Protein AF-0000000082937665 (afdb_homodimer)

Sequence (802 aa):
MKFFKQKLVVLSPLLVLTVALIFSLTLVPSINPTPKNMPIAIVNEDEGVEIPKQGKMNMGNALVEKVQAISREDSNEETIINWISISDRDTVMEGLNNKEYYAALFIPNDFSQDQASLQSPKPSSPNIEILINEGMNATAARMAGQMLSRITENISHNVSMQLLAGFEKQGENIPPNQVALLIDPLTVTETNVNAVGTHSANGNAPVSFIQPLWMSSIVGAAIVFFSMRKMKIVNRRESLLSKLTQTVAGSLLSFIVGFGLTGILDSWLGFHIPNFLDTALFVSLSYLTFFLLISAVTNWFGFKGIGVFALLFFFGIPLLSMPPEFMSSFYRDWIHSWLPMRFSVEGLRNLLYFGKSLRVDGPTLALFNISWISLLIIFVSAFKPIPENEHGHSKVNMNEGMKFFKQKLVVLSPLLVLTVALIFSLTLVPSINPTPKNMPIAIVNEDEGVEIPKQGKMNMGNALVEKVQAISREDSNEETIINWISISDRDTVMEGLNNKEYYAALFIPNDFSQDQASLQSPKPSSPNIEILINEGMNATAARMAGQMLSRITENISHNVSMQLLAGFEKQGENIPPNQVALLIDPLTVTETNVNAVGTHSANGNAPVSFIQPLWMSSIVGAAIVFFSMRKMKIVNRRESLLSKLTQTVAGSLLSFIVGFGLTGILDSWLGFHIPNFLDTALFVSLSYLTFFLLISAVTNWFGFKGIGVFALLFFFGIPLLSMPPEFMSSFYRDWIHSWLPMRFSVEGLRNLLYFGKSLRVDGPTLALFNISWISLLIIFVSAFKPIPENEHGHSKVNMNEG

Secondary structure (DSSP, 8-state):
-GGGGSHHHHHHHHHHHHHHHHHHHTTHHHH-----SEEEEEEE----EEETTTEEE-HHHHHHHHHHHHHHS-TTS--SEEEEEES-HHHHHHHHHTT--SEEEEE-TTHHHHHHGGGSSS----EEEEEEETTT-HHHHHHHHHHHHHHHHHHHHHHHHHHHHHHHHHTPPBPHHHHHHHH---EEEEEEES---SSSTTTTHHHHTHHHHHHHHHHHHHHHHHHHHTS---SHHHHHHHHHHHHHHHHHHHHHHHHHHHHIIIIIS----S-HHHHHHHHHHHHHHHHHHHHHHHHHH-TTHHHHHHHHHHHHHHHHSS-GGGS-HHIIIIIGGG-HHHHHHHHHHHHHHS-PPS-S-HHHHHHHHHHHHHHHHHHHGGGS--------------TT-/-GGGGSHHHHHHHHHHHHHHHHHHHTTHHHH-----SEEEEEEE----EEETTTEEE-HHHHHHHHHHHHHHSSTTS--SEEEEEES-HHHHHHHHHTT--SEEEEE-TTHHHHHHGGGSSS----EEEEEEETTT-HHHHHHHHHHHHHHHHHHHHHHHHHHHHHHHHHTPPBPHHHHHHHH---EEEEEEES---SSSTTTTHHHHTHHHHHHHHHHHHHHHHHHHHTS---SHHHHHHHHHHHHHHHHHHHHHHHHHHHHIIIIIS----S-HHHHHHHHHHHHHHHHHHHHHHHHHH-TTHHHHHHHHHHHHHHHHSS-GGGS-HHIIIIIGGG-HHHHHHHHHHHHHHS-PPS-S-HHHHHHHHHHHHHHHHHHHGGGS--------------TT-

Foldseek 3Di:
DVVCVDPCNVCVVVVVVVVVVLLVVLCVFVPFQAFAAAEEEEEQQAQFDQDPPPGTDGVSVVLVVQLVVVQCPPPPDGTNYNYDYDYDDVVVLVCLLVLNHQKYKYFDHCQNVQLVCLPPPDHHAGEIEMEGSCLSAVVSSVVVSVVVVVSVVVVLLVSLVVVVVVCVVVVDDDDPVSVVCSVGNYHYHYHYALDQDDLCVSNCVLLVLLVVLLVVLLVQLVVLQVVLVPDDDDDLVSLLVSLVVLLVSQLVVLLVCLLVVLCCCVPVSPGDFPDSVQSSVLSSLLSSLSNLQQNLQCLVPNSVSSVVSVSLCSSASVVLNDDLSRGDPCCSPPPNVPDLSNLSSVQVSCRNRSVDGRDPDDSNVVSVVSSVVSSVSSSVSSPPDDPPDPPPPPPPPVVVD/DVPCPDPCNVCVVVVVVVVVVLLVVLCVFVPFQAFAAAEEEEEQQAQFDQDPPPGTDGVSVVLVVQLVVVQCVVPPDGTNYNYDYDYDDVVVLVCLLVLNHQKYKYFDHCQNVQLVCLPPPDHHAGEIEMEGSCLSAVVSSVVVSVVVVVSVVVVLLVSLVVVVVVCVVVVDDDDPVSVVCSVGNYHYHYHYALDQDDLNVSNCVLLVLLPVLLVVLLVQLVVLQVVLVPDDDDDLVSLLVSLVVLLVSQLVVLLVCLLVVLCCCVPVSPGDFPDSVQSSVLSSLLSSLSNLQQNLQCLVPNSVSSVVSVSLCSSASVVLNDDLSRGDPCCSPPPNVPDLSNLSSVQVSCRNRSVDGRDDDDSNVVSVVSSVVSSVSSSVSSPPDDPPDPPPPPPPPVPVD

Organism: NCBI:txid1808955

Structure (mmCIF, N/CA/C/O backbone):
data_AF-0000000082937665-model_v1
#
loop_
_entity.id
_entity.type
_entity.pdbx_description
1 polymer 'DUF3533 domain-containing protein'
#
loop_
_atom_site.group_PDB
_atom_site.id
_atom_site.type_symbol
_atom_site.label_atom_id
_atom_site.label_alt_id
_atom_site.label_comp_id
_atom_site.label_asym_id
_atom_site.label_entity_id
_atom_site.label_seq_id
_atom_site.pdbx_PDB_ins_code
_atom_site.Cartn_x
_atom_site.Cartn_y
_atom_site.Cartn_z
_atom_site.occupancy
_atom_site.B_iso_or_equiv
_atom_site.auth_seq_id
_atom_site.auth_comp_id
_atom_site.auth_asym_id
_atom_site.auth_atom_id
_atom_site.pdbx_PDB_model_num
ATOM 1 N N . MET A 1 1 ? -21.438 41.375 -1.832 1 61 1 MET A N 1
ATOM 2 C CA . MET A 1 1 ? -21.219 41.062 -0.427 1 61 1 MET A CA 1
ATOM 3 C C . MET A 1 1 ? -19.734 41.094 -0.091 1 61 1 MET A C 1
ATOM 5 O O . MET A 1 1 ? -18.891 40.75 -0.93 1 61 1 MET A O 1
ATOM 9 N N . LYS A 1 2 ? -19.25 41.906 0.975 1 81.25 2 LYS A N 1
ATOM 10 C CA . LYS A 1 2 ? -17.906 42.188 1.467 1 81.25 2 LYS A CA 1
ATOM 11 C C . LYS A 1 2 ? -17.078 40.906 1.593 1 81.25 2 LYS A C 1
ATOM 13 O O . LYS A 1 2 ? -15.859 40.938 1.426 1 81.25 2 LYS A O 1
ATOM 18 N N . PHE A 1 3 ? -17.797 39.812 1.583 1 88.19 3 PHE A N 1
ATOM 19 C CA . PHE A 1 3 ? -17.125 38.531 1.743 1 88.19 3 PHE A CA 1
ATOM 20 C C . PHE A 1 3 ? -16.375 38.156 0.472 1 88.19 3 PHE A C 1
ATOM 22 O O . PHE A 1 3 ? -15.188 37.812 0.523 1 88.19 3 PHE A O 1
ATOM 29 N N . PHE A 1 4 ? -16.922 38.25 -0.74 1 89 4 PHE A N 1
ATOM 30 C CA . PHE A 1 4 ? -16.375 37.781 -2.004 1 89 4 PHE A CA 1
ATOM 31 C C . PHE A 1 4 ? -15.32 38.75 -2.523 1 89 4 PHE A C 1
ATOM 33 O O . PHE A 1 4 ? -14.656 38.469 -3.523 1 89 4 PHE A O 1
ATOM 40 N N . LYS A 1 5 ? -15.125 39.906 -1.721 1 87.94 5 LYS A N 1
ATOM 41 C CA . LYS A 1 5 ? -14.133 40.906 -2.109 1 87.94 5 LYS A CA 1
ATOM 42 C C . LYS A 1 5 ? -12.844 40.719 -1.309 1 87.94 5 LYS A C 1
ATOM 44 O O . LYS A 1 5 ? -11.812 41.344 -1.638 1 87.94 5 LYS A O 1
ATOM 49 N N . GLN A 1 6 ? -12.961 39.844 -0.33 1 90.25 6 GLN A N 1
ATOM 50 C CA . GLN A 1 6 ? -11.758 39.594 0.457 1 90.25 6 GLN A CA 1
ATOM 51 C C . GLN A 1 6 ? -10.703 38.875 -0.384 1 90.25 6 GLN A C 1
ATOM 53 O O . GLN A 1 6 ? -11.016 37.969 -1.149 1 90.25 6 GLN A O 1
ATOM 58 N N . LYS A 1 7 ? -9.531 39.375 -0.273 1 90.19 7 LYS A N 1
ATOM 59 C CA . LYS A 1 7 ? -8.422 38.844 -1.055 1 90.19 7 LYS A CA 1
ATOM 60 C C . LYS A 1 7 ? -8.305 37.312 -0.895 1 90.19 7 LYS A C 1
ATOM 62 O O . LYS A 1 7 ? -8.102 36.594 -1.875 1 90.19 7 LYS A O 1
ATOM 67 N N . LEU A 1 8 ? -8.406 36.844 0.263 1 90.25 8 LEU A N 1
ATOM 68 C CA . LEU A 1 8 ? -8.273 35.406 0.547 1 90.25 8 LEU A CA 1
ATOM 69 C C . LEU A 1 8 ? -9.367 34.625 -0.154 1 90.25 8 LEU A C 1
ATOM 71 O O . LEU A 1 8 ? -9.109 33.531 -0.667 1 90.25 8 LEU A O 1
ATOM 75 N N . VAL A 1 9 ? -10.562 35.125 -0.189 1 90.94 9 VAL A N 1
ATOM 76 C CA . VAL A 1 9 ? -11.695 34.469 -0.805 1 90.94 9 VAL A CA 1
ATOM 77 C C . VAL A 1 9 ? -11.547 34.469 -2.326 1 90.94 9 VAL A C 1
ATOM 79 O O . VAL A 1 9 ? -11.789 33.469 -2.994 1 90.94 9 VAL A O 1
ATOM 82 N N . VAL A 1 10 ? -11.062 35.594 -2.838 1 91.75 10 VAL A N 1
ATOM 83 C CA . VAL A 1 10 ? -10.875 35.75 -4.277 1 91.75 10 VAL A CA 1
ATOM 84 C C . VAL A 1 10 ? -9.789 34.812 -4.762 1 91.75 10 VAL A C 1
ATOM 86 O O . VAL A 1 10 ? -9.883 34.25 -5.855 1 91.75 10 VAL A O 1
ATOM 89 N N . LEU A 1 11 ? -8.812 34.5 -3.887 1 94.25 11 LEU A N 1
ATOM 90 C CA . LEU A 1 11 ? -7.68 33.656 -4.254 1 94.25 11 LEU A CA 1
ATOM 91 C C . LEU A 1 11 ? -7.961 32.219 -3.926 1 94.25 11 LEU A C 1
ATOM 93 O O . LEU A 1 11 ? -7.199 31.328 -4.324 1 94.25 11 LEU A O 1
ATOM 97 N N . SER A 1 12 ? -9.055 32.031 -3.23 1 94.69 12 SER A N 1
ATOM 98 C CA . SER A 1 12 ? -9.312 30.688 -2.682 1 94.69 12 SER A CA 1
ATOM 99 C C . SER A 1 12 ? -9.422 29.656 -3.791 1 94.69 12 SER A C 1
ATOM 101 O O . SER A 1 12 ? -8.914 28.531 -3.654 1 94.69 12 SER A O 1
ATOM 103 N N . PRO A 1 13 ? -10.031 29.953 -4.945 1 95.25 13 PRO A N 1
ATOM 104 C CA . PRO A 1 13 ? -10.086 28.938 -6.008 1 95.25 13 PRO A CA 1
ATOM 105 C C . PRO A 1 13 ? -8.695 28.5 -6.469 1 95.25 13 PRO A C 1
ATOM 107 O O . PRO A 1 13 ? -8.438 27.312 -6.625 1 95.25 13 PRO A O 1
ATOM 110 N N . LEU A 1 14 ? -7.859 29.406 -6.598 1 96.12 14 LEU A N 1
ATOM 111 C CA . LEU A 1 14 ? -6.5 29.094 -7.023 1 96.12 14 LEU A CA 1
ATOM 112 C C . LEU A 1 14 ? -5.75 28.328 -5.934 1 96.12 14 LEU A C 1
ATOM 114 O O . LEU A 1 14 ? -5.02 27.391 -6.227 1 96.12 14 LEU A O 1
ATOM 118 N N . LEU A 1 15 ? -5.938 28.734 -4.711 1 95.81 15 LEU A N 1
ATOM 119 C CA . LEU A 1 15 ? -5.23 28.109 -3.596 1 95.81 15 LEU A CA 1
ATOM 120 C C . LEU A 1 15 ? -5.66 26.656 -3.422 1 95.81 15 LEU A C 1
ATOM 122 O O . LEU A 1 15 ? -4.816 25.766 -3.279 1 95.81 15 LEU A O 1
ATOM 126 N N . VAL A 1 16 ? -6.961 26.469 -3.465 1 96.69 16 VAL A N 1
ATOM 127 C CA . VAL A 1 16 ? -7.469 25.109 -3.256 1 96.69 16 VAL A CA 1
ATOM 128 C C . VAL A 1 16 ? -7.062 24.219 -4.426 1 96.69 16 VAL A C 1
ATOM 130 O O . VAL A 1 16 ? -6.738 23.047 -4.238 1 96.69 16 VAL A O 1
ATOM 133 N N . LEU A 1 17 ? -7.039 24.734 -5.617 1 96.88 17 LEU A N 1
ATOM 134 C CA . LEU A 1 17 ? -6.602 23.969 -6.781 1 96.88 17 LEU A CA 1
ATOM 135 C C . LEU A 1 17 ? -5.113 23.656 -6.695 1 96.88 17 LEU A C 1
ATOM 137 O O . LEU A 1 17 ? -4.684 22.578 -7.098 1 96.88 17 LEU A O 1
ATOM 141 N N . THR A 1 18 ? -4.367 24.609 -6.199 1 96.88 18 THR A N 1
ATOM 142 C CA . THR A 1 18 ? -2.939 24.391 -6.016 1 96.88 18 THR A CA 1
ATOM 143 C C . THR A 1 18 ? -2.691 23.281 -5.004 1 96.88 18 THR A C 1
ATOM 145 O O . THR A 1 18 ? -1.816 22.438 -5.207 1 96.88 18 THR A O 1
ATOM 148 N N . VAL A 1 19 ? -3.457 23.281 -3.973 1 96.25 19 VAL A N 1
ATOM 149 C CA . VAL A 1 19 ? -3.34 22.234 -2.969 1 96.25 19 VAL A CA 1
ATOM 150 C C . VAL A 1 19 ? -3.689 20.891 -3.592 1 96.25 19 VAL A C 1
ATOM 152 O O . VAL A 1 19 ? -2.967 19.906 -3.404 1 96.25 19 VAL A O 1
ATOM 155 N N . ALA A 1 20 ? -4.777 20.891 -4.371 1 96.69 20 ALA A N 1
ATOM 156 C CA . ALA A 1 20 ? -5.164 19.656 -5.062 1 96.69 20 ALA A CA 1
ATOM 157 C C . ALA A 1 20 ? -4.059 19.188 -6.004 1 96.69 20 ALA A C 1
ATOM 159 O O . ALA A 1 20 ? -3.77 18 -6.082 1 96.69 20 ALA A O 1
ATOM 160 N N . LEU A 1 21 ? -3.438 20.109 -6.641 1 96.44 21 LEU A N 1
ATOM 161 C CA . LEU A 1 21 ? -2.355 19.797 -7.562 1 96.44 21 LEU A CA 1
ATOM 162 C C . LEU A 1 21 ? -1.151 19.234 -6.816 1 96.44 21 LEU A C 1
ATOM 164 O O . LEU A 1 21 ? -0.607 18.188 -7.207 1 96.44 21 LEU A O 1
ATOM 168 N N . ILE A 1 22 ? -0.742 19.891 -5.789 1 96.31 22 ILE A N 1
ATOM 169 C CA . ILE A 1 22 ? 0.419 19.469 -5.012 1 96.31 22 ILE A CA 1
ATOM 170 C C . ILE A 1 22 ? 0.215 18.047 -4.508 1 96.31 22 ILE A C 1
ATOM 172 O O . ILE A 1 22 ? 1.088 17.188 -4.672 1 96.31 22 ILE A O 1
ATOM 176 N N . PHE A 1 23 ? -0.905 17.766 -3.992 1 95.81 23 PHE A N 1
ATOM 177 C CA . PHE A 1 23 ? -1.135 16.453 -3.395 1 95.81 23 PHE A CA 1
ATOM 178 C C . PHE A 1 23 ? -1.384 15.406 -4.473 1 95.81 23 PHE A C 1
ATOM 180 O O . PHE A 1 23 ? -1.172 14.219 -4.246 1 95.81 23 PHE A O 1
ATOM 187 N N . SER A 1 24 ? -1.824 15.859 -5.66 1 95.19 24 SER A N 1
ATOM 188 C CA . SER A 1 24 ? -1.872 14.945 -6.797 1 95.19 24 SER A CA 1
ATOM 189 C C . SER A 1 24 ? -0.471 14.531 -7.23 1 95.19 24 SER A C 1
ATOM 191 O O . SER A 1 24 ? -0.253 13.375 -7.613 1 95.19 24 SER A O 1
ATOM 193 N N . LEU A 1 25 ? 0.475 15.406 -7.078 1 93.12 25 LEU A N 1
ATOM 194 C CA . LEU A 1 25 ? 1.849 15.133 -7.484 1 93.12 25 LEU A CA 1
ATOM 195 C C . LEU A 1 25 ? 2.494 14.102 -6.566 1 93.12 25 LEU A C 1
ATOM 197 O O . LEU A 1 25 ? 3.398 13.375 -6.98 1 93.12 25 LEU A O 1
ATOM 201 N N . THR A 1 26 ? 2.035 14 -5.359 1 91.94 26 THR A N 1
ATOM 202 C CA . THR A 1 26 ? 2.57 13.016 -4.418 1 91.94 26 THR A CA 1
ATOM 203 C C . THR A 1 26 ? 2.221 11.602 -4.859 1 91.94 26 THR A C 1
ATOM 205 O O . THR A 1 26 ? 2.828 10.633 -4.391 1 91.94 26 THR A O 1
ATOM 208 N N . LEU A 1 27 ? 1.319 11.477 -5.809 1 90.69 27 LEU A N 1
ATOM 209 C CA . LEU A 1 27 ? 0.799 10.172 -6.211 1 90.69 27 LEU A CA 1
ATOM 210 C C . LEU A 1 27 ? 1.534 9.648 -7.438 1 90.69 27 LEU A C 1
ATOM 212 O O . LEU A 1 27 ? 1.407 8.469 -7.789 1 90.69 27 LEU A O 1
ATOM 216 N N . VAL A 1 28 ? 2.359 10.422 -8.039 1 91.12 28 VAL A N 1
ATOM 217 C CA . VAL A 1 28 ? 2.945 10.133 -9.344 1 91.12 28 VAL A CA 1
ATOM 218 C C . VAL A 1 28 ? 3.717 8.812 -9.281 1 91.12 28 VAL A C 1
ATOM 220 O O . VAL A 1 28 ? 3.553 7.953 -10.148 1 91.12 28 VAL A O 1
ATOM 223 N N . PRO A 1 29 ? 4.461 8.594 -8.227 1 90.56 29 PRO A N 1
ATOM 224 C CA . PRO A 1 29 ? 5.219 7.336 -8.195 1 90.56 29 PRO A CA 1
ATOM 225 C C . PRO A 1 29 ? 4.32 6.105 -8.102 1 90.56 29 PRO A C 1
ATOM 227 O O . PRO A 1 29 ? 4.711 5.016 -8.531 1 90.56 29 PRO A O 1
ATOM 230 N N . SER A 1 30 ? 3.105 6.277 -7.641 1 89.69 30 SER A N 1
ATOM 231 C CA . SER A 1 30 ? 2.223 5.148 -7.367 1 89.69 30 SER A CA 1
ATOM 232 C C . SER A 1 30 ? 1.29 4.879 -8.539 1 89.69 30 SER A C 1
ATOM 234 O O . SER A 1 30 ? 0.506 3.93 -8.516 1 89.69 30 SER A O 1
ATOM 236 N N . ILE A 1 31 ? 1.377 5.664 -9.578 1 88.62 31 ILE A N 1
ATOM 237 C CA . ILE A 1 31 ? 0.421 5.574 -10.68 1 88.62 31 ILE A CA 1
ATOM 238 C C . ILE A 1 31 ? 0.699 4.32 -11.508 1 88.62 31 ILE A C 1
ATOM 240 O O . ILE A 1 31 ? -0.225 3.582 -11.852 1 88.62 31 ILE A O 1
ATOM 244 N N . ASN A 1 32 ? 1.941 4.094 -11.781 1 86.56 32 ASN A N 1
ATOM 245 C CA . ASN A 1 32 ? 2.279 2.934 -12.594 1 86.56 32 ASN A CA 1
ATOM 246 C C . ASN A 1 32 ? 3.658 2.383 -12.242 1 86.56 32 ASN A C 1
ATOM 248 O O . ASN A 1 32 ? 4.574 2.424 -13.07 1 86.56 32 ASN A O 1
ATOM 252 N N . PRO A 1 33 ? 3.666 1.79 -11.023 1 87 33 PRO A N 1
ATOM 253 C CA . PRO A 1 33 ? 4.941 1.149 -10.688 1 87 33 PRO A CA 1
ATOM 254 C C . PRO A 1 33 ? 5.25 -0.051 -11.578 1 87 33 PRO A C 1
ATOM 256 O O . PRO A 1 33 ? 4.414 -0.95 -11.719 1 87 33 PRO A O 1
ATOM 259 N N . THR A 1 34 ? 6.414 -0.002 -12.273 1 86.25 34 THR A N 1
ATOM 260 C CA . THR A 1 34 ? 6.824 -1.059 -13.188 1 86.25 34 THR A CA 1
ATOM 261 C C . THR A 1 34 ? 8.211 -1.577 -12.836 1 86.25 34 THR A C 1
ATOM 263 O O . THR A 1 34 ? 9.18 -0.808 -12.781 1 86.25 34 THR A O 1
ATOM 266 N N . PRO A 1 35 ? 8.242 -2.818 -12.516 1 91.19 35 PRO A N 1
ATOM 267 C CA . PRO A 1 35 ? 9.555 -3.365 -12.18 1 91.19 35 PRO A CA 1
ATOM 268 C C . PRO A 1 35 ? 10.547 -3.266 -13.336 1 91.19 35 PRO A C 1
ATOM 270 O O . PRO A 1 35 ? 10.195 -3.545 -14.484 1 91.19 35 PRO A O 1
ATOM 273 N N . LYS A 1 36 ? 11.703 -2.787 -13.047 1 91.25 36 LYS A N 1
ATOM 274 C CA . LYS A 1 36 ? 12.797 -2.707 -14.016 1 91.25 36 LYS A CA 1
ATOM 275 C C . LYS A 1 36 ? 14.109 -3.18 -13.398 1 91.25 36 LYS A C 1
ATOM 277 O O . LYS A 1 36 ? 14.461 -2.783 -12.289 1 91.25 36 LYS A O 1
ATOM 282 N N . ASN A 1 37 ? 14.781 -4.105 -14.094 1 92.25 37 ASN A N 1
ATOM 283 C CA . ASN A 1 37 ? 16.125 -4.547 -13.75 1 92.25 37 ASN A CA 1
ATOM 284 C C . ASN A 1 37 ? 16.188 -5.105 -12.328 1 92.25 37 ASN A C 1
ATOM 286 O O . ASN A 1 37 ? 17.047 -4.719 -11.539 1 92.25 37 ASN A O 1
ATOM 290 N N . MET A 1 38 ? 15.25 -5.926 -11.977 1 95.06 38 MET A N 1
ATOM 291 C CA . MET A 1 38 ? 15.258 -6.582 -10.672 1 95.06 38 MET A CA 1
ATOM 292 C C . MET A 1 38 ? 16.422 -7.57 -10.562 1 95.06 38 MET A C 1
ATOM 294 O O . MET A 1 38 ? 16.516 -8.5 -11.375 1 95.06 38 MET A O 1
ATOM 298 N N . PRO A 1 39 ? 17.25 -7.344 -9.672 1 96.81 39 PRO A N 1
ATOM 299 C CA . PRO A 1 39 ? 18.375 -8.266 -9.555 1 96.81 39 PRO A CA 1
ATOM 300 C C . PRO A 1 39 ? 17.969 -9.633 -9.008 1 96.81 39 PRO A C 1
ATOM 302 O O . PRO A 1 39 ? 17.422 -9.727 -7.902 1 96.81 39 PRO A O 1
ATOM 305 N N . ILE A 1 40 ? 18.188 -10.641 -9.719 1 97 40 ILE A N 1
ATOM 306 C CA . ILE A 1 40 ? 17.953 -12.031 -9.352 1 97 40 ILE A CA 1
ATOM 307 C C . ILE A 1 40 ? 19.203 -12.859 -9.617 1 97 40 ILE A C 1
ATOM 309 O O . ILE A 1 40 ? 19.812 -12.75 -10.688 1 97 40 ILE A O 1
ATOM 313 N N . ALA A 1 41 ? 19.594 -13.656 -8.633 1 97.38 41 ALA A N 1
ATOM 314 C CA . ALA A 1 41 ? 20.812 -14.43 -8.75 1 97.38 41 ALA A CA 1
ATOM 315 C C . ALA A 1 41 ? 20.531 -15.828 -9.289 1 97.38 41 ALA A C 1
ATOM 317 O O . ALA A 1 41 ? 19.469 -16.391 -9.055 1 97.38 41 ALA A O 1
ATOM 318 N N . ILE A 1 42 ? 21.453 -16.312 -10.016 1 95.94 42 ILE A N 1
ATOM 319 C CA . ILE A 1 42 ? 21.422 -17.688 -10.492 1 95.94 42 ILE A CA 1
ATOM 320 C C . ILE A 1 42 ? 22.734 -18.391 -10.117 1 95.94 42 ILE A C 1
ATOM 322 O O . ILE A 1 42 ? 23.812 -17.844 -10.344 1 95.94 42 ILE A O 1
ATOM 326 N N . VAL A 1 43 ? 22.609 -19.5 -9.492 1 95.69 43 VAL A N 1
ATOM 327 C CA . VAL A 1 43 ? 23.75 -20.312 -9.102 1 95.69 43 VAL A CA 1
ATOM 328 C C . VAL A 1 43 ? 23.641 -21.703 -9.734 1 95.69 43 VAL A C 1
ATOM 330 O O . VAL A 1 43 ? 22.672 -22.422 -9.492 1 95.69 43 VAL A O 1
ATOM 333 N N . ASN A 1 44 ? 24.547 -22 -10.547 1 94.38 44 ASN A N 1
ATOM 334 C CA . ASN A 1 44 ? 24.609 -23.312 -11.172 1 94.38 44 ASN A CA 1
ATOM 335 C C . ASN A 1 44 ? 25.797 -24.125 -10.633 1 94.38 44 ASN A C 1
ATOM 337 O O . ASN A 1 44 ? 26.938 -23.875 -11 1 94.38 44 ASN A O 1
ATOM 341 N N . GLU A 1 45 ? 25.5 -25.125 -9.82 1 92.94 45 GLU A N 1
ATOM 342 C CA . GLU A 1 45 ? 26.547 -26 -9.289 1 92.94 45 GLU A CA 1
ATOM 343 C C . GLU A 1 45 ? 26.547 -27.359 -9.969 1 92.94 45 GLU A C 1
ATOM 345 O O . GLU A 1 45 ? 27.203 -28.297 -9.516 1 92.94 45 GLU A O 1
ATOM 350 N N . ASP A 1 46 ? 25.766 -27.422 -11.031 1 91.75 46 ASP A N 1
ATOM 351 C CA . ASP A 1 46 ? 25.625 -28.703 -11.734 1 91.75 46 ASP A CA 1
ATOM 352 C C . ASP A 1 46 ? 26.984 -29.188 -12.242 1 91.75 46 ASP A C 1
ATOM 354 O O . ASP A 1 46 ? 27.703 -28.453 -12.914 1 91.75 46 ASP A O 1
ATOM 358 N N . GLU A 1 47 ? 27.328 -30.484 -11.969 1 89.56 47 GLU A N 1
ATOM 359 C CA . GLU A 1 47 ? 28.625 -31.047 -12.359 1 89.56 47 GLU A CA 1
ATOM 360 C C . GLU A 1 47 ? 28.531 -31.734 -13.719 1 89.56 47 GLU A C 1
ATOM 362 O O . GLU A 1 47 ? 29.562 -32.062 -14.32 1 89.56 47 GLU A O 1
ATOM 367 N N . GLY A 1 48 ? 27.328 -31.797 -14.156 1 87.12 48 GLY A N 1
ATOM 368 C CA . GLY A 1 48 ? 27.156 -32.5 -15.422 1 87.12 48 GLY A CA 1
ATOM 369 C C . GLY A 1 48 ? 27.156 -34 -15.281 1 87.12 48 GLY A C 1
ATOM 370 O O . GLY A 1 48 ? 27.219 -34.531 -14.164 1 87.12 48 GLY A O 1
ATOM 371 N N . VAL A 1 49 ? 26.891 -34.719 -16.422 1 85.31 49 VAL A N 1
ATOM 372 C CA . VAL A 1 49 ? 26.875 -36.188 -16.422 1 85.31 49 VAL A CA 1
ATOM 373 C C . VAL A 1 49 ? 27.438 -36.688 -17.75 1 85.31 49 VAL A C 1
ATOM 375 O O . VAL A 1 49 ? 27.344 -36.031 -18.781 1 85.31 49 VAL A O 1
ATOM 378 N N . GLU A 1 50 ? 28.234 -37.75 -17.609 1 83.44 50 GLU A N 1
ATOM 379 C CA . GLU A 1 50 ? 28.719 -38.406 -18.828 1 83.44 50 GLU A CA 1
ATOM 380 C C . GLU A 1 50 ? 27.688 -39.406 -19.359 1 83.44 50 GLU A C 1
ATOM 382 O O . GLU A 1 50 ? 27.328 -40.344 -18.641 1 83.44 50 GLU A O 1
ATOM 387 N N . ILE A 1 51 ? 27.062 -39.062 -20.453 1 74.62 51 ILE A N 1
ATOM 388 C CA . ILE A 1 51 ? 26.109 -39.969 -21.078 1 74.62 51 ILE A CA 1
ATOM 389 C C . ILE A 1 51 ? 26.828 -40.875 -22.078 1 74.62 51 ILE A C 1
ATOM 391 O O . ILE A 1 51 ? 27.578 -40.375 -22.922 1 74.62 51 ILE A O 1
ATOM 395 N N . PRO A 1 52 ? 26.609 -42.156 -21.984 1 72.38 52 PRO A N 1
ATOM 396 C CA . PRO A 1 52 ? 27.234 -43.062 -22.938 1 72.38 52 PRO A CA 1
ATOM 397 C C . PRO A 1 52 ? 26.938 -42.688 -24.391 1 72.38 52 PRO A C 1
ATOM 399 O O . PRO A 1 52 ? 25.781 -42.375 -24.719 1 72.38 52 PRO A O 1
ATOM 402 N N . LYS A 1 53 ? 27.891 -42.531 -25.188 1 70.5 53 LYS A N 1
ATOM 403 C CA . LYS A 1 53 ? 27.844 -42.281 -26.625 1 70.5 53 LYS A CA 1
ATOM 404 C C . LYS A 1 53 ? 27.5 -40.844 -26.922 1 70.5 53 LYS A C 1
ATOM 406 O O . LYS A 1 53 ? 27.547 -40.406 -28.062 1 70.5 53 LYS A O 1
ATOM 411 N N . GLN A 1 54 ? 26.984 -40 -26.047 1 69.75 54 GLN A N 1
ATOM 412 C CA . GLN A 1 54 ? 26.594 -38.625 -26.297 1 69.75 54 GLN A CA 1
ATOM 413 C C . GLN A 1 54 ? 27.625 -37.656 -25.703 1 69.75 54 GLN A C 1
ATOM 415 O O . GLN A 1 54 ? 27.703 -36.5 -26.109 1 69.75 54 GLN A O 1
ATOM 420 N N . GLY A 1 55 ? 28.484 -38.156 -24.906 1 76.38 55 GLY A N 1
ATOM 421 C CA . GLY A 1 55 ? 29.5 -37.312 -24.281 1 76.38 55 GLY A CA 1
ATOM 422 C C . GLY A 1 55 ? 29.031 -36.625 -23.031 1 76.38 55 GLY A C 1
ATOM 423 O O . GLY A 1 55 ? 28.031 -37.062 -22.422 1 76.38 55 GLY A O 1
ATOM 424 N N . LYS A 1 56 ? 29.75 -35.656 -22.562 1 80.31 56 LYS A N 1
ATOM 425 C CA . LYS A 1 56 ? 29.438 -34.938 -21.344 1 80.31 56 LYS A CA 1
ATOM 426 C C . LYS A 1 56 ? 28.344 -33.875 -21.562 1 80.31 56 LYS A C 1
ATOM 428 O O . LYS A 1 56 ? 28.406 -33.125 -22.531 1 80.31 56 LYS A O 1
ATOM 433 N N . MET A 1 57 ? 27.266 -34 -20.781 1 81.62 57 MET A N 1
ATOM 434 C CA . MET A 1 57 ? 26.172 -33.031 -20.875 1 81.62 57 MET A CA 1
ATOM 435 C C . MET A 1 57 ? 25.938 -32.344 -19.531 1 81.62 57 MET A C 1
ATOM 437 O O . MET A 1 57 ? 26.047 -32.969 -18.484 1 81.62 57 MET A O 1
ATOM 441 N N . ASN A 1 58 ? 25.859 -31 -19.594 1 85.88 58 ASN A N 1
ATOM 442 C CA . ASN A 1 58 ? 25.516 -30.203 -18.406 1 85.88 58 ASN A CA 1
ATOM 443 C C . ASN A 1 58 ? 24.156 -29.516 -18.578 1 85.88 58 ASN A C 1
ATOM 445 O O . ASN A 1 58 ? 24.094 -28.406 -19.109 1 85.88 58 ASN A O 1
ATOM 449 N N . MET A 1 59 ? 23.203 -30.156 -18.047 1 82.94 59 MET A N 1
ATOM 450 C CA . MET A 1 59 ? 21.844 -29.656 -18.203 1 82.94 59 MET A CA 1
ATOM 451 C C . MET A 1 59 ? 21.641 -28.375 -17.375 1 82.94 59 MET A C 1
ATOM 453 O O . MET A 1 59 ? 20.75 -27.578 -17.672 1 82.94 59 MET A O 1
ATOM 457 N N . GLY A 1 60 ? 22.328 -28.281 -16.344 1 86.88 60 GLY A N 1
ATOM 458 C CA . GLY A 1 60 ? 22.297 -27.047 -15.562 1 86.88 60 GLY A CA 1
ATOM 459 C C . GLY A 1 60 ? 22.656 -25.812 -16.375 1 86.88 60 GLY A C 1
ATOM 460 O O . GLY A 1 60 ? 21.984 -24.797 -16.297 1 86.88 60 GLY A O 1
ATOM 461 N N . ASN A 1 61 ? 23.641 -25.969 -17.156 1 88.62 61 ASN A N 1
ATOM 462 C CA . ASN A 1 61 ? 24.062 -24.875 -18.031 1 88.62 61 ASN A CA 1
ATOM 463 C C . ASN A 1 61 ? 22.984 -24.531 -19.062 1 88.62 61 ASN A C 1
ATOM 465 O O . ASN A 1 61 ? 22.75 -23.359 -19.359 1 88.62 61 ASN A O 1
ATOM 469 N N . ALA A 1 62 ? 22.391 -25.547 -19.531 1 83.75 62 ALA A N 1
ATOM 470 C CA . ALA A 1 62 ? 21.328 -25.344 -20.5 1 83.75 62 ALA A CA 1
ATOM 471 C C . ALA A 1 62 ? 20.141 -24.609 -19.875 1 83.75 62 ALA A C 1
ATOM 473 O O . ALA A 1 62 ? 19.531 -23.75 -20.516 1 83.75 62 ALA A O 1
ATOM 474 N N . LEU A 1 63 ? 19.906 -25.047 -18.766 1 86.38 63 LEU A N 1
ATOM 475 C CA . LEU A 1 63 ? 18.812 -24.406 -18.047 1 86.38 63 LEU A CA 1
ATOM 476 C C . LEU A 1 63 ? 19.109 -22.938 -17.812 1 86.38 63 LEU A C 1
ATOM 478 O O . LEU A 1 63 ? 18.234 -22.078 -18 1 86.38 63 LEU A O 1
ATOM 482 N N . VAL A 1 64 ? 20.281 -22.609 -17.391 1 89.19 64 VAL A N 1
ATOM 483 C CA . VAL A 1 64 ? 20.688 -21.219 -17.141 1 89.19 64 VAL A CA 1
ATOM 484 C C . VAL A 1 64 ? 20.562 -20.406 -18.406 1 89.19 64 VAL A C 1
ATOM 486 O O . VAL A 1 64 ? 20.078 -19.266 -18.375 1 89.19 64 VAL A O 1
ATOM 489 N N . GLU A 1 65 ? 20.906 -20.906 -19.484 1 86.19 65 GLU A N 1
ATOM 490 C CA . GLU A 1 65 ? 20.812 -20.219 -20.766 1 86.19 65 GLU A CA 1
ATOM 491 C C . GLU A 1 65 ? 19.359 -19.969 -21.156 1 86.19 65 GLU A C 1
ATOM 493 O O . GLU A 1 65 ? 19.031 -18.891 -21.641 1 86.19 65 GLU A O 1
ATOM 498 N N . LYS A 1 66 ? 18.594 -20.922 -20.906 1 82.94 66 LYS A N 1
ATOM 499 C CA . LYS A 1 66 ? 17.172 -20.797 -21.234 1 82.94 66 LYS A CA 1
ATOM 500 C C . LYS A 1 66 ? 16.5 -19.734 -20.375 1 82.94 66 LYS A C 1
ATOM 502 O O . LYS A 1 66 ? 15.703 -18.938 -20.875 1 82.94 66 LYS A O 1
ATOM 507 N N . VAL A 1 67 ? 16.844 -19.766 -19.156 1 85.75 67 VAL A N 1
ATOM 508 C CA . VAL A 1 67 ? 16.25 -18.828 -18.203 1 85.75 67 VAL A CA 1
ATOM 509 C C . VAL A 1 67 ? 16.672 -17.391 -18.562 1 85.75 67 VAL A C 1
ATOM 511 O O . VAL A 1 67 ? 15.844 -16.484 -18.562 1 85.75 67 VAL A O 1
ATOM 514 N N . GLN A 1 68 ? 17.844 -17.234 -18.875 1 83.5 68 GLN A N 1
ATOM 515 C CA . GLN A 1 68 ? 18.375 -15.898 -19.188 1 83.5 68 GLN A CA 1
ATOM 516 C C . GLN A 1 68 ? 17.844 -15.406 -20.547 1 83.5 68 GLN A C 1
ATOM 518 O O . GLN A 1 68 ? 17.766 -14.203 -20.781 1 83.5 68 GLN A O 1
ATOM 523 N N . ALA A 1 69 ? 17.469 -16.312 -21.344 1 78.38 69 ALA A N 1
ATOM 524 C CA . ALA A 1 69 ? 16.938 -15.969 -22.656 1 78.38 69 ALA A CA 1
ATOM 525 C C . ALA A 1 69 ? 15.523 -15.43 -22.562 1 78.38 69 ALA A C 1
ATOM 527 O O . ALA A 1 69 ? 15.102 -14.602 -23.375 1 78.38 69 ALA A O 1
ATOM 528 N N . ILE A 1 70 ? 14.805 -15.961 -21.656 1 71.69 70 ILE A N 1
ATOM 529 C CA . ILE A 1 70 ? 13.422 -15.531 -21.469 1 71.69 70 ILE A CA 1
ATOM 530 C C . ILE A 1 70 ? 13.383 -14.062 -21.078 1 71.69 70 ILE A C 1
ATOM 532 O O . ILE A 1 70 ? 12.469 -13.328 -21.469 1 71.69 70 ILE A O 1
ATOM 536 N N . SER A 1 71 ? 14.266 -13.625 -20.375 1 65.31 71 SER A N 1
ATOM 537 C CA . SER A 1 71 ? 14.289 -12.234 -19.922 1 65.31 71 SER A CA 1
ATOM 538 C C . SER A 1 71 ? 14.703 -11.289 -21.031 1 65.31 71 SER A C 1
ATOM 540 O O . SER A 1 71 ? 14.359 -10.102 -21.016 1 65.31 71 SER A O 1
ATOM 542 N N . ARG A 1 72 ? 15.531 -11.703 -22.062 1 56.81 72 ARG A N 1
ATOM 543 C CA . ARG A 1 72 ? 16.109 -10.859 -23.109 1 56.81 72 ARG A CA 1
ATOM 544 C C . ARG A 1 72 ? 15.109 -10.594 -24.219 1 56.81 72 ARG A C 1
ATOM 546 O O . ARG A 1 72 ? 15.312 -9.703 -25.047 1 56.81 72 ARG A O 1
ATOM 553 N N . GLU A 1 73 ? 14.336 -11.508 -24.422 1 51.44 73 GLU A N 1
ATOM 554 C CA . GLU A 1 73 ? 13.594 -11.477 -25.672 1 51.44 73 GLU A CA 1
ATOM 555 C C . GLU A 1 73 ? 13.016 -10.094 -25.953 1 51.44 73 GLU A C 1
ATOM 557 O O . GLU A 1 73 ? 12.688 -9.766 -27.094 1 51.44 73 GLU A O 1
ATOM 562 N N . ASP A 1 74 ? 12.508 -9.211 -25.062 1 48.91 74 ASP A N 1
ATOM 563 C CA . ASP A 1 74 ? 11.961 -7.984 -25.625 1 48.91 74 ASP A CA 1
ATOM 564 C C . ASP A 1 74 ? 13.023 -6.891 -25.703 1 48.91 74 ASP A C 1
ATOM 566 O O . ASP A 1 74 ? 13.383 -6.289 -24.688 1 48.91 74 ASP A O 1
ATOM 570 N N . SER A 1 75 ? 13.914 -6.785 -26.688 1 48.72 75 SER A N 1
ATOM 571 C CA . SER A 1 75 ? 15.078 -6 -27.078 1 48.72 75 SER A CA 1
ATOM 572 C C . SER A 1 75 ? 14.953 -4.551 -26.609 1 48.72 75 SER A C 1
ATOM 574 O O . SER A 1 75 ? 15.945 -3.939 -26.203 1 48.72 75 SER A O 1
ATOM 576 N N . ASN A 1 76 ? 13.867 -3.768 -27.047 1 50.88 76 ASN A N 1
ATOM 577 C CA . ASN A 1 76 ? 13.812 -2.311 -26.953 1 50.88 76 ASN A CA 1
ATOM 578 C C . ASN A 1 76 ? 13.344 -1.845 -25.578 1 50.88 76 ASN A C 1
ATOM 580 O O . ASN A 1 76 ? 13.266 -0.643 -25.328 1 50.88 76 ASN A O 1
ATOM 584 N N . GLU A 1 77 ? 12.992 -2.764 -24.641 1 58.47 77 GLU A N 1
ATOM 585 C CA . GLU A 1 77 ? 12.414 -2.311 -23.391 1 58.47 77 GLU A CA 1
ATOM 586 C C . GLU A 1 77 ? 13.195 -2.857 -22.188 1 58.47 77 GLU A C 1
ATOM 588 O O . GLU A 1 77 ? 13.852 -3.893 -22.297 1 58.47 77 GLU A O 1
ATOM 593 N N . GLU A 1 78 ? 13.625 -1.911 -21.297 1 66.62 78 GLU A N 1
ATOM 594 C CA . GLU A 1 78 ? 14.297 -2.311 -20.062 1 66.62 78 GLU A CA 1
ATOM 595 C C . GLU A 1 78 ? 13.75 -3.639 -19.547 1 66.62 78 GLU A C 1
ATOM 597 O O . GLU A 1 78 ? 12.539 -3.867 -19.562 1 66.62 78 GLU A O 1
ATOM 602 N N . THR A 1 79 ? 14.617 -4.512 -19.391 1 82.75 79 THR A N 1
ATOM 603 C CA . THR A 1 79 ? 14.258 -5.852 -18.953 1 82.75 79 THR A CA 1
ATOM 604 C C . THR A 1 79 ? 13.727 -5.82 -17.516 1 82.75 79 THR A C 1
ATOM 606 O O . THR A 1 79 ? 14.078 -4.934 -16.734 1 82.75 79 THR A O 1
ATOM 609 N N . ILE A 1 80 ? 12.82 -6.621 -17.25 1 88.06 80 ILE A N 1
ATOM 610 C CA . ILE A 1 80 ? 12.219 -6.73 -15.93 1 88.06 80 ILE A CA 1
ATOM 611 C C . ILE A 1 80 ? 13.211 -7.348 -14.953 1 88.06 80 ILE A C 1
ATOM 613 O O . ILE A 1 80 ? 13.359 -6.879 -13.828 1 88.06 80 ILE A O 1
ATOM 617 N N . ILE A 1 81 ? 14.055 -8.297 -15.531 1 92.94 81 ILE A N 1
ATOM 618 C CA . ILE A 1 81 ? 14.953 -9.047 -14.664 1 92.94 81 ILE A CA 1
ATOM 619 C C . ILE A 1 81 ? 16.406 -8.758 -15.047 1 92.94 81 ILE A C 1
ATOM 621 O O . ILE A 1 81 ? 16.734 -8.711 -16.234 1 92.94 81 ILE A O 1
ATOM 625 N N . ASN A 1 82 ? 17.234 -8.461 -14.078 1 93.19 82 ASN A N 1
ATOM 626 C CA . ASN A 1 82 ? 18.688 -8.422 -14.195 1 93.19 82 ASN A CA 1
ATOM 627 C C . ASN A 1 82 ? 19.328 -9.656 -13.57 1 93.19 82 ASN A C 1
ATOM 629 O O . ASN A 1 82 ? 19.516 -9.719 -12.352 1 93.19 82 ASN A O 1
ATOM 633 N N . TRP A 1 83 ? 19.75 -10.539 -14.445 1 93.62 83 TRP A N 1
ATOM 634 C CA . TRP A 1 83 ? 20.312 -11.805 -13.977 1 93.62 83 TRP A CA 1
ATOM 635 C C . TRP A 1 83 ? 21.75 -11.617 -13.516 1 93.62 83 TRP A C 1
ATOM 637 O O . TRP A 1 83 ? 22.578 -11.023 -14.227 1 93.62 83 TRP A O 1
ATOM 647 N N . ILE A 1 84 ? 22.016 -12.117 -12.328 1 94.81 84 ILE A N 1
ATOM 648 C CA . ILE A 1 84 ? 23.375 -12.078 -11.789 1 94.81 84 ILE A CA 1
ATOM 649 C C . ILE A 1 84 ? 23.875 -13.492 -11.562 1 94.81 84 ILE A C 1
ATOM 651 O O . ILE A 1 84 ? 23.359 -14.227 -10.711 1 94.81 84 ILE A O 1
ATOM 655 N N . SER A 1 85 ? 24.875 -13.867 -12.266 1 93.25 85 SER A N 1
ATOM 656 C CA . SER A 1 85 ? 25.438 -15.203 -12.148 1 93.25 85 SER A CA 1
ATOM 657 C C . SER A 1 85 ? 26.422 -15.289 -10.984 1 93.25 85 SER A C 1
ATOM 659 O O . SER A 1 85 ? 27.359 -14.5 -10.898 1 93.25 85 SER A O 1
ATOM 661 N N . ILE A 1 86 ? 26.172 -16.188 -10.148 1 93.31 86 ILE A N 1
ATOM 662 C CA . ILE A 1 86 ? 27.016 -16.375 -8.969 1 93.31 86 ILE A CA 1
ATOM 663 C C . ILE A 1 86 ? 27.625 -17.766 -8.984 1 93.31 86 ILE A C 1
ATOM 665 O O . ILE A 1 86 ? 27.016 -18.719 -9.492 1 93.31 86 ILE A O 1
ATOM 669 N N . SER A 1 87 ? 28.781 -17.922 -8.352 1 87.94 87 SER A N 1
ATOM 670 C CA . SER A 1 87 ? 29.609 -19.109 -8.492 1 87.94 87 SER A CA 1
ATOM 671 C C . SER A 1 87 ? 29.109 -20.234 -7.586 1 87.94 87 SER A C 1
ATOM 673 O O . SER A 1 87 ? 29.125 -21.406 -7.984 1 87.94 87 SER A O 1
ATOM 675 N N . ASP A 1 88 ? 28.797 -19.797 -6.371 1 93 88 ASP A N 1
ATOM 676 C CA . ASP A 1 88 ? 28.516 -20.859 -5.406 1 93 88 ASP A CA 1
ATOM 677 C C . ASP A 1 88 ? 27.438 -20.422 -4.422 1 93 88 ASP A C 1
ATOM 679 O O . ASP A 1 88 ? 27.062 -19.25 -4.367 1 93 88 ASP A O 1
ATOM 683 N N . ARG A 1 89 ? 26.984 -21.422 -3.66 1 92.75 89 ARG A N 1
ATOM 684 C CA . ARG A 1 89 ? 25.875 -21.234 -2.734 1 92.75 89 ARG A CA 1
ATOM 685 C C . ARG A 1 89 ? 26.234 -20.266 -1.619 1 92.75 89 ARG A C 1
ATOM 687 O O . ARG A 1 89 ? 25.422 -19.438 -1.217 1 92.75 89 ARG A O 1
ATOM 694 N N . ASP A 1 90 ? 27.438 -20.344 -1.097 1 94.88 90 ASP A N 1
ATOM 695 C CA . ASP A 1 90 ? 27.859 -19.469 -0.003 1 94.88 90 ASP A CA 1
ATOM 696 C C . ASP A 1 90 ? 27.859 -18 -0.433 1 94.88 90 ASP A C 1
ATOM 698 O O . ASP A 1 90 ? 27.391 -17.125 0.312 1 94.88 90 ASP A O 1
ATOM 702 N N . THR A 1 91 ? 28.344 -17.781 -1.578 1 96.12 91 THR A N 1
ATOM 703 C CA . THR A 1 91 ? 28.391 -16.422 -2.1 1 96.12 91 THR A CA 1
ATOM 704 C C . THR A 1 91 ? 26.984 -15.867 -2.307 1 96.12 91 THR A C 1
ATOM 706 O O . THR A 1 91 ? 26.734 -14.695 -2.023 1 96.12 91 THR A O 1
ATOM 709 N N . VAL A 1 92 ? 26.078 -16.688 -2.744 1 95.94 92 VAL A N 1
ATOM 710 C CA . VAL A 1 92 ? 24.734 -16.219 -2.988 1 95.94 92 VAL A CA 1
ATOM 711 C C . VAL A 1 92 ? 24.047 -15.898 -1.661 1 95.94 92 VAL A C 1
ATOM 713 O O . VAL A 1 92 ? 23.312 -14.914 -1.554 1 95.94 92 VAL A O 1
ATOM 716 N N . MET A 1 93 ? 24.266 -16.719 -0.671 1 95.94 93 MET A N 1
ATOM 717 C CA . MET A 1 93 ? 23.672 -16.484 0.642 1 95.94 93 MET A CA 1
ATOM 718 C C . MET A 1 93 ? 24.172 -15.172 1.233 1 95.94 93 MET A C 1
ATOM 720 O O . MET A 1 93 ? 23.406 -14.422 1.836 1 95.94 93 MET A O 1
ATOM 724 N N . GLU A 1 94 ? 25.469 -14.906 1.038 1 95.69 94 GLU A N 1
ATOM 725 C CA . GLU A 1 94 ? 26.031 -13.641 1.491 1 95.69 94 GLU A CA 1
ATOM 726 C C . GLU A 1 94 ? 25.406 -12.461 0.761 1 95.69 94 GLU A C 1
ATOM 728 O O . GLU A 1 94 ? 25.094 -11.438 1.376 1 95.69 94 GLU A O 1
ATOM 733 N N . GLY A 1 95 ? 25.25 -12.609 -0.505 1 96.69 95 GLY A N 1
ATOM 734 C CA . GLY A 1 95 ? 24.625 -11.555 -1.291 1 96.69 95 GLY A CA 1
ATOM 735 C C . GLY A 1 95 ? 23.172 -11.312 -0.904 1 96.69 95 GLY A C 1
ATOM 736 O O . GLY A 1 95 ? 22.719 -10.164 -0.9 1 96.69 95 GLY A O 1
ATOM 737 N N . LEU A 1 96 ? 22.438 -12.414 -0.623 1 97.12 96 LEU A N 1
ATOM 738 C CA . LEU A 1 96 ? 21.062 -12.281 -0.133 1 97.12 96 LEU A CA 1
ATOM 739 C C . LEU A 1 96 ? 21.031 -11.516 1.189 1 97.12 96 LEU A C 1
ATOM 741 O O . LEU A 1 96 ? 20.203 -10.625 1.376 1 97.12 96 LEU A O 1
ATOM 745 N N . ASN A 1 97 ? 22.016 -11.742 2.064 1 95.19 97 ASN A N 1
ATOM 746 C CA . ASN A 1 97 ? 22.094 -11.102 3.373 1 95.19 97 ASN A CA 1
ATOM 747 C C . ASN A 1 97 ? 22.531 -9.648 3.258 1 95.19 97 ASN A C 1
ATOM 749 O O . ASN A 1 97 ? 22.266 -8.844 4.156 1 95.19 97 ASN A O 1
ATOM 753 N N . ASN A 1 98 ? 23.188 -9.305 2.137 1 94.81 98 ASN A N 1
ATOM 754 C CA . ASN A 1 98 ? 23.641 -7.941 1.893 1 94.81 98 ASN A CA 1
ATOM 755 C C . ASN A 1 98 ? 22.672 -7.18 1.002 1 94.81 98 ASN A C 1
ATOM 757 O O . ASN A 1 98 ? 22.984 -6.098 0.508 1 94.81 98 ASN A O 1
ATOM 761 N N . LYS A 1 99 ? 21.484 -7.801 0.77 1 95.62 99 LYS A N 1
ATOM 762 C CA . LYS A 1 99 ? 20.406 -7.172 0.021 1 95.62 99 LYS A CA 1
ATOM 763 C C . LYS A 1 99 ? 20.828 -6.859 -1.41 1 95.62 99 LYS A C 1
ATOM 765 O O . LYS A 1 99 ? 20.562 -5.773 -1.922 1 95.62 99 LYS A O 1
ATOM 770 N N . GLU A 1 100 ? 21.5 -7.805 -2.035 1 96.5 100 GLU A N 1
ATOM 771 C CA . GLU A 1 100 ? 21.984 -7.613 -3.402 1 96.5 100 GLU A CA 1
ATOM 772 C C . GLU A 1 100 ? 20.984 -8.172 -4.414 1 96.5 100 GLU A C 1
ATOM 774 O O . GLU A 1 100 ? 20.938 -7.723 -5.562 1 96.5 100 GLU A O 1
ATOM 779 N N . TYR A 1 101 ? 20.172 -9.148 -3.959 1 96.44 101 TYR A N 1
ATOM 780 C CA . TYR A 1 101 ? 19.203 -9.812 -4.82 1 96.44 101 TYR A CA 1
ATOM 781 C C . TYR A 1 101 ? 17.875 -10 -4.109 1 96.44 101 TYR A C 1
ATOM 783 O O . TYR A 1 101 ? 17.828 -10.195 -2.893 1 96.44 101 TYR A O 1
ATOM 791 N N . TYR A 1 102 ? 16.828 -10.031 -4.953 1 97.81 102 TYR A N 1
ATOM 792 C CA . TYR A 1 102 ? 15.5 -10.273 -4.391 1 97.81 102 TYR A CA 1
ATOM 793 C C . TYR A 1 102 ? 15.227 -11.766 -4.273 1 97.81 102 TYR A C 1
ATOM 795 O O . TYR A 1 102 ? 14.422 -12.195 -3.439 1 97.81 102 TYR A O 1
ATOM 803 N N . ALA A 1 103 ? 15.844 -12.492 -5.145 1 98.31 103 ALA A N 1
ATOM 804 C CA . ALA A 1 103 ? 15.688 -13.938 -5.184 1 98.31 103 ALA A CA 1
ATOM 805 C C . ALA A 1 103 ? 16.891 -14.609 -5.848 1 98.31 103 ALA A C 1
ATOM 807 O O . ALA A 1 103 ? 17.75 -13.93 -6.402 1 98.31 103 ALA A O 1
ATOM 808 N N . ALA A 1 104 ? 16.922 -15.922 -5.645 1 97.75 104 ALA A N 1
ATOM 809 C CA . ALA A 1 104 ? 18 -16.703 -6.262 1 97.75 104 ALA A CA 1
ATOM 810 C C . ALA A 1 104 ? 17.484 -18.062 -6.73 1 97.75 104 ALA A C 1
ATOM 812 O O . ALA A 1 104 ? 16.672 -18.688 -6.059 1 97.75 104 ALA A O 1
ATOM 813 N N . LEU A 1 105 ? 17.906 -18.359 -7.887 1 96.25 105 LEU A N 1
ATOM 814 C CA . LEU A 1 105 ? 17.688 -19.703 -8.414 1 96.25 105 LEU A CA 1
ATOM 815 C C . LEU A 1 105 ? 18.922 -20.578 -8.234 1 96.25 105 LEU A C 1
ATOM 817 O O . LEU A 1 105 ? 20 -20.234 -8.727 1 96.25 105 LEU A O 1
ATOM 821 N N . PHE A 1 106 ? 18.766 -21.656 -7.539 1 95.06 106 PHE A N 1
ATOM 822 C CA . PHE A 1 106 ? 19.891 -22.516 -7.223 1 95.06 106 PHE A CA 1
ATOM 823 C C . PHE A 1 106 ? 19.719 -23.891 -7.871 1 95.06 106 PHE A C 1
ATOM 825 O O . PHE A 1 106 ? 18.75 -24.594 -7.617 1 95.06 106 PHE A O 1
ATOM 832 N N . ILE A 1 107 ? 20.688 -24.297 -8.727 1 94 107 ILE A N 1
ATOM 833 C CA . ILE A 1 107 ? 20.75 -25.594 -9.383 1 94 107 ILE A CA 1
ATOM 834 C C . ILE A 1 107 ? 21.797 -26.469 -8.703 1 94 107 ILE A C 1
ATOM 836 O O . ILE A 1 107 ? 23 -26.203 -8.797 1 94 107 ILE A O 1
ATOM 840 N N . PRO A 1 108 ? 21.359 -27.562 -8.117 1 92.06 108 PRO A N 1
ATOM 841 C CA . PRO A 1 108 ? 22.281 -28.391 -7.332 1 92.06 108 PRO A CA 1
ATOM 842 C C . PRO A 1 108 ? 23.281 -29.141 -8.203 1 92.06 108 PRO A C 1
ATOM 844 O O . PRO A 1 108 ? 23.125 -29.203 -9.43 1 92.06 108 PRO A O 1
ATOM 847 N N . ASN A 1 109 ? 24.266 -29.781 -7.574 1 91.5 109 ASN A N 1
ATOM 848 C CA . ASN A 1 109 ? 25.391 -30.422 -8.242 1 91.5 109 ASN A CA 1
ATOM 849 C C . ASN A 1 109 ? 24.953 -31.672 -8.992 1 91.5 109 ASN A C 1
ATOM 851 O O . ASN A 1 109 ? 25.578 -32.062 -9.984 1 91.5 109 ASN A O 1
ATOM 855 N N . ASP A 1 110 ? 23.859 -32.25 -8.578 1 88.75 110 ASP A N 1
ATOM 856 C CA . ASP A 1 110 ? 23.453 -33.531 -9.148 1 88.75 110 ASP A CA 1
ATOM 857 C C . ASP A 1 110 ? 22.297 -33.344 -10.141 1 88.75 110 ASP A C 1
ATOM 859 O O . ASP A 1 110 ? 21.625 -34.312 -10.492 1 88.75 110 ASP A O 1
ATOM 863 N N . PHE A 1 111 ? 22.125 -32.156 -10.602 1 89.31 111 PHE A N 1
ATOM 864 C CA . PHE A 1 111 ? 21 -31.828 -11.461 1 89.31 111 PHE A CA 1
ATOM 865 C C . PHE A 1 111 ? 21.016 -32.688 -12.727 1 89.31 111 PHE A C 1
ATOM 867 O O . PHE A 1 111 ? 20.047 -33.375 -13.039 1 89.31 111 PHE A O 1
ATOM 874 N N . SER A 1 112 ? 22.109 -32.625 -13.5 1 87.06 112 SER A N 1
ATOM 875 C CA . SER A 1 112 ? 22.234 -33.375 -14.75 1 87.06 112 SER A CA 1
ATOM 876 C C . SER A 1 112 ? 22.125 -34.875 -14.508 1 87.06 112 SER A C 1
ATOM 878 O O . SER A 1 112 ? 21.531 -35.625 -15.305 1 87.06 112 SER A O 1
ATOM 880 N N . GLN A 1 113 ? 22.781 -35.344 -13.422 1 85 113 GLN A N 1
ATOM 881 C CA . GLN A 1 113 ? 22.719 -36.781 -13.078 1 85 113 GLN A CA 1
ATOM 882 C C . GLN A 1 113 ? 21.281 -37.219 -12.867 1 85 113 GLN A C 1
ATOM 884 O O . GLN A 1 113 ? 20.875 -38.281 -13.375 1 85 113 GLN A O 1
ATOM 889 N N . ASP A 1 114 ? 20.594 -36.438 -12.172 1 83.62 114 ASP A N 1
ATOM 890 C CA . ASP A 1 114 ? 19.203 -36.75 -11.891 1 83.62 114 ASP A CA 1
ATOM 891 C C . ASP A 1 114 ? 18.359 -36.688 -13.164 1 83.62 114 ASP A C 1
ATOM 893 O O . ASP A 1 114 ? 17.469 -37.5 -13.375 1 83.62 114 ASP A O 1
ATOM 897 N N . GLN A 1 115 ? 18.656 -35.719 -13.977 1 80.56 115 GLN A N 1
ATOM 898 C CA . GLN A 1 115 ? 17.906 -35.562 -15.211 1 80.56 115 GLN A CA 1
ATOM 899 C C . GLN A 1 115 ? 18.141 -36.719 -16.156 1 80.56 115 GLN A C 1
ATOM 901 O O . GLN A 1 115 ? 17.219 -37.188 -16.828 1 80.56 115 GLN A O 1
ATOM 906 N N . ALA A 1 116 ? 19.312 -37.125 -16.281 1 76.75 116 ALA A N 1
ATOM 907 C CA . ALA A 1 116 ? 19.656 -38.25 -17.141 1 76.75 116 ALA A CA 1
ATOM 908 C C . ALA A 1 116 ? 18.984 -39.531 -16.656 1 76.75 116 ALA A C 1
ATOM 910 O O . ALA A 1 116 ? 18.688 -40.406 -17.469 1 76.75 116 ALA A O 1
ATOM 911 N N . SER A 1 117 ? 18.812 -39.594 -15.383 1 77.62 117 SER A N 1
ATOM 912 C CA . SER A 1 117 ? 18.203 -40.781 -14.812 1 77.62 117 SER A CA 1
ATOM 913 C C . SER A 1 117 ? 16.734 -40.906 -15.203 1 77.62 117 SER A C 1
ATOM 915 O O . SER A 1 117 ? 16.141 -41.969 -15.07 1 77.62 117 SER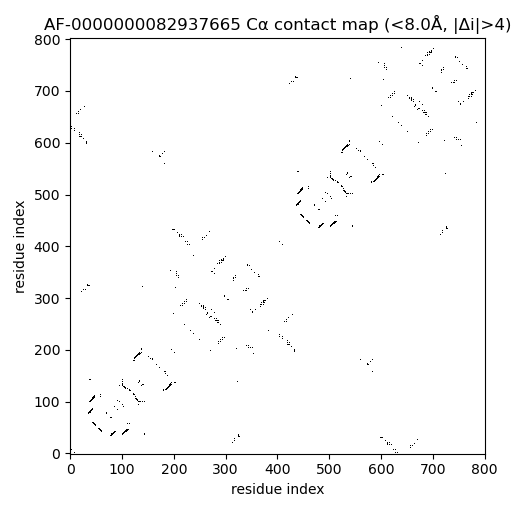 A O 1
ATOM 917 N N . LEU A 1 118 ? 16.125 -39.844 -15.773 1 73.38 118 LEU A N 1
ATOM 918 C CA . LEU A 1 118 ? 14.711 -39.844 -16.125 1 73.38 118 LEU A CA 1
ATOM 919 C C . LEU A 1 118 ? 14.406 -40.844 -17.219 1 73.38 118 LEU A C 1
ATOM 921 O O . LEU A 1 118 ? 13.281 -41.344 -17.312 1 73.38 118 LEU A O 1
ATOM 925 N N . GLN A 1 119 ? 15.406 -41.156 -17.969 1 69.69 119 GLN A N 1
ATOM 926 C CA . GLN A 1 119 ? 15.234 -42.125 -19.062 1 69.69 119 GLN A CA 1
ATOM 927 C C . GLN A 1 119 ? 15.664 -43.531 -18.609 1 69.69 119 GLN A C 1
ATOM 929 O O . GLN A 1 119 ? 15.547 -44.469 -19.391 1 69.69 119 GLN A O 1
ATOM 934 N N . SER A 1 120 ? 16.172 -43.562 -17.328 1 71.81 120 SER A N 1
ATOM 935 C CA . SER A 1 120 ? 16.609 -44.844 -16.797 1 71.81 120 SER A CA 1
ATOM 936 C C . SER A 1 120 ? 15.5 -45.531 -16.016 1 71.81 120 SER A C 1
ATOM 938 O O . SER A 1 120 ? 14.461 -44.938 -15.75 1 71.81 120 SER A O 1
ATOM 940 N N . PRO A 1 121 ? 15.68 -46.75 -15.734 1 67.06 121 PRO A N 1
ATOM 941 C CA . PRO A 1 121 ? 14.648 -47.5 -15.016 1 67.06 121 PRO A CA 1
ATOM 942 C C . PRO A 1 121 ? 14.414 -46.969 -13.602 1 67.06 121 PRO A C 1
ATOM 944 O O . PRO A 1 121 ? 13.359 -47.219 -13.016 1 67.06 121 PRO A O 1
ATOM 947 N N . LYS A 1 122 ? 15.422 -46.312 -12.969 1 73.94 122 LYS A N 1
ATOM 948 C CA . LYS A 1 122 ? 15.258 -45.719 -11.648 1 73.94 122 LYS A CA 1
ATOM 949 C C . LYS A 1 122 ? 15.359 -44.188 -11.719 1 73.94 122 LYS A C 1
ATOM 951 O O . LYS A 1 122 ? 16.344 -43.625 -11.242 1 73.94 122 LYS A O 1
ATOM 956 N N . PRO A 1 123 ? 14.297 -43.625 -12.18 1 75.5 123 PRO A N 1
ATOM 957 C CA . PRO A 1 123 ? 14.375 -42.156 -12.414 1 75.5 123 PRO A CA 1
ATOM 958 C C . PRO A 1 123 ? 14.266 -41.344 -11.125 1 75.5 123 PRO A C 1
ATOM 960 O O . PRO A 1 123 ? 13.617 -41.781 -10.172 1 75.5 123 PRO A O 1
ATOM 963 N N . SER A 1 124 ? 15.195 -40.375 -10.945 1 77.62 124 SER A N 1
ATOM 964 C CA . SER A 1 124 ? 15.109 -39.375 -9.883 1 77.62 124 SER A CA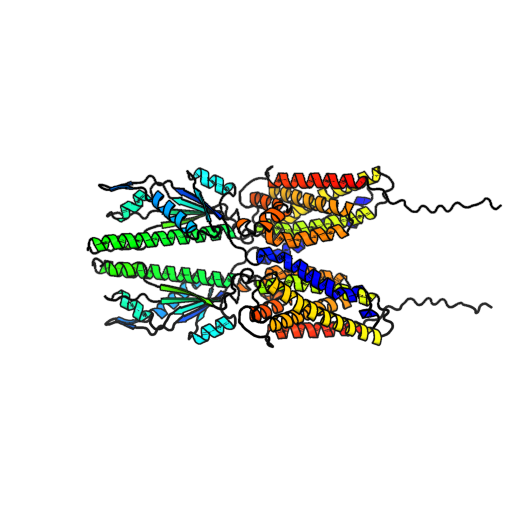 1
ATOM 965 C C . SER A 1 124 ? 14.844 -38 -10.453 1 77.62 124 SER A C 1
ATOM 967 O O . SER A 1 124 ? 15.508 -37.562 -11.391 1 77.62 124 SER A O 1
ATOM 969 N N . SER A 1 125 ? 13.805 -37.344 -9.922 1 81.06 125 SER A N 1
ATOM 970 C CA . SER A 1 125 ? 13.469 -36 -10.414 1 81.06 125 SER A CA 1
ATOM 971 C C . SER A 1 125 ? 14.508 -35 -9.969 1 81.06 125 SER A C 1
ATOM 973 O O . SER A 1 125 ? 14.828 -34.906 -8.781 1 81.06 125 SER A O 1
ATOM 975 N N . PRO A 1 126 ? 15.094 -34.219 -10.93 1 86.69 126 PRO A N 1
ATOM 976 C CA . PRO A 1 126 ? 16.016 -33.156 -10.539 1 86.69 126 PRO A CA 1
ATOM 977 C C . PRO A 1 126 ? 15.328 -32.062 -9.703 1 86.69 126 PRO A C 1
ATOM 979 O O . PRO A 1 126 ? 14.133 -31.828 -9.867 1 86.69 126 PRO A O 1
ATOM 982 N N . ASN A 1 127 ? 16.141 -31.531 -8.766 1 90.19 127 ASN A N 1
ATOM 983 C CA . ASN A 1 127 ? 15.617 -30.531 -7.848 1 90.19 127 ASN A CA 1
ATOM 984 C C . ASN A 1 127 ? 16.188 -29.141 -8.156 1 90.19 127 ASN A C 1
ATOM 986 O O . ASN A 1 127 ? 17.359 -29.016 -8.477 1 90.19 127 ASN A O 1
ATOM 990 N N . ILE A 1 128 ? 15.344 -28.141 -8.172 1 93.31 128 ILE A N 1
ATOM 991 C CA . ILE A 1 128 ? 15.727 -26.75 -8.266 1 93.31 128 ILE A CA 1
ATOM 992 C C . ILE A 1 128 ? 15.234 -25.984 -7.035 1 93.31 128 ILE A C 1
ATOM 994 O O . ILE A 1 128 ? 14.133 -26.25 -6.543 1 93.31 128 ILE A O 1
ATOM 998 N N . GLU A 1 129 ? 16.094 -25.141 -6.52 1 95.56 129 GLU A N 1
ATOM 999 C CA . GLU A 1 129 ? 15.727 -24.359 -5.34 1 95.56 129 GLU A CA 1
ATOM 1000 C C . GLU A 1 129 ? 15.562 -22.875 -5.68 1 95.56 129 GLU A C 1
ATOM 1002 O O . GLU A 1 129 ? 16.391 -22.297 -6.383 1 95.56 129 GLU A O 1
ATOM 1007 N N . ILE A 1 130 ? 14.492 -22.359 -5.172 1 96.88 130 ILE A N 1
ATOM 1008 C CA . ILE A 1 130 ? 14.242 -20.922 -5.285 1 96.88 130 ILE A CA 1
ATOM 1009 C C . ILE A 1 130 ? 14.32 -20.281 -3.904 1 96.88 130 ILE A C 1
ATOM 1011 O O . ILE A 1 130 ? 13.586 -20.656 -2.988 1 96.88 130 ILE A O 1
ATOM 1015 N N . LEU A 1 131 ? 15.242 -19.391 -3.736 1 97.62 131 LEU A N 1
ATOM 1016 C CA . LEU A 1 131 ? 15.383 -18.625 -2.506 1 97.62 131 LEU A CA 1
ATOM 1017 C C . LEU A 1 131 ? 14.758 -17.234 -2.654 1 97.62 131 LEU A C 1
ATOM 1019 O O . LEU A 1 131 ? 15.078 -16.5 -3.588 1 97.62 131 LEU A O 1
ATOM 1023 N N . ILE A 1 132 ? 13.867 -16.906 -1.771 1 97.81 132 ILE A N 1
ATOM 1024 C CA . ILE A 1 132 ? 13.133 -15.641 -1.816 1 97.81 132 ILE A CA 1
ATOM 1025 C C . ILE A 1 132 ? 13.578 -14.75 -0.657 1 97.81 132 ILE A C 1
ATOM 1027 O O . ILE A 1 132 ? 13.352 -15.078 0.509 1 97.81 132 ILE A O 1
ATOM 1031 N N . ASN A 1 133 ? 14.156 -13.602 -0.969 1 97.88 133 ASN A N 1
ATOM 1032 C CA . ASN A 1 133 ? 14.703 -12.695 0.035 1 97.88 133 ASN A CA 1
ATOM 1033 C C . ASN A 1 133 ? 13.664 -11.688 0.509 1 97.88 133 ASN A C 1
ATOM 1035 O O . ASN A 1 133 ? 13.812 -10.484 0.289 1 97.88 133 ASN A O 1
ATOM 1039 N N . GLU A 1 134 ? 12.75 -12.062 1.363 1 96.25 134 GLU A N 1
ATOM 1040 C CA . GLU A 1 134 ? 11.609 -11.258 1.775 1 96.25 134 GLU A CA 1
ATOM 1041 C C . GLU A 1 134 ? 12.055 -10.023 2.545 1 96.25 134 GLU A C 1
ATOM 1043 O O . GLU A 1 134 ? 11.414 -8.969 2.459 1 96.25 134 GLU A O 1
ATOM 1048 N N . GLY A 1 135 ? 13.133 -10.172 3.244 1 95.62 135 GLY A N 1
ATOM 1049 C CA . GLY A 1 135 ? 13.602 -9.078 4.09 1 95.62 135 GLY A CA 1
ATOM 1050 C C . GLY A 1 135 ? 14.016 -7.852 3.305 1 95.62 135 GLY A C 1
ATOM 1051 O O . GLY A 1 135 ? 13.961 -6.734 3.82 1 95.62 135 GLY A O 1
ATOM 1052 N N . MET A 1 136 ? 14.523 -8.031 2.053 1 96 136 MET A N 1
ATOM 1053 C CA . MET A 1 136 ? 14.938 -6.902 1.224 1 96 136 MET A CA 1
ATOM 1054 C C . MET A 1 136 ? 13.75 -6.035 0.846 1 96 136 MET A C 1
ATOM 1056 O O . MET A 1 136 ? 13.766 -4.82 1.057 1 96 136 MET A O 1
ATOM 1060 N N . ASN A 1 137 ? 12.766 -6.594 0.348 1 95.81 137 ASN A N 1
ATOM 1061 C CA . ASN A 1 137 ? 11.438 -6.055 0.042 1 95.81 137 ASN A CA 1
ATOM 1062 C C . ASN A 1 137 ? 10.438 -7.164 -0.253 1 95.81 137 ASN A C 1
ATOM 1064 O O . ASN A 1 137 ? 10.562 -7.875 -1.253 1 95.81 137 ASN A O 1
ATOM 1068 N N . ALA A 1 138 ? 9.453 -7.289 0.626 1 93.56 138 ALA A N 1
ATOM 1069 C CA . ALA A 1 138 ? 8.57 -8.453 0.559 1 93.56 138 ALA A CA 1
ATOM 1070 C C . ALA A 1 138 ? 7.824 -8.492 -0.77 1 93.56 138 ALA A C 1
ATOM 1072 O O . ALA A 1 138 ? 7.723 -9.555 -1.397 1 93.56 138 ALA A O 1
ATOM 1073 N N . THR A 1 139 ? 7.379 -7.391 -1.212 1 91.62 139 THR A N 1
ATOM 1074 C CA . THR A 1 139 ? 6.613 -7.32 -2.451 1 91.62 139 THR A CA 1
ATOM 1075 C C . THR A 1 139 ? 7.473 -7.727 -3.643 1 91.62 139 THR A C 1
ATOM 1077 O O . THR A 1 139 ? 7.102 -8.617 -4.41 1 91.62 139 THR A O 1
ATOM 1080 N N . ALA A 1 140 ? 8.609 -7.133 -3.764 1 95.69 140 ALA A N 1
ATOM 1081 C CA . ALA A 1 140 ? 9.508 -7.414 -4.883 1 95.69 140 ALA A CA 1
ATOM 1082 C C . ALA A 1 140 ? 10.023 -8.844 -4.824 1 95.69 140 ALA A C 1
ATOM 1084 O O . ALA A 1 140 ? 10.125 -9.523 -5.852 1 95.69 140 ALA A O 1
ATOM 1085 N N . ALA A 1 141 ? 10.344 -9.281 -3.627 1 97.06 141 ALA A N 1
ATOM 1086 C CA . ALA A 1 141 ? 10.883 -10.625 -3.459 1 97.06 141 ALA A CA 1
ATOM 1087 C C . ALA A 1 141 ? 9.844 -11.68 -3.824 1 97.06 141 ALA A C 1
ATOM 1089 O O . ALA A 1 141 ? 10.164 -12.672 -4.488 1 97.06 141 ALA A O 1
ATOM 1090 N N . ARG A 1 142 ? 8.641 -11.469 -3.393 1 93.06 142 ARG A N 1
ATOM 1091 C CA . ARG A 1 142 ? 7.578 -12.414 -3.719 1 93.06 142 ARG A CA 1
ATOM 1092 C C . ARG A 1 142 ? 7.293 -12.422 -5.215 1 93.06 142 ARG A C 1
ATOM 1094 O O . ARG A 1 142 ? 7.066 -13.484 -5.805 1 93.06 142 ARG A O 1
ATOM 1101 N N . MET A 1 143 ? 7.312 -11.289 -5.785 1 92.69 143 MET A N 1
ATOM 1102 C CA . MET A 1 143 ? 7.137 -11.211 -7.23 1 92.69 143 MET A CA 1
ATOM 1103 C C . MET A 1 143 ? 8.25 -11.953 -7.957 1 92.69 143 MET A C 1
ATOM 1105 O O . MET A 1 143 ? 7.992 -12.703 -8.898 1 92.69 143 MET A O 1
ATOM 1109 N N . ALA A 1 144 ? 9.445 -11.727 -7.52 1 95.56 144 ALA A N 1
ATOM 1110 C CA . ALA A 1 144 ? 10.586 -12.438 -8.094 1 95.56 144 ALA A CA 1
ATOM 1111 C C . ALA A 1 144 ? 10.43 -13.945 -7.945 1 95.56 144 ALA A C 1
ATOM 1113 O O . ALA A 1 144 ? 10.703 -14.703 -8.883 1 95.56 144 ALA A O 1
ATOM 1114 N N . GLY A 1 145 ? 10.023 -14.336 -6.754 1 95.12 145 GLY A N 1
ATOM 1115 C CA . GLY A 1 145 ? 9.773 -15.75 -6.523 1 95.12 145 GLY A CA 1
ATOM 1116 C C . GLY A 1 145 ? 8.719 -16.328 -7.453 1 95.12 145 GLY A C 1
ATOM 1117 O O . GLY A 1 145 ? 8.891 -17.422 -7.977 1 95.12 145 GLY A O 1
ATOM 1118 N N . GLN A 1 146 ? 7.711 -15.602 -7.672 1 90.19 146 GLN A N 1
ATOM 1119 C CA . GLN A 1 146 ? 6.648 -16.031 -8.57 1 90.19 146 GLN A CA 1
ATOM 1120 C C . GLN A 1 146 ? 7.152 -16.125 -10.008 1 90.19 146 GLN A C 1
ATOM 1122 O O . GLN A 1 146 ? 6.801 -17.062 -10.734 1 90.19 146 GLN A O 1
ATOM 1127 N N . MET A 1 147 ? 7.898 -15.188 -10.391 1 90.81 147 MET A N 1
ATOM 1128 C CA . MET A 1 147 ? 8.469 -15.211 -11.734 1 90.81 147 MET A CA 1
ATOM 1129 C C . MET A 1 147 ? 9.359 -16.438 -11.922 1 90.81 147 MET A C 1
ATOM 1131 O O . MET A 1 147 ? 9.273 -17.109 -12.945 1 90.81 147 MET A O 1
ATOM 1135 N N . LEU A 1 148 ? 10.109 -16.688 -10.945 1 93.81 148 LEU A N 1
ATOM 1136 C CA . LEU A 1 148 ? 10.992 -17.844 -11.016 1 93.81 148 LEU A CA 1
ATOM 1137 C C . LEU A 1 148 ? 10.188 -19.141 -11.039 1 93.81 148 LEU A C 1
ATOM 1139 O O . LEU A 1 148 ? 10.539 -20.078 -11.758 1 93.81 148 LEU A O 1
ATOM 1143 N N . SER A 1 149 ? 9.164 -19.141 -10.234 1 91.19 149 SER A N 1
ATOM 1144 C CA . SER A 1 149 ? 8.297 -20.312 -10.203 1 91.19 149 SER A CA 1
ATOM 1145 C C . SER A 1 149 ? 7.656 -20.547 -11.57 1 91.19 149 SER A C 1
ATOM 1147 O O . SER A 1 149 ? 7.582 -21.688 -12.031 1 91.19 149 SER A O 1
ATOM 1149 N N . ARG A 1 150 ? 7.27 -19.562 -12.211 1 86.56 150 ARG A N 1
ATOM 1150 C CA . ARG A 1 150 ? 6.664 -19.688 -13.531 1 86.56 150 ARG A CA 1
ATOM 1151 C C . ARG A 1 150 ? 7.691 -20.125 -14.57 1 86.56 150 ARG A C 1
ATOM 1153 O O . ARG A 1 150 ? 7.391 -20.953 -15.438 1 86.56 150 ARG A O 1
ATOM 1160 N N . ILE A 1 151 ? 8.797 -19.609 -14.469 1 88.25 151 ILE A N 1
ATOM 1161 C CA . ILE A 1 151 ? 9.867 -19.969 -15.391 1 88.25 151 ILE A CA 1
ATOM 1162 C C . ILE A 1 151 ? 10.203 -21.453 -15.234 1 88.25 151 ILE A C 1
ATOM 1164 O O . ILE A 1 151 ? 10.32 -22.172 -16.234 1 88.25 151 ILE A O 1
ATOM 1168 N N . THR A 1 152 ? 10.312 -21.891 -14.055 1 89.31 152 THR A N 1
ATOM 1169 C CA . THR A 1 152 ? 10.656 -23.281 -13.805 1 89.31 152 THR A CA 1
ATOM 1170 C C . THR A 1 152 ? 9.516 -24.219 -14.219 1 89.31 152 THR A C 1
ATOM 1172 O O . THR A 1 152 ? 9.75 -25.344 -14.664 1 89.31 152 THR A O 1
ATOM 1175 N N . GLU A 1 153 ? 8.352 -23.75 -13.992 1 85.38 153 GLU A N 1
ATOM 1176 C CA . GLU A 1 153 ? 7.199 -24.516 -14.445 1 85.38 153 GLU A CA 1
ATOM 1177 C C . GLU A 1 153 ? 7.207 -24.672 -15.969 1 85.38 153 GLU A C 1
ATOM 1179 O O . GLU A 1 153 ? 6.898 -25.75 -16.484 1 85.38 153 GLU A O 1
ATOM 1184 N N . ASN A 1 154 ? 7.504 -23.625 -16.594 1 84.19 154 ASN A N 1
ATOM 1185 C CA . ASN A 1 154 ? 7.586 -23.672 -18.047 1 84.19 154 ASN A CA 1
ATOM 1186 C C . ASN A 1 154 ? 8.695 -24.594 -18.516 1 84.19 154 ASN A C 1
ATOM 1188 O O . ASN A 1 154 ? 8.531 -25.328 -19.5 1 84.19 154 ASN A O 1
ATOM 1192 N N . ILE A 1 155 ? 9.711 -24.547 -17.891 1 84.31 155 ILE A N 1
ATOM 1193 C CA . ILE A 1 155 ? 10.828 -25.438 -18.234 1 84.31 155 ILE A CA 1
ATOM 1194 C C . ILE A 1 155 ? 10.422 -26.891 -17.984 1 84.31 155 ILE A C 1
ATOM 1196 O O . ILE A 1 155 ? 10.703 -27.75 -18.812 1 84.31 155 ILE A O 1
ATOM 1200 N N . SER A 1 156 ? 9.836 -27.094 -16.828 1 85.12 156 SER A N 1
ATOM 1201 C CA . SER A 1 156 ? 9.352 -28.438 -16.516 1 85.12 156 SER A CA 1
ATOM 1202 C C . SER A 1 156 ? 8.406 -28.953 -17.594 1 85.12 156 SER A C 1
ATOM 1204 O O . SER A 1 156 ? 8.5 -30.109 -18 1 85.12 156 SER A O 1
ATOM 1206 N N . HIS A 1 157 ? 7.57 -28.125 -18 1 84 157 HIS A N 1
ATOM 1207 C CA . HIS A 1 157 ? 6.629 -28.484 -19.047 1 84 157 HIS A CA 1
ATOM 1208 C C . HIS A 1 157 ? 7.352 -28.781 -20.359 1 84 157 HIS A C 1
ATOM 1210 O O . HIS A 1 157 ? 7.016 -29.75 -21.062 1 84 157 HIS A O 1
ATOM 1216 N N . ASN A 1 158 ? 8.281 -28.031 -20.703 1 82.56 158 ASN A N 1
ATOM 1217 C CA . ASN A 1 158 ? 9.047 -28.234 -21.938 1 82.56 158 ASN A CA 1
ATOM 1218 C C . ASN A 1 158 ? 9.836 -29.547 -21.891 1 82.56 158 ASN A C 1
ATOM 1220 O O . ASN A 1 158 ? 9.945 -30.25 -22.891 1 82.56 158 ASN A O 1
ATOM 1224 N N . VAL A 1 159 ? 10.383 -29.797 -20.797 1 81.38 159 VAL A N 1
ATOM 1225 C CA . VAL A 1 159 ? 11.109 -31.047 -20.609 1 81.38 159 VAL A CA 1
ATOM 1226 C C . VAL A 1 159 ? 10.156 -32.219 -20.812 1 81.38 159 VAL A C 1
ATOM 1228 O O . VAL A 1 159 ? 10.508 -33.219 -21.469 1 81.38 159 VAL A O 1
ATOM 1231 N N . SER A 1 160 ? 9.008 -32.125 -20.203 1 84.5 160 SER A N 1
ATOM 1232 C CA . SER A 1 160 ? 8 -33.156 -20.359 1 84.5 160 SER A CA 1
ATOM 1233 C C . SER A 1 160 ? 7.664 -33.375 -21.828 1 84.5 160 SER A C 1
ATOM 1235 O O . SER A 1 160 ? 7.59 -34.531 -22.281 1 84.5 160 SER A O 1
ATOM 1237 N N . MET A 1 161 ? 7.512 -32.344 -22.547 1 83.25 161 MET A N 1
ATOM 1238 C CA . MET A 1 161 ? 7.156 -32.438 -23.953 1 83.25 161 MET A CA 1
ATOM 1239 C C . MET A 1 161 ? 8.305 -33 -24.781 1 83.25 161 MET A C 1
ATOM 1241 O O . MET A 1 161 ? 8.078 -33.781 -25.719 1 83.25 161 MET A O 1
ATOM 1245 N N . GLN A 1 162 ? 9.453 -32.625 -24.469 1 77.81 162 GLN A N 1
ATOM 1246 C CA . GLN A 1 162 ? 10.625 -33.156 -25.172 1 77.81 162 GLN A CA 1
ATOM 1247 C C . GLN A 1 162 ? 10.797 -34.656 -24.922 1 77.81 162 GLN A C 1
ATOM 1249 O O . GLN A 1 162 ? 11.125 -35.406 -25.844 1 77.81 162 GLN A O 1
ATOM 1254 N N . LEU A 1 163 ? 10.641 -35.031 -23.703 1 78.94 163 LEU A N 1
ATOM 1255 C CA . LEU A 1 163 ? 10.719 -36.469 -23.375 1 78.94 163 LEU A CA 1
ATOM 1256 C C . LEU A 1 163 ? 9.648 -37.25 -24.109 1 78.94 163 LEU A C 1
ATOM 1258 O O . LEU A 1 163 ? 9.906 -38.344 -24.609 1 78.94 163 LEU A O 1
ATOM 1262 N N . LEU A 1 164 ? 8.469 -36.688 -24.078 1 82 164 LEU A N 1
ATOM 1263 C CA . LEU A 1 164 ? 7.363 -37.312 -24.781 1 82 164 LEU A CA 1
ATOM 1264 C C . LEU A 1 164 ? 7.668 -37.469 -26.266 1 82 164 LEU A C 1
ATOM 1266 O O . LEU A 1 164 ? 7.387 -38.5 -26.859 1 82 164 LEU A O 1
ATOM 1270 N N . ALA A 1 165 ? 8.18 -36.438 -26.828 1 80.5 165 ALA A N 1
ATOM 1271 C CA . ALA A 1 165 ? 8.555 -36.469 -28.234 1 80.5 165 ALA A CA 1
ATOM 1272 C C . ALA A 1 165 ? 9.602 -37.562 -28.5 1 80.5 165 ALA A C 1
ATOM 1274 O O . ALA A 1 165 ? 9.586 -38.219 -29.547 1 80.5 165 ALA A O 1
ATOM 1275 N N . GLY A 1 166 ? 10.539 -37.656 -27.641 1 76.06 166 GLY A N 1
ATOM 1276 C CA . GLY A 1 166 ? 11.539 -38.688 -27.75 1 76.06 166 GLY A CA 1
ATOM 1277 C C . GLY A 1 166 ? 10.953 -40.094 -27.734 1 76.06 166 GLY A C 1
ATOM 1278 O O . GLY A 1 166 ? 11.352 -40.938 -28.516 1 76.06 166 GLY A O 1
ATOM 1279 N N . PHE A 1 167 ? 10.031 -40.344 -26.875 1 77.56 167 PHE A N 1
ATOM 1280 C CA . PHE A 1 167 ? 9.359 -41.625 -26.797 1 77.56 167 PHE A CA 1
ATOM 1281 C C . PHE A 1 167 ? 8.547 -41.906 -28.047 1 77.56 167 PHE A C 1
ATOM 1283 O O . PHE A 1 167 ? 8.477 -43.031 -28.516 1 77.56 167 PHE A O 1
ATOM 1290 N N . GLU A 1 168 ? 7.891 -40.906 -28.5 1 80.38 168 GLU A N 1
ATOM 1291 C CA . GLU A 1 168 ? 7.098 -41.031 -29.719 1 80.38 168 GLU A CA 1
ATOM 1292 C C . GLU A 1 168 ? 7.969 -41.438 -30.891 1 80.38 168 GLU A C 1
ATOM 1294 O O . GLU A 1 168 ? 7.551 -42.281 -31.719 1 80.38 168 GLU A O 1
ATOM 1299 N N . LYS A 1 169 ? 9.039 -40.875 -31 1 80.88 169 LYS A N 1
ATOM 1300 C CA . LYS A 1 169 ? 9.953 -41.219 -32.094 1 80.88 169 LYS A CA 1
ATOM 1301 C C . LYS A 1 169 ? 10.43 -42.656 -32 1 80.88 169 LYS A C 1
ATOM 1303 O O . LYS A 1 169 ? 10.648 -43.312 -33.031 1 80.88 169 LYS A O 1
ATOM 1308 N N . GLN A 1 170 ? 10.523 -43.094 -30.844 1 76.5 170 GLN A N 1
ATOM 1309 C CA . GLN A 1 170 ? 10.977 -44.469 -30.656 1 76.5 170 GLN A CA 1
ATOM 1310 C C . GLN A 1 170 ? 9.828 -45.438 -30.859 1 76.5 170 GLN A C 1
ATOM 1312 O O . GLN A 1 170 ? 10.055 -46.656 -31.047 1 76.5 170 GLN A O 1
ATOM 1317 N N . GLY A 1 171 ? 8.633 -44.906 -30.953 1 70.25 171 GLY A N 1
ATOM 1318 C CA . GLY A 1 171 ? 7.461 -45.719 -31.234 1 70.25 171 GLY A CA 1
ATOM 1319 C C . GLY A 1 171 ? 7.074 -46.656 -30.094 1 70.25 171 GLY A C 1
ATOM 1320 O O . GLY A 1 171 ? 6.344 -47.625 -30.297 1 70.25 171 GLY A O 1
ATOM 1321 N N . GLU A 1 172 ? 7.676 -46.438 -29.016 1 72.44 172 GLU A N 1
ATOM 1322 C CA . GLU A 1 172 ? 7.43 -47.375 -27.906 1 72.44 172 GLU A CA 1
ATOM 1323 C C . GLU A 1 172 ? 6.359 -46.812 -26.969 1 72.44 172 GLU A C 1
ATOM 1325 O O . GLU A 1 172 ? 6.238 -45.594 -26.797 1 72.44 172 GLU A O 1
ATOM 1330 N N . ASN A 1 173 ? 5.461 -47.75 -26.609 1 79 173 ASN A N 1
ATOM 1331 C CA . ASN A 1 173 ? 4.559 -47.406 -25.5 1 79 173 ASN A CA 1
ATOM 1332 C C . ASN A 1 173 ? 5.324 -47.156 -24.203 1 79 173 ASN A C 1
ATOM 1334 O O . ASN A 1 173 ? 6.414 -47.719 -24.016 1 79 173 ASN A O 1
ATOM 1338 N N . ILE A 1 174 ? 4.855 -46.25 -23.516 1 79.5 174 ILE A N 1
ATOM 1339 C CA . ILE A 1 174 ? 5.562 -45.781 -22.328 1 79.5 174 ILE A CA 1
ATOM 1340 C C . ILE A 1 174 ? 4.984 -46.469 -21.094 1 79.5 174 ILE A C 1
ATOM 1342 O O . ILE A 1 174 ? 3.771 -46.438 -20.875 1 79.5 174 ILE A O 1
ATOM 1346 N N . PRO A 1 175 ? 5.848 -47.156 -20.312 1 79.56 175 PRO A N 1
ATOM 1347 C CA . PRO A 1 175 ? 5.352 -47.719 -19.062 1 79.56 175 PRO A CA 1
ATOM 1348 C C . PRO A 1 175 ? 4.828 -46.656 -18.094 1 79.56 175 PRO A C 1
ATOM 1350 O O . PRO A 1 175 ? 5.289 -45.531 -18.125 1 79.56 175 PRO A O 1
ATOM 1353 N N . PRO A 1 176 ? 3.865 -47.031 -17.219 1 76.62 176 PRO A N 1
ATOM 1354 C CA . PRO A 1 176 ? 3.221 -46.062 -16.297 1 76.62 176 PRO A CA 1
ATOM 1355 C C . PRO A 1 176 ? 4.211 -45.375 -15.367 1 76.62 176 PRO A C 1
ATOM 1357 O O . PRO A 1 176 ? 4.043 -44.219 -15.039 1 76.62 176 PRO A O 1
ATOM 1360 N N . ASN A 1 177 ? 5.195 -46.031 -14.852 1 74.31 177 ASN A N 1
ATOM 1361 C CA . ASN A 1 177 ? 6.18 -45.469 -13.953 1 74.31 177 ASN A CA 1
ATOM 1362 C C . ASN A 1 177 ? 6.953 -44.312 -14.625 1 74.31 177 ASN A C 1
ATOM 1364 O O . ASN A 1 177 ? 7.324 -43.344 -13.969 1 74.31 177 ASN A O 1
ATOM 1368 N N . GLN A 1 178 ? 7.117 -44.438 -15.906 1 75.69 178 GLN A N 1
ATOM 1369 C CA . GLN A 1 178 ? 7.812 -43.406 -16.656 1 75.69 178 GLN A CA 1
ATOM 1370 C C . GLN A 1 178 ? 6.891 -42.219 -16.953 1 75.69 178 GLN A C 1
ATOM 1372 O O . GLN A 1 178 ? 7.348 -41.094 -17.062 1 75.69 178 GLN A O 1
ATOM 1377 N N . VAL A 1 179 ? 5.68 -42.531 -17 1 79.38 179 VAL A N 1
ATOM 1378 C CA . VAL A 1 179 ? 4.703 -41.5 -17.266 1 79.38 179 VAL A CA 1
ATOM 1379 C C . VAL A 1 179 ? 4.609 -40.562 -16.062 1 79.38 179 VAL A C 1
ATOM 1381 O O . VAL A 1 179 ? 4.445 -39.344 -16.234 1 79.38 179 VAL A O 1
ATOM 1384 N N . ALA A 1 180 ? 4.734 -41.094 -14.844 1 76 180 ALA A N 1
ATOM 1385 C CA . ALA A 1 180 ? 4.711 -40.25 -13.633 1 76 180 ALA A CA 1
ATOM 1386 C C . ALA A 1 180 ? 5.816 -39.219 -13.664 1 76 180 ALA A C 1
ATOM 1388 O O . ALA A 1 180 ? 5.621 -38.094 -13.203 1 76 180 ALA A O 1
ATOM 1389 N N . LEU A 1 181 ? 6.879 -39.562 -14.242 1 76.31 181 LEU A N 1
ATOM 1390 C CA . LEU A 1 181 ? 8.016 -38.656 -14.336 1 76.31 181 LEU A CA 1
ATOM 1391 C C . LEU A 1 181 ? 7.777 -37.594 -15.383 1 76.31 181 LEU A C 1
ATOM 1393 O O . LEU A 1 181 ? 8.32 -36.469 -15.289 1 76.31 181 LEU A O 1
ATOM 1397 N N . LEU A 1 182 ? 7 -38 -16.328 1 78.62 182 LEU A N 1
ATOM 1398 C CA . LEU A 1 182 ? 6.656 -37.031 -17.359 1 78.62 182 LEU A CA 1
ATOM 1399 C C . LEU A 1 182 ? 5.703 -35.969 -16.828 1 78.62 182 LEU A C 1
ATOM 1401 O O . LEU A 1 182 ? 5.723 -34.812 -17.297 1 78.62 182 LEU A O 1
ATOM 1405 N N . ILE A 1 183 ? 5 -36.344 -15.852 1 76.31 183 ILE A N 1
ATOM 1406 C CA . ILE A 1 183 ? 4.043 -35.438 -15.258 1 76.31 183 ILE A CA 1
ATOM 1407 C C . ILE A 1 183 ? 4.781 -34.406 -14.391 1 76.31 183 ILE A C 1
ATOM 1409 O O . ILE A 1 183 ? 4.453 -33.219 -14.398 1 76.31 183 ILE A O 1
ATOM 1413 N N . ASP A 1 184 ? 5.785 -34.781 -13.633 1 79.12 184 ASP A N 1
ATOM 1414 C CA . ASP A 1 184 ? 6.566 -33.938 -12.75 1 79.12 184 ASP A CA 1
ATOM 1415 C C . ASP A 1 184 ? 8.062 -34.156 -12.93 1 79.12 184 ASP A C 1
ATOM 1417 O O . ASP A 1 184 ? 8.719 -34.719 -12.047 1 79.12 184 ASP A O 1
ATOM 1421 N N . PRO A 1 185 ? 8.586 -33.656 -14.023 1 80.94 185 PRO A N 1
ATOM 1422 C CA . PRO A 1 185 ? 9.984 -33.969 -14.297 1 80.94 185 PRO A CA 1
ATOM 1423 C C . PRO A 1 185 ? 10.953 -33.188 -13.422 1 80.94 185 PRO A C 1
ATOM 1425 O O . PRO A 1 185 ? 12.117 -33.562 -13.281 1 80.94 185 PRO A O 1
ATOM 1428 N N . LEU A 1 186 ? 10.477 -32.031 -12.898 1 85.88 186 LEU A N 1
ATOM 1429 C CA . LEU A 1 186 ? 11.297 -31.156 -12.055 1 85.88 186 LEU A CA 1
ATOM 1430 C C . LEU A 1 186 ? 10.609 -30.891 -10.719 1 85.88 186 LEU A C 1
ATOM 1432 O O . LEU A 1 186 ? 9.391 -30.688 -10.672 1 85.88 186 LEU A O 1
ATOM 1436 N N . THR A 1 187 ? 11.398 -31.047 -9.672 1 87.81 187 THR A N 1
ATOM 1437 C CA . THR A 1 187 ? 10.914 -30.641 -8.352 1 87.81 187 THR A CA 1
ATOM 1438 C C . THR A 1 187 ? 11.461 -29.266 -7.977 1 87.81 187 THR A C 1
ATOM 1440 O O . THR A 1 187 ? 12.664 -29 -8.117 1 87.81 187 THR A O 1
ATOM 1443 N N . VAL A 1 188 ? 10.562 -28.422 -7.613 1 91.06 188 VAL A N 1
ATOM 1444 C CA . VAL A 1 188 ? 10.961 -27.062 -7.258 1 91.06 188 VAL A CA 1
ATOM 1445 C C . VAL A 1 188 ? 10.703 -26.828 -5.77 1 91.06 188 VAL A C 1
ATOM 1447 O O . VAL A 1 188 ? 9.594 -27.062 -5.281 1 91.06 188 VAL A O 1
ATOM 1450 N N . THR A 1 189 ? 11.727 -26.438 -5.016 1 93.31 189 THR A N 1
ATOM 1451 C CA . THR A 1 189 ? 11.602 -26.094 -3.605 1 93.31 189 THR A CA 1
ATOM 1452 C C . THR A 1 189 ? 11.773 -24.594 -3.402 1 93.31 189 THR A C 1
ATOM 1454 O O . THR A 1 189 ? 12.797 -24.016 -3.793 1 93.31 189 THR A O 1
ATOM 1457 N N . GLU A 1 190 ? 10.758 -24 -2.84 1 95 190 GLU A N 1
ATOM 1458 C CA . GLU A 1 190 ? 10.805 -22.578 -2.551 1 95 190 GLU A CA 1
ATOM 1459 C C . GLU A 1 190 ? 11.102 -22.312 -1.076 1 95 190 GLU A C 1
ATOM 1461 O O . GLU A 1 190 ? 10.469 -22.906 -0.198 1 95 190 GLU A O 1
ATOM 1466 N N . THR A 1 191 ? 12.109 -21.516 -0.755 1 95.19 191 THR A N 1
ATOM 1467 C CA . THR A 1 191 ? 12.469 -21.188 0.62 1 95.19 191 THR A CA 1
ATOM 1468 C C . THR A 1 191 ? 12.562 -19.672 0.811 1 95.19 191 THR A C 1
ATOM 1470 O O . THR A 1 191 ? 13.18 -18.969 0.007 1 95.19 191 THR A O 1
ATOM 1473 N N . ASN A 1 192 ? 11.906 -19.203 1.879 1 95.38 192 ASN A N 1
ATOM 1474 C CA . ASN A 1 192 ? 12.039 -17.797 2.248 1 95.38 192 ASN A CA 1
ATOM 1475 C C . ASN A 1 192 ? 13.289 -17.547 3.09 1 95.38 192 ASN A C 1
ATOM 1477 O O . ASN A 1 192 ? 13.469 -18.172 4.133 1 95.38 192 ASN A O 1
ATOM 1481 N N . VAL A 1 193 ? 14.117 -16.766 2.559 1 95.12 193 VAL A N 1
ATOM 1482 C CA . VAL A 1 193 ? 15.281 -16.312 3.314 1 95.12 193 VAL A CA 1
ATOM 1483 C C . VAL A 1 193 ? 15.039 -14.914 3.863 1 95.12 193 VAL A C 1
ATOM 1485 O O . VAL A 1 193 ? 14.398 -14.086 3.211 1 95.12 193 VAL A O 1
ATOM 1488 N N . ASN A 1 194 ? 15.617 -14.625 5.16 1 95.12 194 ASN A N 1
ATOM 1489 C CA . ASN A 1 194 ? 15.312 -13.367 5.836 1 95.12 194 ASN A CA 1
ATOM 1490 C C . ASN A 1 194 ? 13.82 -13.078 5.848 1 95.12 194 ASN A C 1
ATOM 1492 O O . ASN A 1 194 ? 13.383 -12.008 5.418 1 95.12 194 ASN A O 1
ATOM 1496 N N . ALA A 1 195 ? 13.078 -14.039 6.367 1 93.75 195 ALA A N 1
ATOM 1497 C CA . ALA A 1 195 ? 11.617 -14.008 6.355 1 93.75 195 ALA A CA 1
ATOM 1498 C C . ALA A 1 195 ? 11.094 -12.875 7.23 1 93.75 195 ALA A C 1
ATOM 1500 O O . ALA A 1 195 ? 11.672 -12.562 8.273 1 93.75 195 ALA A O 1
ATOM 1501 N N . VAL A 1 196 ? 10.031 -12.25 6.793 1 92.31 196 VAL A N 1
ATOM 1502 C CA . VAL A 1 196 ? 9.5 -11.086 7.5 1 92.31 196 VAL A CA 1
ATOM 1503 C C . VAL A 1 196 ? 8.492 -11.539 8.555 1 92.31 196 VAL A C 1
ATOM 1505 O O . VAL A 1 196 ? 8.18 -10.789 9.484 1 92.31 196 VAL A O 1
ATOM 1508 N N . GLY A 1 197 ? 7.941 -12.688 8.453 1 84.88 197 GLY A N 1
ATOM 1509 C CA . GLY A 1 197 ? 6.992 -13.195 9.43 1 84.88 197 GLY A CA 1
ATOM 1510 C C . GLY A 1 197 ? 5.586 -12.664 9.227 1 84.88 197 GLY A C 1
ATOM 1511 O O . GLY A 1 197 ? 5.289 -12.062 8.188 1 84.88 197 GLY A O 1
ATOM 1512 N N . THR A 1 198 ? 4.582 -12.805 10.219 1 81.38 198 THR A N 1
ATOM 1513 C CA . THR A 1 198 ? 3.166 -12.5 10.062 1 81.38 198 THR A CA 1
ATOM 1514 C C . THR A 1 198 ? 2.861 -11.094 10.57 1 81.38 198 THR A C 1
ATOM 1516 O O . THR A 1 198 ? 1.984 -10.406 10.039 1 81.38 198 THR A O 1
ATOM 1519 N N . HIS A 1 199 ? 3.408 -10.594 11.625 1 85.69 199 HIS A N 1
ATOM 1520 C CA . HIS A 1 199 ? 3.117 -9.281 12.188 1 85.69 199 HIS A CA 1
ATOM 1521 C C . HIS A 1 199 ? 4.164 -8.258 11.766 1 85.69 199 HIS A C 1
ATOM 1523 O O . HIS A 1 199 ? 4.738 -7.566 12.609 1 85.69 199 HIS A O 1
ATOM 1529 N N . SER A 1 200 ? 4.324 -8.18 10.445 1 89.56 200 SER A N 1
ATOM 1530 C CA . SER A 1 200 ? 5.387 -7.336 9.898 1 89.56 200 SER A CA 1
ATOM 1531 C C . SER A 1 200 ? 4.828 -6.289 8.945 1 89.56 200 SER A C 1
ATOM 1533 O O . SER A 1 200 ? 5.582 -5.617 8.234 1 89.56 200 SER A O 1
ATOM 1535 N N . ALA A 1 201 ? 3.453 -6.223 8.859 1 90.38 201 ALA A N 1
ATOM 1536 C CA . ALA A 1 201 ? 2.836 -5.348 7.867 1 90.38 201 ALA A CA 1
ATOM 1537 C C . ALA A 1 201 ? 3.273 -5.727 6.457 1 90.38 201 ALA A C 1
ATOM 1539 O O . ALA A 1 201 ? 3.684 -4.867 5.672 1 90.38 201 ALA A O 1
ATOM 1540 N N . ASN A 1 202 ? 3.273 -7.008 6.203 1 88.19 202 ASN A N 1
ATOM 1541 C CA . ASN A 1 202 ? 3.664 -7.551 4.906 1 88.19 202 ASN A CA 1
ATOM 1542 C C . ASN A 1 202 ? 5.078 -7.125 4.527 1 88.19 202 ASN A C 1
ATOM 1544 O O . ASN A 1 202 ? 5.34 -6.781 3.371 1 88.19 202 ASN A O 1
ATOM 1548 N N . GLY A 1 203 ? 5.945 -7.051 5.504 1 92.62 203 GLY A N 1
ATOM 1549 C CA . GLY A 1 203 ? 7.344 -6.734 5.277 1 92.62 203 GLY A CA 1
ATOM 1550 C C . GLY A 1 203 ? 7.652 -5.258 5.414 1 92.62 203 GLY A C 1
ATOM 1551 O O . GLY A 1 203 ? 8.812 -4.852 5.34 1 92.62 203 GLY A O 1
ATOM 1552 N N . ASN A 1 204 ? 6.652 -4.406 5.715 1 93.69 204 ASN A N 1
ATOM 1553 C CA . ASN A 1 204 ? 6.836 -2.959 5.777 1 93.69 204 ASN A CA 1
ATOM 1554 C C . ASN A 1 204 ? 6.902 -2.465 7.219 1 93.69 204 ASN A C 1
ATOM 1556 O O . ASN A 1 204 ? 6.668 -1.285 7.488 1 93.69 204 ASN A O 1
ATOM 1560 N N . ALA A 1 205 ? 7.25 -3.322 8.133 1 95 205 ALA A N 1
ATOM 1561 C CA . ALA A 1 205 ? 7.395 -2.91 9.523 1 95 205 ALA A CA 1
ATOM 1562 C C . ALA A 1 205 ? 8.375 -1.752 9.656 1 95 205 ALA A C 1
ATOM 1564 O O . ALA A 1 205 ? 8.102 -0.773 10.352 1 95 205 ALA A O 1
ATOM 1565 N N . PRO A 1 206 ? 9.508 -1.781 8.93 1 96.12 206 PRO A N 1
ATOM 1566 C CA . PRO A 1 206 ? 10.438 -0.654 9.023 1 96.12 206 PRO A CA 1
ATOM 1567 C C . PRO A 1 206 ? 9.812 0.669 8.594 1 96.12 206 PRO A C 1
ATOM 1569 O O . PRO A 1 206 ? 10.039 1.702 9.227 1 96.12 206 PRO A O 1
ATOM 1572 N N . VAL A 1 207 ? 9.031 0.626 7.582 1 96.06 207 VAL A N 1
ATOM 1573 C CA . VAL A 1 207 ? 8.375 1.823 7.074 1 96.06 207 VAL A CA 1
ATOM 1574 C C . VAL A 1 207 ? 7.32 2.301 8.07 1 96.06 207 VAL A C 1
ATOM 1576 O O . VAL A 1 207 ? 7.105 3.504 8.227 1 96.06 207 VAL A O 1
ATOM 1579 N N . SER A 1 208 ? 6.715 1.39 8.805 1 94.81 208 SER A N 1
ATOM 1580 C CA . SER A 1 208 ? 5.645 1.691 9.75 1 94.81 208 SER A CA 1
ATOM 1581 C C . SER A 1 208 ? 6.152 2.531 10.914 1 94.81 208 SER A C 1
ATOM 1583 O O . SER A 1 208 ? 5.379 3.242 11.562 1 94.81 208 SER A O 1
ATOM 1585 N N . PHE A 1 209 ? 7.445 2.531 11.148 1 96.5 209 PHE A N 1
ATOM 1586 C CA . PHE A 1 209 ? 8.031 3.332 12.219 1 96.5 209 PHE A CA 1
ATOM 1587 C C . PHE A 1 209 ? 8.039 4.809 11.852 1 96.5 209 PHE A C 1
ATOM 1589 O O . PHE A 1 209 ? 8.086 5.676 12.727 1 96.5 209 PHE A O 1
ATOM 1596 N N . ILE A 1 210 ? 8.023 5.113 10.602 1 97.19 210 ILE A N 1
ATOM 1597 C CA . ILE A 1 210 ? 8.391 6.438 10.117 1 97.19 210 ILE A CA 1
ATOM 1598 C C . ILE A 1 210 ? 7.281 7.438 10.445 1 97.19 210 ILE A C 1
ATOM 1600 O O . ILE A 1 210 ? 7.551 8.539 10.922 1 97.19 210 ILE A O 1
ATOM 1604 N N . GLN A 1 211 ? 6.059 6.992 10.234 1 96.38 211 GLN A N 1
ATOM 1605 C CA . GLN A 1 211 ? 4.961 7.938 10.422 1 96.38 211 GLN A CA 1
ATOM 1606 C C . GLN A 1 211 ? 4.883 8.414 11.867 1 96.38 211 GLN A C 1
ATOM 1608 O O . GLN A 1 211 ? 4.945 9.617 12.133 1 96.38 211 GLN A O 1
ATOM 1613 N N . PRO A 1 212 ? 4.844 7.586 12.875 1 97.5 212 PRO A N 1
ATOM 1614 C CA . PRO A 1 212 ? 4.84 8.062 14.266 1 97.5 212 PRO A CA 1
ATOM 1615 C C . PRO A 1 212 ? 6.109 8.828 14.625 1 97.5 212 PRO A C 1
ATOM 1617 O O . PRO A 1 212 ? 6.047 9.82 15.359 1 97.5 212 PRO A O 1
ATOM 1620 N N . LEU A 1 213 ? 7.184 8.398 14.07 1 97.81 213 LEU A N 1
ATOM 1621 C CA . LEU A 1 213 ? 8.469 9.031 14.375 1 97.81 213 LEU A CA 1
ATOM 1622 C C . LEU A 1 213 ? 8.523 10.438 13.805 1 97.81 213 LEU A C 1
ATOM 1624 O O . LEU A 1 213 ? 8.914 11.383 14.5 1 97.81 213 LEU A O 1
ATOM 1628 N N . TRP A 1 214 ? 8.148 10.562 12.562 1 97.88 214 TRP A N 1
ATOM 1629 C CA . TRP A 1 214 ? 8.211 11.836 11.852 1 97.88 214 TRP A CA 1
ATOM 1630 C C . TRP A 1 214 ? 7.238 12.844 12.453 1 97.88 214 TRP A C 1
ATOM 1632 O O . TRP A 1 214 ? 7.609 13.984 12.734 1 97.88 214 TRP A O 1
ATOM 1642 N N . MET A 1 215 ? 6.051 12.414 12.734 1 97 215 MET A N 1
ATOM 1643 C CA . MET A 1 215 ? 5.043 13.312 13.289 1 97 215 MET A CA 1
ATOM 1644 C C . MET A 1 215 ? 5.402 13.727 14.711 1 97 215 MET A C 1
ATOM 1646 O O . MET A 1 215 ? 5.242 14.891 15.078 1 97 215 MET A O 1
ATOM 1650 N N . SER A 1 216 ? 5.867 12.812 15.477 1 97.69 216 SER A N 1
ATOM 1651 C CA . SER A 1 216 ? 6.277 13.156 16.828 1 97.69 216 SER A CA 1
ATOM 1652 C C . SER A 1 216 ? 7.465 14.117 16.828 1 97.69 216 SER A C 1
ATOM 1654 O O . SER A 1 216 ? 7.578 14.977 17.703 1 97.69 216 SER A O 1
ATOM 1656 N N . SER A 1 217 ? 8.344 13.953 15.844 1 98.06 217 SER A N 1
ATOM 1657 C CA . SER A 1 217 ? 9.484 14.852 15.742 1 98.06 217 SER A CA 1
ATOM 1658 C C . SER A 1 217 ? 9.055 16.266 15.359 1 98.06 217 SER A C 1
ATOM 1660 O O . SER A 1 217 ? 9.625 17.25 15.836 1 98.06 217 SER A O 1
ATOM 1662 N N . ILE A 1 218 ? 8.094 16.328 14.492 1 97.25 218 ILE A N 1
ATOM 1663 C CA . ILE A 1 218 ? 7.555 17.625 14.109 1 97.25 218 ILE A CA 1
ATOM 1664 C C . ILE A 1 218 ? 6.961 18.312 15.328 1 97.25 218 ILE A C 1
ATOM 1666 O O . ILE A 1 218 ? 7.273 19.484 15.602 1 97.25 218 ILE A O 1
ATOM 1670 N N . VAL A 1 219 ? 6.176 17.578 16.109 1 96.56 219 VAL A N 1
ATOM 1671 C CA . VAL A 1 219 ? 5.535 18.125 17.297 1 96.56 219 VAL A CA 1
ATOM 1672 C C . VAL A 1 219 ? 6.594 18.5 18.328 1 96.56 219 VAL A C 1
ATOM 1674 O O . VAL A 1 219 ? 6.527 19.578 18.938 1 96.56 219 VAL A O 1
ATOM 1677 N N . GLY A 1 220 ? 7.566 17.625 18.516 1 97 220 GLY A N 1
ATOM 1678 C CA . GLY A 1 220 ? 8.648 17.938 19.438 1 97 220 GLY A CA 1
ATOM 1679 C C . GLY A 1 220 ? 9.414 19.188 19.047 1 97 220 GLY A C 1
ATOM 1680 O O . GLY A 1 220 ? 9.68 20.047 19.891 1 97 220 GLY A O 1
ATOM 1681 N N . ALA A 1 221 ? 9.727 19.328 17.812 1 96.94 221 ALA A N 1
ATOM 1682 C CA . ALA A 1 221 ? 10.445 20.5 17.312 1 96.94 221 ALA A CA 1
ATOM 1683 C C . ALA A 1 221 ? 9.594 21.766 17.484 1 96.94 221 ALA A C 1
ATOM 1685 O O . ALA A 1 221 ? 10.117 22.828 17.812 1 96.94 221 ALA A O 1
ATOM 1686 N N . ALA A 1 222 ? 8.32 21.641 17.25 1 95.38 222 ALA A N 1
ATOM 1687 C CA . ALA A 1 222 ? 7.414 22.766 17.406 1 95.38 222 ALA A CA 1
ATOM 1688 C C . ALA A 1 222 ? 7.348 23.219 18.859 1 95.38 222 ALA A C 1
ATOM 1690 O O . ALA A 1 222 ? 7.418 24.422 19.156 1 95.38 222 ALA A O 1
ATOM 1691 N N . ILE A 1 223 ? 7.219 22.281 19.781 1 95.44 223 ILE A N 1
ATOM 1692 C CA . ILE A 1 223 ? 7.137 22.578 21.203 1 95.44 223 ILE A CA 1
ATOM 1693 C C . ILE A 1 223 ? 8.406 23.312 21.656 1 95.44 223 ILE A C 1
ATOM 1695 O O . ILE A 1 223 ? 8.328 24.344 22.312 1 95.44 223 ILE A O 1
ATOM 1699 N N . VAL A 1 224 ? 9.508 22.781 21.25 1 94.69 224 VAL A N 1
ATOM 1700 C CA . VAL A 1 224 ? 10.781 23.375 21.641 1 94.69 224 VAL A CA 1
ATOM 1701 C C . VAL A 1 224 ? 10.938 24.75 21 1 94.69 224 VAL A C 1
ATOM 1703 O O . VAL A 1 224 ? 11.406 25.703 21.641 1 94.69 224 VAL A O 1
ATOM 1706 N N . PHE A 1 225 ? 10.578 24.922 19.781 1 92.69 225 PHE A N 1
ATOM 1707 C CA . PHE A 1 225 ? 10.641 26.188 19.062 1 92.69 225 PHE A CA 1
ATOM 1708 C C . PHE A 1 225 ? 9.844 27.266 19.797 1 92.69 225 PHE A C 1
ATOM 1710 O O . PHE A 1 225 ? 10.344 28.359 20.047 1 92.69 225 PHE A O 1
ATOM 1717 N N . PHE A 1 226 ? 8.609 26.906 20.188 1 91.62 226 PHE A N 1
ATOM 1718 C CA . PHE A 1 226 ? 7.734 27.875 20.844 1 91.62 226 PHE A CA 1
ATOM 1719 C C . PHE A 1 226 ? 8.242 28.203 22.234 1 91.62 226 PHE A C 1
ATOM 1721 O O . PHE A 1 226 ? 8.125 29.344 22.703 1 91.62 226 PHE A O 1
ATOM 1728 N N . SER A 1 227 ? 8.766 27.25 22.844 1 91.44 227 SER A N 1
ATOM 1729 C CA . SER A 1 227 ? 9.281 27.453 24.203 1 91.44 227 SER A CA 1
ATOM 1730 C C . SER A 1 227 ? 10.531 28.328 24.188 1 91.44 227 SER A C 1
ATOM 1732 O O . SER A 1 227 ? 10.758 29.125 25.094 1 91.44 227 SER A O 1
ATOM 1734 N N . MET A 1 228 ? 11.289 28.219 23.172 1 90 228 MET A N 1
ATOM 1735 C CA . MET A 1 228 ? 12.508 29.016 23.047 1 90 228 MET A CA 1
ATOM 1736 C C . MET A 1 228 ? 12.18 30.469 22.734 1 90 228 MET A C 1
ATOM 1738 O O . MET A 1 228 ? 12.906 31.375 23.141 1 90 228 MET A O 1
ATOM 1742 N N . ARG A 1 229 ? 11.141 30.625 22.031 1 85.62 229 ARG A N 1
ATOM 1743 C CA . ARG A 1 229 ? 10.734 31.984 21.656 1 85.62 229 ARG A CA 1
ATOM 1744 C C . ARG A 1 229 ? 10.336 32.781 22.875 1 85.62 229 ARG A C 1
ATOM 1746 O O . ARG A 1 229 ? 10.383 34.031 22.859 1 85.62 229 ARG A O 1
ATOM 1753 N N . LYS A 1 230 ? 9.977 32.125 23.891 1 84.56 230 LYS A N 1
ATOM 1754 C CA . LYS A 1 230 ? 9.578 32.812 25.125 1 84.56 230 LYS A CA 1
ATOM 1755 C C . LYS A 1 230 ? 10.797 33.219 25.938 1 84.56 230 LYS A C 1
ATOM 1757 O O . LYS A 1 230 ? 10.68 34 26.875 1 84.56 230 LYS A O 1
ATOM 1762 N N . MET A 1 231 ? 11.898 32.719 25.453 1 83.56 231 MET A N 1
ATOM 1763 C CA . MET A 1 231 ? 13.117 33.062 26.188 1 83.56 231 MET A CA 1
ATOM 1764 C C . MET A 1 231 ? 13.695 34.375 25.719 1 83.56 231 MET A C 1
ATOM 1766 O O . MET A 1 231 ? 13.641 34.719 24.531 1 83.56 231 MET A O 1
ATOM 1770 N N . LYS A 1 232 ? 14.008 35.344 26.562 1 77.62 232 LYS A N 1
ATOM 1771 C CA . LYS A 1 232 ? 14.633 36.625 26.234 1 77.62 232 LYS A CA 1
ATOM 1772 C C . LYS A 1 232 ? 16.109 36.438 25.922 1 77.62 232 LYS A C 1
ATOM 1774 O O . LYS A 1 232 ? 16.906 36.125 26.797 1 77.62 232 LYS A O 1
ATOM 1779 N N . ILE A 1 233 ? 16.438 36.5 24.594 1 81 233 ILE A N 1
ATOM 1780 C CA . ILE A 1 233 ? 17.828 36.406 24.172 1 81 233 ILE A CA 1
ATOM 1781 C C . ILE A 1 233 ? 18.406 37.781 23.953 1 81 233 ILE A C 1
ATOM 1783 O O . ILE A 1 233 ? 17.969 38.531 23.062 1 81 233 ILE A O 1
ATOM 1787 N N . VAL A 1 234 ? 19.328 38.125 24.812 1 81.31 234 VAL A N 1
ATOM 1788 C CA . VAL A 1 234 ? 19.797 39.5 24.812 1 81.31 234 VAL A CA 1
ATOM 1789 C C . VAL A 1 234 ? 21.234 39.562 24.281 1 81.31 234 VAL A C 1
ATOM 1791 O O . VAL A 1 234 ? 21.672 40.594 23.766 1 81.31 234 VAL A O 1
ATOM 1794 N N . ASN A 1 235 ? 22.016 38.531 24.422 1 86.38 235 ASN A N 1
ATOM 1795 C CA . ASN A 1 235 ? 23.391 38.5 23.969 1 86.38 235 ASN A CA 1
ATOM 1796 C C . ASN A 1 235 ? 23.734 37.219 23.25 1 86.38 235 ASN A C 1
ATOM 1798 O O . ASN A 1 235 ? 22.938 36.281 23.203 1 86.38 235 ASN A O 1
ATOM 1802 N N . ARG A 1 236 ? 24.891 37.156 22.625 1 88.94 236 ARG A N 1
ATOM 1803 C CA . ARG A 1 236 ? 25.328 36 21.828 1 88.94 236 ARG A CA 1
ATOM 1804 C C . ARG A 1 236 ? 25.5 34.781 22.688 1 88.94 236 ARG A C 1
ATOM 1806 O O . ARG A 1 236 ? 25.25 33.656 22.234 1 88.94 236 ARG A O 1
ATOM 1813 N N . ARG A 1 237 ? 25.953 34.938 23.844 1 89.69 237 ARG A N 1
ATOM 1814 C CA . ARG A 1 237 ? 26.141 33.812 24.766 1 89.69 237 ARG A CA 1
ATOM 1815 C C . ARG A 1 237 ? 24.812 33.125 25.078 1 89.69 237 ARG A C 1
ATOM 1817 O O . ARG A 1 237 ? 24.719 31.906 25.125 1 89.69 237 ARG A O 1
ATOM 1824 N N . GLU A 1 238 ? 23.844 33.969 25.266 1 88.75 238 GLU A N 1
ATOM 1825 C CA . GLU A 1 238 ? 22.516 33.438 25.547 1 88.75 238 GLU A CA 1
ATOM 1826 C C . GLU A 1 238 ? 21.922 32.719 24.328 1 88.75 238 GLU A C 1
ATOM 1828 O O . GLU A 1 238 ? 21.188 31.75 24.453 1 88.75 238 GLU A O 1
ATOM 1833 N N . SER A 1 239 ? 22.297 33.312 23.203 1 90.56 239 SER A N 1
ATOM 1834 C CA . SER A 1 239 ? 21.844 32.688 21.953 1 90.56 239 SER A CA 1
ATOM 1835 C C . SER A 1 239 ? 22.469 31.297 21.781 1 90.56 239 SER A C 1
ATOM 1837 O O . SER A 1 239 ? 21.766 30.344 21.469 1 90.56 239 SER A O 1
ATOM 1839 N N . LEU A 1 240 ? 23.734 31.141 22.047 1 92.38 240 LEU A N 1
ATOM 1840 C CA . LEU A 1 240 ? 24.438 29.875 21.969 1 92.38 240 LEU A CA 1
ATOM 1841 C C . LEU A 1 240 ? 23.906 28.891 23.016 1 92.38 240 LEU A C 1
ATOM 1843 O O . LEU A 1 240 ? 23.75 27.703 22.734 1 92.38 240 LEU A O 1
ATOM 1847 N N . LEU A 1 241 ? 23.609 29.391 24.141 1 91.19 241 LEU A N 1
ATOM 1848 C CA . LEU A 1 241 ? 23.078 28.547 25.219 1 91.19 241 LEU A CA 1
ATOM 1849 C C . LEU A 1 241 ? 21.672 28.062 24.859 1 91.19 241 LEU A C 1
ATOM 1851 O O . LEU A 1 241 ? 21.297 26.953 25.234 1 91.19 241 LEU A O 1
ATOM 1855 N N . SER A 1 242 ? 20.938 28.953 24.203 1 91.62 242 SER A N 1
ATOM 1856 C CA . SER A 1 242 ? 19.594 28.531 23.781 1 91.62 242 SER A CA 1
ATOM 1857 C C . SER A 1 242 ? 19.672 27.391 22.781 1 91.62 242 SER A C 1
ATOM 1859 O O . SER A 1 242 ? 18.844 26.469 22.828 1 91.62 242 SER A O 1
ATOM 1861 N N . LYS A 1 243 ? 20.641 27.406 21.859 1 94.19 243 LYS A N 1
ATOM 1862 C CA . LYS A 1 243 ? 20.812 26.328 20.875 1 94.19 243 LYS A CA 1
ATOM 1863 C C . LYS A 1 243 ? 21.281 25.047 21.562 1 94.19 243 LYS A C 1
ATOM 1865 O O . LYS A 1 243 ? 20.859 23.938 21.172 1 94.19 243 LYS A O 1
ATOM 1870 N N . LEU A 1 244 ? 22.062 25.172 22.531 1 94.31 244 LEU A N 1
ATOM 1871 C CA . LEU A 1 244 ? 22.5 24.016 23.312 1 94.31 244 LEU A CA 1
ATOM 1872 C C . LEU A 1 244 ? 21.328 23.391 24.062 1 94.31 244 LEU A C 1
ATOM 1874 O O . LEU A 1 244 ? 21.203 22.172 24.109 1 94.31 244 LEU A O 1
ATOM 1878 N N . THR A 1 245 ? 20.531 24.266 24.641 1 93.31 245 THR A N 1
ATOM 1879 C CA . THR A 1 245 ? 19.359 23.781 25.359 1 93.31 245 THR A CA 1
ATOM 1880 C C . THR A 1 245 ? 18.406 23.062 24.406 1 93.31 245 THR A C 1
ATOM 1882 O O . THR A 1 245 ? 17.812 22.047 24.766 1 93.31 245 THR A O 1
ATOM 1885 N N . GLN A 1 246 ? 18.266 23.625 23.234 1 94.19 246 GLN A N 1
ATOM 1886 C CA . GLN A 1 246 ? 17.438 23 22.219 1 94.19 246 GLN A CA 1
ATOM 1887 C C . GLN A 1 246 ? 17.969 21.609 21.875 1 94.19 246 GLN A C 1
ATOM 1889 O O . GLN A 1 246 ? 17.172 20.656 21.734 1 94.19 246 GLN A O 1
ATOM 1894 N N . THR A 1 247 ? 19.25 21.5 21.766 1 95.75 247 THR A N 1
ATOM 1895 C CA . THR A 1 247 ? 19.875 20.234 21.406 1 95.75 247 THR A CA 1
ATOM 1896 C C . THR A 1 247 ? 19.719 19.219 22.531 1 95.75 247 THR A C 1
ATOM 1898 O O . THR A 1 247 ? 19.453 18.031 22.297 1 95.75 247 THR A O 1
ATOM 1901 N N . VAL A 1 248 ? 19.828 19.625 23.734 1 95.88 248 VAL A N 1
ATOM 1902 C CA . VAL A 1 248 ? 19.688 18.766 24.891 1 95.88 248 VAL A CA 1
ATOM 1903 C C . VAL A 1 248 ? 18.234 18.297 25.031 1 95.88 248 VAL A C 1
ATOM 1905 O O . VAL A 1 248 ? 17.969 17.125 25.281 1 95.88 248 VAL A O 1
ATOM 1908 N N . ALA A 1 249 ? 17.328 19.25 24.844 1 95.69 249 ALA A N 1
ATOM 1909 C CA . ALA A 1 249 ? 15.914 18.891 24.875 1 95.69 249 ALA A CA 1
ATOM 1910 C C . ALA A 1 249 ? 15.578 17.859 23.812 1 95.69 249 ALA A C 1
ATOM 1912 O O . ALA A 1 249 ? 14.867 16.891 24.078 1 95.69 249 ALA A O 1
ATOM 1913 N N . GLY A 1 250 ? 16.094 18.062 22.594 1 96.56 250 GLY A N 1
ATOM 1914 C CA . GLY A 1 250 ? 15.883 17.109 21.516 1 96.56 250 GLY A CA 1
ATOM 1915 C C . GLY A 1 250 ? 16.453 15.734 21.797 1 96.56 250 GLY A C 1
ATOM 1916 O O . GLY A 1 250 ? 15.82 14.727 21.484 1 96.56 250 GLY A O 1
ATOM 1917 N N . SER A 1 251 ? 17.625 15.734 22.422 1 97.5 251 SER A N 1
ATOM 1918 C CA . SER A 1 251 ? 18.266 14.469 22.766 1 97.5 251 SER A CA 1
ATOM 1919 C C . SER A 1 251 ? 17.438 13.711 23.812 1 97.5 251 SER A C 1
ATOM 1921 O O . SER A 1 251 ? 17.266 12.5 23.703 1 97.5 251 SER A O 1
ATOM 1923 N N . LEU A 1 252 ? 16.906 14.414 24.766 1 97.5 252 LEU A N 1
ATOM 1924 C CA . LEU A 1 252 ? 16.062 13.773 25.781 1 97.5 252 LEU A CA 1
ATOM 1925 C C . LEU A 1 252 ? 14.789 13.219 25.156 1 97.5 252 LEU A C 1
ATOM 1927 O O . LEU A 1 252 ? 14.398 12.078 25.438 1 97.5 252 LEU A O 1
ATOM 1931 N N . LEU A 1 253 ? 14.172 13.992 24.328 1 97.94 253 LEU A N 1
ATOM 1932 C CA . LEU A 1 253 ? 12.953 13.547 23.656 1 97.94 253 LEU A CA 1
ATOM 1933 C C . LEU A 1 253 ? 13.242 12.336 22.766 1 97.94 253 LEU A C 1
ATOM 1935 O O . LEU A 1 253 ? 12.391 11.461 22.609 1 97.94 253 LEU A O 1
ATOM 1939 N N . SER A 1 254 ? 14.438 12.406 22.172 1 98.38 254 SER A N 1
ATOM 1940 C CA . SER A 1 254 ? 14.789 11.312 21.281 1 98.38 254 SER A CA 1
ATOM 1941 C C . SER A 1 254 ? 14.836 9.977 22.016 1 98.38 254 SER A C 1
ATOM 1943 O O . SER A 1 254 ? 14.375 8.961 21.484 1 98.38 254 SER A O 1
ATOM 1945 N N . PHE A 1 255 ? 15.312 9.945 23.203 1 98.19 255 PHE A N 1
ATOM 1946 C CA . PHE A 1 255 ? 15.359 8.719 23.984 1 98.19 255 PHE A CA 1
ATOM 1947 C C . PHE A 1 255 ? 13.961 8.312 24.438 1 98.19 255 PHE A C 1
ATOM 1949 O O . PHE A 1 255 ? 13.617 7.129 24.438 1 98.19 255 PHE A O 1
ATOM 1956 N N . ILE A 1 256 ? 13.211 9.242 24.781 1 98.06 256 ILE A N 1
ATOM 1957 C CA . ILE A 1 256 ? 11.859 8.961 25.25 1 98.06 256 ILE A CA 1
ATOM 1958 C C . ILE A 1 256 ? 11.031 8.352 24.125 1 98.06 256 ILE A C 1
ATOM 1960 O O . ILE A 1 256 ? 10.391 7.312 24.297 1 98.06 256 ILE A O 1
ATOM 1964 N N . VAL A 1 257 ? 11.109 8.953 22.969 1 97.94 257 VAL A N 1
ATOM 1965 C CA . VAL A 1 257 ? 10.312 8.469 21.844 1 97.94 257 VAL A CA 1
ATOM 1966 C C . VAL A 1 257 ? 10.938 7.195 21.281 1 97.94 257 VAL A C 1
ATOM 1968 O O . VAL A 1 257 ? 10.227 6.27 20.891 1 97.94 257 VAL A O 1
ATOM 1971 N N . GLY A 1 258 ? 12.281 7.195 21.188 1 98.06 258 GLY A N 1
ATOM 1972 C CA . GLY A 1 258 ? 12.945 6.004 20.672 1 98.06 258 GLY A CA 1
ATOM 1973 C C . GLY A 1 258 ? 12.586 4.746 21.438 1 98.06 258 GLY A C 1
ATOM 1974 O O . GLY A 1 258 ? 12.18 3.746 20.844 1 98.06 258 GLY A O 1
ATOM 1975 N N . PHE A 1 259 ? 12.648 4.797 22.719 1 98.12 259 PHE A N 1
ATOM 1976 C CA . PHE A 1 259 ? 12.32 3.648 23.562 1 98.12 259 PHE A CA 1
ATOM 1977 C C . PHE A 1 259 ? 10.812 3.471 23.672 1 98.12 259 PHE A C 1
ATOM 1979 O O . PHE A 1 259 ? 10.312 2.344 23.656 1 98.12 259 PHE A O 1
ATOM 1986 N N . GLY A 1 260 ? 10.117 4.547 23.797 1 98.06 260 GLY A N 1
ATOM 1987 C CA . GLY A 1 260 ? 8.672 4.48 23.906 1 98.06 260 GLY A CA 1
ATOM 1988 C C . GLY A 1 260 ? 8 3.91 22.672 1 98.06 260 GLY A C 1
ATOM 1989 O O . GLY A 1 260 ? 7.172 3.002 22.781 1 98.06 260 GLY A O 1
ATOM 1990 N N . LEU A 1 261 ? 8.344 4.445 21.562 1 98 261 LEU A N 1
ATOM 1991 C CA . LEU A 1 261 ? 7.754 3.982 20.312 1 98 261 LEU A CA 1
ATOM 1992 C C . LEU A 1 261 ? 8.102 2.52 20.062 1 98 261 LEU A C 1
ATOM 1994 O O . LEU A 1 261 ? 7.238 1.734 19.656 1 98 261 LEU A O 1
ATOM 1998 N N . THR A 1 262 ? 9.375 2.164 20.266 1 97.88 262 THR A N 1
ATOM 1999 C CA . THR A 1 262 ? 9.781 0.775 20.078 1 97.88 262 THR A CA 1
ATOM 2000 C C . THR A 1 262 ? 8.984 -0.144 21 1 97.88 262 THR A C 1
ATOM 2002 O O . THR A 1 262 ? 8.562 -1.226 20.594 1 97.88 262 THR A O 1
ATOM 2005 N N . GLY A 1 263 ? 8.773 0.292 22.188 1 97.25 263 GLY A N 1
ATOM 2006 C CA . GLY A 1 263 ? 7.969 -0.476 23.125 1 97.25 263 GLY A CA 1
ATOM 2007 C C . GLY A 1 263 ? 6.52 -0.619 22.688 1 97.25 263 GLY A C 1
ATOM 2008 O O . GLY A 1 263 ? 5.938 -1.698 22.797 1 97.25 263 GLY A O 1
ATOM 2009 N N . ILE A 1 264 ? 5.938 0.395 22.203 1 95.88 264 ILE A N 1
ATOM 2010 C CA . ILE A 1 264 ? 4.555 0.395 21.734 1 95.88 264 ILE A CA 1
ATOM 2011 C C . ILE A 1 264 ? 4.406 -0.586 20.578 1 95.88 264 ILE A C 1
ATOM 2013 O O . ILE A 1 264 ? 3.5 -1.424 20.578 1 95.88 264 ILE A O 1
ATOM 2017 N N . LEU A 1 265 ? 5.305 -0.52 19.609 1 95.19 265 LEU A N 1
ATOM 2018 C CA . LEU A 1 265 ? 5.207 -1.344 18.406 1 95.19 265 LEU A CA 1
ATOM 2019 C C . LEU A 1 265 ? 5.5 -2.805 18.734 1 95.19 265 LEU A C 1
ATOM 2021 O O . LEU A 1 265 ? 4.891 -3.707 18.141 1 95.19 265 LEU A O 1
ATOM 2025 N N . ASP A 1 266 ? 6.387 -2.992 19.672 1 93.88 266 ASP A N 1
ATOM 2026 C CA . ASP A 1 266 ? 6.75 -4.352 20.062 1 93.88 266 ASP A CA 1
ATOM 2027 C C . ASP A 1 266 ? 5.664 -4.984 20.938 1 93.88 266 ASP A C 1
ATOM 2029 O O . ASP A 1 266 ? 5.152 -6.059 20.609 1 93.88 266 ASP A O 1
ATOM 2033 N N . SER A 1 267 ? 5.215 -4.359 21.969 1 92.06 267 SER A N 1
ATOM 2034 C CA . SER A 1 267 ? 4.367 -4.949 23 1 92.06 267 SER A CA 1
ATOM 2035 C C . SER A 1 267 ? 2.889 -4.77 22.672 1 92.06 267 SER A C 1
ATOM 2037 O O . SER A 1 267 ? 2.088 -5.688 22.859 1 92.06 267 SER A O 1
ATOM 2039 N N . TRP A 1 268 ? 2.518 -3.648 22.172 1 90.62 268 TRP A N 1
ATOM 2040 C CA . TRP A 1 268 ? 1.099 -3.367 21.984 1 90.62 268 TRP A CA 1
ATOM 2041 C C . TRP A 1 268 ? 0.65 -3.777 20.578 1 90.62 268 TRP A C 1
ATOM 2043 O O . TRP A 1 268 ? -0.433 -4.344 20.406 1 90.62 268 TRP A O 1
ATOM 2053 N N . LEU A 1 269 ? 1.479 -3.529 19.594 1 90.25 269 LEU A N 1
ATOM 2054 C CA . LEU A 1 269 ? 1.054 -3.775 18.219 1 90.25 269 LEU A CA 1
ATOM 2055 C C . LEU A 1 269 ? 1.544 -5.137 17.734 1 90.25 269 LEU A C 1
ATOM 2057 O O . LEU A 1 269 ? 1.082 -5.633 16.703 1 90.25 269 LEU A O 1
ATOM 2061 N N . GLY A 1 270 ? 2.539 -5.715 18.438 1 89.75 270 GLY A N 1
ATOM 2062 C CA . GLY A 1 270 ? 2.902 -7.105 18.203 1 89.75 270 GLY A CA 1
ATOM 2063 C C . GLY A 1 270 ? 3.955 -7.266 17.125 1 89.75 270 GLY A C 1
ATOM 2064 O O . GLY A 1 270 ? 4.062 -8.328 16.5 1 89.75 270 GLY A O 1
ATOM 2065 N N . PHE A 1 271 ? 4.664 -6.227 16.797 1 91.88 271 PHE A N 1
ATOM 2066 C CA . PHE A 1 271 ? 5.777 -6.383 15.859 1 91.88 271 PHE A CA 1
ATOM 2067 C C . PHE A 1 271 ? 6.855 -7.285 16.453 1 91.88 271 PHE A C 1
ATOM 2069 O O . PHE A 1 271 ? 7.098 -7.254 17.672 1 91.88 271 PHE A O 1
ATOM 2076 N N . HIS A 1 272 ? 7.441 -8.055 15.641 1 90.44 272 HIS A N 1
ATOM 2077 C CA . HIS A 1 272 ? 8.578 -8.852 16.078 1 90.44 272 HIS A CA 1
ATOM 2078 C C . HIS A 1 272 ? 9.875 -8.055 16 1 90.44 272 HIS A C 1
ATOM 2080 O O . HIS A 1 272 ? 10.375 -7.781 14.906 1 90.44 272 HIS A O 1
ATOM 2086 N N . ILE A 1 273 ? 10.352 -7.738 17.125 1 93.56 273 ILE A N 1
ATOM 2087 C CA . ILE A 1 273 ? 11.609 -7.012 17.219 1 93.56 273 ILE A CA 1
ATOM 2088 C C . ILE A 1 273 ? 12.672 -7.898 17.875 1 93.56 273 ILE A C 1
ATOM 2090 O O . ILE A 1 273 ? 12.688 -8.07 19.094 1 93.56 273 ILE A O 1
ATOM 2094 N N . PRO A 1 274 ? 13.578 -8.383 17.094 1 92.5 274 PRO A N 1
ATOM 2095 C CA . PRO A 1 274 ? 14.555 -9.352 17.594 1 92.5 274 PRO A CA 1
ATOM 2096 C C . PRO A 1 274 ? 15.422 -8.781 18.719 1 92.5 274 PRO A C 1
ATOM 2098 O O . PRO A 1 274 ? 15.68 -9.461 19.719 1 92.5 274 PRO A O 1
ATOM 2101 N N . ASN A 1 275 ? 15.898 -7.547 18.578 1 94.88 275 ASN A N 1
ATOM 2102 C CA . ASN A 1 275 ? 16.703 -6.867 19.594 1 94.88 275 ASN A CA 1
ATOM 2103 C C . ASN A 1 275 ? 16.109 -5.512 19.953 1 94.88 275 ASN A C 1
ATOM 2105 O O . ASN A 1 275 ? 16.328 -4.516 19.266 1 94.88 275 ASN A O 1
ATOM 2109 N N . PHE A 1 276 ? 15.5 -5.473 21.125 1 95.94 276 PHE A N 1
ATOM 2110 C CA . PHE A 1 276 ? 14.773 -4.285 21.562 1 95.94 276 PHE A CA 1
ATOM 2111 C C . PHE A 1 276 ? 15.719 -3.115 21.766 1 95.94 276 PHE A C 1
ATOM 2113 O O . PHE A 1 276 ? 15.469 -2.006 21.297 1 95.94 276 PHE A O 1
ATOM 2120 N N . LEU A 1 277 ? 16.797 -3.338 22.422 1 96.81 277 LEU A N 1
ATOM 2121 C CA . LEU A 1 277 ? 17.719 -2.264 22.781 1 96.81 277 LEU A CA 1
ATOM 2122 C C . LEU A 1 277 ? 18.344 -1.645 21.531 1 96.81 277 LEU A C 1
ATOM 2124 O O . LEU A 1 277 ? 18.391 -0.42 21.406 1 96.81 277 LEU A O 1
ATOM 2128 N N . ASP A 1 278 ? 18.828 -2.5 20.594 1 97.19 278 ASP A N 1
ATOM 2129 C CA . ASP A 1 278 ? 19.438 -2.01 19.359 1 97.19 278 ASP A CA 1
ATOM 2130 C C . ASP A 1 278 ? 18.438 -1.196 18.547 1 97.19 278 ASP A C 1
ATOM 2132 O O . ASP A 1 278 ? 18.781 -0.14 18 1 97.19 278 ASP A O 1
ATOM 2136 N N . THR A 1 279 ? 17.25 -1.726 18.516 1 97.38 279 THR A N 1
ATOM 2137 C CA . THR A 1 279 ? 16.219 -1.052 17.734 1 97.38 279 THR A CA 1
ATOM 2138 C C . THR A 1 279 ? 15.812 0.267 18.391 1 97.38 279 THR A C 1
ATOM 2140 O O . THR A 1 279 ? 15.695 1.291 17.719 1 97.38 279 THR A O 1
ATOM 2143 N N . ALA A 1 280 ? 15.672 0.276 19.703 1 98.12 280 ALA A N 1
ATOM 2144 C CA . ALA A 1 280 ? 15.289 1.479 20.438 1 98.12 280 ALA A CA 1
ATOM 2145 C C . ALA A 1 280 ? 16.344 2.57 20.297 1 98.12 280 ALA A C 1
ATOM 2147 O O . ALA A 1 280 ? 16.016 3.748 20.141 1 98.12 280 ALA A O 1
ATOM 2148 N N . LEU A 1 281 ? 17.562 2.188 20.375 1 97.94 281 LEU A N 1
ATOM 2149 C CA . LEU A 1 281 ? 18.641 3.146 20.219 1 97.94 281 LEU A CA 1
ATOM 2150 C C . LEU A 1 281 ? 18.688 3.715 18.812 1 97.94 281 LEU A C 1
ATOM 2152 O O . LEU A 1 281 ? 18.922 4.914 18.625 1 97.94 281 LEU A O 1
ATOM 2156 N N . PHE A 1 282 ? 18.531 2.846 17.844 1 98.12 282 PHE A N 1
ATOM 2157 C CA . PHE A 1 282 ? 18.516 3.305 16.469 1 98.12 282 PHE A CA 1
ATOM 2158 C C . PHE A 1 282 ? 17.344 4.242 16.203 1 98.12 282 PHE A C 1
ATOM 2160 O O . PHE A 1 282 ? 17.484 5.242 15.5 1 98.12 282 PHE A O 1
ATOM 2167 N N . VAL A 1 283 ? 16.172 3.873 16.75 1 98.44 283 VAL A N 1
ATOM 2168 C CA . VAL A 1 283 ? 14.984 4.715 16.625 1 98.44 283 VAL A CA 1
ATOM 2169 C C . VAL A 1 283 ? 15.227 6.055 17.312 1 98.44 283 VAL A C 1
ATOM 2171 O O . VAL A 1 283 ? 14.789 7.102 16.828 1 98.44 283 VAL A O 1
ATOM 2174 N N . SER A 1 284 ? 15.906 6.051 18.422 1 98.56 284 SER A N 1
ATOM 2175 C CA . SER A 1 284 ? 16.281 7.289 19.109 1 98.56 284 SER A CA 1
ATOM 2176 C C . SER A 1 284 ? 17.172 8.164 18.219 1 98.56 284 SER A C 1
ATOM 2178 O O . SER A 1 284 ? 16.969 9.375 18.156 1 98.56 284 SER A O 1
ATOM 2180 N N . LEU A 1 285 ? 18.109 7.508 17.562 1 98.19 285 LEU A N 1
ATOM 2181 C CA . LEU A 1 285 ? 18.984 8.242 16.656 1 98.19 285 LEU A CA 1
ATOM 2182 C C . LEU A 1 285 ? 18.172 8.852 15.508 1 98.19 285 LEU A C 1
ATOM 2184 O O . LEU A 1 285 ? 18.406 10 15.125 1 98.19 285 LEU A O 1
ATOM 2188 N N . SER A 1 286 ? 17.266 8.078 14.977 1 98.56 286 SER A N 1
ATOM 2189 C CA . SER A 1 286 ? 16.406 8.562 13.891 1 98.56 286 SER A CA 1
ATOM 2190 C C . SER A 1 286 ? 15.602 9.773 14.336 1 98.56 286 SER A C 1
ATOM 2192 O O . SER A 1 286 ? 15.539 10.773 13.617 1 98.56 286 SER A O 1
ATOM 2194 N N . TYR A 1 287 ? 15.008 9.672 15.516 1 98.69 287 TYR A N 1
ATOM 2195 C CA . TYR A 1 287 ? 14.234 10.781 16.047 1 98.69 287 TYR A CA 1
ATOM 2196 C C . TYR A 1 287 ? 15.094 12.031 16.188 1 98.69 287 TYR A C 1
ATOM 2198 O O . TYR A 1 287 ? 14.68 13.125 15.805 1 98.69 287 TYR A O 1
ATOM 2206 N N . LEU A 1 288 ? 16.266 11.82 16.766 1 98.5 288 LEU A N 1
ATOM 2207 C CA . LEU A 1 288 ? 17.156 12.953 16.969 1 98.5 288 LEU A CA 1
ATOM 2208 C C . LEU A 1 288 ? 17.516 13.609 15.641 1 98.5 288 LEU A C 1
ATOM 2210 O O . LEU A 1 288 ? 17.516 14.836 15.531 1 98.5 288 LEU A O 1
ATOM 2214 N N . THR A 1 289 ? 17.797 12.789 14.664 1 98.56 289 THR A N 1
ATOM 2215 C CA . THR A 1 289 ? 18.125 13.289 13.336 1 98.56 289 THR A CA 1
ATOM 2216 C C . THR A 1 289 ? 17 14.133 12.773 1 98.56 289 THR A C 1
ATOM 2218 O O . THR A 1 289 ? 17.219 15.25 12.289 1 98.56 289 THR A O 1
ATOM 2221 N N . PHE A 1 290 ? 15.789 13.609 12.867 1 98.62 290 PHE A N 1
ATOM 2222 C CA . PHE A 1 290 ? 14.625 14.312 12.336 1 98.62 290 PHE A CA 1
ATOM 2223 C C . PHE A 1 290 ? 14.375 15.602 13.109 1 98.62 290 PHE A C 1
ATOM 2225 O O . PHE A 1 290 ? 14.102 16.656 12.508 1 98.62 290 PHE A O 1
ATOM 2232 N N . PHE A 1 291 ? 14.492 15.539 14.414 1 98.44 291 PHE A N 1
ATOM 2233 C CA . PHE A 1 291 ? 14.297 16.703 15.273 1 98.44 291 PHE A CA 1
ATOM 2234 C C . PHE A 1 291 ? 15.297 17.812 14.922 1 98.44 291 PHE A C 1
ATOM 2236 O O . PHE A 1 291 ? 14.914 18.969 14.781 1 98.44 291 PHE A O 1
ATOM 2243 N N . LEU A 1 292 ? 16.547 17.406 14.797 1 98.38 292 LEU A N 1
ATOM 2244 C CA . LEU A 1 292 ? 17.594 18.391 14.508 1 98.38 292 LEU A CA 1
ATOM 2245 C C . LEU A 1 292 ? 17.406 18.984 13.117 1 98.38 292 LEU A C 1
ATOM 2247 O O . LEU A 1 292 ? 17.625 20.188 12.914 1 98.38 292 LEU A O 1
ATOM 2251 N N . LEU A 1 293 ? 17.062 18.141 12.203 1 98 293 LEU A N 1
ATOM 2252 C CA . LEU A 1 293 ? 16.812 18.594 10.836 1 98 293 LEU A CA 1
ATOM 2253 C C . LEU A 1 293 ? 15.695 19.641 10.805 1 98 293 LEU A C 1
ATOM 2255 O O . LEU A 1 293 ? 15.852 20.703 10.203 1 98 293 LEU A O 1
ATOM 2259 N N . ILE A 1 294 ? 14.602 19.375 11.453 1 98.06 294 ILE A N 1
ATOM 2260 C CA . ILE A 1 294 ? 13.453 20.281 11.5 1 98.06 294 ILE A CA 1
ATOM 2261 C C . ILE A 1 294 ? 13.828 21.562 12.242 1 98.06 294 ILE A C 1
ATOM 2263 O O . ILE A 1 294 ? 13.508 22.656 11.789 1 98.06 294 ILE A O 1
ATOM 2267 N N . SER A 1 295 ? 14.555 21.406 13.336 1 97.44 295 SER A N 1
ATOM 2268 C CA . SER A 1 295 ? 14.969 22.562 14.133 1 97.44 295 SER A CA 1
ATOM 2269 C C . SER A 1 295 ? 15.922 23.469 13.352 1 97.44 295 SER A C 1
ATOM 2271 O O . SER A 1 295 ? 15.875 24.688 13.492 1 97.44 295 SER A O 1
ATOM 2273 N N . ALA A 1 296 ? 16.781 22.828 12.562 1 97.38 296 ALA A N 1
ATOM 2274 C CA . ALA A 1 296 ? 17.703 23.609 11.758 1 97.38 296 ALA A CA 1
ATOM 2275 C C . ALA A 1 296 ? 16.953 24.531 10.797 1 97.38 296 ALA A C 1
ATOM 2277 O O . ALA A 1 296 ? 17.281 25.703 10.672 1 97.38 296 ALA A O 1
ATOM 2278 N N . VAL A 1 297 ? 15.961 24.031 10.219 1 96.81 297 VAL A N 1
ATOM 2279 C CA . VAL A 1 297 ? 15.188 24.812 9.25 1 96.81 297 VAL A CA 1
ATOM 2280 C C . VAL A 1 297 ? 14.336 25.844 9.984 1 96.81 297 VAL A C 1
ATOM 2282 O O . VAL A 1 297 ? 14.273 27.016 9.57 1 96.81 297 VAL A O 1
ATOM 2285 N N . THR A 1 298 ? 13.766 25.484 11.078 1 94.94 298 THR A N 1
ATOM 2286 C CA . THR A 1 298 ? 12.875 26.391 11.789 1 94.94 298 THR A CA 1
ATOM 2287 C C . THR A 1 298 ? 13.656 27.531 12.438 1 94.94 298 THR A C 1
ATOM 2289 O O . THR A 1 298 ? 13.141 28.641 12.586 1 94.94 298 THR A O 1
ATOM 2292 N N . ASN A 1 299 ? 14.875 27.25 12.828 1 93.88 299 ASN A N 1
ATOM 2293 C CA . ASN A 1 299 ? 15.711 28.297 13.391 1 93.88 299 ASN A CA 1
ATOM 2294 C C . ASN A 1 299 ? 16.047 29.375 12.359 1 93.88 299 ASN A C 1
ATOM 2296 O O . ASN A 1 299 ? 16.234 30.531 12.703 1 93.88 299 ASN A O 1
ATOM 2300 N N . TRP A 1 300 ? 16.062 28.969 11.148 1 94.12 300 TRP A N 1
ATOM 2301 C CA . TRP A 1 300 ? 16.453 29.906 10.102 1 94.12 300 TRP A CA 1
ATOM 2302 C C . TRP A 1 300 ? 15.234 30.562 9.477 1 94.12 300 TRP A C 1
ATOM 2304 O O . TRP A 1 300 ? 15.258 31.75 9.148 1 94.12 300 TRP A O 1
ATOM 2314 N N . PHE A 1 301 ? 14.109 29.812 9.367 1 93.38 301 PHE A N 1
ATOM 2315 C CA . PHE A 1 301 ? 13 30.312 8.57 1 93.38 301 PHE A CA 1
ATOM 2316 C C . PHE A 1 301 ? 11.75 30.484 9.43 1 93.38 301 PHE A C 1
ATOM 2318 O O . PHE A 1 301 ? 10.719 30.953 8.945 1 93.38 301 PHE A O 1
ATOM 2325 N N . GLY A 1 302 ? 11.867 30.141 10.68 1 92.19 302 GLY A N 1
ATOM 2326 C CA . GLY A 1 302 ? 10.727 30.281 11.562 1 92.19 302 GLY A CA 1
ATOM 2327 C C . GLY A 1 302 ? 9.773 29.094 11.5 1 92.19 302 GLY A C 1
ATOM 2328 O O . GLY A 1 302 ? 10.117 28.047 10.953 1 92.19 302 GLY A O 1
ATOM 2329 N N . PHE A 1 303 ? 8.586 29.281 12.031 1 91.62 303 PHE A N 1
ATOM 2330 C CA . PHE A 1 303 ? 7.637 28.188 12.219 1 91.62 303 PHE A CA 1
ATOM 2331 C C . PHE A 1 303 ? 7.117 27.688 10.883 1 91.62 303 PHE A C 1
ATOM 2333 O O . PHE A 1 303 ? 6.73 26.516 10.758 1 91.62 303 PHE A O 1
ATOM 2340 N N . LYS A 1 304 ? 7.125 28.531 9.852 1 90.5 304 LYS A N 1
ATOM 2341 C CA . LYS A 1 304 ? 6.668 28.156 8.523 1 90.5 304 LYS A CA 1
ATOM 2342 C C . LYS A 1 304 ? 7.52 27.031 7.949 1 90.5 304 LYS A C 1
ATOM 2344 O O . LYS A 1 304 ? 7.078 26.297 7.051 1 90.5 304 LYS A O 1
ATOM 2349 N N . GLY A 1 305 ? 8.711 26.891 8.492 1 92.62 305 GLY A N 1
ATOM 2350 C CA . GLY A 1 305 ? 9.594 25.828 8.031 1 92.62 305 GLY A CA 1
ATOM 2351 C C . GLY A 1 305 ? 9.055 24.438 8.312 1 92.62 305 GLY A C 1
ATOM 2352 O O . GLY A 1 305 ? 9.398 23.484 7.621 1 92.62 305 GLY A O 1
ATOM 2353 N N . ILE A 1 306 ? 8.188 24.375 9.305 1 93.62 306 ILE A N 1
ATOM 2354 C CA . ILE A 1 306 ? 7.633 23.078 9.68 1 93.62 3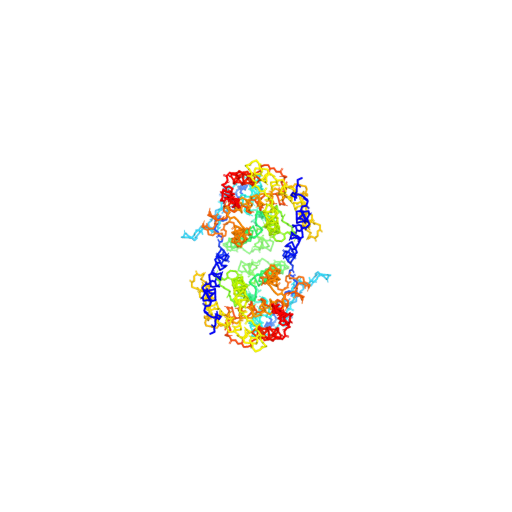06 ILE A CA 1
ATOM 2355 C C . ILE A 1 306 ? 6.785 22.547 8.531 1 93.62 306 ILE A C 1
ATOM 2357 O O . ILE A 1 306 ? 6.742 21.328 8.305 1 93.62 306 ILE A O 1
ATOM 2361 N N . GLY A 1 307 ? 6.082 23.422 7.715 1 91.44 307 GLY A N 1
ATOM 2362 C CA . GLY A 1 307 ? 5.258 23.031 6.582 1 91.44 307 GLY A CA 1
ATOM 2363 C C . GLY A 1 307 ? 6.023 22.25 5.523 1 91.44 307 GLY A C 1
ATOM 2364 O O . GLY A 1 307 ? 5.48 21.344 4.906 1 91.44 307 GLY A O 1
ATOM 2365 N N . VAL A 1 308 ? 7.293 22.578 5.418 1 94 308 VAL A N 1
ATOM 2366 C CA . VAL A 1 308 ? 8.117 21.906 4.422 1 94 308 VAL A CA 1
ATOM 2367 C C . VAL A 1 308 ? 8.281 20.438 4.789 1 94 308 VAL A C 1
ATOM 2369 O O . VAL A 1 308 ? 8.273 19.578 3.912 1 94 308 VAL A O 1
ATOM 2372 N N . PHE A 1 309 ? 8.391 20.172 6.047 1 95.75 309 PHE A N 1
ATOM 2373 C CA . PHE A 1 309 ? 8.609 18.797 6.492 1 95.75 309 PHE A CA 1
ATOM 2374 C C . PHE A 1 309 ? 7.309 18 6.469 1 95.75 309 PHE A C 1
ATOM 2376 O O . PHE A 1 309 ? 7.316 16.797 6.25 1 95.75 309 PHE A O 1
ATOM 2383 N N . ALA A 1 310 ? 6.152 18.734 6.656 1 92.94 310 ALA A N 1
ATOM 2384 C CA . ALA A 1 310 ? 4.867 18.062 6.449 1 92.94 310 ALA A CA 1
ATOM 2385 C C . ALA A 1 310 ? 4.711 17.609 5.004 1 92.94 310 ALA A C 1
ATOM 2387 O O . ALA A 1 310 ? 4.324 16.469 4.746 1 92.94 310 ALA A O 1
ATOM 2388 N N . LEU A 1 311 ? 5.078 18.5 4.102 1 93.44 311 LEU A N 1
ATOM 2389 C CA . LEU A 1 311 ? 4.992 18.172 2.678 1 93.44 311 LEU A CA 1
ATOM 2390 C C . LEU A 1 311 ? 5.969 17.062 2.311 1 93.44 311 LEU A C 1
ATOM 2392 O O . LEU A 1 311 ? 5.637 16.172 1.516 1 93.44 311 LEU A O 1
ATOM 2396 N N . LEU A 1 312 ? 7.141 17.141 2.906 1 95 312 LEU A N 1
ATOM 2397 C CA . LEU A 1 312 ? 8.141 16.109 2.654 1 95 312 LEU A CA 1
ATOM 2398 C C . LEU A 1 312 ? 7.629 14.734 3.066 1 95 312 LEU A C 1
ATOM 2400 O O . LEU A 1 312 ? 7.941 13.734 2.418 1 95 312 LEU A O 1
ATOM 2404 N N . PHE A 1 313 ? 6.891 14.711 4.09 1 95.75 313 PHE A N 1
ATOM 2405 C CA . PHE A 1 313 ? 6.301 13.461 4.559 1 95.75 313 PHE A CA 1
ATOM 2406 C C . PHE A 1 313 ? 5.398 12.852 3.492 1 95.75 313 PHE A C 1
ATOM 2408 O O . PHE A 1 313 ? 5.52 11.672 3.17 1 95.75 313 PHE A O 1
ATOM 2415 N N . PHE A 1 314 ? 4.539 13.633 2.873 1 94.31 314 PHE A N 1
ATOM 2416 C CA . PHE A 1 314 ? 3.562 13.141 1.908 1 94.31 314 PHE A CA 1
ATOM 2417 C C . PHE A 1 314 ? 4.246 12.734 0.605 1 94.31 314 PHE A C 1
ATOM 2419 O O . PHE A 1 314 ? 3.811 11.797 -0.064 1 94.31 314 PHE A O 1
ATOM 2426 N N . PHE A 1 315 ? 5.316 13.398 0.303 1 93.5 315 PHE A N 1
ATOM 2427 C CA . PHE A 1 315 ? 6.047 13.062 -0.911 1 93.5 315 PHE A CA 1
ATOM 2428 C C . PHE A 1 315 ? 6.934 11.844 -0.686 1 93.5 315 PHE A C 1
ATOM 2430 O O . PHE A 1 315 ? 7.25 11.109 -1.629 1 93.5 315 PHE A O 1
ATOM 2437 N N . GLY A 1 316 ? 7.34 11.641 0.536 1 94.44 316 GLY A N 1
ATOM 2438 C CA . GLY A 1 316 ? 8.32 10.609 0.841 1 94.44 316 GLY A CA 1
ATOM 2439 C C . GLY A 1 316 ? 7.699 9.258 1.126 1 94.44 316 GLY A C 1
ATOM 2440 O O . GLY A 1 316 ? 8.211 8.227 0.688 1 94.44 316 GLY A O 1
ATOM 2441 N N . ILE A 1 317 ? 6.578 9.211 1.754 1 91.88 317 ILE A N 1
ATOM 2442 C CA . ILE A 1 317 ? 6.012 7.992 2.314 1 91.88 317 ILE A CA 1
ATOM 2443 C C . ILE A 1 317 ? 5.73 6.988 1.196 1 91.88 317 ILE A C 1
ATOM 2445 O O . ILE A 1 317 ? 6.086 5.812 1.304 1 91.88 317 ILE A O 1
ATOM 2449 N N . PRO A 1 318 ? 5.121 7.398 0.045 1 90.5 318 PRO A N 1
ATOM 2450 C CA . PRO A 1 318 ? 4.859 6.414 -1.009 1 90.5 318 PRO A CA 1
ATOM 2451 C C . PRO A 1 318 ? 6.137 5.781 -1.553 1 90.5 318 PRO A C 1
ATOM 2453 O O . PRO A 1 318 ? 6.113 4.641 -2.023 1 90.5 318 PRO A O 1
ATOM 2456 N N . LEU A 1 319 ? 7.219 6.449 -1.416 1 94.12 319 LEU A N 1
ATOM 2457 C CA . LEU A 1 319 ? 8.484 5.977 -1.964 1 94.12 319 LEU A CA 1
ATOM 2458 C C . LEU A 1 319 ? 9.156 4.992 -1.012 1 94.12 319 LEU A C 1
ATOM 2460 O O . LEU A 1 319 ? 9.883 4.102 -1.447 1 94.12 319 LEU A O 1
ATOM 2464 N N . LEU A 1 320 ? 8.891 5.105 0.237 1 94.94 320 LEU A N 1
ATOM 2465 C CA . LEU A 1 320 ? 9.602 4.328 1.247 1 94.94 320 LEU A CA 1
ATOM 2466 C C . LEU A 1 320 ? 9.148 2.873 1.231 1 94.94 320 LEU A C 1
ATOM 2468 O O . LEU A 1 320 ? 9.922 1.973 1.573 1 94.94 320 LEU A O 1
ATOM 2472 N N . SER A 1 321 ? 7.918 2.619 0.807 1 89.88 321 SER A N 1
ATOM 2473 C CA . SER A 1 321 ? 7.383 1.262 0.802 1 89.88 321 SER A CA 1
ATOM 2474 C C . SER A 1 321 ? 7.629 0.574 -0.536 1 89.88 321 SER A C 1
ATOM 2476 O O . SER A 1 321 ? 7.477 -0.644 -0.652 1 89.88 321 SER A O 1
ATOM 2478 N N . MET A 1 322 ? 8.047 1.307 -1.515 1 93.19 322 MET A N 1
ATOM 2479 C CA . MET A 1 322 ? 8.219 0.807 -2.875 1 93.19 322 MET A CA 1
ATOM 2480 C C . MET A 1 322 ? 9.656 0.353 -3.109 1 93.19 322 MET A C 1
ATOM 2482 O O . MET A 1 322 ? 10.602 1.016 -2.672 1 93.19 322 MET A O 1
ATOM 2486 N N . PRO A 1 323 ? 9.758 -0.812 -3.795 1 94.44 323 PRO A N 1
ATOM 2487 C CA . PRO A 1 323 ? 11.125 -1.162 -4.207 1 94.44 323 PRO A CA 1
ATOM 2488 C C . PRO A 1 323 ? 11.719 -0.155 -5.188 1 94.44 323 PRO A C 1
ATOM 2490 O O . PRO A 1 323 ? 11.023 0.32 -6.09 1 94.44 323 PRO A O 1
ATOM 2493 N N . PRO A 1 324 ? 12.93 0.147 -4.984 1 93.88 324 PRO A N 1
ATOM 2494 C CA . PRO A 1 324 ? 13.555 1.127 -5.871 1 93.88 324 PRO A CA 1
ATOM 2495 C C . PRO A 1 324 ? 13.445 0.746 -7.348 1 93.88 324 PRO A C 1
ATOM 2497 O O . PRO A 1 324 ? 13.344 1.623 -8.211 1 93.88 324 PRO A O 1
ATOM 2500 N N . GLU A 1 325 ? 13.375 -0.529 -7.68 1 94.62 325 GLU A N 1
ATOM 2501 C CA . GLU A 1 325 ? 13.312 -1.021 -9.055 1 94.62 325 GLU A CA 1
ATOM 2502 C C . GLU A 1 325 ? 11.961 -0.718 -9.688 1 94.62 325 GLU A C 1
ATOM 2504 O O . GLU A 1 325 ? 11.805 -0.799 -10.906 1 94.62 325 GLU A O 1
ATOM 2509 N N . PHE A 1 326 ? 10.961 -0.394 -8.805 1 93.75 326 PHE A N 1
ATOM 2510 C CA . PHE A 1 326 ? 9.625 -0.087 -9.297 1 93.75 326 PHE A CA 1
ATOM 2511 C C . PHE A 1 326 ? 9.492 1.401 -9.594 1 93.75 326 PHE A C 1
ATOM 2513 O O . PHE A 1 326 ? 8.539 1.823 -10.258 1 93.75 326 PHE A O 1
ATOM 2520 N N . MET A 1 327 ? 10.492 2.205 -9.148 1 94.06 327 MET A N 1
ATOM 2521 C CA . MET A 1 327 ? 10.438 3.658 -9.273 1 94.06 327 MET A CA 1
ATOM 2522 C C . MET A 1 327 ? 10.992 4.113 -10.617 1 94.06 327 MET A C 1
ATOM 2524 O O . MET A 1 327 ? 11.875 3.465 -11.188 1 94.06 327 MET A O 1
ATOM 2528 N N . SER A 1 328 ? 10.469 5.293 -11.086 1 91.5 328 SER A N 1
ATOM 2529 C CA . SER A 1 328 ? 11.117 5.945 -12.219 1 91.5 328 SER A CA 1
ATOM 2530 C C . SER A 1 328 ? 12.516 6.438 -11.859 1 91.5 328 SER A C 1
ATOM 2532 O O . SER A 1 328 ? 12.828 6.598 -10.68 1 91.5 328 SER A O 1
ATOM 2534 N N . SER A 1 329 ? 13.367 6.66 -12.844 1 90.94 329 SER A N 1
ATOM 2535 C CA . SER A 1 329 ? 14.742 7.102 -12.609 1 90.94 329 SER A CA 1
ATOM 2536 C C . SER A 1 329 ? 14.773 8.43 -11.875 1 90.94 329 SER A C 1
ATOM 2538 O O . SER A 1 329 ? 15.641 8.656 -11.031 1 90.94 329 SER A O 1
ATOM 2540 N N . PHE A 1 330 ? 13.812 9.281 -12.094 1 92.69 330 PHE A N 1
ATOM 2541 C CA . PHE A 1 330 ? 13.75 10.57 -11.422 1 92.69 330 PHE A CA 1
ATOM 2542 C C . PHE A 1 330 ? 13.531 10.398 -9.93 1 92.69 330 PHE A C 1
ATOM 2544 O O . PHE A 1 330 ? 14.289 10.922 -9.117 1 92.69 330 PHE A O 1
ATOM 2551 N N . TYR A 1 331 ? 12.555 9.617 -9.57 1 93.5 331 TYR A N 1
ATOM 2552 C CA . TYR A 1 331 ? 12.203 9.461 -8.156 1 93.5 331 TYR A CA 1
ATOM 2553 C C . TYR A 1 331 ? 13.258 8.641 -7.422 1 93.5 331 TYR A C 1
ATOM 2555 O O . TYR A 1 331 ? 13.562 8.914 -6.262 1 93.5 331 TYR A O 1
ATOM 2563 N N . ARG A 1 332 ? 13.773 7.641 -8.094 1 93.38 332 ARG A N 1
ATOM 2564 C CA . ARG A 1 332 ? 14.781 6.777 -7.48 1 93.38 332 ARG A CA 1
ATOM 2565 C C . ARG A 1 332 ? 16.062 7.555 -7.191 1 93.38 332 ARG A C 1
ATOM 2567 O O . ARG A 1 332 ? 16.594 7.496 -6.082 1 93.38 332 ARG A O 1
ATOM 2574 N N . ASP A 1 333 ? 16.531 8.445 -8.125 1 93.06 333 ASP A N 1
ATOM 2575 C CA . ASP A 1 333 ? 17.859 9.016 -8.055 1 93.06 333 ASP A CA 1
ATOM 2576 C C . ASP A 1 333 ? 17.828 10.422 -7.457 1 93.06 333 ASP A C 1
ATOM 2578 O O . ASP A 1 333 ? 18.781 10.844 -6.801 1 93.06 333 ASP A O 1
ATOM 2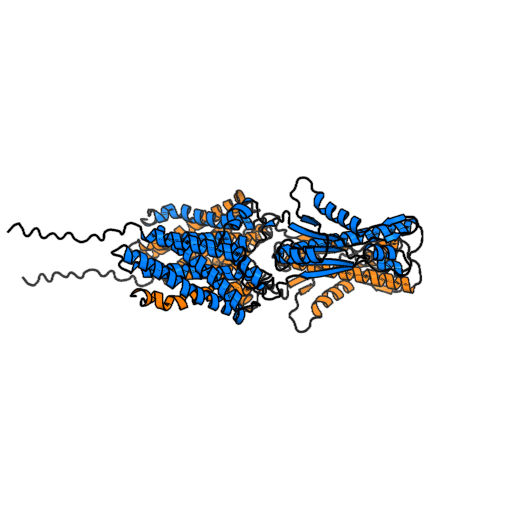582 N N . TRP A 1 334 ? 16.672 11.055 -7.555 1 92.06 334 TRP A N 1
ATOM 2583 C CA . TRP A 1 334 ? 16.688 12.469 -7.184 1 92.06 334 TRP A CA 1
ATOM 2584 C C . TRP A 1 334 ? 15.812 12.719 -5.961 1 92.06 334 TRP A C 1
ATOM 2586 O O . TRP A 1 334 ? 15.922 13.773 -5.32 1 92.06 334 TRP A O 1
ATOM 2596 N N . ILE A 1 335 ? 14.992 11.789 -5.613 1 93.06 335 ILE A N 1
ATOM 2597 C CA . ILE A 1 335 ? 14.117 12.031 -4.469 1 93.06 335 ILE A CA 1
ATOM 2598 C C . ILE A 1 335 ? 14.375 10.977 -3.395 1 93.06 335 ILE A C 1
ATOM 2600 O O . ILE A 1 335 ? 14.82 11.305 -2.293 1 93.06 335 ILE A O 1
ATOM 2604 N N . HIS A 1 336 ? 14.219 9.75 -3.768 1 93.94 336 HIS A N 1
ATOM 2605 C CA . HIS A 1 336 ? 14.367 8.648 -2.826 1 93.94 336 HIS A CA 1
ATOM 2606 C C . HIS A 1 336 ? 15.766 8.617 -2.225 1 93.94 336 HIS A C 1
ATOM 2608 O O . HIS A 1 336 ? 15.93 8.383 -1.026 1 93.94 336 HIS A O 1
ATOM 2614 N N . SER A 1 337 ? 16.797 8.984 -2.986 1 92.25 337 SER A N 1
ATOM 2615 C CA . SER A 1 337 ? 18.188 8.852 -2.564 1 92.25 337 SER A CA 1
ATOM 2616 C C . SER A 1 337 ? 18.547 9.883 -1.506 1 92.25 337 SER A C 1
ATOM 2618 O O . SER A 1 337 ? 19.484 9.688 -0.726 1 92.25 337 SER A O 1
ATOM 2620 N N . TRP A 1 338 ? 17.688 10.914 -1.372 1 92 338 TRP A N 1
ATOM 2621 C CA . TRP A 1 338 ? 18.062 12 -0.481 1 92 338 TRP A CA 1
ATOM 2622 C C . TRP A 1 338 ? 17.109 12.086 0.708 1 92 338 TRP A C 1
ATOM 2624 O O . TRP A 1 338 ? 17.312 12.898 1.614 1 92 338 TRP A O 1
ATOM 2634 N N . LEU A 1 339 ? 16.141 11.242 0.718 1 94.62 339 LEU A N 1
ATOM 2635 C CA . LEU A 1 339 ? 15.18 11.273 1.817 1 94.62 339 LEU A CA 1
ATOM 2636 C C . LEU A 1 339 ? 15.82 10.805 3.117 1 94.62 339 LEU A C 1
ATOM 2638 O O . LEU A 1 339 ? 16.344 9.688 3.189 1 94.62 339 LEU A O 1
ATOM 2642 N N . PRO A 1 340 ? 15.766 11.672 4.117 1 96.19 340 PRO A N 1
ATOM 2643 C CA . PRO A 1 340 ? 16.328 11.234 5.398 1 96.19 340 PRO A CA 1
ATOM 2644 C C . PRO A 1 340 ? 15.609 10.008 5.965 1 96.19 340 PRO A C 1
ATOM 2646 O O . PRO A 1 340 ? 16.234 9.164 6.602 1 96.19 340 PRO A O 1
ATOM 2649 N N . MET A 1 341 ? 14.359 9.883 5.695 1 97.69 341 MET A N 1
ATOM 2650 C CA . MET A 1 341 ? 13.555 8.781 6.211 1 97.69 341 MET A CA 1
ATOM 2651 C C . MET A 1 341 ? 14.023 7.449 5.637 1 97.69 341 MET A C 1
ATOM 2653 O O . MET A 1 341 ? 13.867 6.402 6.273 1 97.69 341 MET A O 1
ATOM 2657 N N . ARG A 1 342 ? 14.578 7.516 4.434 1 97.25 342 ARG A N 1
ATOM 2658 C CA . ARG A 1 342 ? 15.016 6.293 3.768 1 97.25 342 ARG A CA 1
ATOM 2659 C C . ARG A 1 342 ? 16.109 5.594 4.57 1 97.25 342 ARG A C 1
ATOM 2661 O O . ARG A 1 342 ? 16.125 4.363 4.668 1 97.25 342 ARG A O 1
ATOM 2668 N N . PHE A 1 343 ? 17 6.367 5.16 1 97.62 343 PHE A N 1
ATOM 2669 C CA . PHE A 1 343 ? 18.109 5.797 5.914 1 97.62 343 PHE A CA 1
ATOM 2670 C C . PHE A 1 343 ? 17.625 5.152 7.203 1 97.62 343 PHE A C 1
ATOM 2672 O O . PHE A 1 343 ? 18.172 4.145 7.652 1 97.62 343 PHE A O 1
ATOM 2679 N N . SER A 1 344 ? 16.578 5.766 7.754 1 97.94 344 SER A N 1
ATOM 2680 C CA . SER A 1 344 ? 15.969 5.152 8.93 1 97.94 344 SER A CA 1
ATOM 2681 C C . SER A 1 344 ? 15.305 3.822 8.57 1 97.94 344 SER A C 1
ATOM 2683 O O . SER A 1 344 ? 15.43 2.846 9.312 1 97.94 344 SER A O 1
ATOM 2685 N N . VAL A 1 345 ? 14.68 3.754 7.445 1 97.5 345 VAL A N 1
ATOM 2686 C CA . VAL A 1 345 ? 14.008 2.537 7.008 1 97.5 345 VAL A CA 1
ATOM 2687 C C . VAL A 1 345 ? 15.031 1.443 6.734 1 97.5 345 VAL A C 1
ATOM 2689 O O . VAL A 1 345 ? 14.867 0.3 7.164 1 97.5 345 VAL A O 1
ATOM 2692 N N . GLU A 1 346 ? 16.094 1.808 6.074 1 96.19 346 GLU A N 1
ATOM 2693 C CA . GLU A 1 346 ? 17.125 0.846 5.734 1 96.19 346 GLU A CA 1
ATOM 2694 C C . GLU A 1 346 ? 17.797 0.29 6.988 1 96.19 346 GLU A C 1
ATOM 2696 O O . GLU A 1 346 ? 18.078 -0.907 7.07 1 96.19 346 GLU A O 1
ATOM 2701 N N . GLY A 1 347 ? 18.078 1.147 7.879 1 96.88 347 GLY A N 1
ATOM 2702 C CA . GLY A 1 347 ? 18.656 0.687 9.133 1 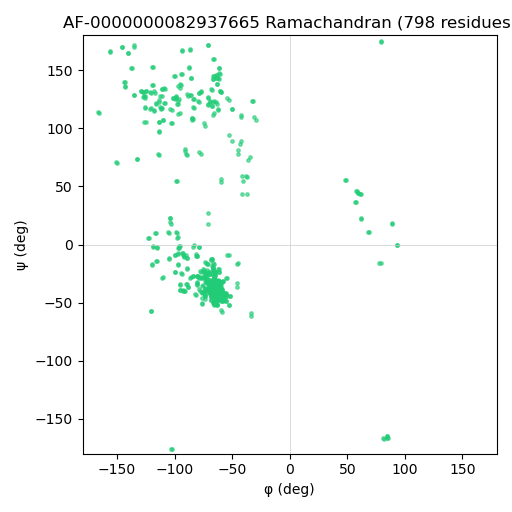96.88 347 GLY A CA 1
ATOM 2703 C C . GLY A 1 347 ? 17.734 -0.232 9.914 1 96.88 347 GLY A C 1
ATOM 2704 O O . GLY A 1 347 ? 18.172 -1.235 10.477 1 96.88 347 GLY A O 1
ATOM 2705 N N . LEU A 1 348 ? 16.484 0.124 9.969 1 96.75 348 LEU A N 1
ATOM 2706 C CA . LEU A 1 348 ? 15.508 -0.705 10.664 1 96.75 348 LEU A CA 1
ATOM 2707 C C . LEU A 1 348 ? 15.344 -2.057 9.977 1 96.75 348 LEU A C 1
ATOM 2709 O O . LEU A 1 348 ? 15.156 -3.076 10.641 1 96.75 348 LEU A O 1
ATOM 2713 N N . ARG A 1 349 ? 15.43 -2.016 8.688 1 95.75 349 ARG A N 1
ATOM 2714 C CA . ARG A 1 349 ? 15.375 -3.264 7.934 1 95.75 349 ARG A CA 1
ATOM 2715 C C . ARG A 1 349 ? 16.5 -4.203 8.336 1 95.75 349 ARG A C 1
ATOM 2717 O O . ARG A 1 349 ? 16.281 -5.406 8.5 1 95.75 349 ARG A O 1
ATOM 2724 N N . ASN A 1 350 ? 17.672 -3.656 8.469 1 95.75 350 ASN A N 1
ATOM 2725 C CA . ASN A 1 350 ? 18.828 -4.438 8.898 1 95.75 350 ASN A CA 1
ATOM 2726 C C . ASN A 1 350 ? 18.594 -5.055 10.273 1 95.75 350 ASN A C 1
ATOM 2728 O O . ASN A 1 350 ? 18.938 -6.219 10.5 1 95.75 350 ASN A O 1
ATOM 2732 N N . LEU A 1 351 ? 17.969 -4.324 11.109 1 95.56 351 LEU A N 1
ATOM 2733 C CA . LEU A 1 351 ? 17.812 -4.742 12.5 1 95.56 351 LEU A CA 1
ATOM 2734 C C . LEU A 1 351 ? 16.656 -5.742 12.633 1 95.56 351 LEU A C 1
ATOM 2736 O O . LEU A 1 351 ? 16.734 -6.68 13.43 1 95.56 351 LEU A O 1
ATOM 2740 N N . LEU A 1 352 ? 15.633 -5.59 11.812 1 95.5 352 LEU A N 1
ATOM 2741 C CA . LEU A 1 352 ? 14.414 -6.383 11.984 1 95.5 352 LEU A CA 1
ATOM 2742 C C . LEU A 1 352 ? 14.5 -7.684 11.195 1 95.5 352 LEU A C 1
ATOM 2744 O O . LEU A 1 352 ? 14.008 -8.719 11.641 1 95.5 352 LEU A O 1
ATOM 2748 N N . TYR A 1 353 ? 15.164 -7.637 10.031 1 95.31 353 TYR A N 1
ATOM 2749 C CA . TYR A 1 353 ? 15 -8.766 9.125 1 95.31 353 TYR A CA 1
ATOM 2750 C C . TYR A 1 353 ? 16.344 -9.445 8.852 1 95.31 353 TYR A C 1
ATOM 2752 O O . TYR A 1 353 ? 16.375 -10.594 8.391 1 95.31 353 TYR A O 1
ATOM 2760 N N . PHE A 1 354 ? 17.422 -8.859 9.102 1 94.06 354 PHE A N 1
ATOM 2761 C CA . PHE A 1 354 ? 18.703 -9.422 8.68 1 94.06 354 PHE A CA 1
ATOM 2762 C C . PHE A 1 354 ? 19.562 -9.766 9.883 1 94.06 354 PHE A C 1
ATOM 2764 O O . PHE A 1 354 ? 20.75 -10.078 9.734 1 94.06 354 PHE A O 1
ATOM 2771 N N . GLY A 1 355 ? 18.953 -9.695 11.078 1 85.81 355 GLY A N 1
ATOM 2772 C CA . GLY A 1 355 ? 19.609 -10.141 12.297 1 85.81 355 GLY A CA 1
ATOM 2773 C C . GLY A 1 355 ? 20.875 -9.359 12.609 1 85.81 355 GLY A C 1
ATOM 2774 O O . GLY A 1 355 ? 21.781 -9.875 13.281 1 85.81 355 GLY A O 1
ATOM 2775 N N . LYS A 1 356 ? 20.906 -8.281 12.109 1 82.75 356 LYS A N 1
ATOM 2776 C CA . LYS A 1 356 ? 22.078 -7.449 12.359 1 82.75 356 LYS A CA 1
ATOM 2777 C C . LYS A 1 356 ? 21.922 -6.656 13.656 1 82.75 356 LYS A C 1
ATOM 2779 O O . LYS A 1 356 ? 20.812 -6.25 14.008 1 82.75 356 LYS A O 1
ATOM 2784 N N . SER A 1 357 ? 22.984 -6.5 14.336 1 84.69 357 SER A N 1
ATOM 2785 C CA . SER A 1 357 ? 22.984 -5.625 15.508 1 84.69 357 SER A CA 1
ATOM 2786 C C . SER A 1 357 ? 23.266 -4.18 15.109 1 84.69 357 SER A C 1
ATOM 2788 O O . SER A 1 357 ? 23.609 -3.9 13.961 1 84.69 357 SER A O 1
ATOM 2790 N N . LEU A 1 358 ? 23.031 -3.42 16.047 1 88.94 358 LEU A N 1
ATOM 2791 C CA . LEU A 1 358 ? 23.328 -2.016 15.797 1 88.94 358 LEU A CA 1
ATOM 2792 C C . LEU A 1 358 ? 24.828 -1.819 15.531 1 88.94 358 LEU A C 1
ATOM 2794 O O . LEU A 1 358 ? 25.672 -2.244 16.328 1 88.94 358 LEU A O 1
ATOM 2798 N N . ARG A 1 359 ? 25.109 -1.373 14.312 1 85.81 359 ARG A N 1
ATOM 2799 C CA . ARG A 1 359 ? 26.484 -1.125 13.898 1 85.81 359 ARG A CA 1
ATOM 2800 C C . ARG A 1 359 ? 26.578 0.14 13.047 1 85.81 359 ARG A C 1
ATOM 2802 O O . ARG A 1 359 ? 25.562 0.712 12.664 1 85.81 359 ARG A O 1
ATOM 2809 N N . VAL A 1 360 ? 27.828 0.544 12.945 1 88.5 360 VAL A N 1
ATOM 2810 C CA . VAL A 1 360 ? 28.062 1.706 12.102 1 88.5 360 VAL A CA 1
ATOM 2811 C C . VAL A 1 360 ? 28.047 1.288 10.633 1 88.5 360 VAL A C 1
ATOM 2813 O O . VAL A 1 360 ? 29.094 1.122 10.008 1 88.5 360 VAL A O 1
ATOM 2816 N N . ASP A 1 361 ? 26.859 1.144 10.164 1 89.75 361 ASP A N 1
ATOM 2817 C CA . ASP A 1 361 ? 26.672 0.802 8.758 1 89.75 361 ASP A CA 1
ATOM 2818 C C . ASP A 1 361 ? 26.25 2.025 7.949 1 89.75 361 ASP A C 1
ATOM 2820 O O . ASP A 1 361 ? 26.297 3.152 8.445 1 89.75 361 ASP A O 1
ATOM 2824 N N . GLY A 1 362 ? 25.984 1.785 6.707 1 90.62 362 GLY A N 1
ATOM 2825 C CA . GLY A 1 362 ? 25.672 2.865 5.785 1 90.62 362 GLY A CA 1
ATOM 2826 C C . GLY A 1 362 ? 24.562 3.766 6.281 1 90.62 362 GLY A C 1
ATOM 2827 O O . GLY A 1 362 ? 24.766 4.969 6.461 1 90.62 362 GLY A O 1
ATOM 2828 N N . PRO A 1 363 ? 23.438 3.168 6.664 1 94.12 363 PRO A N 1
ATOM 2829 C CA . PRO A 1 363 ? 22.312 3.977 7.133 1 94.12 363 PRO A CA 1
ATOM 2830 C C . PRO A 1 363 ? 22.609 4.719 8.43 1 94.12 363 PRO A C 1
ATOM 2832 O O . PRO A 1 363 ? 22.25 5.891 8.578 1 94.12 363 PRO A O 1
ATOM 2835 N N . THR A 1 364 ? 23.25 4.09 9.375 1 95.5 364 THR A N 1
ATOM 2836 C CA . THR A 1 364 ? 23.594 4.719 10.648 1 95.5 364 THR A CA 1
ATOM 2837 C C . THR A 1 364 ? 24.547 5.895 10.43 1 95.5 364 THR A C 1
ATOM 2839 O O . THR A 1 364 ? 24.359 6.961 11.023 1 95.5 364 THR A O 1
ATOM 2842 N N . LEU A 1 365 ? 25.516 5.723 9.562 1 96 365 LEU A N 1
ATOM 2843 C CA . LEU A 1 365 ? 26.469 6.785 9.258 1 96 365 LEU A CA 1
ATOM 2844 C C . LEU A 1 365 ? 25.766 7.961 8.586 1 96 365 LEU A C 1
ATOM 2846 O O . LEU A 1 365 ? 26.094 9.117 8.844 1 96 365 LEU A O 1
ATOM 2850 N N . ALA A 1 366 ? 24.891 7.617 7.695 1 96.75 366 ALA A N 1
ATOM 2851 C CA . ALA A 1 366 ? 24.141 8.68 7.02 1 96.75 366 ALA A CA 1
ATOM 2852 C C . ALA A 1 366 ? 23.328 9.5 8.016 1 96.75 366 ALA A C 1
ATOM 2854 O O . ALA A 1 366 ? 23.328 10.734 7.957 1 96.75 366 ALA A O 1
ATOM 2855 N N . LEU A 1 367 ? 22.641 8.82 8.953 1 97.56 367 LEU A N 1
ATOM 2856 C CA . LEU A 1 367 ? 21.844 9.516 9.961 1 97.56 367 LEU A CA 1
ATOM 2857 C C . LEU A 1 367 ? 22.75 10.352 10.867 1 97.56 367 LEU A C 1
ATOM 2859 O O . LEU A 1 367 ? 22.391 11.484 11.219 1 97.56 367 LEU A O 1
ATOM 2863 N N . PHE A 1 368 ? 23.891 9.859 11.219 1 96.81 368 PHE A N 1
ATOM 2864 C CA . PHE A 1 368 ? 24.844 10.602 12.039 1 96.81 368 PHE A CA 1
ATOM 2865 C C . PHE A 1 368 ? 25.312 11.852 11.312 1 96.81 368 PHE A C 1
ATOM 2867 O O . PHE A 1 368 ? 25.406 12.922 11.914 1 96.81 368 PHE A O 1
ATOM 2874 N N . ASN A 1 369 ? 25.625 11.68 10.047 1 97.38 369 ASN A N 1
ATOM 2875 C CA . ASN A 1 369 ? 26.094 12.812 9.258 1 97.38 369 ASN A CA 1
ATOM 2876 C C . ASN A 1 369 ? 25.016 13.883 9.133 1 97.38 369 ASN A C 1
ATOM 2878 O O . ASN A 1 369 ? 25.297 15.078 9.266 1 97.38 369 ASN A O 1
ATOM 2882 N N . ILE A 1 370 ? 23.766 13.461 8.906 1 97.69 370 ILE A N 1
ATOM 2883 C CA . ILE A 1 370 ? 22.656 14.414 8.805 1 97.69 370 ILE A CA 1
ATOM 2884 C C . ILE A 1 370 ? 22.484 15.133 10.141 1 97.69 370 ILE A C 1
ATOM 2886 O O . ILE A 1 370 ? 22.266 16.344 10.18 1 97.69 370 ILE A O 1
ATOM 2890 N N . SER A 1 371 ? 22.594 14.383 11.219 1 97.62 371 SER A N 1
ATOM 2891 C CA . SER A 1 371 ? 22.469 14.961 12.547 1 97.62 371 SER A CA 1
ATOM 2892 C C . SER A 1 371 ? 23.547 16 12.805 1 97.62 371 SER A C 1
ATOM 2894 O O . SER A 1 371 ? 23.266 17.094 13.297 1 97.62 371 SER A O 1
ATOM 2896 N N . TRP A 1 372 ? 24.75 15.664 12.398 1 97.44 372 TRP A N 1
ATOM 2897 C CA . TRP A 1 372 ? 25.875 16.562 12.633 1 97.44 372 TRP A CA 1
ATOM 2898 C C . TRP A 1 372 ? 25.766 17.828 11.797 1 97.44 372 TRP A C 1
ATOM 2900 O O . TRP A 1 372 ? 26 18.922 12.297 1 97.44 372 TRP A O 1
ATOM 2910 N N . ILE A 1 373 ? 25.438 17.688 10.609 1 97.75 373 ILE A N 1
ATOM 2911 C CA . ILE A 1 373 ? 25.266 18.844 9.727 1 97.75 373 ILE A CA 1
ATOM 2912 C C . ILE A 1 373 ? 24.141 19.734 10.242 1 97.75 373 ILE A C 1
ATOM 2914 O O . ILE A 1 373 ? 24.266 20.953 10.266 1 97.75 373 ILE A O 1
ATOM 2918 N N . SER A 1 374 ? 23.016 19.109 10.656 1 98.06 374 SER A N 1
ATOM 2919 C CA . SER A 1 374 ? 21.891 19.859 11.203 1 98.06 374 SER A CA 1
ATOM 2920 C C . SER A 1 374 ? 22.297 20.609 12.469 1 98.06 374 SER A C 1
ATOM 2922 O O . SER A 1 374 ? 21.906 21.766 12.664 1 98.06 374 SER A O 1
ATOM 2924 N N . LEU A 1 375 ? 23.109 19.953 13.297 1 97.44 375 LEU A N 1
ATOM 2925 C CA . LEU A 1 375 ? 23.594 20.578 14.516 1 97.44 375 LEU A CA 1
ATOM 2926 C C . LEU A 1 375 ? 24.453 21.812 14.203 1 97.44 375 LEU A C 1
ATOM 2928 O O . LEU A 1 375 ? 24.312 22.844 14.844 1 97.44 375 LEU A O 1
ATOM 2932 N N . LEU A 1 376 ? 25.266 21.656 13.219 1 97.44 376 LEU A N 1
ATOM 2933 C CA . LEU A 1 376 ? 26.109 22.781 12.805 1 97.44 376 LEU A CA 1
ATOM 2934 C C . LEU A 1 376 ? 25.266 23.938 12.312 1 97.44 376 LEU A C 1
ATOM 2936 O O . LEU A 1 376 ? 25.516 25.094 12.664 1 97.44 376 LEU A O 1
ATOM 2940 N N . ILE A 1 377 ? 24.25 23.672 11.539 1 97.31 377 ILE A N 1
ATOM 2941 C CA . ILE A 1 377 ? 23.375 24.703 11.008 1 97.31 377 ILE A CA 1
ATOM 2942 C C . ILE A 1 377 ? 22.625 25.391 12.148 1 97.31 377 ILE A C 1
ATOM 2944 O O . ILE A 1 377 ? 22.422 26.594 12.125 1 97.31 377 ILE A O 1
ATOM 2948 N N . ILE A 1 378 ? 22.234 24.609 13.141 1 96.5 378 ILE A N 1
ATOM 2949 C CA . ILE A 1 378 ? 21.547 25.156 14.305 1 96.5 378 ILE A CA 1
ATOM 2950 C C . ILE A 1 378 ? 22.484 26.109 15.047 1 96.5 378 ILE A C 1
ATOM 2952 O O . ILE A 1 378 ? 22.094 27.234 15.375 1 96.5 378 ILE A O 1
ATOM 2956 N N . PHE A 1 379 ? 23.719 25.781 15.25 1 95.94 379 PHE A N 1
ATOM 2957 C CA . PHE A 1 379 ? 24.641 26.609 16 1 95.94 379 PHE A CA 1
ATOM 2958 C C . PHE A 1 379 ? 25.031 27.844 15.195 1 95.94 379 PHE A C 1
ATOM 2960 O O . PHE A 1 379 ? 25.266 28.906 15.758 1 95.94 379 PHE A O 1
ATOM 2967 N N . VAL A 1 380 ? 25.094 27.734 13.883 1 95.5 380 VAL A N 1
ATOM 2968 C CA . VAL A 1 380 ? 25.375 28.891 13.039 1 95.5 380 VAL A CA 1
ATOM 2969 C C . VAL A 1 380 ? 24.234 29.906 13.148 1 95.5 380 VAL A C 1
ATOM 2971 O O . VAL A 1 380 ? 24.453 31.109 13.031 1 95.5 380 VAL A O 1
ATOM 2974 N N . SER A 1 381 ? 23.062 29.406 13.367 1 93.44 381 SER A N 1
ATOM 2975 C CA . SER A 1 381 ? 21.906 30.297 13.484 1 93.44 381 SER A CA 1
ATOM 2976 C C . SER A 1 381 ? 22 31.172 14.727 1 93.44 381 SER A C 1
ATOM 2978 O O . SER A 1 381 ? 21.297 32.188 14.844 1 93.44 381 SER A O 1
ATOM 2980 N N . ALA A 1 382 ? 22.828 30.797 15.703 1 90.69 382 ALA A N 1
ATOM 2981 C CA . ALA A 1 382 ? 23.047 31.578 16.906 1 90.69 382 ALA A CA 1
ATOM 2982 C C . ALA A 1 382 ? 23.734 32.906 16.578 1 90.69 382 ALA A C 1
ATOM 2984 O O . ALA A 1 382 ? 23.688 33.844 17.375 1 90.69 382 ALA A O 1
ATOM 2985 N N . PHE A 1 383 ? 24.297 33 15.43 1 90.31 383 PHE A N 1
ATOM 2986 C CA . PHE A 1 383 ? 25.031 34.188 15.062 1 90.31 383 PHE A CA 1
ATOM 2987 C C . PHE A 1 383 ? 24.172 35.125 14.227 1 90.31 383 PHE A C 1
ATOM 2989 O O . PHE A 1 383 ? 24.641 36.156 13.742 1 90.31 383 PHE A O 1
ATOM 2996 N N . LYS A 1 384 ? 22.875 34.844 14.047 1 87.38 384 LYS A N 1
ATOM 2997 C CA . LYS A 1 384 ? 21.953 35.781 13.414 1 87.38 384 LYS A CA 1
ATOM 2998 C C . LYS A 1 384 ? 21.844 37.062 14.211 1 87.38 384 LYS A C 1
ATOM 3000 O O . LYS A 1 384 ? 21.984 37.062 15.438 1 87.38 384 LYS A O 1
ATOM 3005 N N . PRO A 1 385 ? 21.625 38.219 13.492 1 79.88 385 PRO A N 1
ATOM 3006 C CA . PRO A 1 385 ? 21.484 39.5 14.219 1 79.88 385 PRO A CA 1
ATOM 3007 C C . PRO A 1 385 ? 20.266 39.5 15.148 1 79.88 385 PRO A C 1
ATOM 3009 O O . PRO A 1 385 ? 19.203 39 14.789 1 79.88 385 PRO A O 1
ATOM 3012 N N . ILE A 1 386 ? 20.375 39.688 16.406 1 70.62 386 ILE A N 1
ATOM 3013 C CA . ILE A 1 386 ? 19.328 39.781 17.406 1 70.62 386 ILE A CA 1
ATOM 3014 C C . ILE A 1 386 ? 18.484 41.031 17.172 1 70.62 386 ILE A C 1
ATOM 3016 O O . ILE A 1 386 ? 19.031 42.125 17.031 1 70.62 386 ILE A O 1
ATOM 3020 N N . PRO A 1 387 ? 17.188 40.812 16.797 1 59 387 PRO A N 1
ATOM 3021 C CA . PRO A 1 387 ? 16.406 42.031 16.562 1 59 387 PRO A CA 1
ATOM 3022 C C . PRO A 1 387 ? 16.516 43.031 17.719 1 59 387 PRO A C 1
ATOM 3024 O O . PRO A 1 387 ? 16.625 42.625 18.875 1 59 387 PRO A O 1
ATOM 3027 N N . GLU A 1 388 ? 17.031 44.188 17.562 1 52.75 388 GLU A N 1
ATOM 3028 C CA . GLU A 1 388 ? 17.109 45.281 18.516 1 52.75 388 GLU A CA 1
ATOM 3029 C C . GLU A 1 388 ? 15.805 45.469 19.281 1 52.75 388 GLU A C 1
ATOM 3031 O O . GLU A 1 388 ? 14.734 45.531 18.672 1 52.75 388 GLU A O 1
ATOM 3036 N N . ASN A 1 389 ? 15.57 44.844 20.297 1 46.72 389 ASN A N 1
ATOM 3037 C CA . ASN A 1 389 ? 14.469 45.344 21.125 1 46.72 389 ASN A CA 1
ATOM 3038 C C . ASN A 1 389 ? 14.297 46.844 20.984 1 46.72 389 ASN A C 1
ATOM 3040 O O . ASN A 1 389 ? 15.273 47.594 20.969 1 46.72 389 ASN A O 1
ATOM 3044 N N . GLU A 1 390 ? 13.336 47.469 20.359 1 40.78 390 GLU A N 1
ATOM 3045 C CA . GLU A 1 390 ? 12.969 48.875 20.5 1 40.78 390 GLU A CA 1
ATOM 3046 C C . GLU A 1 390 ? 13.117 49.312 21.953 1 40.78 390 GLU A C 1
ATOM 3048 O O . GLU A 1 390 ? 12.32 48.969 22.812 1 40.78 390 GLU A O 1
ATOM 3053 N N . HIS A 1 391 ? 14.156 49.281 22.672 1 39.66 391 HIS A N 1
ATOM 3054 C CA . HIS A 1 391 ? 14.281 50.125 23.844 1 39.66 391 HIS A CA 1
ATOM 3055 C C . HIS A 1 391 ? 13.758 51.531 23.547 1 39.66 391 HIS A C 1
ATOM 3057 O O . HIS A 1 391 ? 14.023 52.094 22.484 1 39.66 391 HIS A O 1
ATOM 3063 N N . GLY A 1 392 ? 12.586 51.969 24.156 1 37.59 392 GLY A N 1
ATOM 3064 C CA . GLY A 1 392 ? 12.047 53.281 24.375 1 37.59 392 GLY A CA 1
ATOM 3065 C C . GLY A 1 392 ? 13.109 54.312 24.672 1 37.59 392 GLY A C 1
ATOM 3066 O O . GLY A 1 392 ? 13.805 54.25 25.703 1 37.59 392 GLY A O 1
ATOM 3067 N N . HIS A 1 393 ? 13.969 54.812 23.734 1 38.31 393 HIS A N 1
ATOM 3068 C CA . HIS A 1 393 ? 14.578 56.125 23.875 1 38.31 393 HIS A CA 1
ATOM 3069 C C . HIS A 1 393 ? 13.602 57.125 24.484 1 38.31 393 HIS A C 1
ATOM 3071 O O . HIS A 1 393 ? 12.797 57.719 23.766 1 38.31 393 HIS A O 1
ATOM 3077 N N . SER A 1 394 ? 12.812 56.75 25.562 1 37 394 SER A N 1
ATOM 3078 C CA . SER A 1 394 ? 12.242 57.906 26.281 1 37 394 SER A CA 1
ATOM 3079 C C . SER A 1 394 ? 13.336 58.812 26.812 1 37 394 SER A C 1
ATOM 3081 O O . SER A 1 394 ? 13.984 58.5 27.812 1 37 394 SER A O 1
ATOM 3083 N N . LYS A 1 395 ? 14.344 59.344 26.062 1 41 395 LYS A N 1
ATOM 3084 C CA . LYS A 1 395 ? 15.094 60.531 26.484 1 41 395 LYS A CA 1
ATOM 3085 C C . LYS A 1 395 ? 14.156 61.656 26.875 1 41 395 LYS A C 1
ATOM 3087 O O . LYS A 1 395 ? 13.375 62.125 26.031 1 41 395 LYS A O 1
ATOM 3092 N N . VAL A 1 396 ? 13.742 61.719 28.125 1 41.62 396 VAL A N 1
ATOM 3093 C CA . VAL A 1 396 ? 13.281 62.906 28.844 1 41.62 396 VAL A CA 1
ATOM 3094 C C . VAL A 1 396 ? 14.227 64.062 28.578 1 41.62 396 VAL A C 1
ATOM 3096 O O . VAL A 1 396 ? 15.422 64 28.875 1 41.62 396 VAL A O 1
ATOM 3099 N N . ASN A 1 397 ? 14.078 64.75 27.422 1 37.41 397 ASN A N 1
ATOM 3100 C CA . ASN A 1 397 ? 14.594 66.125 27.266 1 37.41 397 ASN A CA 1
ATOM 3101 C C . ASN A 1 397 ? 14.352 66.938 28.516 1 37.41 397 ASN A C 1
ATOM 3103 O O . ASN A 1 397 ? 13.242 67.438 28.734 1 37.41 397 ASN A O 1
ATOM 3107 N N . MET A 1 398 ? 14.773 66.5 29.656 1 35.78 398 MET A N 1
ATOM 3108 C CA . MET A 1 398 ? 14.781 67.312 30.875 1 35.78 398 MET A CA 1
ATOM 3109 C C . MET A 1 398 ? 15.547 68.625 30.641 1 35.78 398 MET A C 1
ATOM 3111 O O . MET A 1 398 ? 15.766 69.375 31.578 1 35.78 398 MET A O 1
ATOM 3115 N N . ASN A 1 399 ? 16.234 68.75 29.469 1 33.25 399 ASN A N 1
ATOM 3116 C CA . ASN A 1 399 ? 17 69.938 29.531 1 33.25 399 ASN A CA 1
ATOM 3117 C C . ASN A 1 399 ? 16.094 71.188 29.578 1 33.25 399 ASN A C 1
ATOM 3119 O O . ASN A 1 399 ? 16.562 72.312 29.531 1 33.25 399 ASN A O 1
ATOM 3123 N N . GLU A 1 400 ? 14.859 71.062 29.016 1 30.22 400 GLU A N 1
ATOM 3124 C CA . GLU A 1 400 ? 14.328 72.438 28.875 1 30.22 400 GLU A CA 1
ATOM 3125 C C . GLU A 1 400 ? 13.984 73 30.25 1 30.22 400 GLU A C 1
ATOM 3127 O O . GLU A 1 400 ? 13.43 74.125 30.328 1 30.22 400 GLU A O 1
ATOM 3132 N N . GLY A 1 401 ? 14.453 72.5 31.438 1 24.23 401 GLY A N 1
ATOM 3133 C CA . GLY A 1 401 ? 14.562 73.562 32.438 1 24.23 401 GLY A CA 1
ATOM 3134 C C . GLY A 1 401 ? 15.758 74.438 32.188 1 24.23 401 GLY A C 1
ATOM 3135 O O . GLY A 1 401 ? 16.719 74.062 31.531 1 24.23 401 GLY A O 1
ATOM 3136 N N . MET B 1 1 ? 17.641 26.141 34.5 1 61.06 1 MET B N 1
ATOM 3137 C CA . MET B 1 1 ? 17.375 26.984 33.312 1 61.06 1 MET B CA 1
ATOM 3138 C C . MET B 1 1 ? 15.883 27.109 33.062 1 61.06 1 MET B C 1
ATOM 3140 O O . MET B 1 1 ? 15.125 26.156 33.281 1 61.06 1 MET B O 1
ATOM 3144 N N . LYS B 1 2 ? 15.281 28.391 33.031 1 81.19 2 LYS B N 1
ATOM 3145 C CA . LYS B 1 2 ? 13.891 28.828 32.875 1 81.19 2 LYS B CA 1
ATOM 3146 C C . LYS B 1 2 ? 13.195 28.062 31.75 1 81.19 2 LYS B C 1
ATOM 3148 O O . LYS B 1 2 ? 11.984 27.828 31.812 1 81.19 2 LYS B O 1
ATOM 3153 N N . PHE B 1 3 ? 14.008 27.422 30.938 1 88.12 3 PHE B N 1
ATOM 3154 C CA . PHE B 1 3 ? 13.453 26.703 29.797 1 88.12 3 PHE B CA 1
ATOM 3155 C C . PHE B 1 3 ? 12.805 25.391 30.25 1 88.12 3 PHE B C 1
ATOM 3157 O O . PHE B 1 3 ? 11.664 25.109 29.891 1 88.12 3 PHE B O 1
ATOM 3164 N N . PHE B 1 4 ? 13.406 24.562 31.094 1 89.12 4 PHE B N 1
ATOM 3165 C CA . PHE B 1 4 ? 12.961 23.234 31.484 1 89.12 4 PHE B CA 1
ATOM 3166 C C . PHE B 1 4 ? 11.844 23.312 32.531 1 89.12 4 PHE B C 1
ATOM 3168 O O . PHE B 1 4 ? 11.258 22.297 32.875 1 89.12 4 PHE B O 1
ATOM 3175 N N . LYS B 1 5 ? 11.5 24.625 32.938 1 88.06 5 LYS B N 1
ATOM 3176 C CA . LYS B 1 5 ? 10.438 24.828 33.906 1 88.06 5 LYS B CA 1
ATOM 3177 C C . LYS B 1 5 ? 9.133 25.219 33.219 1 88.06 5 LYS B C 1
ATOM 3179 O O . LYS B 1 5 ? 8.07 25.234 33.844 1 88.06 5 LYS B O 1
ATOM 3184 N N . GLN B 1 6 ? 9.289 25.469 31.922 1 90.31 6 GLN B N 1
ATOM 3185 C CA . GLN B 1 6 ? 8.086 25.812 31.172 1 90.31 6 GLN B CA 1
ATOM 3186 C C . GLN B 1 6 ? 7.141 24.609 31.078 1 90.31 6 GLN B C 1
ATOM 3188 O O . GLN B 1 6 ? 7.578 23.484 30.844 1 90.31 6 GLN B O 1
ATOM 3193 N N . LYS B 1 7 ? 5.918 24.875 31.344 1 90.38 7 LYS B N 1
ATOM 3194 C CA . LYS B 1 7 ? 4.902 23.828 31.344 1 90.38 7 LYS B CA 1
ATOM 3195 C C . LYS B 1 7 ? 4.93 23.016 30.047 1 90.38 7 LYS B C 1
ATOM 3197 O O . LYS B 1 7 ? 4.848 21.797 30.078 1 90.38 7 LYS B O 1
ATOM 3202 N N . LEU B 1 8 ? 5.031 23.656 28.969 1 90.31 8 LEU B N 1
ATOM 3203 C CA . LEU B 1 8 ? 5.023 23 27.672 1 90.31 8 LEU B CA 1
ATOM 3204 C C . LEU B 1 8 ? 6.223 22.062 27.516 1 90.31 8 LEU B C 1
ATOM 3206 O O . LEU B 1 8 ? 6.102 20.984 26.969 1 90.31 8 LEU B O 1
ATOM 3210 N N . VAL B 1 9 ? 7.359 22.484 28.016 1 91.06 9 VAL B N 1
ATOM 3211 C CA . VAL B 1 9 ? 8.586 21.688 27.906 1 91.06 9 VAL B CA 1
ATOM 3212 C C . VAL B 1 9 ? 8.508 20.5 28.859 1 91.06 9 VAL B C 1
ATOM 3214 O O . VAL B 1 9 ? 8.875 19.375 28.484 1 91.06 9 VAL B O 1
ATOM 3217 N N . VAL B 1 10 ? 7.945 20.719 30.031 1 91.75 10 VAL B N 1
ATOM 3218 C CA . VAL B 1 10 ? 7.816 19.656 31.016 1 91.75 10 VAL B CA 1
ATOM 3219 C C . VAL B 1 10 ? 6.852 18.594 30.516 1 91.75 10 VAL B C 1
ATOM 3221 O O . VAL B 1 10 ? 7.051 17.406 30.75 1 91.75 10 VAL B O 1
ATOM 3224 N N . LEU B 1 11 ? 5.859 19.016 29.719 1 94.38 11 LEU B N 1
ATOM 3225 C CA . LEU B 1 11 ? 4.832 18.094 29.219 1 94.38 11 LEU B CA 1
ATOM 3226 C C . LEU B 1 11 ? 5.242 17.484 27.891 1 94.38 11 LEU B C 1
ATOM 3228 O O . LEU B 1 11 ? 4.594 16.562 27.391 1 94.38 11 LEU B O 1
ATOM 3232 N N . SER B 1 12 ? 6.312 18.031 27.359 1 94.62 12 SER B N 1
ATOM 3233 C CA . SER B 1 12 ? 6.676 17.672 25.984 1 94.62 12 SER B CA 1
ATOM 3234 C C . SER B 1 12 ? 6.941 16.172 25.859 1 94.62 12 SER B C 1
ATOM 3236 O O . SER B 1 12 ? 6.543 15.555 24.875 1 94.62 12 SER B O 1
ATOM 3238 N N . PRO B 1 13 ? 7.582 15.516 26.844 1 95.25 13 PRO B N 1
ATOM 3239 C CA . PRO B 1 13 ? 7.781 14.07 26.703 1 95.25 13 PRO B CA 1
ATOM 3240 C C . PRO B 1 13 ? 6.469 13.305 26.578 1 95.25 13 PRO B C 1
ATOM 3242 O O . PRO B 1 13 ? 6.344 12.422 25.719 1 95.25 13 PRO B O 1
ATOM 3245 N N . LEU B 1 14 ? 5.559 13.664 27.328 1 96.19 14 LEU B N 1
ATOM 3246 C CA . LEU B 1 14 ? 4.258 13.008 27.281 1 96.19 14 LEU B CA 1
ATOM 3247 C C . LEU B 1 14 ? 3.533 13.328 25.969 1 96.19 14 LEU B C 1
ATOM 3249 O O . LEU B 1 14 ? 2.916 12.445 25.375 1 96.19 14 LEU B O 1
ATOM 3253 N N . LEU B 1 15 ? 3.621 14.547 25.547 1 95.81 15 LEU B N 1
ATOM 3254 C CA . LEU B 1 15 ? 2.924 14.969 24.328 1 95.81 15 LEU B CA 1
ATOM 3255 C C . LEU B 1 15 ? 3.486 14.266 23.109 1 95.81 15 LEU B C 1
ATOM 3257 O O . LEU B 1 15 ? 2.729 13.758 22.281 1 95.81 15 LEU B O 1
ATOM 3261 N N . VAL B 1 16 ? 4.797 14.25 23.031 1 96.69 16 VAL B N 1
ATOM 3262 C CA . VAL B 1 16 ? 5.426 13.641 21.875 1 96.69 16 VAL B CA 1
ATOM 3263 C C . VAL B 1 16 ? 5.164 12.141 21.875 1 96.69 16 VAL B C 1
ATOM 3265 O O . VAL B 1 16 ? 4.945 11.539 20.812 1 96.69 16 VAL B O 1
ATOM 3268 N N . LEU B 1 17 ? 5.148 11.508 23 1 96.88 17 LEU B N 1
ATOM 3269 C CA . LEU B 1 17 ? 4.848 10.086 23.094 1 96.88 17 LEU B CA 1
ATOM 3270 C C . LEU B 1 17 ? 3.396 9.805 22.719 1 96.88 17 LEU B C 1
ATOM 3272 O O . LEU B 1 17 ? 3.096 8.789 22.109 1 96.88 17 LEU B O 1
ATOM 3276 N N . THR B 1 18 ? 2.533 10.711 23.141 1 96.94 18 THR B N 1
ATOM 3277 C CA . THR B 1 18 ? 1.125 10.57 22.781 1 96.94 18 THR B CA 1
ATOM 3278 C C . THR B 1 18 ? 0.94 10.664 21.266 1 96.94 18 THR B C 1
ATOM 3280 O O . THR B 1 18 ? 0.162 9.906 20.688 1 96.94 18 THR B O 1
ATOM 3283 N N . VAL B 1 19 ? 1.654 11.555 20.672 1 96.25 19 VAL B N 1
ATOM 3284 C CA . VAL B 1 19 ? 1.593 11.695 19.219 1 96.25 19 VAL B CA 1
ATOM 3285 C C . VAL B 1 19 ? 2.102 10.414 18.562 1 96.25 19 VAL B C 1
ATOM 3287 O O . VAL B 1 19 ? 1.472 9.891 17.641 1 96.25 19 VAL B O 1
ATOM 3290 N N . ALA B 1 20 ? 3.223 9.906 19.094 1 96.75 20 ALA B N 1
ATOM 3291 C CA . ALA B 1 20 ? 3.764 8.648 18.578 1 96.75 20 ALA B CA 1
ATOM 3292 C C . ALA B 1 20 ? 2.758 7.516 18.734 1 96.75 20 ALA B C 1
ATOM 3294 O O . ALA B 1 20 ? 2.59 6.695 17.828 1 96.75 20 ALA B O 1
ATOM 3295 N N . LEU B 1 21 ? 2.076 7.52 19.828 1 96.44 21 LEU B N 1
ATOM 3296 C CA . LEU B 1 21 ? 1.079 6.492 20.094 1 96.44 21 LEU B CA 1
ATOM 3297 C C . LEU B 1 21 ? -0.097 6.609 19.125 1 96.44 21 LEU B C 1
ATOM 3299 O O . LEU B 1 21 ? -0.516 5.617 18.531 1 96.44 21 LEU B O 1
ATOM 3303 N N . ILE B 1 22 ? -0.626 7.785 19 1 96.31 22 ILE B N 1
ATOM 3304 C CA . ILE B 1 22 ? -1.776 8.023 18.125 1 96.31 22 ILE B CA 1
ATOM 3305 C C . ILE B 1 22 ? -1.455 7.57 16.703 1 96.31 22 ILE B C 1
ATOM 3307 O O . ILE B 1 22 ? -2.229 6.832 16.094 1 96.31 22 ILE B O 1
ATOM 3311 N N . PHE B 1 23 ? -0.339 7.926 16.234 1 95.88 23 PHE B N 1
ATOM 3312 C CA . PHE B 1 23 ? -0.008 7.617 14.852 1 95.88 23 PHE B CA 1
ATOM 3313 C C . PHE B 1 23 ? 0.394 6.156 14.703 1 95.88 23 PHE B C 1
ATOM 3315 O O . PHE B 1 23 ? 0.29 5.586 13.617 1 95.88 23 PHE B O 1
ATOM 3322 N N . SER B 1 24 ? 0.85 5.535 15.805 1 95.25 24 SER B N 1
ATOM 3323 C CA . SER B 1 24 ? 1.043 4.09 15.789 1 95.25 24 SER B CA 1
ATOM 3324 C C . SER B 1 24 ? -0.288 3.355 15.664 1 95.25 24 SER B C 1
ATOM 3326 O O . SER B 1 24 ? -0.374 2.332 14.977 1 95.25 24 SER B O 1
ATOM 3328 N N . LEU B 1 25 ? -1.325 3.92 16.203 1 93.25 25 LEU B N 1
ATOM 3329 C CA . LEU B 1 25 ? -2.643 3.297 16.172 1 93.25 25 LEU B CA 1
ATOM 3330 C C . LEU B 1 25 ? -3.23 3.33 14.773 1 93.25 25 LEU B C 1
ATOM 3332 O O . LEU B 1 25 ? -4.039 2.471 14.414 1 93.25 25 LEU B O 1
ATOM 3336 N N . THR B 1 26 ? -2.826 4.262 13.977 1 92 26 THR B N 1
ATOM 3337 C CA . THR B 1 26 ? -3.309 4.355 12.602 1 92 26 THR B CA 1
ATOM 3338 C C . THR B 1 26 ? -2.803 3.178 11.773 1 92 26 THR B C 1
ATOM 3340 O O . THR B 1 26 ? -3.336 2.895 10.695 1 92 26 THR B O 1
ATOM 3343 N N . LEU B 1 27 ? -1.847 2.443 12.297 1 90.69 27 LEU B N 1
ATOM 3344 C CA . LEU B 1 27 ? -1.185 1.386 11.539 1 90.69 27 LEU B CA 1
ATOM 3345 C C . LEU B 1 27 ? -1.802 0.026 11.852 1 90.69 27 LEU B C 1
ATOM 3347 O O . LEU B 1 27 ? -1.542 -0.954 11.148 1 90.69 27 LEU B O 1
ATOM 3351 N N . VAL B 1 28 ? -2.672 -0.058 12.789 1 91.12 28 VAL B N 1
ATOM 3352 C CA . VAL B 1 28 ? -3.16 -1.319 13.336 1 91.12 28 VAL B CA 1
ATOM 3353 C C . VAL B 1 28 ? -3.801 -2.15 12.227 1 91.12 28 VAL B C 1
ATOM 3355 O O . VAL B 1 28 ? -3.512 -3.342 12.086 1 91.12 28 VAL B O 1
ATOM 3358 N N . PRO B 1 29 ? -4.574 -1.525 11.367 1 90.69 29 PRO B N 1
ATOM 3359 C CA . PRO B 1 29 ? -5.203 -2.344 10.328 1 90.69 29 PRO B CA 1
ATOM 3360 C C . PRO B 1 29 ? -4.191 -2.932 9.352 1 90.69 29 PRO B C 1
ATOM 3362 O O . PRO B 1 29 ? -4.457 -3.967 8.734 1 90.69 29 PRO B O 1
ATOM 3365 N N . SER B 1 30 ? -3.029 -2.348 9.25 1 89.62 30 SER B N 1
ATOM 3366 C CA . SER B 1 30 ? -2.051 -2.734 8.242 1 89.62 30 SER B CA 1
ATOM 3367 C C . SER B 1 30 ? -1.04 -3.729 8.797 1 89.62 30 SER B C 1
ATOM 3369 O O . SER B 1 30 ? -0.166 -4.211 8.07 1 89.62 30 SER B O 1
ATOM 3371 N N . ILE B 1 31 ? -1.154 -4.078 10.047 1 88.69 31 ILE B N 1
ATOM 3372 C CA . ILE B 1 31 ? -0.142 -4.898 10.703 1 88.69 31 ILE B CA 1
ATOM 3373 C C . ILE B 1 31 ? -0.25 -6.34 10.211 1 88.69 31 ILE B C 1
ATOM 3375 O O . ILE B 1 31 ? 0.761 -6.973 9.898 1 88.69 31 ILE B O 1
ATOM 3379 N N . ASN B 1 32 ? -1.446 -6.828 10.133 1 86.69 32 ASN B N 1
ATOM 3380 C CA . ASN B 1 32 ? -1.626 -8.211 9.703 1 86.69 32 ASN B CA 1
ATOM 3381 C C . ASN B 1 32 ? -2.965 -8.406 9 1 86.69 32 ASN B C 1
ATOM 3383 O O . ASN B 1 32 ? -3.832 -9.125 9.5 1 86.69 32 ASN B O 1
ATOM 3387 N N . PRO B 1 33 ? -2.994 -7.816 7.793 1 87 33 PRO B N 1
ATOM 3388 C CA . PRO B 1 33 ? -4.219 -8.07 7.031 1 87 33 PRO B CA 1
ATOM 3389 C C . PRO B 1 33 ? -4.367 -9.539 6.629 1 87 33 PRO B C 1
ATOM 3391 O O . PRO B 1 33 ? -3.439 -10.125 6.059 1 87 33 PRO B O 1
ATOM 3394 N N . THR B 1 34 ? -5.496 -10.164 7.031 1 86.25 34 THR B N 1
ATOM 3395 C CA . THR B 1 34 ? -5.758 -11.57 6.754 1 86.25 34 THR B CA 1
ATOM 3396 C C . THR B 1 34 ? -7.105 -11.742 6.055 1 86.25 34 THR B C 1
ATOM 3398 O O . THR B 1 34 ? -8.141 -11.328 6.578 1 86.25 34 THR B O 1
ATOM 3401 N N . PRO B 1 35 ? -7.023 -12.242 4.883 1 91.19 35 PRO B N 1
ATOM 3402 C CA . PRO B 1 35 ? -8.289 -12.438 4.18 1 91.19 35 PRO B CA 1
ATOM 3403 C C . PRO B 1 35 ? -9.234 -13.383 4.914 1 91.19 35 PRO B C 1
ATOM 3405 O O . PRO B 1 35 ? -8.805 -14.43 5.406 1 91.19 35 PRO B O 1
ATOM 3408 N N . LYS B 1 36 ? -10.445 -12.977 5.051 1 91.31 36 LYS B N 1
ATOM 3409 C CA . LYS B 1 36 ? -11.5 -13.797 5.652 1 91.31 36 LYS B CA 1
ATOM 3410 C C . LYS B 1 36 ? -12.781 -13.727 4.836 1 91.31 36 LYS B C 1
ATOM 3412 O O . LYS B 1 36 ? -13.227 -12.648 4.449 1 91.31 36 LYS B O 1
ATOM 3417 N N . ASN B 1 37 ? -13.32 -14.914 4.5 1 92.25 37 ASN B N 1
ATOM 3418 C CA . ASN B 1 37 ? -14.633 -15.039 3.871 1 92.25 37 ASN B CA 1
ATOM 3419 C C . ASN B 1 37 ? -14.695 -14.266 2.557 1 92.25 37 ASN B C 1
ATOM 3421 O O . ASN B 1 37 ? -15.633 -13.492 2.334 1 92.25 37 ASN B O 1
ATOM 3425 N N . MET B 1 38 ? -13.703 -14.398 1.741 1 95.06 38 MET B N 1
ATOM 3426 C CA . MET B 1 38 ? -13.711 -13.773 0.423 1 95.06 38 MET B CA 1
ATOM 3427 C C . MET B 1 38 ? -14.758 -14.406 -0.479 1 95.06 38 MET B C 1
ATOM 3429 O O . MET B 1 38 ? -14.727 -15.617 -0.718 1 95.06 38 MET B O 1
ATOM 3433 N N . PRO B 1 39 ? -15.656 -13.648 -0.892 1 96.88 39 PRO B N 1
ATOM 3434 C CA . PRO B 1 39 ? -16.688 -14.234 -1.749 1 96.88 39 PRO B CA 1
ATOM 3435 C C . PRO B 1 39 ? -16.172 -14.594 -3.139 1 96.88 39 PRO B C 1
ATOM 3437 O O . PRO B 1 39 ? -15.672 -13.727 -3.859 1 96.88 39 PRO B O 1
ATOM 3440 N N . ILE B 1 40 ? -16.25 -15.781 -3.494 1 97 40 ILE B N 1
ATOM 3441 C CA . ILE B 1 40 ? -15.891 -16.312 -4.801 1 97 40 ILE B CA 1
ATOM 3442 C C . ILE B 1 40 ? -17.047 -17.156 -5.352 1 97 40 ILE B C 1
ATOM 3444 O O . ILE B 1 40 ? -17.609 -17.984 -4.641 1 97 40 ILE B O 1
ATOM 3448 N N . ALA B 1 41 ? -17.391 -16.906 -6.613 1 97.44 41 ALA B N 1
ATOM 3449 C CA . ALA B 1 41 ? -18.547 -17.594 -7.211 1 97.44 41 ALA B CA 1
ATOM 3450 C C . ALA B 1 41 ? -18.094 -18.844 -7.961 1 97.44 41 ALA B C 1
ATOM 3452 O O . ALA B 1 41 ? -16.984 -18.906 -8.492 1 97.44 41 ALA B O 1
ATOM 3453 N N . ILE B 1 42 ? -18.922 -19.797 -7.926 1 95.88 42 ILE B N 1
ATOM 3454 C CA . ILE B 1 42 ? -18.734 -21.016 -8.719 1 95.88 42 ILE B CA 1
ATOM 3455 C C . ILE B 1 42 ? -19.984 -21.266 -9.562 1 95.88 42 ILE B C 1
ATOM 3457 O O . ILE B 1 42 ? -21.094 -21.219 -9.055 1 95.88 42 ILE B O 1
ATOM 3461 N N . VAL B 1 43 ? -19.766 -21.438 -10.82 1 95.62 43 VAL B N 1
ATOM 3462 C CA . VAL B 1 43 ? -20.844 -21.75 -11.766 1 95.62 43 VAL B CA 1
ATOM 3463 C C . VAL B 1 43 ? -20.562 -23.078 -12.453 1 95.62 43 VAL B C 1
ATOM 3465 O O . VAL B 1 43 ? -19.547 -23.234 -13.125 1 95.62 43 VAL B O 1
ATOM 3468 N N . ASN B 1 44 ? -21.391 -23.984 -12.242 1 94.31 44 ASN B N 1
ATOM 3469 C CA . ASN B 1 44 ? -21.297 -25.281 -12.906 1 94.31 44 ASN B CA 1
ATOM 3470 C C . ASN B 1 44 ? -22.422 -25.469 -13.93 1 94.31 44 ASN B C 1
ATOM 3472 O O . ASN B 1 44 ? -23.578 -25.703 -13.555 1 94.31 44 ASN B O 1
ATOM 3476 N N . GLU B 1 45 ? -22.062 -25.406 -15.195 1 92.81 45 GLU B N 1
ATOM 3477 C CA . GLU B 1 45 ? -23.047 -25.625 -16.25 1 92.81 45 GLU B CA 1
ATOM 3478 C C . GLU B 1 45 ? -22.875 -26.984 -16.906 1 92.81 45 GLU B C 1
ATOM 3480 O O . GLU B 1 45 ? -23.469 -27.266 -17.953 1 92.81 45 GLU B O 1
ATOM 3485 N N . ASP B 1 46 ? -22.047 -27.781 -16.266 1 91.62 46 ASP B N 1
ATOM 3486 C CA . ASP B 1 46 ? -21.75 -29.094 -16.844 1 91.62 46 ASP B CA 1
ATOM 3487 C C . ASP B 1 46 ? -23.031 -29.922 -16.984 1 91.62 46 ASP B C 1
ATOM 3489 O O . ASP B 1 46 ? -23.781 -30.078 -16.016 1 91.62 46 ASP B O 1
ATOM 3493 N N . GLU B 1 47 ? -23.266 -30.531 -18.188 1 89.44 47 GLU B N 1
ATOM 3494 C CA . GLU B 1 47 ? -24.484 -31.297 -18.453 1 89.44 47 GLU B CA 1
ATOM 3495 C C . GLU B 1 47 ? -24.266 -32.781 -18.141 1 89.44 47 GLU B C 1
ATOM 3497 O O . GLU B 1 47 ? -25.234 -33.562 -18.062 1 89.44 47 GLU B O 1
ATOM 3502 N N . GLY B 1 48 ? -23.031 -33.031 -17.859 1 87.06 48 GLY B N 1
ATOM 3503 C CA . GLY B 1 48 ? -22.734 -34.438 -17.625 1 87.06 48 GLY B CA 1
ATOM 3504 C C . GLY B 1 48 ? -22.594 -35.25 -18.891 1 87.06 48 GLY B C 1
ATOM 3505 O O . GLY B 1 48 ? -22.672 -34.719 -20 1 87.06 48 GLY B O 1
ATOM 3506 N N . VAL B 1 49 ? -22.203 -36.562 -18.766 1 85.19 49 VAL B N 1
ATOM 3507 C CA . VAL B 1 49 ? -22.047 -37.469 -19.906 1 85.19 49 VAL B CA 1
ATOM 3508 C C . VAL B 1 49 ? -22.5 -38.875 -19.516 1 85.19 49 VAL B C 1
ATOM 3510 O O . VAL B 1 49 ? -22.422 -39.25 -18.359 1 85.19 49 VAL B O 1
ATOM 3513 N N . GLU B 1 50 ? -23.188 -39.5 -20.469 1 83.25 50 GLU B N 1
ATOM 3514 C CA . GLU B 1 50 ? -23.547 -40.875 -20.266 1 83.25 50 GLU B CA 1
ATOM 3515 C C . GLU B 1 50 ? -22.422 -41.812 -20.688 1 83.25 50 GLU B C 1
ATOM 3517 O O . GLU B 1 50 ? -21.984 -41.812 -21.844 1 83.25 50 GLU B O 1
ATOM 3522 N N . ILE B 1 51 ? -21.75 -42.406 -19.719 1 74.62 51 ILE B N 1
ATOM 3523 C CA . ILE B 1 51 ? -20.688 -43.375 -20 1 74.62 51 ILE B CA 1
ATOM 3524 C C . ILE B 1 51 ? -21.266 -44.781 -20.125 1 74.62 51 ILE B C 1
ATOM 3526 O O . ILE B 1 51 ? -22.031 -45.219 -19.266 1 74.62 51 ILE B O 1
ATOM 3530 N N . PRO B 1 52 ? -20.953 -45.438 -21.203 1 71.94 52 PRO B N 1
ATOM 3531 C CA . PRO B 1 52 ? -21.438 -46.812 -21.359 1 71.94 52 PRO B CA 1
ATOM 3532 C C . PRO B 1 52 ? -21.109 -47.719 -20.156 1 71.94 52 PRO B C 1
ATOM 3534 O O . PRO B 1 52 ? -19.984 -47.688 -19.656 1 71.94 52 PRO B O 1
ATOM 3537 N N . LYS B 1 53 ? -22.062 -48.312 -19.594 1 70.5 53 LYS B N 1
ATOM 3538 C CA . LYS B 1 53 ? -21.969 -49.312 -18.516 1 70.5 53 LYS B CA 1
ATOM 3539 C C . LYS B 1 53 ? -21.75 -48.625 -17.172 1 70.5 53 LYS B C 1
ATOM 3541 O O . LYS B 1 53 ? -21.781 -49.281 -16.125 1 70.5 53 LYS B O 1
ATOM 3546 N N . GLN B 1 54 ? -21.359 -47.375 -17 1 69.75 54 GLN B N 1
ATOM 3547 C CA . GLN B 1 54 ? -21.109 -46.688 -15.742 1 69.75 54 GLN B CA 1
ATOM 3548 C C . GLN B 1 54 ? -22.234 -45.719 -15.398 1 69.75 54 GLN B C 1
ATOM 3550 O O . GLN B 1 54 ? -22.406 -45.344 -14.234 1 69.75 54 GLN B O 1
ATOM 3555 N N . GLY B 1 55 ? -23.078 -45.469 -16.312 1 76.5 55 GLY B N 1
ATOM 3556 C CA . GLY B 1 55 ? -24.203 -44.594 -16.109 1 76.5 55 GLY B CA 1
ATOM 3557 C C . GLY B 1 55 ? -23.844 -43.125 -16.312 1 76.5 55 GLY B C 1
ATOM 3558 O O . GLY B 1 55 ? -22.859 -42.812 -16.969 1 76.5 55 GLY B O 1
ATOM 3559 N N . LYS B 1 56 ? -24.703 -42.25 -15.852 1 80.38 56 LYS B N 1
ATOM 3560 C CA . LYS B 1 56 ? -24.531 -40.812 -16.016 1 80.38 56 LYS B CA 1
ATOM 3561 C C . LYS B 1 56 ? -23.531 -40.25 -15.008 1 80.38 56 LYS B C 1
ATOM 3563 O O . LYS B 1 56 ? -23.609 -40.562 -13.82 1 80.38 56 LYS B O 1
ATOM 3568 N N . MET B 1 57 ? -22.469 -39.594 -15.516 1 81.75 57 MET B N 1
ATOM 3569 C CA . MET B 1 57 ? -21.453 -38.969 -14.656 1 81.75 57 MET B CA 1
ATOM 3570 C C . MET B 1 57 ? -21.359 -37.469 -14.914 1 81.75 57 MET B C 1
ATOM 3572 O O . MET B 1 57 ? -21.453 -37.031 -16.062 1 81.75 57 MET B O 1
ATOM 3576 N N . ASN B 1 58 ? -21.406 -36.688 -13.82 1 85.81 58 ASN B N 1
ATOM 3577 C CA . ASN B 1 58 ? -21.188 -35.25 -13.906 1 85.81 58 ASN B CA 1
ATOM 3578 C C . ASN B 1 58 ? -19.906 -34.844 -13.195 1 85.81 58 ASN B C 1
ATOM 3580 O O . ASN B 1 58 ? -19.922 -34.562 -11.984 1 85.81 58 ASN B O 1
ATOM 3584 N N . MET B 1 59 ? -18.938 -34.719 -13.977 1 82.94 59 MET B N 1
ATOM 3585 C CA . MET B 1 59 ? -17.609 -34.406 -13.422 1 82.94 59 MET B CA 1
ATOM 3586 C C . MET B 1 59 ? -17.578 -32.969 -12.922 1 82.94 59 MET B C 1
ATOM 3588 O O . MET B 1 59 ? -16.766 -32.625 -12.062 1 82.94 59 MET B O 1
ATOM 3592 N N . GLY B 1 60 ? -18.312 -32.156 -13.508 1 86.88 60 GLY B N 1
ATOM 3593 C CA . GLY B 1 60 ? -18.438 -30.781 -13.016 1 86.88 60 GLY B CA 1
ATOM 3594 C C . GLY B 1 60 ? -18.875 -30.703 -11.57 1 86.88 60 GLY B C 1
ATOM 3595 O O . GLY B 1 60 ? -18.312 -29.953 -10.773 1 86.88 60 GLY B O 1
ATOM 3596 N N . ASN B 1 61 ? -19.812 -31.516 -11.25 1 88.56 61 ASN B N 1
ATOM 3597 C CA . ASN B 1 61 ? -20.297 -31.562 -9.875 1 88.56 61 ASN B CA 1
ATOM 3598 C C . ASN B 1 61 ? -19.203 -32.062 -8.922 1 88.56 61 ASN B C 1
ATOM 3600 O O . ASN B 1 61 ? -19.078 -31.562 -7.812 1 88.56 61 ASN B O 1
ATOM 3604 N N . ALA B 1 62 ? -18.5 -33 -9.406 1 83.75 62 ALA B N 1
ATOM 3605 C CA . ALA B 1 62 ? -17.422 -33.562 -8.594 1 83.75 62 ALA B CA 1
ATOM 3606 C C . ALA B 1 62 ? -16.344 -32.5 -8.344 1 83.75 62 ALA B C 1
ATOM 3608 O O . ALA B 1 62 ? -15.789 -32.406 -7.246 1 83.75 62 ALA B O 1
ATOM 3609 N N . LEU B 1 63 ? -16.109 -31.859 -9.352 1 86.38 63 LEU B N 1
ATOM 3610 C CA . LEU B 1 63 ? -15.125 -30.797 -9.242 1 86.38 63 LEU B CA 1
ATOM 3611 C C . LEU B 1 63 ? -15.57 -29.75 -8.234 1 86.38 63 LEU B C 1
ATOM 3613 O O . LEU B 1 63 ? -14.773 -29.297 -7.406 1 86.38 63 LEU B O 1
ATOM 3617 N N . VAL B 1 64 ? -16.781 -29.312 -8.289 1 89.25 64 VAL B N 1
ATOM 3618 C CA . VAL B 1 64 ? -17.344 -28.312 -7.387 1 89.25 64 VAL B CA 1
ATOM 3619 C C . VAL B 1 64 ? -17.234 -28.812 -5.945 1 89.25 64 VAL B C 1
ATOM 3621 O O . VAL B 1 64 ? -16.859 -28.047 -5.051 1 89.25 64 VAL B O 1
ATOM 3624 N N . GLU B 1 65 ? -17.484 -30 -5.707 1 86.19 65 GLU B N 1
ATOM 3625 C CA . GLU B 1 65 ? -17.391 -30.578 -4.371 1 86.19 65 GLU B CA 1
ATOM 3626 C C . GLU B 1 65 ? -15.961 -30.578 -3.863 1 86.19 65 GLU B C 1
ATOM 3628 O O . GLU B 1 65 ? -15.711 -30.281 -2.693 1 86.19 65 GLU B O 1
ATOM 3633 N N . LYS B 1 66 ? -15.109 -30.906 -4.727 1 83 66 LYS B N 1
ATOM 3634 C CA . LYS B 1 66 ? -13.703 -30.938 -4.348 1 83 66 LYS B CA 1
ATOM 3635 C C . LYS B 1 66 ? -13.18 -29.547 -4.012 1 83 66 LYS B C 1
ATOM 3637 O O . LYS B 1 66 ? -12.438 -29.375 -3.043 1 83 66 LYS B O 1
ATOM 3642 N N . VAL B 1 67 ? -13.562 -28.641 -4.801 1 85.81 67 VAL B N 1
ATOM 3643 C CA . VAL B 1 67 ? -13.117 -27.266 -4.621 1 85.81 67 VAL B CA 1
ATOM 3644 C C . VAL B 1 67 ? -13.656 -26.719 -3.295 1 85.81 67 VAL B C 1
ATOM 3646 O O . VAL B 1 67 ? -12.914 -26.078 -2.537 1 85.81 67 VAL B O 1
ATOM 3649 N N . GLN B 1 68 ? -14.828 -26.969 -3.027 1 83.56 68 GLN B N 1
ATOM 3650 C CA . GLN B 1 68 ? -15.461 -26.453 -1.817 1 83.56 68 GLN B CA 1
ATOM 3651 C C . GLN B 1 68 ? -14.93 -27.172 -0.576 1 83.56 68 GLN B C 1
ATOM 3653 O O . GLN B 1 68 ? -14.945 -26.609 0.522 1 83.56 68 GLN B O 1
ATOM 3658 N N . ALA B 1 69 ? -14.422 -28.312 -0.782 1 78.44 69 ALA B N 1
ATOM 3659 C CA . ALA B 1 69 ? -13.875 -29.078 0.33 1 78.44 69 ALA B CA 1
ATOM 3660 C C . ALA B 1 69 ? -12.516 -28.547 0.761 1 78.44 69 ALA B C 1
ATOM 3662 O O . ALA B 1 69 ? -12.148 -28.625 1.936 1 78.44 69 ALA B O 1
ATOM 3663 N N . ILE B 1 70 ? -11.781 -28.109 -0.188 1 71.75 70 ILE B N 1
ATOM 3664 C CA . ILE B 1 70 ? -10.453 -27.578 0.096 1 71.75 70 ILE B CA 1
ATOM 3665 C C . ILE B 1 70 ? -10.57 -26.359 1.007 1 71.75 70 ILE B C 1
ATOM 3667 O O . ILE B 1 70 ? -9.727 -26.141 1.876 1 71.75 70 ILE B O 1
ATOM 3671 N N . SER B 1 71 ? -11.523 -25.609 0.855 1 64.94 71 SER B N 1
ATOM 3672 C CA . SER B 1 71 ? -11.703 -24.406 1.647 1 64.94 71 SER B CA 1
ATOM 3673 C C . SER B 1 71 ? -12.148 -24.734 3.068 1 64.94 71 SER B C 1
ATOM 3675 O O . SER B 1 71 ? -11.914 -23.953 3.992 1 64.94 71 SER B O 1
ATOM 3677 N N . ARG B 1 72 ? -12.867 -25.859 3.336 1 56.66 72 ARG B N 1
ATOM 3678 C CA . ARG B 1 72 ? -13.469 -26.219 4.617 1 56.66 72 ARG B CA 1
ATOM 3679 C C . ARG B 1 72 ? -12.438 -26.828 5.559 1 56.66 72 ARG B C 1
ATOM 3681 O O . ARG B 1 72 ? -12.656 -26.906 6.77 1 56.66 72 ARG B O 1
ATOM 3688 N N . GLU B 1 73 ? -11.586 -27.516 5 1 51.75 73 GLU B N 1
ATOM 3689 C CA . GLU B 1 73 ? -10.781 -28.406 5.832 1 51.75 73 GLU B CA 1
ATOM 3690 C C . GLU B 1 73 ? -10.273 -27.688 7.074 1 51.75 73 GLU B C 1
ATOM 3692 O O . GLU B 1 73 ? -9.898 -28.328 8.055 1 51.75 73 GLU B O 1
ATOM 3697 N N . ASP B 1 74 ? -9.93 -26.391 7.199 1 49.28 74 ASP B N 1
ATOM 3698 C CA . ASP B 1 74 ? -9.422 -26 8.508 1 49.28 74 ASP B CA 1
ATOM 3699 C C . ASP B 1 74 ? -10.555 -25.531 9.414 1 49.28 74 ASP B C 1
ATOM 3701 O O . ASP B 1 74 ? -11.047 -24.406 9.281 1 49.28 74 ASP B O 1
ATOM 3705 N N . SER B 1 75 ? -11.375 -26.328 10.078 1 48.66 75 SER B N 1
ATOM 3706 C CA . SER B 1 75 ? -12.57 -26.312 10.906 1 48.66 75 SER B CA 1
ATOM 3707 C C . SER B 1 75 ? -12.641 -25.062 11.766 1 48.66 75 SER B C 1
ATOM 3709 O O . SER B 1 75 ? -13.711 -24.484 11.953 1 48.66 75 SER B O 1
ATOM 3711 N N . ASN B 1 76 ? -11.633 -24.812 12.719 1 50.78 76 ASN B N 1
ATOM 3712 C CA . ASN B 1 76 ? -11.75 -23.875 13.828 1 50.78 76 ASN B CA 1
ATOM 3713 C C . ASN B 1 76 ? -11.43 -22.438 13.398 1 50.78 76 ASN B C 1
ATOM 3715 O O . ASN B 1 76 ? -11.477 -21.516 14.203 1 50.78 76 ASN B O 1
ATOM 3719 N N . GLU B 1 77 ? -11.078 -22.203 12.109 1 58.69 77 GLU B N 1
ATOM 3720 C CA . GLU B 1 77 ? -10.641 -20.859 11.734 1 58.69 77 GLU B CA 1
ATOM 3721 C C . GLU B 1 77 ? -11.438 -20.344 10.539 1 58.69 77 GLU B C 1
ATOM 3723 O O . GLU B 1 77 ? -11.977 -21.125 9.758 1 58.69 77 GLU B O 1
ATOM 3728 N N . GLU B 1 78 ? -12.023 -19.125 10.727 1 66.81 78 GLU B N 1
ATOM 3729 C CA . GLU B 1 78 ? -12.711 -18.469 9.617 1 66.81 78 GLU B CA 1
ATOM 3730 C C . GLU B 1 78 ? -12.07 -18.812 8.281 1 66.81 78 GLU B C 1
ATOM 3732 O O . GLU B 1 78 ? -10.844 -18.844 8.164 1 66.81 78 GLU B O 1
ATOM 3737 N N . THR B 1 79 ? -12.859 -19.312 7.465 1 82.62 79 THR B N 1
ATOM 3738 C CA . THR B 1 79 ? -12.391 -19.734 6.152 1 82.62 79 THR B CA 1
ATOM 3739 C C . THR B 1 79 ? -11.93 -18.547 5.32 1 82.62 79 THR B C 1
ATOM 3741 O O . THR B 1 79 ? -12.414 -17.422 5.516 1 82.62 79 THR B O 1
ATOM 3744 N N . ILE B 1 80 ? -10.969 -18.734 4.566 1 88 80 ILE B N 1
ATOM 3745 C CA . ILE B 1 80 ? -10.422 -17.703 3.699 1 88 80 ILE B CA 1
ATOM 3746 C C . ILE B 1 80 ? -11.398 -17.406 2.561 1 88 80 ILE B C 1
ATOM 3748 O O . ILE B 1 80 ? -11.648 -16.25 2.229 1 88 80 ILE B O 1
ATOM 3752 N N . ILE B 1 81 ? -12.109 -18.516 2.119 1 92.94 81 ILE B N 1
ATOM 3753 C CA . ILE B 1 81 ? -12.969 -18.391 0.949 1 92.94 81 ILE B CA 1
ATOM 3754 C C . ILE B 1 81 ? -14.422 -18.656 1.342 1 92.94 81 ILE B C 1
ATOM 3756 O O . ILE B 1 81 ? -14.703 -19.594 2.094 1 92.94 81 ILE B O 1
ATOM 3760 N N . ASN B 1 82 ? -15.32 -17.781 0.95 1 93.19 82 ASN B N 1
ATOM 3761 C CA . ASN B 1 82 ? -16.766 -18 0.977 1 93.19 82 ASN B CA 1
ATOM 3762 C C . ASN B 1 82 ? -17.312 -18.328 -0.411 1 93.19 82 ASN B C 1
ATOM 3764 O O . ASN B 1 82 ? -17.531 -17.422 -1.22 1 93.19 82 ASN B O 1
ATOM 3768 N N . TRP B 1 83 ? -17.609 -19.594 -0.584 1 93.62 83 TRP B N 1
ATOM 3769 C CA . TRP B 1 83 ? -18.062 -20.062 -1.892 1 93.62 83 TRP B CA 1
ATOM 3770 C C . TRP B 1 83 ? -19.531 -19.719 -2.105 1 93.62 83 TRP B C 1
ATOM 3772 O O . TRP B 1 83 ? -20.375 -20 -1.248 1 93.62 83 TRP B O 1
ATOM 3782 N N . ILE B 1 84 ? -19.797 -19.125 -3.24 1 94.81 84 ILE B N 1
ATOM 3783 C CA . ILE B 1 84 ? -21.172 -18.797 -3.609 1 94.81 84 ILE B CA 1
ATOM 3784 C C . ILE B 1 84 ? -21.547 -19.547 -4.891 1 94.81 84 ILE B C 1
ATOM 3786 O O . ILE B 1 84 ? -21 -19.266 -5.961 1 94.81 84 ILE B O 1
ATOM 3790 N N . SER B 1 85 ? -22.469 -20.422 -4.801 1 93.25 85 SER B N 1
ATOM 3791 C CA . SER B 1 85 ? -22.891 -21.203 -5.961 1 93.25 85 SER B CA 1
ATOM 3792 C C . SER B 1 85 ? -23.922 -20.438 -6.789 1 93.25 85 SER B C 1
ATOM 3794 O O . SER B 1 85 ? -24.938 -19.969 -6.266 1 93.25 85 SER B O 1
ATOM 3796 N N . ILE B 1 86 ? -23.625 -20.297 -8 1 93.31 86 ILE B N 1
ATOM 3797 C CA . ILE B 1 86 ? -24.5 -19.562 -8.914 1 93.31 86 ILE B CA 1
ATOM 3798 C C . ILE B 1 86 ? -24.969 -20.484 -10.031 1 93.31 86 ILE B C 1
ATOM 3800 O O . ILE B 1 86 ? -24.234 -21.406 -10.43 1 93.31 86 ILE B O 1
ATOM 3804 N N . SER B 1 87 ? -26.125 -20.203 -10.602 1 87.69 87 SER B N 1
ATOM 3805 C CA . SER B 1 87 ? -26.812 -21.125 -11.492 1 87.69 87 SER B CA 1
ATOM 3806 C C . SER B 1 87 ? -26.266 -21.047 -12.914 1 87.69 87 SER B C 1
ATOM 3808 O O . SER B 1 87 ? -26.125 -22.078 -13.586 1 87.69 87 SER B O 1
ATOM 3810 N N . ASP B 1 88 ? -26.047 -19.781 -13.297 1 92.88 88 ASP B N 1
ATOM 3811 C CA . ASP B 1 88 ? -25.703 -19.641 -14.711 1 92.88 88 ASP B CA 1
ATOM 3812 C C . ASP B 1 88 ? -24.719 -18.5 -14.93 1 92.88 88 ASP B C 1
ATOM 3814 O O . ASP B 1 88 ? -24.469 -17.703 -14.023 1 92.88 88 ASP B O 1
ATOM 3818 N N . ARG B 1 89 ? -24.219 -18.484 -16.156 1 92.69 89 ARG B N 1
ATOM 3819 C CA . ARG B 1 89 ? -23.172 -17.531 -16.531 1 92.69 89 ARG B CA 1
ATOM 3820 C C . ARG B 1 89 ? -23.688 -16.094 -16.469 1 92.69 89 ARG B C 1
ATOM 3822 O O . ARG B 1 89 ? -22.969 -15.203 -16.016 1 92.69 89 ARG B O 1
ATOM 3829 N N . ASP B 1 90 ? -24.891 -15.852 -16.906 1 94.81 90 ASP B N 1
ATOM 3830 C CA . ASP B 1 90 ? -25.453 -14.5 -16.922 1 94.81 90 ASP B CA 1
ATOM 3831 C C . ASP B 1 90 ? -25.562 -13.945 -15.5 1 94.81 90 ASP B C 1
ATOM 3833 O O . ASP B 1 90 ? -25.234 -12.781 -15.258 1 94.81 90 ASP B O 1
ATOM 3837 N N . THR B 1 91 ? -26.016 -14.758 -14.641 1 96.12 91 THR B N 1
ATOM 3838 C CA . THR B 1 91 ? -26.188 -14.336 -13.258 1 96.12 91 THR B CA 1
ATOM 3839 C C . THR B 1 91 ? -24.828 -14.023 -12.617 1 96.12 91 THR B C 1
ATOM 3841 O O . THR B 1 91 ? -24.703 -13.062 -11.859 1 96.12 91 THR B O 1
ATOM 3844 N N . VAL B 1 92 ? -23.828 -14.781 -12.953 1 95.94 92 VAL B N 1
ATOM 3845 C CA . VAL B 1 92 ? -22.516 -14.555 -12.359 1 95.94 92 VAL B CA 1
ATOM 3846 C C . VAL B 1 92 ? -21.938 -13.25 -12.891 1 95.94 92 VAL B C 1
ATOM 3848 O O . VAL B 1 92 ? -21.312 -12.492 -12.148 1 95.94 92 VAL B O 1
ATOM 3851 N N . MET B 1 93 ? -22.109 -12.992 -14.164 1 95.88 93 MET B N 1
ATOM 3852 C CA . MET B 1 93 ? -21.609 -11.75 -14.758 1 95.88 93 MET B CA 1
ATOM 3853 C C . MET B 1 93 ? -22.266 -10.539 -14.109 1 95.88 93 MET B C 1
ATOM 3855 O O . MET B 1 93 ? -21.609 -9.531 -13.852 1 95.88 93 MET B O 1
ATOM 3859 N N . GLU B 1 94 ? -23.578 -10.656 -13.844 1 95.69 94 GLU B N 1
ATOM 3860 C CA . GLU B 1 94 ? -24.297 -9.586 -13.156 1 95.69 94 GLU B CA 1
ATOM 3861 C C . GLU B 1 94 ? -23.75 -9.383 -11.75 1 95.69 94 GLU B C 1
ATOM 3863 O O . GLU B 1 94 ? -23.562 -8.242 -11.305 1 95.69 94 GLU B O 1
ATOM 3868 N N . GLY B 1 95 ? -23.516 -10.445 -11.07 1 96.62 95 GLY B N 1
ATOM 3869 C CA . GLY B 1 95 ? -22.953 -10.359 -9.734 1 96.62 95 GLY B CA 1
ATOM 3870 C C . GLY B 1 95 ? -21.562 -9.758 -9.703 1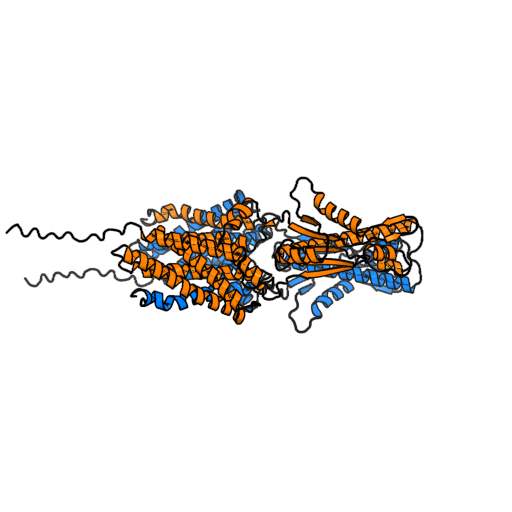 96.62 95 GLY B C 1
ATOM 3871 O O . GLY B 1 95 ? -21.234 -9.008 -8.789 1 96.62 95 GLY B O 1
ATOM 3872 N N . LEU B 1 96 ? -20.719 -10.141 -10.711 1 97.12 96 LEU B N 1
ATOM 3873 C CA . LEU B 1 96 ? -19.406 -9.539 -10.844 1 97.12 96 LEU B CA 1
ATOM 3874 C C . LEU B 1 96 ? -19.516 -8.031 -11.055 1 97.12 96 LEU B C 1
ATOM 3876 O O . LEU B 1 96 ? -18.797 -7.258 -10.422 1 97.12 96 LEU B O 1
ATOM 3880 N N . ASN B 1 97 ? -20.516 -7.586 -11.82 1 95.19 97 ASN B N 1
ATOM 3881 C CA . ASN B 1 97 ? -20.719 -6.176 -12.125 1 95.19 97 ASN B CA 1
ATOM 3882 C C . ASN B 1 97 ? -21.297 -5.422 -10.93 1 95.19 97 ASN B C 1
ATOM 3884 O O . ASN B 1 97 ? -21.172 -4.199 -10.844 1 95.19 97 ASN B O 1
ATOM 3888 N N . ASN B 1 98 ? -21.922 -6.16 -10.008 1 94.75 98 ASN B N 1
ATOM 3889 C CA . ASN B 1 98 ? -22.5 -5.562 -8.805 1 94.75 98 ASN B CA 1
ATOM 3890 C C . ASN B 1 98 ? -21.578 -5.703 -7.609 1 94.75 98 ASN B C 1
ATOM 3892 O O . ASN B 1 98 ? -21.984 -5.469 -6.469 1 94.75 98 ASN B O 1
ATOM 3896 N N . LYS B 1 99 ? -20.312 -6.137 -7.891 1 95.56 99 LYS B N 1
ATOM 3897 C CA . LYS B 1 99 ? -19.266 -6.234 -6.879 1 95.56 99 LYS B CA 1
ATOM 3898 C C . LYS B 1 99 ? -19.656 -7.211 -5.773 1 95.56 99 LYS B C 1
ATOM 3900 O O . LYS B 1 99 ? -19.484 -6.922 -4.59 1 95.56 99 LYS B O 1
ATOM 3905 N N . GLU B 1 100 ? -20.203 -8.352 -6.164 1 96.5 100 GLU B N 1
ATOM 3906 C CA . GLU B 1 100 ? -20.625 -9.359 -5.195 1 96.5 100 GLU B CA 1
ATOM 3907 C C . GLU B 1 100 ? -19.531 -10.391 -4.961 1 96.5 100 GLU B C 1
ATOM 3909 O O . GLU B 1 100 ? -19.484 -11.016 -3.898 1 96.5 100 GLU B O 1
ATOM 3914 N N . TYR B 1 101 ? -18.656 -10.555 -5.965 1 96.44 101 TYR B N 1
ATOM 3915 C CA . TYR B 1 101 ? -17.594 -11.539 -5.91 1 96.44 101 TYR B CA 1
ATOM 3916 C C . TYR B 1 101 ? -16.281 -10.961 -6.438 1 96.44 101 TYR B C 1
ATOM 3918 O O . TYR B 1 101 ? -16.281 -10.125 -7.344 1 96.44 101 TYR B O 1
ATOM 3926 N N . TYR B 1 102 ? -15.18 -11.539 -5.887 1 97.81 102 TYR B N 1
ATOM 3927 C CA . TYR B 1 102 ? -13.875 -11.117 -6.363 1 97.81 102 TYR B CA 1
ATOM 3928 C C . TYR B 1 102 ? -13.461 -11.906 -7.598 1 97.81 102 TYR B C 1
ATOM 3930 O O . TYR B 1 102 ? -12.656 -11.43 -8.406 1 97.81 102 TYR B O 1
ATOM 3938 N N . ALA B 1 103 ? -13.961 -13.086 -7.66 1 98.31 103 ALA B N 1
ATOM 3939 C CA . ALA B 1 103 ? -13.656 -13.992 -8.766 1 98.31 103 ALA B CA 1
ATOM 3940 C C . ALA B 1 103 ? -14.75 -15.039 -8.938 1 98.31 103 ALA B C 1
ATOM 3942 O O . ALA B 1 103 ? -15.656 -15.141 -8.109 1 98.31 103 ALA B O 1
ATOM 3943 N N . ALA B 1 104 ? -14.664 -15.68 -10.094 1 97.75 104 ALA B N 1
ATOM 3944 C CA . ALA B 1 104 ? -15.617 -16.75 -10.375 1 97.75 104 ALA B CA 1
ATOM 3945 C C . ALA B 1 104 ? -14.953 -17.891 -11.133 1 97.75 104 ALA B C 1
ATOM 3947 O O . ALA B 1 104 ? -14.109 -17.672 -12 1 97.75 104 ALA B O 1
ATOM 3948 N N . LEU B 1 105 ? -15.281 -19.031 -10.68 1 96.25 105 LEU B N 1
ATOM 3949 C CA . LEU B 1 105 ? -14.914 -20.25 -11.398 1 96.25 105 LEU B CA 1
ATOM 3950 C C . LEU B 1 105 ? -16.062 -20.75 -12.258 1 96.25 105 LEU B C 1
ATOM 3952 O O . LEU B 1 105 ? -17.141 -21.047 -11.742 1 96.25 105 LEU B O 1
ATOM 3956 N N . PHE B 1 106 ? -15.836 -20.844 -13.531 1 95 106 PHE B N 1
ATOM 3957 C CA . PHE B 1 106 ? -16.891 -21.234 -14.469 1 95 106 PHE B CA 1
ATOM 3958 C C . PHE B 1 106 ? -16.547 -22.562 -15.141 1 95 106 PHE B C 1
ATOM 3960 O O . PHE B 1 106 ? -15.523 -22.688 -15.805 1 95 106 PHE B O 1
ATOM 3967 N N . ILE B 1 107 ? -17.422 -23.578 -14.969 1 94 107 ILE B N 1
ATOM 3968 C CA . ILE B 1 107 ? -17.328 -24.891 -15.594 1 94 107 ILE B CA 1
ATOM 3969 C C . ILE B 1 107 ? -18.312 -24.984 -16.766 1 94 107 ILE B C 1
ATOM 3971 O O . ILE B 1 107 ? -19.531 -25.016 -16.547 1 94 107 ILE B O 1
ATOM 3975 N N . PRO B 1 108 ? -17.797 -25.141 -17.969 1 92 108 PRO B N 1
ATOM 3976 C CA . PRO B 1 108 ? -18.672 -25.125 -19.141 1 92 108 PRO B CA 1
ATOM 3977 C C . PRO B 1 108 ? -19.547 -26.375 -19.25 1 92 108 PRO B C 1
ATOM 3979 O O . PRO B 1 108 ? -19.328 -27.344 -18.531 1 92 108 PRO B O 1
ATOM 3982 N N . ASN B 1 109 ? -20.5 -26.359 -20.188 1 91.44 109 ASN B N 1
ATOM 3983 C CA . ASN B 1 109 ? -21.516 -27.391 -20.344 1 91.44 109 ASN B CA 1
ATOM 3984 C C . ASN B 1 109 ? -20.922 -28.703 -20.844 1 91.44 109 ASN B C 1
ATOM 3986 O O . ASN B 1 109 ? -21.469 -29.766 -20.578 1 91.44 109 ASN B O 1
ATOM 3990 N N . ASP B 1 110 ? -19.797 -28.609 -21.5 1 88.69 110 ASP B N 1
ATOM 3991 C CA . ASP B 1 110 ? -19.234 -29.797 -22.141 1 88.69 110 ASP B CA 1
ATOM 3992 C C . ASP B 1 110 ? -18.078 -30.359 -21.328 1 88.69 110 ASP B C 1
ATOM 3994 O O . ASP B 1 110 ? -17.281 -31.156 -21.828 1 88.69 110 ASP B O 1
ATOM 3998 N N . PHE B 1 111 ? -18 -29.969 -20.094 1 89.31 111 PHE B N 1
ATOM 3999 C CA . PHE B 1 111 ? -16.859 -30.344 -19.25 1 89.31 111 PHE B CA 1
ATOM 4000 C C . PHE B 1 111 ? -16.75 -31.859 -19.141 1 89.31 111 PHE B C 1
ATOM 4002 O O . PHE B 1 111 ? -15.703 -32.438 -19.438 1 89.31 111 PHE B O 1
ATOM 4009 N N . SER B 1 112 ? -17.797 -32.531 -18.688 1 87 112 SER B N 1
ATOM 4010 C CA . SER B 1 112 ? -17.781 -34 -18.516 1 87 112 SER B CA 1
ATOM 4011 C C . SER B 1 112 ? -17.547 -34.719 -19.828 1 87 112 SER B C 1
ATOM 4013 O O . SER B 1 112 ? -16.828 -35.719 -19.875 1 87 112 SER B O 1
ATOM 4015 N N . GLN B 1 113 ? -18.188 -34.219 -20.906 1 85 113 GLN B N 1
ATOM 4016 C CA . GLN B 1 113 ? -18.016 -34.781 -22.219 1 85 113 GLN B CA 1
ATOM 4017 C C . GLN B 1 113 ? -16.547 -34.75 -22.641 1 85 113 GLN B C 1
ATOM 4019 O O . GLN B 1 113 ? -16.016 -35.75 -23.141 1 85 113 GLN B O 1
ATOM 4024 N N . ASP B 1 114 ? -15.984 -33.656 -22.422 1 83.56 114 ASP B N 1
ATOM 4025 C CA . ASP B 1 114 ? -14.578 -33.5 -22.781 1 83.56 114 ASP B CA 1
ATOM 4026 C C . ASP B 1 114 ? -13.688 -34.375 -21.891 1 83.56 114 ASP B C 1
ATOM 4028 O O . ASP B 1 114 ? -12.703 -34.938 -22.359 1 83.56 114 ASP B O 1
ATOM 4032 N N . GLN B 1 115 ? -14.039 -34.469 -20.656 1 80.44 115 GLN B N 1
ATOM 4033 C CA . GLN B 1 115 ? -13.242 -35.25 -19.734 1 80.44 115 GLN B CA 1
ATOM 4034 C C . GLN B 1 115 ? -13.32 -36.75 -20.078 1 80.44 115 GLN B C 1
ATOM 4036 O O . GLN B 1 115 ? -12.32 -37.469 -19.984 1 80.44 115 GLN B O 1
ATOM 4041 N N . ALA B 1 116 ? -14.445 -37.188 -20.359 1 76.81 116 ALA B N 1
ATOM 4042 C CA . ALA B 1 116 ? -14.633 -38.562 -20.734 1 76.81 116 ALA B CA 1
ATOM 4043 C C . ALA B 1 116 ? -13.859 -38.906 -22.016 1 76.81 116 ALA B C 1
ATOM 4045 O O . ALA B 1 116 ? -13.43 -40.062 -22.203 1 76.81 116 ALA B O 1
ATOM 4046 N N . SER B 1 117 ? -13.742 -37.938 -22.828 1 77.56 117 SER B N 1
ATOM 4047 C CA . SER B 1 117 ? -13.047 -38.156 -24.094 1 77.56 117 SER B CA 1
ATOM 4048 C C . SER B 1 117 ? -11.562 -38.406 -23.891 1 77.56 117 SER B C 1
ATOM 4050 O O . SER B 1 117 ? -10.867 -38.875 -24.781 1 77.56 117 SER B O 1
ATOM 4052 N N . LEU B 1 118 ? -11.039 -38.125 -22.672 1 73.38 118 LEU B N 1
ATOM 4053 C CA . LEU B 1 118 ? -9.617 -38.25 -22.375 1 73.38 118 LEU B CA 1
ATOM 4054 C C . LEU B 1 118 ? -9.164 -39.719 -22.469 1 73.38 118 LEU B C 1
ATOM 4056 O O . LEU B 1 118 ? -7.996 -39.969 -22.75 1 73.38 118 LEU B O 1
ATOM 4060 N N . GLN B 1 119 ? -10.094 -40.594 -22.312 1 69.81 119 GLN B N 1
ATOM 4061 C CA . GLN B 1 119 ? -9.789 -42 -22.406 1 69.81 119 GLN B CA 1
ATOM 4062 C C . GLN B 1 119 ? -10.094 -42.562 -23.797 1 69.81 119 GLN B C 1
ATOM 4064 O O . GLN B 1 119 ? -9.859 -43.719 -24.062 1 69.81 119 GLN B O 1
ATOM 4069 N N . SER B 1 120 ? -10.656 -41.625 -24.641 1 71.62 120 SER B N 1
ATOM 4070 C CA . SER B 1 120 ? -10.992 -42.031 -26 1 71.62 120 SER B CA 1
ATOM 4071 C C . SER B 1 120 ? -9.852 -41.719 -26.969 1 71.62 120 SER B C 1
ATOM 4073 O O . SER B 1 120 ? -8.883 -41.062 -26.609 1 71.62 120 SER B O 1
ATOM 4075 N N . PRO B 1 121 ? -9.945 -42.25 -28.094 1 66.75 121 PRO B N 1
ATOM 4076 C CA . PRO B 1 121 ? -8.875 -42.062 -29.078 1 66.75 121 PRO B CA 1
ATOM 4077 C C . PRO B 1 121 ? -8.75 -40.594 -29.516 1 66.75 121 PRO B C 1
ATOM 4079 O O . PRO B 1 121 ? -7.707 -40.188 -30.031 1 66.75 121 PRO B O 1
ATOM 4082 N N . LYS B 1 122 ? -9.844 -39.781 -29.438 1 73.62 122 LYS B N 1
ATOM 4083 C CA . LYS B 1 122 ? -9.789 -38.344 -29.781 1 73.62 122 LYS B CA 1
ATOM 4084 C C . LYS B 1 122 ? -10.039 -37.5 -28.547 1 73.62 122 LYS B C 1
ATOM 4086 O O . LYS B 1 122 ? -11.094 -36.875 -28.422 1 73.62 122 LYS B O 1
ATOM 4091 N N . PRO B 1 123 ? -9.008 -37.406 -27.75 1 75.31 123 PRO B N 1
ATOM 4092 C CA . PRO B 1 123 ? -9.211 -36.719 -26.469 1 75.31 123 PRO B CA 1
ATOM 4093 C C . PRO B 1 123 ? -9.242 -35.219 -26.625 1 75.31 123 PRO B C 1
ATOM 4095 O O . PRO B 1 123 ? -8.594 -34.656 -27.516 1 75.31 123 PRO B O 1
ATOM 4098 N N . SER B 1 124 ? -10.281 -34.562 -26 1 77.5 124 SER B N 1
ATOM 4099 C CA . SER B 1 124 ? -10.336 -33.125 -25.875 1 77.5 124 SER B CA 1
ATOM 4100 C C . SER B 1 124 ? -10.188 -32.688 -24.406 1 77.5 124 SER B C 1
ATOM 4102 O O . SER B 1 124 ? -10.844 -33.25 -23.531 1 77.5 124 SER B O 1
ATOM 4104 N N . SER B 1 125 ? -9.242 -31.781 -24.172 1 81 125 SER B N 1
ATOM 4105 C CA . SER B 1 125 ? -9.023 -31.328 -22.812 1 81 125 SER B CA 1
ATOM 4106 C C . SER B 1 125 ? -10.172 -30.453 -22.328 1 81 125 SER B C 1
ATOM 4108 O O . SER B 1 125 ? -10.547 -29.484 -23 1 81 125 SER B O 1
ATOM 4110 N N . PRO B 1 126 ? -10.773 -30.812 -21.156 1 86.69 126 PRO B N 1
ATOM 4111 C CA . PRO B 1 126 ? -11.812 -29.938 -20.609 1 86.69 126 PRO B CA 1
ATOM 4112 C C . PRO B 1 126 ? -11.281 -28.547 -20.234 1 86.69 126 PRO B C 1
ATOM 4114 O O . PRO B 1 126 ? -10.117 -28.422 -19.859 1 86.69 126 PRO B O 1
ATOM 4117 N N . ASN B 1 127 ? -12.18 -27.562 -20.438 1 90.19 127 ASN B N 1
ATOM 4118 C CA . ASN B 1 127 ? -11.805 -26.172 -20.172 1 90.19 127 ASN B CA 1
ATOM 4119 C C . ASN B 1 127 ? -12.5 -25.625 -18.922 1 90.19 127 ASN B C 1
ATOM 4121 O O . ASN B 1 127 ? -13.672 -25.906 -18.688 1 90.19 127 ASN B O 1
ATOM 4125 N N . ILE B 1 128 ? -11.766 -24.969 -18.078 1 93.38 128 ILE B N 1
ATOM 4126 C CA . ILE B 1 128 ? -12.281 -24.219 -16.938 1 93.38 128 ILE B CA 1
ATOM 4127 C C . ILE B 1 128 ? -11.922 -22.75 -17.078 1 93.38 128 ILE B C 1
ATOM 4129 O O . ILE B 1 128 ? -10.828 -22.406 -17.516 1 93.38 128 ILE B O 1
ATOM 4133 N N . GLU B 1 129 ? -12.891 -21.906 -16.766 1 95.56 129 GLU B N 1
ATOM 4134 C CA . GLU B 1 129 ? -12.648 -20.469 -16.859 1 95.56 129 GLU B CA 1
ATOM 4135 C C . GLU B 1 129 ? -12.617 -19.812 -15.484 1 95.56 129 GLU B C 1
ATOM 4137 O O . GLU B 1 129 ? -13.469 -20.109 -14.641 1 95.56 129 GLU B O 1
ATOM 4142 N N . ILE B 1 130 ? -11.633 -19 -15.328 1 96.94 130 ILE B N 1
ATOM 4143 C CA . ILE B 1 130 ? -11.516 -18.188 -14.117 1 96.94 130 ILE B CA 1
ATOM 4144 C C . ILE B 1 130 ? -11.727 -16.719 -14.461 1 96.94 130 ILE B C 1
ATOM 4146 O O . ILE B 1 130 ? -11 -16.156 -15.297 1 96.94 130 ILE B O 1
ATOM 4150 N N . LEU B 1 131 ? -12.734 -16.141 -13.914 1 97.69 131 LEU B N 1
ATOM 4151 C CA . LEU B 1 131 ? -13.008 -14.719 -14.07 1 97.69 131 LEU B CA 1
ATOM 4152 C C . LEU B 1 131 ? -12.516 -13.93 -12.867 1 97.69 131 LEU B C 1
ATOM 4154 O O . LEU B 1 131 ? -12.859 -14.25 -11.727 1 97.69 131 LEU B O 1
ATOM 4158 N N . ILE B 1 132 ? -11.711 -12.93 -13.102 1 97.88 132 ILE B N 1
ATOM 4159 C CA . ILE B 1 132 ? -11.109 -12.125 -12.039 1 97.88 132 ILE B CA 1
ATOM 4160 C C . ILE B 1 132 ? -11.695 -10.711 -12.078 1 97.88 132 ILE B C 1
ATOM 4162 O O . ILE B 1 132 ? -11.492 -9.977 -13.047 1 97.88 132 ILE B O 1
ATOM 4166 N N . ASN B 1 133 ? -12.383 -10.328 -11.016 1 97.88 133 ASN B N 1
ATOM 4167 C CA . ASN B 1 133 ? -13.062 -9.039 -10.945 1 97.88 133 ASN B CA 1
ATOM 4168 C C . ASN B 1 133 ? -12.148 -7.949 -10.398 1 97.88 133 ASN B C 1
ATOM 4170 O O . ASN B 1 133 ? -12.398 -7.402 -9.32 1 97.88 133 ASN B O 1
ATOM 4174 N N . GLU B 1 134 ? -11.234 -7.414 -11.164 1 96.25 134 GLU B N 1
ATOM 4175 C CA . GLU B 1 134 ? -10.195 -6.484 -10.734 1 96.25 134 GLU B CA 1
ATOM 4176 C C . GLU B 1 134 ? -10.797 -5.168 -10.25 1 96.25 134 GLU B C 1
ATOM 4178 O O . GLU B 1 134 ? -10.266 -4.535 -9.336 1 96.25 134 GLU B O 1
ATOM 4183 N N . GLY B 1 135 ? -11.898 -4.812 -10.859 1 95.69 135 GLY B N 1
ATOM 4184 C CA . GLY B 1 135 ? -12.508 -3.531 -10.547 1 95.69 135 GLY B CA 1
ATOM 4185 C C . GLY B 1 135 ? -13 -3.439 -9.117 1 95.69 135 GLY B C 1
ATOM 4186 O O . GLY B 1 135 ? -13.078 -2.348 -8.555 1 95.69 135 GLY B O 1
ATOM 4187 N N . MET B 1 136 ? -13.422 -4.582 -8.516 1 96 136 MET B N 1
ATOM 4188 C CA . MET B 1 136 ? -13.906 -4.59 -7.137 1 96 136 MET B CA 1
ATOM 4189 C C . MET B 1 136 ? -12.789 -4.238 -6.164 1 96 136 MET B C 1
ATOM 4191 O O . MET B 1 136 ? -12.938 -3.34 -5.336 1 96 136 MET B O 1
ATOM 4195 N N . ASN B 1 137 ? -11.734 -4.875 -6.246 1 95.81 137 ASN B N 1
ATOM 4196 C CA . ASN B 1 137 ? -10.461 -4.656 -5.57 1 95.81 137 ASN B CA 1
ATOM 4197 C C . ASN B 1 137 ? -9.336 -5.465 -6.215 1 95.81 137 ASN B C 1
ATOM 4199 O O . ASN B 1 137 ? -9.352 -6.699 -6.172 1 95.81 137 ASN B O 1
ATOM 4203 N N . ALA B 1 138 ? -8.398 -4.75 -6.809 1 93.56 138 ALA B N 1
ATOM 4204 C CA . ALA B 1 138 ? -7.398 -5.422 -7.641 1 93.56 138 ALA B CA 1
ATOM 4205 C C . ALA B 1 138 ? -6.586 -6.422 -6.82 1 93.56 138 ALA B C 1
ATOM 4207 O O . ALA B 1 138 ? -6.355 -7.551 -7.262 1 93.56 138 ALA B O 1
ATOM 4208 N N . THR B 1 139 ? -6.23 -6.051 -5.656 1 91.62 139 THR B N 1
ATOM 4209 C CA . THR B 1 139 ? -5.418 -6.91 -4.801 1 91.62 139 THR B CA 1
ATOM 4210 C C . THR B 1 139 ? -6.18 -8.18 -4.426 1 91.62 139 THR B C 1
ATOM 4212 O O . THR B 1 139 ? -5.688 -9.289 -4.637 1 91.62 139 THR B O 1
ATOM 4215 N N . ALA B 1 140 ? -7.363 -8.016 -3.945 1 95.69 140 ALA B N 1
ATOM 4216 C CA . ALA B 1 140 ? -8.172 -9.156 -3.521 1 95.69 140 ALA B CA 1
ATOM 4217 C C . ALA B 1 140 ? -8.547 -10.031 -4.711 1 95.69 140 ALA B C 1
ATOM 4219 O O . ALA B 1 140 ? -8.531 -11.266 -4.609 1 95.69 140 ALA B O 1
ATOM 4220 N N . ALA B 1 141 ? -8.883 -9.391 -5.801 1 97.12 141 ALA B N 1
ATOM 4221 C CA . ALA B 1 141 ? -9.289 -10.133 -6.992 1 97.12 141 ALA B CA 1
ATOM 4222 C C . ALA B 1 141 ? -8.133 -10.961 -7.543 1 97.12 141 ALA B C 1
ATOM 4224 O O . ALA B 1 141 ? -8.32 -12.125 -7.922 1 97.12 141 ALA B O 1
ATOM 4225 N N . ARG B 1 142 ? -6.98 -10.375 -7.586 1 93.19 142 ARG B N 1
ATOM 4226 C CA . ARG B 1 142 ? -5.812 -11.102 -8.07 1 93.19 142 ARG B CA 1
ATOM 4227 C C . ARG B 1 142 ? -5.457 -12.258 -7.141 1 93.19 142 ARG B C 1
ATOM 4229 O O . ARG B 1 142 ? -5.105 -13.344 -7.598 1 93.19 142 ARG B O 1
ATOM 4236 N N . MET B 1 143 ? -5.562 -12.016 -5.895 1 92.75 143 MET B N 1
ATOM 4237 C CA . MET B 1 143 ? -5.324 -13.086 -4.934 1 92.75 143 MET B CA 1
ATOM 4238 C C . MET B 1 143 ? -6.328 -14.219 -5.125 1 92.75 143 MET B C 1
ATOM 4240 O O . MET B 1 143 ? -5.953 -15.391 -5.125 1 92.75 143 MET B O 1
ATOM 4244 N N . ALA B 1 144 ? -7.566 -13.859 -5.281 1 95.62 144 ALA B N 1
ATOM 4245 C CA . ALA B 1 144 ? -8.602 -14.852 -5.539 1 95.62 144 ALA B CA 1
ATOM 4246 C C . ALA B 1 144 ? -8.305 -15.648 -6.805 1 95.62 144 ALA B C 1
ATOM 4248 O O . ALA B 1 144 ? -8.453 -16.875 -6.832 1 95.62 144 ALA B O 1
ATOM 4249 N N . GLY B 1 145 ? -7.91 -14.898 -7.824 1 95.19 145 GLY B N 1
ATOM 4250 C CA . GLY B 1 145 ? -7.531 -15.562 -9.062 1 95.19 145 GLY B CA 1
ATOM 4251 C C . GLY B 1 145 ? -6.387 -16.531 -8.898 1 95.19 145 GLY B C 1
ATOM 4252 O O . GLY B 1 145 ? -6.414 -17.641 -9.445 1 95.19 145 GLY B O 1
ATOM 4253 N N . GLN B 1 146 ? -5.445 -16.172 -8.133 1 90.31 146 GLN B N 1
ATOM 4254 C CA . GLN B 1 146 ? -4.305 -17.031 -7.867 1 90.31 146 GLN B CA 1
ATOM 4255 C C . GLN B 1 146 ? -4.727 -18.281 -7.082 1 90.31 146 GLN B C 1
ATOM 4257 O O . GLN B 1 146 ? -4.25 -19.375 -7.352 1 90.31 146 GLN B O 1
ATOM 4262 N N . MET B 1 147 ? -5.551 -18.078 -6.141 1 90.81 147 MET B N 1
ATOM 4263 C CA . MET B 1 147 ? -6.055 -19.203 -5.359 1 90.81 147 MET B CA 1
ATOM 4264 C C . MET B 1 147 ? -6.809 -20.188 -6.25 1 90.81 147 MET B C 1
ATOM 4266 O O . MET B 1 147 ? -6.602 -21.391 -6.152 1 90.81 147 MET B O 1
ATOM 4270 N N . LEU B 1 148 ? -7.57 -19.641 -7.09 1 93.88 148 LEU B N 1
ATOM 4271 C CA . LEU B 1 148 ? -8.328 -20.484 -8 1 93.88 148 LEU B CA 1
ATOM 4272 C C . LEU B 1 148 ? -7.395 -21.219 -8.969 1 93.88 148 LEU B C 1
ATOM 4274 O O . LEU B 1 148 ? -7.613 -22.391 -9.281 1 93.88 148 LEU B O 1
ATOM 4278 N N . SER B 1 149 ? -6.43 -20.484 -9.422 1 91.19 149 SER B N 1
ATOM 4279 C CA . SER B 1 149 ? -5.445 -21.094 -10.312 1 91.19 149 SER B CA 1
ATOM 4280 C C . SER B 1 149 ? -4.723 -22.25 -9.633 1 91.19 149 SER B C 1
ATOM 4282 O O . SER B 1 149 ? -4.512 -23.297 -10.234 1 91.19 149 SER B O 1
ATOM 4284 N N . ARG B 1 150 ? -4.398 -22.109 -8.438 1 86.56 150 ARG B N 1
ATOM 4285 C CA . ARG B 1 150 ? -3.719 -23.156 -7.688 1 86.56 150 ARG B CA 1
ATOM 4286 C C . ARG B 1 150 ? -4.648 -24.344 -7.449 1 86.56 150 ARG B C 1
ATOM 4288 O O . ARG B 1 150 ? -4.223 -25.5 -7.543 1 86.56 150 ARG B O 1
ATOM 4295 N N . ILE B 1 151 ? -5.805 -24.062 -7.164 1 88.31 151 ILE B N 1
ATOM 4296 C CA . ILE B 1 151 ? -6.789 -25.109 -6.934 1 88.31 151 ILE B CA 1
ATOM 4297 C C . ILE B 1 151 ? -6.98 -25.922 -8.211 1 88.31 151 ILE B C 1
ATOM 4299 O O . ILE B 1 151 ? -6.973 -27.156 -8.164 1 88.31 151 ILE B O 1
ATOM 4303 N N . THR B 1 152 ? -7.105 -25.281 -9.289 1 89.5 152 THR B N 1
ATOM 4304 C CA . THR B 1 152 ? -7.324 -25.953 -10.562 1 89.5 152 THR B CA 1
ATOM 4305 C C . THR B 1 152 ? -6.082 -26.734 -10.977 1 89.5 152 THR B C 1
ATOM 4307 O O . THR B 1 152 ? -6.184 -27.797 -11.594 1 89.5 152 THR B O 1
ATOM 4310 N N . GLU B 1 153 ? -4.98 -26.172 -10.695 1 85.38 153 GLU B N 1
ATOM 4311 C CA . GLU B 1 153 ? -3.736 -26.891 -10.961 1 85.38 153 GLU B CA 1
ATOM 4312 C C . GLU B 1 153 ? -3.656 -28.172 -10.141 1 85.38 153 GLU B C 1
ATOM 4314 O O . GLU B 1 153 ? -3.219 -29.203 -10.648 1 85.38 153 GLU B O 1
ATOM 4319 N N . ASN B 1 154 ? -4.023 -28.047 -8.945 1 84.19 154 ASN B N 1
ATOM 4320 C CA . ASN B 1 154 ? -4.031 -29.234 -8.086 1 84.19 154 ASN B CA 1
ATOM 4321 C C . ASN B 1 154 ? -5.02 -30.281 -8.586 1 84.19 154 ASN B C 1
ATOM 4323 O O . ASN B 1 154 ? -4.734 -31.469 -8.547 1 84.19 154 ASN B O 1
ATOM 4327 N N . ILE B 1 155 ? -6.074 -29.859 -8.969 1 84.44 155 ILE B N 1
ATOM 4328 C CA . ILE B 1 155 ? -7.078 -30.766 -9.516 1 84.44 155 ILE B CA 1
ATOM 4329 C C . ILE B 1 155 ? -6.547 -31.422 -10.789 1 84.44 155 ILE B C 1
ATOM 4331 O O . ILE B 1 155 ? -6.695 -32.625 -10.977 1 84.44 155 ILE B O 1
ATOM 4335 N N . SER B 1 156 ? -5.992 -30.578 -11.641 1 85.19 156 SER B N 1
ATOM 4336 C CA . SER B 1 156 ? -5.398 -31.094 -12.867 1 85.19 156 SER B CA 1
ATOM 4337 C C . SER B 1 156 ? -4.355 -32.188 -12.562 1 85.19 156 SER B C 1
ATOM 4339 O O . SER B 1 156 ? -4.316 -33.219 -13.227 1 85.19 156 SER B O 1
ATOM 4341 N N . HIS B 1 157 ? -3.58 -31.922 -11.617 1 84.06 157 HIS B N 1
ATOM 4342 C CA . HIS B 1 157 ? -2.559 -32.875 -11.203 1 84.06 157 HIS B CA 1
ATOM 4343 C C . HIS B 1 157 ? -3.186 -34.156 -10.672 1 84.06 157 HIS B C 1
ATOM 4345 O O . HIS B 1 157 ? -2.725 -35.25 -10.984 1 84.06 157 HIS B O 1
ATOM 4351 N N . ASN B 1 158 ? -4.176 -34.062 -9.898 1 82.88 158 ASN B N 1
ATOM 4352 C CA . ASN B 1 158 ? -4.859 -35.219 -9.352 1 82.88 158 ASN B CA 1
ATOM 4353 C C . ASN B 1 158 ? -5.512 -36.062 -10.445 1 82.88 158 ASN B C 1
ATOM 4355 O O . ASN B 1 158 ? -5.504 -37.281 -10.383 1 82.88 158 ASN B O 1
ATOM 4359 N N . VAL B 1 159 ? -6.086 -35.406 -11.344 1 81.62 159 VAL B N 1
ATOM 4360 C CA . VAL B 1 159 ? -6.691 -36.094 -12.477 1 81.62 159 VAL B CA 1
ATOM 4361 C C . VAL B 1 159 ? -5.621 -36.875 -13.242 1 81.62 159 VAL B C 1
ATOM 4363 O O . VAL B 1 159 ? -5.84 -38.031 -13.617 1 81.62 159 VAL B O 1
ATOM 4366 N N . SER B 1 160 ? -4.52 -36.219 -13.469 1 84.56 160 SER B N 1
ATOM 4367 C CA . SER B 1 160 ? -3.406 -36.875 -14.141 1 84.56 160 SER B CA 1
ATOM 4368 C C . SER B 1 160 ? -2.982 -38.125 -13.398 1 84.56 160 SER B C 1
ATOM 4370 O O . SER B 1 160 ? -2.777 -39.188 -14.008 1 84.56 160 SER B O 1
ATOM 4372 N N . MET B 1 161 ? -2.9 -38.062 -12.125 1 83.38 161 MET B N 1
ATOM 4373 C CA . MET B 1 161 ? -2.471 -39.188 -11.312 1 83.38 161 MET B CA 1
ATOM 4374 C C . MET B 1 161 ? -3.52 -40.281 -11.32 1 83.38 161 MET B C 1
ATOM 4376 O O . MET B 1 161 ? -3.178 -41.469 -11.328 1 83.38 161 MET B O 1
ATOM 4380 N N . GLN B 1 162 ? -4.711 -39.938 -11.273 1 78 162 GLN B N 1
ATOM 4381 C CA . GLN B 1 162 ? -5.793 -40.906 -11.305 1 78 162 GLN B CA 1
ATOM 4382 C C . GLN B 1 162 ? -5.824 -41.656 -12.641 1 78 162 GLN B C 1
ATOM 4384 O O . GLN B 1 162 ? -6.035 -42.875 -12.672 1 78 162 GLN B O 1
ATOM 4389 N N . LEU B 1 163 ? -5.691 -40.906 -13.695 1 78.94 163 LEU B N 1
ATOM 4390 C CA . LEU B 1 163 ? -5.648 -41.531 -15.016 1 78.94 163 LEU B CA 1
ATOM 4391 C C . LEU B 1 163 ? -4.465 -42.469 -15.133 1 78.94 163 LEU B C 1
ATOM 4393 O O . LEU B 1 163 ? -4.594 -43.562 -15.688 1 78.94 163 LEU B O 1
ATOM 4397 N N . LEU B 1 164 ? -3.352 -42 -14.656 1 82.06 164 LEU B N 1
ATOM 4398 C CA . LEU B 1 164 ? -2.152 -42.844 -14.672 1 82.06 164 LEU B CA 1
ATOM 4399 C C . LEU B 1 164 ? -2.373 -44.125 -13.883 1 82.06 164 LEU B C 1
ATOM 4401 O O . LEU B 1 164 ? -1.964 -45.188 -14.312 1 82.06 164 LEU B O 1
ATOM 4405 N N . ALA B 1 165 ? -2.957 -44 -12.742 1 80.75 165 ALA B N 1
ATOM 4406 C CA . ALA B 1 165 ? -3.252 -45.156 -11.922 1 80.75 165 ALA B CA 1
ATOM 4407 C C . ALA B 1 165 ? -4.18 -46.125 -12.648 1 80.75 165 ALA B C 1
ATOM 4409 O O . ALA B 1 165 ? -4.043 -47.344 -12.523 1 80.75 165 ALA B O 1
ATOM 4410 N N . GLY B 1 166 ? -5.145 -45.594 -13.305 1 76.19 166 GLY B N 1
ATOM 4411 C CA . GLY B 1 166 ? -6.031 -46.438 -14.109 1 76.19 166 GLY B CA 1
ATOM 4412 C C . GLY B 1 166 ? -5.305 -47.219 -15.188 1 76.19 166 GLY B C 1
ATOM 4413 O O . GLY B 1 166 ? -5.574 -48.406 -15.391 1 76.19 166 GLY B O 1
ATOM 4414 N N . PHE B 1 167 ? -4.406 -46.594 -15.859 1 77.62 167 PHE B N 1
ATOM 4415 C CA . PHE B 1 167 ? -3.619 -47.25 -16.891 1 77.62 167 PHE B CA 1
ATOM 4416 C C . PHE B 1 167 ? -2.719 -48.312 -16.297 1 77.62 167 PHE B C 1
ATOM 4418 O O . PHE B 1 167 ? -2.51 -49.375 -16.891 1 77.62 167 PHE B O 1
ATOM 4425 N N . GLU B 1 168 ? -2.143 -48 -15.195 1 80.44 168 GLU B N 1
ATOM 4426 C CA . GLU B 1 168 ? -1.284 -48.938 -14.516 1 80.44 168 GLU B CA 1
ATOM 4427 C C . GLU B 1 168 ? -2.051 -50.219 -14.164 1 80.44 168 GLU B C 1
ATOM 4429 O O . GLU B 1 168 ? -1.514 -51.312 -14.273 1 80.44 168 GLU B O 1
ATOM 4434 N N . LYS B 1 169 ? -3.172 -50.062 -13.695 1 81 169 LYS B N 1
ATOM 4435 C CA . LYS B 1 169 ? -3.998 -51.188 -13.32 1 81 169 LYS B CA 1
ATOM 4436 C C . LYS B 1 169 ? -4.328 -52.062 -14.539 1 81 169 LYS B C 1
ATOM 4438 O O . LYS B 1 169 ? -4.441 -53.281 -14.43 1 81 169 LYS B O 1
ATOM 4443 N N . GLN B 1 170 ? -4.441 -51.438 -15.594 1 76.69 170 GLN B N 1
ATOM 4444 C CA . GLN B 1 170 ? -4.762 -52.156 -16.812 1 76.69 170 GLN B CA 1
ATOM 4445 C C . GLN B 1 170 ? -3.514 -52.812 -17.406 1 76.69 170 GLN B C 1
ATOM 4447 O O . GLN B 1 170 ? -3.615 -53.719 -18.234 1 76.69 170 GLN B O 1
ATOM 4452 N N . GLY B 1 171 ? -2.373 -52.469 -16.875 1 70.25 171 GLY B N 1
ATOM 4453 C CA . GLY B 1 171 ? -1.115 -53.062 -17.281 1 70.25 171 GLY B CA 1
ATOM 4454 C C . GLY B 1 171 ? -0.694 -52.688 -18.688 1 70.25 171 GLY B C 1
ATOM 4455 O O . GLY B 1 171 ? 0.135 -53.375 -19.297 1 70.25 171 GLY B O 1
ATOM 4456 N N . GLU B 1 172 ? -1.355 -51.781 -19.219 1 72.62 172 GLU B N 1
ATOM 4457 C CA . GLU B 1 172 ? -1.068 -51.438 -20.609 1 72.62 172 GLU B CA 1
ATOM 4458 C C . GLU B 1 172 ? -0.11 -50.281 -20.719 1 72.62 172 GLU B C 1
ATOM 4460 O O . GLU B 1 172 ? -0.127 -49.375 -19.859 1 72.62 172 GLU B O 1
ATOM 4465 N N . ASN B 1 173 ? 0.862 -50.469 -21.609 1 79.19 173 ASN B N 1
ATOM 4466 C CA . ASN B 1 173 ? 1.672 -49.312 -21.984 1 79.19 173 ASN B CA 1
ATOM 4467 C C . ASN B 1 173 ? 0.826 -48.219 -22.625 1 79.19 173 ASN B C 1
ATOM 4469 O O . ASN B 1 173 ? -0.214 -48.5 -23.234 1 79.19 173 ASN B O 1
ATOM 4473 N N . ILE B 1 174 ? 1.165 -47.062 -22.312 1 79.56 174 ILE B N 1
ATOM 4474 C CA . ILE B 1 174 ? 0.361 -45.906 -22.734 1 79.56 174 ILE B CA 1
ATOM 4475 C C . ILE B 1 174 ? 0.947 -45.312 -24 1 79.56 174 ILE B C 1
ATOM 4477 O O . ILE B 1 174 ? 2.141 -45 -24.062 1 79.56 174 ILE B O 1
ATOM 4481 N N . PRO B 1 175 ? 0.119 -45.188 -25.062 1 79.62 175 PRO B N 1
ATOM 4482 C CA . PRO B 1 175 ? 0.613 -44.5 -26.25 1 79.62 175 PRO B CA 1
ATOM 4483 C C . PRO B 1 175 ? 0.98 -43.062 -26 1 79.62 175 PRO B C 1
ATOM 4485 O O . PRO B 1 175 ? 0.409 -42.406 -25.109 1 79.62 175 PRO B O 1
ATOM 4488 N N . PRO B 1 176 ? 1.936 -42.5 -26.766 1 76.69 176 PRO B N 1
ATOM 4489 C CA . PRO B 1 176 ? 2.438 -41.125 -26.547 1 76.69 176 PRO B CA 1
ATOM 4490 C C . PRO B 1 176 ? 1.338 -40.062 -26.641 1 76.69 176 PRO B C 1
ATOM 4492 O O . PRO B 1 176 ? 1.372 -39.062 -25.906 1 76.69 176 PRO B O 1
ATOM 4495 N N . ASN B 1 177 ? 0.396 -40.156 -27.516 1 74.25 177 ASN B N 1
ATOM 4496 C CA . ASN B 1 177 ? -0.688 -39.188 -27.656 1 74.25 177 ASN B CA 1
ATOM 4497 C C . ASN B 1 177 ? -1.536 -39.125 -26.391 1 74.25 177 ASN B C 1
ATOM 4499 O O . ASN B 1 177 ? -2.037 -38.031 -26.047 1 74.25 177 ASN B O 1
ATOM 4503 N N . GLN B 1 178 ? -1.631 -40.188 -25.719 1 75.75 178 GLN B N 1
ATOM 4504 C CA . GLN B 1 178 ? -2.391 -40.219 -24.469 1 75.75 178 GLN B CA 1
ATOM 4505 C C . GLN B 1 178 ? -1.577 -39.625 -23.312 1 75.75 178 GLN B C 1
ATOM 4507 O O . GLN B 1 178 ? -2.141 -39.062 -22.375 1 75.75 178 GLN B O 1
ATOM 4512 N N . VAL B 1 179 ? -0.333 -39.75 -23.469 1 79.31 179 VAL B N 1
ATOM 4513 C CA . VAL B 1 179 ? 0.547 -39.219 -22.438 1 79.31 179 VAL B CA 1
ATOM 4514 C C . VAL B 1 179 ? 0.486 -37.688 -22.438 1 79.31 179 VAL B C 1
ATOM 4516 O O . VAL B 1 179 ? 0.535 -37.062 -21.375 1 79.31 179 VAL B O 1
ATOM 4519 N N . ALA B 1 180 ? 0.354 -37.062 -23.609 1 76.06 180 ALA B N 1
ATOM 4520 C CA . ALA B 1 180 ? 0.234 -35.625 -23.719 1 76.06 180 ALA B CA 1
ATOM 4521 C C . ALA B 1 180 ? -0.968 -35.094 -22.938 1 76.06 180 ALA B C 1
ATOM 4523 O O . ALA B 1 180 ? -0.908 -34.031 -22.312 1 76.06 180 ALA B O 1
ATOM 4524 N N . LEU B 1 181 ? -1.949 -35.906 -22.891 1 76.5 181 LEU B N 1
ATOM 4525 C CA . LEU B 1 181 ? -3.168 -35.531 -22.188 1 76.5 181 LEU B CA 1
ATOM 4526 C C . LEU B 1 181 ? -2.984 -35.656 -20.672 1 76.5 181 LEU B C 1
ATOM 4528 O O . LEU B 1 181 ? -3.633 -34.969 -19.906 1 76.5 181 LEU B O 1
ATOM 4532 N N . LEU B 1 182 ? -2.135 -36.562 -20.391 1 78.56 182 LEU B N 1
ATOM 4533 C CA . LEU B 1 182 ? -1.837 -36.781 -18.969 1 78.56 182 LEU B CA 1
ATOM 4534 C C . LEU B 1 182 ? -1.023 -35.625 -18.422 1 78.56 182 LEU B C 1
ATOM 4536 O O . LEU B 1 182 ? -1.133 -35.281 -17.234 1 78.56 182 LEU B O 1
ATOM 4540 N N . ILE B 1 183 ? -0.331 -35 -19.281 1 76.5 183 ILE B N 1
ATOM 4541 C CA . ILE B 1 183 ? 0.502 -33.875 -18.875 1 76.5 183 ILE B CA 1
ATOM 4542 C C . ILE B 1 183 ? -0.37 -32.656 -18.641 1 76.5 183 ILE B C 1
ATOM 4544 O O . ILE B 1 183 ? -0.164 -31.906 -17.688 1 76.5 183 ILE B O 1
ATOM 4548 N N . ASP B 1 184 ? -1.369 -32.406 -19.469 1 79.12 184 ASP B N 1
ATOM 4549 C CA . ASP B 1 184 ? -2.27 -31.25 -19.391 1 79.12 184 ASP B CA 1
ATOM 4550 C C . ASP B 1 184 ? -3.725 -31.672 -19.531 1 79.12 184 ASP B C 1
ATOM 4552 O O . ASP B 1 184 ? -4.367 -31.375 -20.531 1 79.12 184 ASP B O 1
ATOM 4556 N N . PRO B 1 185 ? -4.238 -32.281 -18.484 1 80.94 185 PRO B N 1
ATOM 4557 C CA . PRO B 1 185 ? -5.59 -32.812 -18.625 1 80.94 185 PRO B CA 1
ATOM 4558 C C . PRO B 1 185 ? -6.668 -31.734 -18.594 1 80.94 185 PRO B C 1
ATOM 4560 O O . PRO B 1 185 ? -7.797 -31.969 -19.031 1 80.94 185 PRO B O 1
ATOM 4563 N N . LEU B 1 186 ? -6.328 -30.578 -17.969 1 85.94 186 LEU B N 1
ATOM 4564 C CA . LEU B 1 186 ? -7.262 -29.469 -17.844 1 85.94 186 LEU B CA 1
ATOM 4565 C C . LEU B 1 186 ? -6.668 -28.188 -18.422 1 85.94 186 LEU B C 1
ATOM 4567 O O . LEU B 1 186 ? -5.48 -27.906 -18.234 1 85.94 186 LEU B O 1
ATOM 4571 N N . THR B 1 187 ? -7.477 -27.531 -19.234 1 87.94 187 THR B N 1
ATOM 4572 C CA . THR B 1 187 ? -7.102 -26.203 -19.703 1 87.94 187 THR B CA 1
ATOM 4573 C C . THR B 1 187 ? -7.801 -25.109 -18.891 1 87.94 187 THR B C 1
ATOM 4575 O O . THR B 1 187 ? -9.008 -25.188 -18.656 1 87.94 187 THR B O 1
ATOM 4578 N N . VAL B 1 188 ? -7.008 -24.234 -18.406 1 91.12 188 VAL B N 1
ATOM 4579 C CA . VAL B 1 188 ? -7.555 -23.156 -17.578 1 91.12 188 VAL B CA 1
ATOM 4580 C C . VAL B 1 188 ? -7.391 -21.828 -18.281 1 91.12 188 VAL B C 1
ATOM 4582 O O . VAL B 1 188 ? -6.289 -21.469 -18.703 1 91.12 188 VAL B O 1
ATOM 4585 N N . THR B 1 189 ? -8.492 -21.109 -18.5 1 93.38 189 THR B N 1
ATOM 4586 C CA . THR B 1 189 ? -8.461 -19.766 -19.094 1 93.38 189 THR B CA 1
ATOM 4587 C C . THR B 1 189 ? -8.797 -18.703 -18.047 1 93.38 189 THR B C 1
ATOM 4589 O O . THR B 1 189 ? -9.844 -18.781 -17.391 1 93.38 189 THR B O 1
ATOM 4592 N N . GLU B 1 190 ? -7.875 -17.797 -17.875 1 95.06 190 GLU B N 1
ATOM 4593 C CA . GLU B 1 190 ? -8.07 -16.703 -16.922 1 95.06 190 GLU B CA 1
ATOM 4594 C C . GLU B 1 190 ? -8.461 -15.414 -17.641 1 95.06 190 GLU B C 1
ATOM 4596 O O . GLU B 1 190 ? -7.82 -15.023 -18.625 1 95.06 190 GLU B O 1
ATOM 4601 N N . THR B 1 191 ? -9.562 -14.773 -17.266 1 95.25 191 THR B N 1
ATOM 4602 C CA . THR B 1 191 ? -10.016 -13.523 -17.875 1 95.25 191 THR B CA 1
ATOM 4603 C C . THR B 1 191 ? -10.266 -12.461 -16.812 1 95.25 191 THR B C 1
ATOM 4605 O O . THR B 1 191 ? -10.914 -12.734 -15.789 1 95.25 191 THR B O 1
ATOM 4608 N N . ASN B 1 192 ? -9.719 -11.266 -17.047 1 95.44 192 ASN B N 1
ATOM 4609 C CA . ASN B 1 192 ? -10 -10.133 -16.188 1 95.44 192 ASN B CA 1
ATOM 4610 C C . ASN B 1 192 ? -11.312 -9.445 -16.562 1 95.44 192 ASN B C 1
ATOM 4612 O O . ASN B 1 192 ? -11.484 -9.031 -17.719 1 95.44 192 ASN B O 1
ATOM 4616 N N . VAL B 1 193 ? -12.188 -9.469 -15.664 1 95.19 193 VAL B N 1
ATOM 4617 C CA . VAL B 1 193 ? -13.43 -8.727 -15.836 1 95.19 193 VAL B CA 1
ATOM 4618 C C . VAL B 1 193 ? -13.352 -7.41 -15.055 1 95.19 193 VAL B C 1
ATOM 4620 O O . VAL B 1 193 ? -12.766 -7.359 -13.977 1 95.19 193 VAL B O 1
ATOM 4623 N N . ASN B 1 194 ? -14.008 -6.273 -15.656 1 95.19 194 ASN B N 1
ATOM 4624 C CA . ASN B 1 194 ? -13.867 -4.945 -15.07 1 95.19 194 ASN B CA 1
ATOM 4625 C C . ASN B 1 194 ? -12.406 -4.613 -14.781 1 95.19 194 ASN B C 1
ATOM 4627 O O . ASN B 1 194 ? -12.062 -4.25 -13.656 1 95.19 194 ASN B O 1
ATOM 4631 N N . ALA B 1 195 ? -11.609 -4.719 -15.82 1 93.81 195 ALA B N 1
ATOM 4632 C CA . ALA B 1 195 ? -10.156 -4.562 -15.711 1 93.81 195 ALA B CA 1
ATOM 4633 C C . ALA B 1 195 ? -9.789 -3.129 -15.336 1 93.81 195 ALA B C 1
ATOM 4635 O O . ALA B 1 195 ? -10.445 -2.178 -15.766 1 93.81 195 ALA B O 1
ATOM 4636 N N . VAL B 1 196 ? -8.781 -2.979 -14.523 1 92.38 196 VAL B N 1
ATOM 4637 C CA . VAL B 1 196 ? -8.406 -1.661 -14.023 1 92.38 196 VAL B CA 1
ATOM 4638 C C . VAL B 1 196 ? -7.414 -1.007 -14.984 1 92.38 196 VAL B C 1
ATOM 4640 O O . VAL B 1 196 ? -7.227 0.212 -14.961 1 92.38 196 VAL B O 1
ATOM 4643 N N . GLY B 1 197 ? -6.742 -1.735 -15.789 1 85 197 GLY B N 1
ATOM 4644 C CA . GLY B 1 197 ? -5.797 -1.179 -16.75 1 85 197 GLY B CA 1
ATOM 4645 C C . GLY B 1 197 ? -4.441 -0.871 -16.141 1 85 197 GLY B C 1
ATOM 4646 O O . GLY B 1 197 ? -4.156 -1.274 -15.016 1 85 197 GLY B O 1
ATOM 4647 N N . THR B 1 198 ? -3.479 -0.101 -16.812 1 81.5 198 THR B N 1
ATOM 4648 C CA . THR B 1 198 ? -2.094 0.108 -16.406 1 81.5 198 THR B CA 1
ATOM 4649 C C . THR B 1 198 ? -1.955 1.397 -15.609 1 81.5 198 THR B C 1
ATOM 4651 O O . THR B 1 198 ? -1.134 1.479 -14.688 1 81.5 198 THR B O 1
ATOM 4654 N N . HIS B 1 199 ? -2.59 2.477 -15.906 1 85.88 199 HIS B N 1
ATOM 4655 C CA . HIS B 1 199 ? -2.457 3.748 -15.203 1 85.88 199 HIS B CA 1
ATOM 4656 C C . HIS B 1 199 ? -3.582 3.938 -14.188 1 85.88 199 HIS B C 1
ATOM 4658 O O . HIS B 1 199 ? -4.262 4.965 -14.195 1 85.88 199 HIS B O 1
ATOM 4664 N N . SER B 1 200 ? -3.68 2.93 -13.32 1 89.62 200 SER B N 1
ATOM 4665 C CA . SER B 1 200 ? -4.793 2.908 -12.375 1 89.62 200 SER B CA 1
ATOM 4666 C C . SER B 1 200 ? -4.293 2.854 -10.938 1 89.62 200 SER B C 1
ATOM 4668 O O . SER B 1 200 ? -5.074 2.629 -10.008 1 89.62 200 SER B O 1
ATOM 4670 N N . ALA B 1 201 ? -2.93 2.965 -10.758 1 90.44 201 ALA B N 1
ATOM 4671 C CA . ALA B 1 201 ? -2.354 2.777 -9.43 1 90.44 201 ALA B CA 1
ATOM 4672 C C . ALA B 1 201 ? -2.682 1.393 -8.883 1 90.44 201 ALA B C 1
ATOM 4674 O O . ALA B 1 201 ? -3.131 1.262 -7.742 1 90.44 201 ALA B O 1
ATOM 4675 N N . ASN B 1 202 ? -2.543 0.417 -9.727 1 88.12 202 ASN B N 1
ATOM 4676 C CA . ASN B 1 202 ? -2.816 -0.972 -9.375 1 88.12 202 ASN B CA 1
ATOM 4677 C C . ASN B 1 202 ? -4.246 -1.152 -8.867 1 88.12 202 ASN B C 1
ATOM 4679 O O . ASN B 1 202 ? -4.48 -1.874 -7.898 1 88.12 202 ASN B O 1
ATOM 4683 N N . GLY B 1 203 ? -5.164 -0.423 -9.453 1 92.75 203 GLY B N 1
ATOM 4684 C CA . GLY B 1 203 ? -6.574 -0.545 -9.125 1 92.75 203 GLY B CA 1
ATOM 4685 C C . GLY B 1 203 ? -7.031 0.436 -8.062 1 92.75 203 GLY B C 1
ATOM 4686 O O . GLY B 1 203 ? -8.219 0.513 -7.754 1 92.75 203 GLY B O 1
ATOM 4687 N N . ASN B 1 204 ? -6.129 1.292 -7.539 1 93.69 204 ASN B N 1
ATOM 4688 C CA . ASN B 1 204 ? -6.457 2.207 -6.449 1 93.69 204 ASN B CA 1
ATOM 4689 C C . ASN B 1 204 ? -6.641 3.635 -6.949 1 93.69 204 ASN B C 1
ATOM 4691 O O . ASN B 1 204 ? -6.547 4.59 -6.176 1 93.69 204 ASN B O 1
ATOM 4695 N N . ALA B 1 205 ? -6.945 3.787 -8.203 1 95.06 205 ALA B N 1
ATOM 4696 C CA . ALA B 1 205 ? -7.195 5.117 -8.742 1 95.06 205 ALA B CA 1
ATOM 4697 C C . ALA B 1 205 ? -8.297 5.832 -7.961 1 95.06 205 ALA B C 1
ATOM 4699 O O . ALA B 1 205 ? -8.156 7.004 -7.605 1 95.06 205 ALA B O 1
ATOM 4700 N N . PRO B 1 206 ? -9.383 5.129 -7.59 1 96.12 206 PRO B N 1
ATOM 4701 C CA . PRO B 1 206 ? -10.422 5.797 -6.809 1 96.12 206 PRO B CA 1
ATOM 4702 C C . PRO B 1 206 ? -9.906 6.328 -5.469 1 96.12 206 PRO B C 1
ATOM 4704 O O . PRO B 1 206 ? -10.273 7.434 -5.059 1 96.12 206 PRO B O 1
ATOM 4707 N N . VAL B 1 207 ? -9.078 5.586 -4.844 1 96.19 207 VAL B N 1
ATOM 4708 C CA . VAL B 1 207 ? -8.516 5.98 -3.555 1 96.19 207 VAL B CA 1
ATOM 4709 C C . VAL B 1 207 ? -7.566 7.16 -3.744 1 96.19 207 VAL B C 1
ATOM 4711 O O . VAL B 1 207 ? -7.48 8.039 -2.883 1 96.19 207 VAL B O 1
ATOM 4714 N N . SER B 1 208 ? -6.914 7.234 -4.883 1 94.88 208 SER B N 1
ATOM 4715 C CA . SER B 1 208 ? -5.926 8.266 -5.176 1 94.88 208 SER B CA 1
ATOM 4716 C C . SER B 1 208 ? -6.574 9.641 -5.258 1 94.88 208 SER B C 1
ATOM 4718 O O . SER B 1 208 ? -5.906 10.664 -5.059 1 94.88 208 SER B O 1
ATOM 4720 N N . PHE B 1 209 ? -7.863 9.711 -5.473 1 96.56 209 PHE B N 1
ATOM 4721 C CA . PHE B 1 209 ? -8.578 10.984 -5.535 1 96.56 209 PHE B CA 1
ATOM 4722 C C . PHE B 1 209 ? -8.719 11.594 -4.145 1 96.56 209 PHE B C 1
ATOM 4724 O O . PHE B 1 209 ? -8.898 12.805 -4.008 1 96.56 209 PHE B O 1
ATOM 4731 N N . ILE B 1 210 ? -8.664 10.797 -3.131 1 97.25 210 ILE B N 1
ATOM 4732 C CA . ILE B 1 210 ? -9.133 11.188 -1.81 1 97.25 210 ILE B CA 1
ATOM 4733 C C . ILE B 1 210 ? -8.148 12.164 -1.175 1 97.25 210 ILE B C 1
ATOM 4735 O O . ILE B 1 210 ? -8.547 13.188 -0.618 1 97.25 210 ILE B O 1
ATOM 4739 N N . GLN B 1 211 ? -6.887 11.859 -1.338 1 96.44 211 GLN B N 1
ATOM 4740 C CA . GLN B 1 211 ? -5.898 12.688 -0.657 1 96.44 211 GLN B CA 1
ATOM 4741 C C . GLN B 1 211 ? -5.938 14.125 -1.168 1 96.44 211 GLN B C 1
ATOM 4743 O O . GLN B 1 211 ? -6.133 15.062 -0.389 1 96.44 211 GLN B O 1
ATOM 4748 N N . PRO B 1 212 ? -5.863 14.414 -2.441 1 97.44 212 PRO B N 1
ATOM 4749 C CA . PRO B 1 212 ? -5.973 15.797 -2.92 1 97.44 212 PRO B CA 1
ATOM 4750 C C . PRO B 1 212 ? -7.328 16.422 -2.604 1 97.44 212 PRO B C 1
ATOM 4752 O O . PRO B 1 212 ? -7.398 17.609 -2.27 1 97.44 212 PRO B O 1
ATOM 4755 N N . LEU B 1 213 ? -8.328 15.617 -2.654 1 97.81 213 LEU B N 1
ATOM 4756 C CA . LEU B 1 213 ? -9.68 16.109 -2.408 1 97.81 213 LEU B CA 1
ATOM 4757 C C . LEU B 1 213 ? -9.852 16.516 -0.948 1 97.81 213 LEU B C 1
ATOM 4759 O O . LEU B 1 213 ? -10.359 17.609 -0.658 1 97.81 213 LEU B O 1
ATOM 4763 N N . TRP B 1 214 ? -9.422 15.648 -0.065 1 97.88 214 TRP B N 1
ATOM 4764 C CA . TRP B 1 214 ? -9.586 15.867 1.369 1 97.88 214 TRP B CA 1
ATOM 4765 C C . TRP B 1 214 ? -8.742 17.047 1.84 1 97.88 214 TRP B C 1
ATOM 4767 O O . TRP B 1 214 ? -9.242 17.938 2.545 1 97.88 214 TRP B O 1
ATOM 4777 N N . MET B 1 215 ? -7.535 17.125 1.383 1 97 215 MET B N 1
ATOM 4778 C CA . MET B 1 215 ? -6.645 18.203 1.797 1 97 215 MET B CA 1
ATOM 4779 C C . MET B 1 215 ? -7.113 19.547 1.229 1 97 215 MET B C 1
ATOM 4781 O O . MET B 1 215 ? -7.086 20.562 1.924 1 97 215 MET B O 1
ATOM 4785 N N . SER B 1 216 ? -7.523 19.547 0.009 1 97.69 216 SER B N 1
ATOM 4786 C CA . SER B 1 216 ? -8.031 20.781 -0.574 1 97.69 216 SER B CA 1
ATOM 4787 C C . SER B 1 216 ? -9.305 21.25 0.125 1 97.69 216 SER B C 1
ATOM 4789 O O . SER B 1 216 ? -9.547 22.438 0.253 1 97.69 216 SER B O 1
ATOM 4791 N N . SER B 1 217 ? -10.117 20.281 0.572 1 98.12 217 SER B N 1
ATOM 4792 C CA . SER B 1 217 ? -11.336 20.641 1.287 1 98.12 217 SER B CA 1
ATOM 4793 C C . SER B 1 217 ? -11.023 21.25 2.65 1 98.12 217 SER B C 1
ATOM 4795 O O . SER B 1 217 ? -11.711 22.156 3.102 1 98.12 217 SER B O 1
ATOM 4797 N N . ILE B 1 218 ? -10.031 20.703 3.271 1 97.31 218 ILE B N 1
ATOM 4798 C CA . ILE B 1 218 ? -9.602 21.234 4.559 1 97.31 218 ILE B CA 1
ATOM 4799 C C . ILE B 1 218 ? -9.141 22.688 4.379 1 97.31 218 ILE B C 1
ATOM 4801 O O . ILE B 1 218 ? -9.578 23.578 5.109 1 97.31 218 ILE B O 1
ATOM 4805 N N . VAL B 1 219 ? -8.32 22.922 3.354 1 96.62 219 VAL B N 1
ATOM 4806 C CA . VAL B 1 219 ? -7.801 24.25 3.098 1 96.62 219 VAL B CA 1
ATOM 4807 C C . VAL B 1 219 ? -8.945 25.188 2.703 1 96.62 219 VAL B C 1
ATOM 4809 O O . VAL B 1 219 ? -9.008 26.328 3.172 1 96.62 219 VAL B O 1
ATOM 4812 N N . GLY B 1 220 ? -9.828 24.703 1.843 1 97 220 GLY B N 1
ATOM 4813 C CA . GLY B 1 220 ? -10.984 25.5 1.472 1 97 220 GLY B CA 1
ATOM 4814 C C . GLY B 1 220 ? -11.844 25.891 2.656 1 97 220 GLY B C 1
ATOM 4815 O 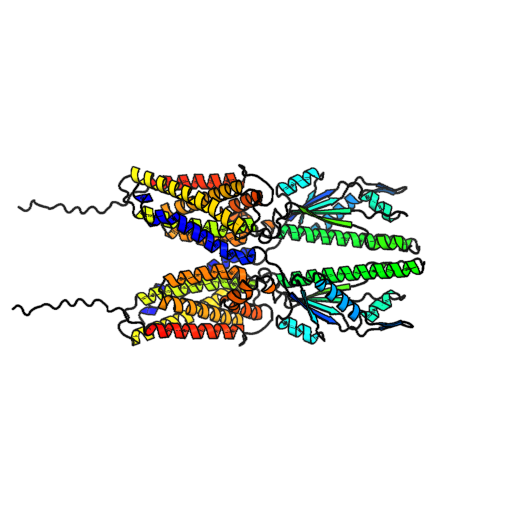O . GLY B 1 220 ? -12.242 27.062 2.789 1 97 220 GLY B O 1
ATOM 4816 N N . ALA B 1 221 ? -12.117 24.969 3.512 1 96.94 221 ALA B N 1
ATOM 4817 C CA . ALA B 1 221 ? -12.914 25.234 4.703 1 96.94 221 ALA B CA 1
ATOM 4818 C C . ALA B 1 221 ? -12.203 26.219 5.633 1 96.94 221 ALA B C 1
ATOM 4820 O O . ALA B 1 221 ? -12.844 27.078 6.246 1 96.94 221 ALA B O 1
ATOM 4821 N N . ALA B 1 222 ? -10.914 26.078 5.742 1 95.44 222 ALA B N 1
ATOM 4822 C CA . ALA B 1 222 ? -10.133 26.984 6.582 1 95.44 222 ALA B CA 1
ATOM 4823 C C . ALA B 1 222 ? -10.18 28.422 6.043 1 95.44 222 ALA B C 1
ATOM 4825 O O . ALA B 1 222 ? -10.383 29.359 6.805 1 95.44 222 ALA B O 1
ATOM 4826 N N . ILE B 1 223 ? -10.008 28.578 4.75 1 95.5 223 ILE B N 1
ATOM 4827 C CA . ILE B 1 223 ? -10.023 29.891 4.113 1 95.5 223 ILE B CA 1
ATOM 4828 C C . ILE B 1 223 ? -11.375 30.562 4.352 1 95.5 223 ILE B C 1
ATOM 4830 O O . ILE B 1 223 ? -11.438 31.719 4.762 1 95.5 223 ILE B O 1
ATOM 4834 N N . VAL B 1 224 ? -12.398 29.812 4.121 1 94.62 224 VAL B N 1
ATOM 4835 C CA . VAL B 1 224 ? -13.742 30.359 4.277 1 94.62 224 VAL B CA 1
ATOM 4836 C C . VAL B 1 224 ? -14.008 30.672 5.746 1 94.62 224 VAL B C 1
ATOM 4838 O O . VAL B 1 224 ? -14.586 31.719 6.07 1 94.62 224 VAL B O 1
ATOM 4841 N N . PHE B 1 225 ? -13.602 29.844 6.648 1 92.75 225 PHE B N 1
ATOM 4842 C CA . PHE B 1 225 ? -13.75 30.047 8.086 1 92.75 225 PHE B CA 1
ATOM 4843 C C . PHE B 1 225 ? -13.102 31.359 8.516 1 92.75 225 PHE B C 1
ATOM 4845 O O . PHE B 1 225 ? -13.719 32.188 9.203 1 92.75 225 PHE B O 1
ATOM 4852 N N . PHE B 1 226 ? -11.859 31.594 8.055 1 91.69 226 PHE B N 1
ATOM 4853 C CA . PHE B 1 226 ? -11.125 32.781 8.453 1 91.69 226 PHE B CA 1
ATOM 4854 C C . PHE B 1 226 ? -11.727 34.031 7.828 1 91.69 226 PHE B C 1
ATOM 4856 O O . PHE B 1 226 ? -11.75 35.094 8.445 1 91.69 226 PHE B O 1
ATOM 4863 N N . SER B 1 227 ? -12.188 33.875 6.68 1 91.38 227 SER B N 1
ATOM 4864 C CA . SER B 1 227 ? -12.781 35 5.992 1 91.38 227 SER B CA 1
ATOM 4865 C C . SER B 1 227 ? -14.117 35.406 6.625 1 91.38 227 SER B C 1
ATOM 4867 O O . SER B 1 227 ? -14.461 36.562 6.676 1 91.38 227 SER B O 1
ATOM 4869 N N . MET B 1 228 ? -14.805 34.438 7.125 1 90 228 MET B N 1
ATOM 4870 C CA . MET B 1 228 ? -16.078 34.719 7.77 1 90 228 MET B CA 1
ATOM 4871 C C . MET B 1 228 ? -15.891 35.375 9.125 1 90 228 MET B C 1
ATOM 4873 O O . MET B 1 228 ? -16.719 36.188 9.547 1 90 228 MET B O 1
ATOM 4877 N N . ARG B 1 229 ? -14.844 35.031 9.734 1 85.69 229 ARG B N 1
ATOM 4878 C CA . ARG B 1 229 ? -14.555 35.594 11.047 1 85.69 229 ARG B CA 1
ATOM 4879 C C . ARG B 1 229 ? -14.297 37.094 10.945 1 85.69 229 ARG B C 1
ATOM 4881 O O . ARG B 1 229 ? -14.461 37.844 11.93 1 85.69 229 ARG B O 1
ATOM 4888 N N . LYS B 1 230 ? -13.922 37.531 9.82 1 84.38 230 LYS B N 1
ATOM 4889 C CA . LYS B 1 230 ? -13.656 38.938 9.609 1 84.38 230 LYS B CA 1
ATOM 4890 C C . LYS B 1 230 ? -14.945 39.719 9.383 1 84.38 230 LYS B C 1
ATOM 4892 O O . LYS B 1 230 ? -14.953 40.969 9.422 1 84.38 230 LYS B O 1
ATOM 4897 N N . MET B 1 231 ? -15.961 38.938 9.227 1 83.38 231 MET B N 1
ATOM 4898 C CA . MET B 1 231 ? -17.25 39.594 8.977 1 83.38 231 MET B CA 1
ATOM 4899 C C . MET B 1 231 ? -17.922 39.969 10.289 1 83.38 231 MET B C 1
ATOM 4901 O O . MET B 1 231 ? -17.844 39.25 11.273 1 83.38 231 MET B O 1
ATOM 4905 N N . LYS B 1 232 ? -18.375 41.188 10.523 1 77.44 232 LYS B N 1
ATOM 4906 C CA . LYS B 1 232 ? -19.109 41.656 11.695 1 77.44 232 LYS B CA 1
ATOM 4907 C C . LYS B 1 232 ? -20.547 41.156 11.688 1 77.44 232 LYS B C 1
ATOM 4909 O O . LYS B 1 232 ? -21.344 41.562 10.844 1 77.44 232 LYS B O 1
ATOM 4914 N N . ILE B 1 233 ? -20.797 40.094 12.516 1 80.81 233 ILE B N 1
ATOM 4915 C CA . ILE B 1 233 ? -22.141 39.562 12.633 1 80.81 233 ILE B CA 1
ATOM 4916 C C . ILE B 1 233 ? -22.844 40.188 13.836 1 80.81 233 ILE B C 1
ATOM 4918 O O . ILE B 1 233 ? -22.438 39.969 14.984 1 80.81 233 ILE B O 1
ATOM 4922 N N . VAL B 1 234 ? -23.844 40.969 13.555 1 81.38 234 VAL B N 1
ATOM 4923 C CA . VAL B 1 234 ? -24.453 41.781 14.617 1 81.38 234 VAL B CA 1
ATOM 4924 C C . VAL B 1 234 ? -25.859 41.25 14.914 1 81.38 234 VAL B C 1
ATOM 4926 O O . VAL B 1 234 ? -26.359 41.406 16.016 1 81.38 234 VAL B O 1
ATOM 4929 N N . ASN B 1 235 ? -26.531 40.656 13.945 1 86.06 235 ASN B N 1
ATOM 4930 C CA . ASN B 1 235 ? -27.891 40.156 14.164 1 86.06 235 ASN B CA 1
ATOM 4931 C C . ASN B 1 235 ? -28.062 38.75 13.562 1 86.06 235 ASN B C 1
ATOM 4933 O O . ASN B 1 235 ? -27.156 38.219 12.906 1 86.06 235 ASN B O 1
ATOM 4937 N N . ARG B 1 236 ? -29.172 38.125 13.836 1 88.81 236 ARG B N 1
ATOM 4938 C CA . ARG B 1 236 ? -29.453 36.75 13.414 1 88.81 236 ARG B CA 1
ATOM 4939 C C . ARG B 1 236 ? -29.562 36.656 11.891 1 88.81 236 ARG B C 1
ATOM 4941 O O . ARG B 1 236 ? -29.172 35.656 11.297 1 88.81 236 ARG B O 1
ATOM 4948 N N . ARG B 1 237 ? -30.078 37.625 11.273 1 89.69 237 ARG B N 1
ATOM 4949 C CA . ARG B 1 237 ? -30.188 37.656 9.82 1 89.69 237 ARG B CA 1
ATOM 4950 C C . ARG B 1 237 ? -28.812 37.625 9.164 1 89.69 237 ARG B C 1
ATOM 4952 O O . ARG B 1 237 ? -28.609 36.906 8.172 1 89.69 237 ARG B O 1
ATOM 4959 N N . GLU B 1 238 ? -27.938 38.375 9.75 1 88.69 238 GLU B N 1
ATOM 4960 C CA . GLU B 1 238 ? -26.578 38.375 9.227 1 88.69 238 GLU B CA 1
ATOM 4961 C C . GLU B 1 238 ? -25.875 37.062 9.461 1 88.69 238 GLU B C 1
ATOM 4963 O O . GLU B 1 238 ? -25.047 36.625 8.648 1 88.69 238 GLU B O 1
ATOM 4968 N N . SER B 1 239 ? -26.25 36.5 10.594 1 90.5 239 SER B N 1
ATOM 4969 C CA . SER B 1 239 ? -25.688 35.188 10.875 1 90.5 239 SER B CA 1
ATOM 4970 C C . SER B 1 239 ? -26.156 34.125 9.859 1 90.5 239 SER B C 1
ATOM 4972 O O . SER B 1 239 ? -25.359 33.375 9.336 1 90.5 239 SER B O 1
ATOM 4974 N N . LEU B 1 240 ? -27.406 34.125 9.516 1 92.31 240 LEU B N 1
ATOM 4975 C CA . LEU B 1 240 ? -27.969 33.219 8.523 1 92.31 240 LEU B CA 1
ATOM 4976 C C . LEU B 1 240 ? -27.406 33.5 7.141 1 92.31 240 LEU B C 1
ATOM 4978 O O . LEU B 1 240 ? -27.125 32.562 6.383 1 92.31 240 LEU B O 1
ATOM 4982 N N . LEU B 1 241 ? -27.219 34.719 6.848 1 91.12 241 LEU B N 1
ATOM 4983 C CA . LEU B 1 241 ? -26.641 35.125 5.562 1 91.12 241 LEU B CA 1
ATOM 4984 C C . LEU B 1 241 ? -25.188 34.656 5.461 1 91.12 241 LEU B C 1
ATOM 4986 O O . LEU B 1 241 ? -24.703 34.312 4.375 1 91.12 241 LEU B O 1
ATOM 4990 N N . SER B 1 242 ? -24.5 34.781 6.594 1 91.62 242 SER B N 1
ATOM 4991 C CA . SER B 1 242 ? -23.125 34.312 6.598 1 91.62 242 SER B CA 1
ATOM 4992 C C . SER B 1 242 ? -23.031 32.812 6.301 1 91.62 242 SER B C 1
ATOM 4994 O O . SER B 1 242 ? -22.125 32.375 5.598 1 91.62 242 SER B O 1
ATOM 4996 N N . LYS B 1 243 ? -23.953 32 6.836 1 94.12 243 LYS B N 1
ATOM 4997 C CA . LYS B 1 243 ? -23.969 30.562 6.578 1 94.12 243 LYS B CA 1
ATOM 4998 C C . LYS B 1 243 ? -24.344 30.266 5.129 1 94.12 243 LYS B C 1
ATOM 5000 O O . LYS B 1 243 ? -23.812 29.328 4.527 1 94.12 243 LYS B O 1
ATOM 5005 N N . LEU B 1 244 ? -25.188 31.047 4.602 1 94.31 244 LEU B N 1
ATOM 5006 C CA . LEU B 1 244 ? -25.531 30.906 3.191 1 94.31 244 LEU B CA 1
ATOM 5007 C C . LEU B 1 244 ? -24.344 31.234 2.297 1 94.31 244 LEU B C 1
ATOM 5009 O O . LEU B 1 244 ? -24.094 30.531 1.308 1 94.31 244 LEU B O 1
ATOM 5013 N N . THR B 1 245 ? -23.672 32.281 2.666 1 93.31 245 THR B N 1
ATOM 5014 C CA . THR B 1 245 ? -22.484 32.688 1.914 1 93.31 245 THR B CA 1
ATOM 5015 C C . THR B 1 245 ? -21.422 31.578 1.972 1 93.31 245 THR B C 1
ATOM 5017 O O . THR B 1 245 ? -20.75 31.312 0.975 1 93.31 245 THR B O 1
ATOM 5020 N N . GLN B 1 246 ? -21.297 31.016 3.141 1 94.19 246 GLN B N 1
ATOM 5021 C CA . GLN B 1 246 ? -20.359 29.906 3.314 1 94.19 246 GLN B CA 1
ATOM 5022 C C . GLN B 1 246 ? -20.719 28.734 2.404 1 94.19 246 GLN B C 1
ATOM 5024 O O . GLN B 1 246 ? -19.844 28.141 1.78 1 94.19 246 GLN B O 1
ATOM 5029 N N . THR B 1 247 ? -21.984 28.453 2.322 1 95.81 247 THR B N 1
ATOM 5030 C CA . THR B 1 247 ? -22.469 27.344 1.512 1 95.81 247 THR B CA 1
ATOM 5031 C C . THR B 1 247 ? -22.266 27.641 0.026 1 95.81 247 THR B C 1
ATOM 5033 O O . THR B 1 247 ? -21.875 26.75 -0.736 1 95.81 247 THR B O 1
ATOM 5036 N N . VAL B 1 248 ? -22.469 28.812 -0.392 1 95.88 248 VAL B N 1
ATOM 5037 C CA . VAL B 1 248 ? -22.297 29.219 -1.785 1 95.88 248 VAL B CA 1
ATOM 5038 C C . VAL B 1 248 ? -20.812 29.172 -2.158 1 95.88 248 VAL B C 1
ATOM 5040 O O . VAL B 1 248 ? -20.453 28.688 -3.23 1 95.88 248 VAL B O 1
ATOM 5043 N N . ALA B 1 249 ? -20 29.703 -1.251 1 95.69 249 ALA B N 1
ATOM 5044 C CA . ALA B 1 249 ? -18.562 29.656 -1.484 1 95.69 249 ALA B CA 1
ATOM 5045 C C . ALA B 1 249 ? -18.078 28.219 -1.628 1 95.69 249 ALA B C 1
ATOM 5047 O O . ALA B 1 249 ? -17.281 27.906 -2.521 1 95.69 249 ALA B O 1
ATOM 5048 N N . GLY B 1 250 ? -18.562 27.328 -0.732 1 96.62 250 GLY B N 1
ATOM 5049 C CA . GLY B 1 250 ? -18.203 25.922 -0.805 1 96.62 250 GLY B CA 1
ATOM 5050 C C . GLY B 1 250 ? -18.641 25.25 -2.096 1 96.62 250 GLY B C 1
ATOM 5051 O O . GLY B 1 250 ? -17.906 24.438 -2.664 1 96.62 250 GLY B O 1
ATOM 5052 N N . SER B 1 251 ? -19.828 25.625 -2.541 1 97.5 251 SER B N 1
ATOM 5053 C CA . SER B 1 251 ? -20.359 25.062 -3.787 1 97.5 251 SER B CA 1
ATOM 5054 C C . SER B 1 251 ? -19.5 25.5 -4.98 1 97.5 251 SER B C 1
ATOM 5056 O O . SER B 1 251 ? -19.219 24.688 -5.863 1 97.5 251 SER B O 1
ATOM 5058 N N . LEU B 1 252 ? -19.094 26.734 -4.992 1 97.5 252 LEU B N 1
ATOM 5059 C CA . LEU B 1 252 ? -18.25 27.219 -6.074 1 97.5 252 LEU B CA 1
ATOM 5060 C C . LEU B 1 252 ? -16.891 26.516 -6.074 1 97.5 252 LEU B C 1
ATOM 5062 O O . LEU B 1 252 ? -16.406 26.094 -7.121 1 97.5 252 LEU B O 1
ATOM 5066 N N . LEU B 1 253 ? -16.328 26.406 -4.91 1 97.94 253 LEU B N 1
ATOM 5067 C CA . LEU B 1 253 ? -15.039 25.719 -4.789 1 97.94 253 LEU B CA 1
ATOM 5068 C C . LEU B 1 253 ? -15.164 24.25 -5.203 1 97.94 253 LEU B C 1
ATOM 5070 O O . LEU B 1 253 ? -14.227 23.688 -5.762 1 97.94 253 LEU B O 1
ATOM 5074 N N . SER B 1 254 ? -16.328 23.719 -4.852 1 98.38 254 SER B N 1
ATOM 5075 C CA . SER B 1 254 ? -16.531 22.312 -5.168 1 98.38 254 SER B CA 1
ATOM 5076 C C . SER B 1 254 ? -16.484 22.062 -6.676 1 98.38 254 SER B C 1
ATOM 5078 O O . SER B 1 254 ? -15.891 21.078 -7.129 1 98.38 254 SER B O 1
ATOM 5080 N N . PHE B 1 255 ? -17 22.953 -7.469 1 98.19 255 PHE B N 1
ATOM 5081 C CA . PHE B 1 255 ? -16.969 22.797 -8.922 1 98.19 255 PHE B CA 1
ATOM 5082 C C . PHE B 1 255 ? -15.555 23.047 -9.445 1 98.19 255 PHE B C 1
ATOM 5084 O O . PHE B 1 255 ? -15.094 22.359 -10.359 1 98.19 255 PHE B O 1
ATOM 5091 N N . ILE B 1 256 ? -14.914 23.953 -8.883 1 98.06 256 ILE B N 1
ATOM 5092 C CA . ILE B 1 256 ? -13.57 24.297 -9.328 1 98.06 256 ILE B CA 1
ATOM 5093 C C . ILE B 1 256 ? -12.633 23.109 -9.07 1 98.06 256 ILE B C 1
ATOM 5095 O O . ILE B 1 256 ? -11.906 22.688 -9.969 1 98.06 256 ILE B O 1
ATOM 5099 N N . VAL B 1 257 ? -12.711 22.562 -7.895 1 97.94 257 VAL B N 1
ATOM 5100 C CA . VAL B 1 257 ? -11.82 21.453 -7.543 1 97.94 257 VAL B CA 1
ATOM 5101 C C . VAL B 1 257 ? -12.289 20.172 -8.227 1 97.94 257 VAL B C 1
ATOM 5103 O O . VAL B 1 257 ? -11.469 19.375 -8.672 1 97.94 257 VAL B O 1
ATOM 5106 N N . GLY B 1 258 ? -13.617 19.969 -8.242 1 98.06 258 GLY B N 1
ATOM 5107 C CA . GLY B 1 258 ? -14.133 18.781 -8.891 1 98.06 258 GLY B CA 1
ATOM 5108 C C . GLY B 1 258 ? -13.688 18.656 -10.336 1 98.06 258 GLY B C 1
ATOM 5109 O O . GLY B 1 258 ? -13.164 17.609 -10.734 1 98.06 258 GLY B O 1
ATOM 5110 N N . PHE B 1 259 ? -13.812 19.688 -11.086 1 98.12 259 PHE B N 1
ATOM 5111 C CA . PHE B 1 259 ? -13.414 19.672 -12.484 1 98.12 259 PHE B CA 1
ATOM 5112 C C . PHE B 1 259 ? -11.898 19.812 -12.625 1 98.12 259 PHE B C 1
ATOM 5114 O O . PHE B 1 259 ? -11.289 19.156 -13.469 1 98.12 259 PHE B O 1
ATOM 5121 N N . GLY B 1 260 ? -11.336 20.625 -11.805 1 98.06 260 GLY B N 1
ATOM 5122 C CA . GLY B 1 260 ? -9.898 20.812 -11.859 1 98.06 260 GLY B CA 1
ATOM 5123 C C . GLY B 1 260 ? -9.109 19.562 -11.516 1 98.06 260 GLY B C 1
ATOM 5124 O O . GLY B 1 260 ? -8.203 19.172 -12.25 1 98.06 260 GLY B O 1
ATOM 5125 N N . LEU B 1 261 ? -9.461 18.969 -10.43 1 98.06 261 LEU B N 1
ATOM 5126 C CA . LEU B 1 261 ? -8.766 17.766 -10 1 98.06 261 LEU B CA 1
ATOM 5127 C C . LEU B 1 261 ? -8.953 16.641 -11.008 1 98.06 261 LEU B C 1
ATOM 5129 O O . LEU B 1 261 ? -7.996 15.93 -11.336 1 98.06 261 LEU B O 1
ATOM 5133 N N . THR B 1 262 ? -10.188 16.469 -11.469 1 97.94 262 THR B N 1
ATOM 5134 C CA . THR B 1 262 ? -10.453 15.438 -12.477 1 97.94 262 THR B CA 1
ATOM 5135 C C . THR B 1 262 ? -9.609 15.68 -13.727 1 97.94 262 THR B C 1
ATOM 5137 O O . THR B 1 262 ? -9.055 14.734 -14.297 1 97.94 262 THR B O 1
ATOM 5140 N N . GLY B 1 263 ? -9.492 16.891 -14.094 1 97.25 263 GLY B N 1
ATOM 5141 C CA . GLY B 1 263 ? -8.664 17.234 -15.234 1 97.25 263 GLY B CA 1
ATOM 5142 C C . GLY B 1 263 ? -7.188 16.953 -15.008 1 97.25 263 GLY B C 1
ATOM 5143 O O . GLY B 1 263 ? -6.504 16.453 -15.898 1 97.25 263 GLY B O 1
ATOM 5144 N N . ILE B 1 264 ? -6.691 17.25 -13.883 1 96 264 ILE B N 1
ATOM 5145 C CA . ILE B 1 264 ? -5.297 17.031 -13.523 1 96 264 ILE B CA 1
ATOM 5146 C C . ILE B 1 264 ? -4.992 15.531 -13.578 1 96 264 ILE B C 1
ATOM 5148 O O . ILE B 1 264 ? -4.012 15.109 -14.195 1 96 264 ILE B O 1
ATOM 5152 N N . LEU B 1 265 ? -5.848 14.719 -12.977 1 95.31 265 LEU B N 1
ATOM 5153 C CA . LEU B 1 265 ? -5.605 13.281 -12.883 1 95.31 265 LEU B CA 1
ATOM 5154 C C . LEU B 1 265 ? -5.77 12.617 -14.242 1 95.31 265 LEU B C 1
ATOM 5156 O O . LEU B 1 265 ? -5.047 11.672 -14.57 1 95.31 265 LEU B O 1
ATOM 5160 N N . ASP B 1 266 ? -6.68 13.164 -15.016 1 93.94 266 ASP B N 1
ATOM 5161 C CA . ASP B 1 266 ? -6.926 12.609 -16.344 1 93.94 266 ASP B CA 1
ATOM 5162 C C . ASP B 1 266 ? -5.824 13.016 -17.328 1 93.94 266 ASP B C 1
ATOM 5164 O O . ASP B 1 266 ? -5.199 12.156 -17.953 1 93.94 266 ASP B O 1
ATOM 5168 N N . SER B 1 267 ? -5.48 14.25 -17.438 1 92.19 267 SER B N 1
ATOM 5169 C CA . SER B 1 267 ? -4.633 14.789 -18.5 1 92.19 267 SER B CA 1
ATOM 5170 C C . SER B 1 267 ? -3.166 14.797 -18.094 1 92.19 267 SER B C 1
ATOM 5172 O O . SER B 1 267 ? -2.287 14.477 -18.891 1 92.19 267 SER B O 1
ATOM 5174 N N . TRP B 1 268 ? -2.889 15.109 -16.875 1 91 268 TRP B N 1
ATOM 5175 C CA . TRP B 1 268 ? -1.498 15.273 -16.469 1 91 268 TRP B CA 1
ATOM 5176 C C . TRP B 1 268 ? -0.94 13.969 -15.914 1 91 268 TRP B C 1
ATOM 5178 O O . TRP B 1 268 ? 0.203 13.602 -16.188 1 91 268 TRP B O 1
ATOM 5188 N N . LEU B 1 269 ? -1.745 13.258 -15.148 1 90.5 269 LEU B N 1
ATOM 5189 C CA . LEU B 1 269 ? -1.228 12.07 -14.477 1 90.5 269 LEU B CA 1
ATOM 5190 C C . LEU B 1 269 ? -1.554 10.812 -15.273 1 90.5 269 LEU B C 1
ATOM 5192 O O . LEU B 1 269 ? -0.994 9.742 -15.016 1 90.5 269 LEU B O 1
ATOM 5196 N N . GLY B 1 270 ? -2.51 10.906 -16.203 1 90 270 GLY B N 1
ATOM 5197 C CA . GLY B 1 270 ? -2.723 9.836 -17.172 1 90 270 GLY B CA 1
ATOM 5198 C C . GLY B 1 270 ? -3.699 8.781 -16.688 1 90 270 GLY B C 1
ATOM 5199 O O . GLY B 1 270 ? -3.676 7.641 -17.156 1 90 270 GLY B O 1
ATOM 5200 N N . PHE B 1 271 ? -4.496 9.078 -15.695 1 92.06 271 PHE B N 1
ATOM 5201 C CA . PHE B 1 271 ? -5.539 8.148 -15.305 1 92.06 271 PHE B CA 1
ATOM 5202 C C . PHE B 1 271 ? -6.551 7.953 -16.422 1 92.06 271 PHE B C 1
ATOM 5204 O O . PHE B 1 271 ? -6.852 8.898 -17.172 1 92.06 271 PHE B O 1
ATOM 5211 N N . HIS B 1 272 ? -7.02 6.781 -16.547 1 90.5 272 HIS B N 1
ATOM 5212 C CA . HIS B 1 272 ? -8.094 6.523 -17.5 1 90.5 272 HIS B CA 1
ATOM 5213 C C . HIS B 1 272 ? -9.453 6.82 -16.891 1 90.5 272 HIS B C 1
ATOM 5215 O O . HIS B 1 272 ? -9.922 6.082 -16.016 1 90.5 272 HIS B O 1
ATOM 5221 N N . ILE B 1 273 ? -10.016 7.848 -17.359 1 93.62 273 ILE B N 1
ATOM 5222 C CA . ILE B 1 273 ? -11.344 8.25 -16.906 1 93.62 273 ILE B CA 1
ATOM 5223 C C . ILE B 1 273 ? -12.344 8.109 -18.062 1 93.62 273 ILE B C 1
ATOM 5225 O O . ILE B 1 273 ? -12.398 8.969 -18.953 1 93.62 273 ILE B O 1
ATOM 5229 N N . PRO B 1 274 ? -13.156 7.113 -18 1 92.56 274 PRO B N 1
ATOM 5230 C CA . PRO B 1 274 ? -14.055 6.832 -19.125 1 92.56 274 PRO B CA 1
ATOM 5231 C C . PRO B 1 274 ? -15.023 7.977 -19.406 1 92.56 274 PRO B C 1
ATOM 5233 O O . PRO B 1 274 ? -15.258 8.32 -20.562 1 92.56 274 PRO B O 1
ATOM 5236 N N . ASN B 1 275 ? -15.617 8.555 -18.375 1 94.75 275 ASN B N 1
ATOM 5237 C CA . ASN B 1 275 ? -16.531 9.68 -18.5 1 94.75 275 ASN B CA 1
ATOM 5238 C C . ASN B 1 275 ? -16.094 10.859 -17.641 1 94.75 275 ASN B C 1
ATOM 5240 O O . ASN B 1 275 ? -16.375 10.898 -16.438 1 94.75 275 ASN B O 1
ATOM 5244 N N . PHE B 1 276 ? -15.562 11.859 -18.312 1 95.94 276 PHE B N 1
ATOM 5245 C CA . PHE B 1 276 ? -14.977 13 -17.609 1 95.94 276 PHE B CA 1
ATOM 5246 C C . PHE B 1 276 ? -16.047 13.781 -16.859 1 95.94 276 PHE B C 1
ATOM 5248 O O . PHE B 1 276 ? -15.883 14.109 -15.688 1 95.94 276 PHE B O 1
ATOM 5255 N N . LEU B 1 277 ? -17.141 14.055 -17.484 1 96.81 277 LEU B N 1
ATOM 5256 C CA . LEU B 1 277 ? -18.172 14.898 -16.906 1 96.81 277 LEU B CA 1
ATOM 5257 C C . LEU B 1 277 ? -18.797 14.242 -15.688 1 96.81 277 LEU B C 1
ATOM 5259 O O . LEU B 1 277 ? -18.953 14.883 -14.641 1 96.81 277 LEU B O 1
ATOM 5263 N N . ASP B 1 278 ? -19.141 12.938 -15.797 1 97.19 278 ASP B N 1
ATOM 5264 C CA . ASP B 1 278 ? -19.734 12.211 -14.68 1 97.19 278 ASP B CA 1
ATOM 5265 C C . ASP B 1 278 ? -18.781 12.164 -13.492 1 97.19 278 ASP B C 1
ATOM 5267 O O . ASP B 1 278 ? -19.188 12.359 -12.344 1 97.19 278 ASP B O 1
ATOM 5271 N N . THR B 1 279 ? -17.547 11.93 -13.828 1 97.38 279 THR B N 1
ATOM 5272 C CA . THR B 1 279 ? -16.547 11.836 -12.773 1 97.38 279 THR B CA 1
ATOM 5273 C C . THR B 1 279 ? -16.312 13.195 -12.125 1 97.38 279 THR B C 1
ATOM 5275 O O . THR B 1 279 ? -16.266 13.305 -10.898 1 97.38 279 THR B O 1
ATOM 5278 N N . ALA B 1 280 ? -16.234 14.242 -12.914 1 98.12 280 ALA B N 1
ATOM 5279 C CA . ALA B 1 280 ? -16 15.594 -12.406 1 98.12 280 ALA B CA 1
ATOM 5280 C C . ALA B 1 280 ? -17.156 16.047 -11.516 1 98.12 280 ALA B C 1
ATOM 5282 O O . ALA B 1 280 ? -16.938 16.672 -10.469 1 98.12 280 ALA B O 1
ATOM 5283 N N . LEU B 1 281 ? -18.328 15.742 -11.914 1 97.94 281 LEU B N 1
ATOM 5284 C CA . LEU B 1 281 ? -19.5 16.109 -11.133 1 97.94 281 LEU B CA 1
ATOM 5285 C C . LEU B 1 281 ? -19.531 15.336 -9.812 1 97.94 281 LEU B C 1
ATOM 5287 O O . LEU B 1 281 ? -19.859 15.898 -8.766 1 97.94 281 LEU B O 1
ATOM 5291 N N . PHE B 1 282 ? -19.234 14.07 -9.898 1 98.12 282 PHE B N 1
ATOM 5292 C CA . PHE B 1 282 ? -19.203 13.266 -8.68 1 98.12 282 PHE B CA 1
ATOM 5293 C C . PHE B 1 282 ? -18.125 13.75 -7.73 1 98.12 282 PHE B C 1
ATOM 5295 O O . PHE B 1 282 ? -18.328 13.797 -6.516 1 98.12 282 PHE B O 1
ATOM 5302 N N . VAL B 1 283 ? -16.938 14.062 -8.297 1 98.44 283 VAL B N 1
ATOM 5303 C CA . VAL B 1 283 ? -15.836 14.594 -7.496 1 98.44 283 VAL B CA 1
ATOM 5304 C C . VAL B 1 283 ? -16.25 15.938 -6.883 1 98.44 283 VAL B C 1
ATOM 5306 O O . VAL B 1 283 ? -15.891 16.234 -5.738 1 98.44 283 VAL B O 1
ATOM 5309 N N . SER B 1 284 ? -16.984 16.734 -7.605 1 98.56 284 SER B N 1
ATOM 5310 C CA . SER B 1 284 ? -17.5 17.984 -7.07 1 98.56 284 SER B CA 1
ATOM 5311 C C . SER B 1 284 ? -18.438 17.75 -5.887 1 98.56 284 SER B C 1
ATOM 5313 O O . SER B 1 284 ? -18.359 18.453 -4.875 1 98.56 284 SER B O 1
ATOM 5315 N N . LEU B 1 285 ? -19.281 16.734 -6.043 1 98.19 285 LEU B N 1
ATOM 5316 C CA . LEU B 1 285 ? -20.172 16.391 -4.945 1 98.19 285 LEU B CA 1
ATOM 5317 C C . LEU B 1 285 ? -19.375 15.938 -3.721 1 98.19 285 LEU B C 1
ATOM 5319 O O . LEU B 1 285 ? -19.703 16.312 -2.594 1 98.19 285 LEU B O 1
ATOM 5323 N N . SER B 1 286 ? -18.375 15.133 -3.951 1 98.56 286 SER B N 1
ATOM 5324 C CA . SER B 1 286 ? -17.516 14.656 -2.863 1 98.56 286 SER B CA 1
ATOM 5325 C C . SER B 1 286 ? -16.844 15.828 -2.143 1 98.56 286 SER B C 1
ATOM 5327 O O . SER B 1 286 ? -16.844 15.883 -0.912 1 98.56 286 SER B O 1
ATOM 5329 N N . TYR B 1 287 ? -16.297 16.75 -2.92 1 98.69 287 TYR B N 1
ATOM 5330 C CA . TYR B 1 287 ? -15.664 17.922 -2.336 1 98.69 287 TYR B CA 1
ATOM 5331 C C . TYR B 1 287 ? -16.656 18.719 -1.485 1 98.69 287 TYR B C 1
ATOM 5333 O O . TYR B 1 287 ? -16.328 19.125 -0.365 1 98.69 287 TYR B O 1
ATOM 5341 N N . LEU B 1 288 ? -17.828 18.922 -2.066 1 98.5 288 LEU B N 1
ATOM 5342 C CA . LEU B 1 288 ? -18.828 19.688 -1.347 1 98.5 288 LEU B CA 1
ATOM 5343 C C . LEU B 1 288 ? -19.188 19 -0.029 1 98.5 288 LEU B C 1
ATOM 5345 O O . LEU B 1 288 ? -19.312 19.672 1.002 1 98.5 288 LEU B O 1
ATOM 5349 N N . THR B 1 289 ? -19.344 17.719 -0.089 1 98.56 289 THR B N 1
ATOM 5350 C CA . THR B 1 289 ? -19.656 16.938 1.106 1 98.56 289 THR B CA 1
ATOM 5351 C C . THR B 1 289 ? -18.594 17.125 2.174 1 98.56 289 THR B C 1
ATOM 5353 O O . THR B 1 289 ? -18.906 17.406 3.334 1 98.56 289 THR B O 1
ATOM 5356 N N . PHE B 1 290 ? -17.344 17 1.771 1 98.62 290 PHE B N 1
ATOM 5357 C CA . PHE B 1 290 ? -16.234 17.125 2.709 1 98.62 290 PHE B CA 1
ATOM 5358 C C . PHE B 1 290 ? -16.141 18.547 3.26 1 98.62 290 PHE B C 1
ATOM 5360 O O . PHE B 1 290 ? -15.953 18.734 4.461 1 98.62 290 PHE B O 1
ATOM 5367 N N . PHE B 1 291 ? -16.312 19.516 2.393 1 98.44 291 PHE B N 1
ATOM 5368 C CA . PHE B 1 291 ? -16.281 20.922 2.787 1 98.44 291 PHE B CA 1
ATOM 5369 C C . PHE B 1 291 ? -17.359 21.219 3.818 1 98.44 291 PHE B C 1
ATOM 5371 O O . PHE B 1 291 ? -17.094 21.859 4.84 1 98.44 291 PHE B O 1
ATOM 5378 N N . LEU B 1 292 ? -18.578 20.766 3.523 1 98.38 292 LEU B N 1
ATOM 5379 C CA . LEU B 1 292 ? -19.688 21.031 4.418 1 98.38 292 LEU B CA 1
ATOM 5380 C C . LEU B 1 292 ? -19.5 20.312 5.754 1 98.38 292 LEU B C 1
ATOM 5382 O O . LEU B 1 292 ? -19.828 20.859 6.809 1 98.38 292 LEU B O 1
ATOM 5386 N N . LEU B 1 293 ? -19.016 19.109 5.672 1 98 293 LEU B N 1
ATOM 5387 C CA . LEU B 1 293 ? -18.766 18.344 6.891 1 98 293 LEU B CA 1
ATOM 5388 C C . LEU B 1 293 ? -17.75 19.062 7.781 1 98 293 LEU B C 1
ATOM 5390 O O . LEU B 1 293 ? -17.984 19.219 8.984 1 98 293 LEU B O 1
ATOM 5394 N N . ILE B 1 294 ? -16.672 19.516 7.234 1 98.12 294 ILE B N 1
ATOM 5395 C CA . ILE B 1 294 ? -15.625 20.219 7.969 1 98.12 294 ILE B CA 1
ATOM 5396 C C . ILE B 1 294 ? -16.156 21.547 8.5 1 98.12 294 ILE B C 1
ATOM 5398 O O . ILE B 1 294 ? -15.938 21.891 9.664 1 98.12 294 ILE B O 1
ATOM 5402 N N . SER B 1 295 ? -16.922 22.25 7.672 1 97.44 295 SER B N 1
ATOM 5403 C CA . SER B 1 295 ? -17.484 23.531 8.062 1 97.44 295 SER B CA 1
ATOM 5404 C C . SER B 1 295 ? -18.484 23.375 9.203 1 97.44 295 SER B C 1
ATOM 5406 O O . SER B 1 295 ? -18.562 24.234 10.086 1 97.44 295 SER B O 1
ATOM 5408 N N . ALA B 1 296 ? -19.219 22.297 9.141 1 97.44 296 ALA B N 1
ATOM 5409 C CA . ALA B 1 296 ? -20.188 22.047 10.211 1 97.44 296 ALA B CA 1
ATOM 5410 C C . ALA B 1 296 ? -19.484 21.922 11.562 1 97.44 296 ALA B C 1
ATOM 5412 O O . ALA B 1 296 ? -19.922 22.5 12.555 1 97.44 296 ALA B O 1
ATOM 5413 N N . VAL B 1 297 ? -18.422 21.266 11.586 1 96.88 297 VAL B N 1
ATOM 5414 C CA . VAL B 1 297 ? -17.688 21.047 12.828 1 96.88 297 VAL B CA 1
ATOM 5415 C C . VAL B 1 297 ? -16.969 22.344 13.242 1 96.88 297 VAL B C 1
ATOM 5417 O O . VAL B 1 297 ? -17.016 22.719 14.414 1 96.88 297 VAL B O 1
ATOM 5420 N N . THR B 1 298 ? -16.422 23.031 12.312 1 95 298 THR B N 1
ATOM 5421 C CA . THR B 1 298 ? -15.656 24.234 12.641 1 95 298 THR B CA 1
ATOM 5422 C C . THR B 1 298 ? -16.578 25.359 13.094 1 95 298 THR B C 1
ATOM 5424 O O . THR B 1 298 ? -16.188 26.203 13.906 1 95 298 THR B O 1
ATOM 5427 N N . ASN B 1 299 ? -17.781 25.375 12.562 1 93.94 299 ASN B N 1
ATOM 5428 C CA . ASN B 1 299 ? -18.75 26.375 13 1 93.94 299 ASN B CA 1
ATOM 5429 C C . ASN B 1 299 ? -19.141 26.188 14.469 1 93.94 299 ASN B C 1
ATOM 5431 O O . ASN B 1 299 ? -19.453 27.141 15.164 1 93.94 299 ASN B O 1
ATOM 5435 N N . TRP B 1 300 ? -19.047 25 14.898 1 94.12 300 TRP B N 1
ATOM 5436 C CA . TRP B 1 300 ? -19.484 24.703 16.266 1 94.12 300 TRP B CA 1
ATOM 5437 C C . TRP B 1 300 ? -18.297 24.734 17.234 1 94.12 300 TRP B C 1
ATOM 5439 O O . TRP B 1 300 ? -18.438 25.188 18.359 1 94.12 300 TRP B O 1
ATOM 5449 N N . PHE B 1 301 ? -17.109 24.297 16.75 1 93.5 301 PHE B N 1
ATOM 5450 C CA . PHE B 1 301 ? -16.016 24.078 17.688 1 93.5 301 PHE B CA 1
ATOM 5451 C C . PHE B 1 301 ? -14.836 24.984 17.359 1 93.5 301 PHE B C 1
ATOM 5453 O O . PHE B 1 301 ? -13.828 24.984 18.078 1 93.5 301 PHE B O 1
ATOM 5460 N N . GLY B 1 302 ? -14.977 25.734 16.312 1 92.19 302 GLY B N 1
ATOM 5461 C CA . GLY B 1 302 ? -13.891 26.641 15.945 1 92.19 302 GLY B CA 1
ATOM 5462 C C . GLY B 1 302 ? -12.836 25.953 15.102 1 92.19 302 GLY B C 1
ATOM 5463 O O . GLY B 1 302 ? -13.047 24.859 14.586 1 92.19 302 GLY B O 1
ATOM 5464 N N . PHE B 1 303 ? -11.703 26.609 14.969 1 91.94 303 PHE B N 1
ATOM 5465 C CA . PHE B 1 303 ? -10.664 26.188 14.031 1 91.94 303 PHE B CA 1
ATOM 5466 C C . PHE B 1 303 ? -10.031 24.875 14.484 1 91.94 303 PHE B C 1
ATOM 5468 O O . PHE B 1 303 ? -9.531 24.109 13.664 1 91.94 303 PHE B O 1
ATOM 5475 N N . LYS B 1 304 ? -10.07 24.594 15.789 1 90.56 304 LYS B N 1
ATOM 5476 C CA . LYS B 1 304 ? -9.508 23.359 16.328 1 90.56 304 LYS B CA 1
ATOM 5477 C C . LYS B 1 304 ? -10.219 22.125 15.75 1 90.56 304 LYS B C 1
ATOM 5479 O O . LYS B 1 304 ? -9.664 21.031 15.758 1 90.56 304 LYS B O 1
ATOM 5484 N N . GLY B 1 305 ? -11.406 22.359 15.258 1 92.69 305 GLY B N 1
ATOM 5485 C CA . GLY B 1 305 ? -12.156 21.266 14.664 1 92.69 305 GLY B CA 1
ATOM 5486 C C . GLY B 1 305 ? -11.5 20.688 13.414 1 92.69 305 GLY B C 1
ATOM 5487 O O . GLY B 1 305 ? -11.711 19.531 13.078 1 92.69 305 GLY B O 1
ATOM 5488 N N . ILE B 1 306 ? -10.688 21.531 12.805 1 93.69 306 ILE B N 1
ATOM 5489 C CA . ILE B 1 306 ? -10.023 21.094 11.586 1 93.69 306 ILE B CA 1
ATOM 5490 C C . ILE B 1 306 ? -9.07 19.938 11.906 1 93.69 306 ILE B C 1
ATOM 5492 O O . ILE B 1 306 ? -8.898 19.031 11.094 1 93.69 306 ILE B O 1
ATOM 5496 N N . GLY B 1 307 ? -8.422 19.906 13.125 1 91.56 307 GLY B N 1
ATOM 5497 C CA . GLY B 1 307 ? -7.504 18.859 13.555 1 91.56 307 GLY B CA 1
ATOM 5498 C C . GLY B 1 307 ? -8.133 17.469 13.555 1 91.56 307 GLY B C 1
ATOM 5499 O O . GLY B 1 307 ? -7.469 16.484 13.242 1 91.56 307 GLY B O 1
ATOM 5500 N N . VAL B 1 308 ? -9.422 17.453 13.82 1 94.06 308 VAL B N 1
ATOM 5501 C CA . VAL B 1 308 ? -10.125 16.188 13.867 1 94.06 308 VAL B CA 1
ATOM 5502 C C . VAL B 1 308 ? -10.148 15.555 12.477 1 94.06 308 VAL B C 1
ATOM 5504 O O . VAL B 1 308 ? -10.023 14.336 12.328 1 94.06 308 VAL B O 1
ATOM 5507 N N . PHE B 1 309 ? -10.305 16.375 11.477 1 95.81 309 PHE B N 1
ATOM 5508 C CA . PHE B 1 309 ? -10.406 15.867 10.117 1 95.81 309 PHE B CA 1
ATOM 5509 C C . PHE B 1 309 ? -9.031 15.492 9.57 1 95.81 309 PHE B C 1
ATOM 5511 O O . PHE B 1 309 ? -8.906 14.578 8.758 1 95.81 309 PHE B O 1
ATOM 5518 N N . ALA B 1 310 ? -7.957 16.188 10.086 1 93.06 310 ALA B N 1
ATOM 5519 C CA . ALA B 1 310 ? -6.605 15.75 9.758 1 93.06 310 ALA B CA 1
ATOM 5520 C C . ALA B 1 310 ? -6.336 14.344 10.297 1 93.06 310 ALA B C 1
ATOM 5522 O O . ALA B 1 310 ? -5.828 13.484 9.57 1 93.06 310 ALA B O 1
ATOM 5523 N N . LEU B 1 311 ? -6.75 14.141 11.523 1 93.56 311 LEU B N 1
ATOM 5524 C CA . LEU B 1 311 ? -6.562 12.836 12.156 1 93.56 311 LEU B CA 1
ATOM 5525 C C . LEU B 1 311 ? -7.406 11.773 11.461 1 93.56 311 LEU B C 1
ATOM 5527 O O . LEU B 1 311 ? -6.953 10.641 11.273 1 93.56 311 LEU B O 1
ATOM 5531 N N . LEU B 1 312 ? -8.602 12.172 11.094 1 95 312 LEU B N 1
ATOM 5532 C CA . LEU B 1 312 ? -9.492 11.25 10.398 1 95 312 LEU B CA 1
ATOM 5533 C C . LEU B 1 312 ? -8.867 10.781 9.086 1 95 312 LEU B C 1
ATOM 5535 O O . LEU B 1 312 ? -9.047 9.633 8.688 1 95 312 LEU B O 1
ATOM 5539 N N . PHE B 1 313 ? -8.172 11.648 8.461 1 95.81 313 PHE B N 1
ATOM 5540 C CA . PHE B 1 313 ? -7.488 11.312 7.223 1 95.81 313 PHE B CA 1
ATOM 5541 C C . PHE B 1 313 ? -6.477 10.188 7.445 1 95.81 313 PHE B C 1
ATOM 5543 O O . PHE B 1 313 ? -6.461 9.203 6.707 1 95.81 313 PHE B O 1
ATOM 5550 N N . PHE B 1 314 ? -5.672 10.266 8.484 1 94.38 314 PHE B N 1
ATOM 5551 C CA . PHE B 1 314 ? -4.605 9.305 8.734 1 94.38 314 PHE B CA 1
ATOM 5552 C C . PHE B 1 314 ? -5.18 7.969 9.195 1 94.38 314 PHE B C 1
ATOM 5554 O O . PHE B 1 314 ? -4.625 6.914 8.891 1 94.38 314 PHE B O 1
ATOM 5561 N N . PHE B 1 315 ? -6.301 8.031 9.852 1 93.56 315 PHE B N 1
ATOM 5562 C CA . PHE B 1 315 ? -6.934 6.793 10.305 1 93.56 315 PHE B CA 1
ATOM 5563 C C . PHE B 1 315 ? -7.707 6.137 9.164 1 93.56 315 PHE B C 1
ATOM 5565 O O . PHE B 1 315 ? -7.902 4.918 9.164 1 93.56 315 PHE B O 1
ATOM 5572 N N . GLY B 1 316 ? -8.156 6.926 8.234 1 94.5 316 GLY B N 1
ATOM 5573 C CA . GLY B 1 316 ? -9.047 6.438 7.191 1 94.5 316 GLY B CA 1
ATOM 5574 C C . GLY B 1 316 ? -8.312 5.898 5.98 1 94.5 316 GLY B C 1
ATOM 5575 O O . GLY B 1 316 ? -8.703 4.875 5.418 1 94.5 316 GLY B O 1
ATOM 5576 N N . ILE B 1 317 ? -7.227 6.484 5.617 1 92 317 ILE B N 1
ATOM 5577 C CA . ILE B 1 317 ? -6.57 6.238 4.336 1 92 317 ILE B CA 1
ATOM 5578 C C . ILE B 1 317 ? -6.137 4.777 4.25 1 92 317 ILE B C 1
ATOM 5580 O O . ILE B 1 317 ? -6.379 4.109 3.244 1 92 317 ILE B O 1
ATOM 5584 N N . PRO B 1 318 ? -5.512 4.188 5.312 1 90.56 318 PRO B N 1
ATOM 5585 C CA . PRO B 1 318 ? -5.102 2.783 5.203 1 90.56 318 PRO B CA 1
ATOM 5586 C C . PRO B 1 318 ? -6.285 1.841 4.977 1 90.56 318 PRO B C 1
ATOM 5588 O O . PRO B 1 318 ? -6.125 0.778 4.371 1 90.56 318 PRO B O 1
ATOM 5591 N N . LEU B 1 319 ? -7.434 2.242 5.363 1 94.19 319 LEU B N 1
ATOM 5592 C CA . LEU B 1 319 ? -8.617 1.398 5.27 1 94.19 319 LEU B CA 1
ATOM 5593 C C . LEU B 1 319 ? -9.234 1.483 3.877 1 94.19 319 LEU B C 1
ATOM 5595 O O . LEU B 1 319 ? -9.852 0.523 3.408 1 94.19 319 LEU B O 1
ATOM 5599 N N . LEU B 1 320 ? -9.039 2.562 3.211 1 94.94 320 LEU B N 1
ATOM 5600 C CA . LEU B 1 320 ? -9.719 2.811 1.943 1 94.94 320 LEU B CA 1
ATOM 5601 C C . LEU B 1 320 ? -9.117 1.958 0.83 1 94.94 320 LEU B C 1
ATOM 5603 O O . LEU B 1 320 ? -9.812 1.605 -0.128 1 94.94 320 LEU B O 1
ATOM 5607 N N . SER B 1 321 ? -7.848 1.592 0.955 1 89.81 321 SER B N 1
ATOM 5608 C CA . SER B 1 321 ? -7.184 0.815 -0.084 1 89.81 321 SER B CA 1
ATOM 5609 C C . SER B 1 321 ? -7.297 -0.682 0.184 1 89.81 321 SER B C 1
ATOM 5611 O O . SER B 1 321 ? -7.016 -1.499 -0.695 1 89.81 321 SER B O 1
ATOM 5613 N N . MET B 1 322 ? -7.754 -1.051 1.338 1 93.25 322 MET B N 1
ATOM 5614 C CA . MET B 1 322 ? -7.809 -2.443 1.771 1 93.25 322 MET B CA 1
ATOM 5615 C C . MET B 1 322 ? -9.18 -3.047 1.488 1 93.25 322 MET B C 1
ATOM 5617 O O . MET B 1 322 ? -10.203 -2.393 1.694 1 93.25 322 MET B O 1
ATOM 5621 N N . PRO B 1 323 ? -9.133 -4.305 0.992 1 94.38 323 PRO B N 1
ATOM 5622 C CA . PRO B 1 323 ? -10.43 -4.977 0.906 1 94.38 323 PRO B CA 1
ATOM 5623 C C . PRO B 1 323 ? -11.078 -5.191 2.273 1 94.38 323 PRO B C 1
ATOM 5625 O O . PRO B 1 323 ? -10.391 -5.539 3.238 1 94.38 323 PRO B O 1
ATOM 5628 N N . PRO B 1 324 ? -12.32 -4.973 2.326 1 93.88 324 PRO B N 1
ATOM 5629 C CA . PRO B 1 324 ? -13 -5.133 3.613 1 93.88 324 PRO B CA 1
ATOM 5630 C C . PRO B 1 324 ? -12.781 -6.512 4.23 1 93.88 324 PRO B C 1
ATOM 5632 O O . PRO B 1 324 ? -12.727 -6.641 5.457 1 93.88 324 PRO B O 1
ATOM 5635 N N . GLU B 1 325 ? -12.57 -7.551 3.438 1 94.62 325 GLU B N 1
ATOM 5636 C CA . GLU B 1 325 ? -12.398 -8.922 3.902 1 94.62 325 GLU B CA 1
ATOM 5637 C C . GLU B 1 325 ? -11.047 -9.102 4.598 1 94.62 325 GLU B C 1
ATOM 5639 O O . GLU B 1 325 ? -10.828 -10.094 5.293 1 94.62 325 GLU B O 1
ATOM 5644 N N . PHE B 1 326 ? -10.141 -8.109 4.355 1 93.88 326 PHE B N 1
ATOM 5645 C CA . PHE B 1 326 ? -8.812 -8.18 4.969 1 93.88 326 PHE B CA 1
ATOM 5646 C C . PHE B 1 326 ? -8.812 -7.496 6.328 1 93.88 326 PHE B C 1
ATOM 5648 O O . PHE B 1 326 ? -7.871 -7.664 7.109 1 93.88 326 PHE B O 1
ATOM 5655 N N . MET B 1 327 ? -9.914 -6.746 6.641 1 94.12 327 MET B N 1
ATOM 5656 C CA . MET B 1 327 ? -9.992 -5.949 7.859 1 94.12 327 MET B CA 1
ATOM 5657 C C . MET B 1 327 ? -10.531 -6.785 9.016 1 94.12 327 MET B C 1
ATOM 5659 O O . MET B 1 327 ? -11.32 -7.707 8.812 1 94.12 327 MET B O 1
ATOM 5663 N N . SER B 1 328 ? -10.109 -6.383 10.266 1 91.56 328 SER B N 1
ATOM 5664 C CA . SER B 1 328 ? -10.758 -6.941 11.445 1 91.56 328 SER B CA 1
ATOM 5665 C C . SER B 1 328 ? -12.219 -6.488 11.531 1 91.56 328 SER B C 1
ATOM 5667 O O . SER B 1 328 ? -12.602 -5.492 10.922 1 91.56 328 SER B O 1
ATOM 5669 N N . SER B 1 329 ? -13.039 -7.215 12.281 1 90.94 329 SER B N 1
ATOM 5670 C CA . SER B 1 329 ? -14.453 -6.891 12.422 1 90.94 329 SER B CA 1
ATOM 5671 C C . SER B 1 329 ? -14.648 -5.496 13.008 1 90.94 329 SER B C 1
ATOM 5673 O O . SER B 1 329 ? -15.578 -4.781 12.625 1 90.94 329 SER B O 1
ATOM 5675 N N . PHE B 1 330 ? -13.766 -5.059 13.844 1 92.69 330 PHE B N 1
ATOM 5676 C CA . PHE B 1 330 ? -13.859 -3.736 14.453 1 92.69 330 PHE B CA 1
ATOM 5677 C C . PHE B 1 330 ? -13.695 -2.648 13.398 1 92.69 330 PHE B C 1
ATOM 5679 O O . PHE B 1 330 ? -14.539 -1.758 13.281 1 92.69 330 PHE B O 1
ATOM 5686 N N . TYR B 1 331 ? -12.68 -2.756 12.617 1 93.62 331 TYR B N 1
ATOM 5687 C CA . TYR B 1 331 ? -12.383 -1.711 11.641 1 93.62 331 TYR B CA 1
ATOM 5688 C C . TYR B 1 331 ? -13.383 -1.736 10.492 1 93.62 331 TYR B C 1
ATOM 5690 O O . TYR B 1 331 ? -13.766 -0.687 9.977 1 93.62 331 TYR B O 1
ATOM 5698 N N . ARG B 1 332 ? -13.766 -2.922 10.086 1 93.38 332 ARG B N 1
ATOM 5699 C CA . ARG B 1 332 ? -14.719 -3.064 8.984 1 93.38 332 ARG B CA 1
ATOM 5700 C C . ARG B 1 332 ? -16.078 -2.486 9.359 1 93.38 332 ARG B C 1
ATOM 5702 O O . ARG B 1 332 ? -16.656 -1.704 8.602 1 93.38 332 ARG B O 1
ATOM 5709 N N . ASP B 1 333 ? -16.578 -2.719 10.609 1 92.94 333 ASP B N 1
ATOM 5710 C CA . ASP B 1 333 ? -17.969 -2.441 10.953 1 92.94 333 ASP B CA 1
ATOM 5711 C C . ASP B 1 333 ? -18.094 -1.108 11.688 1 92.94 333 ASP B C 1
ATOM 5713 O O . ASP B 1 333 ? -19.109 -0.424 11.57 1 92.94 333 ASP B O 1
ATOM 5717 N N . TRP B 1 334 ? -16.984 -0.696 12.305 1 91.94 334 TRP B N 1
ATOM 5718 C CA . TRP B 1 334 ? -17.156 0.453 13.188 1 91.94 334 TRP B CA 1
ATOM 5719 C C . TRP B 1 334 ? -16.375 1.655 12.68 1 91.94 334 TRP B C 1
ATOM 5721 O O . TRP B 1 334 ? -16.625 2.789 13.094 1 91.94 334 TRP B O 1
ATOM 5731 N N . ILE B 1 335 ? -15.484 1.439 11.773 1 93.06 335 ILE B N 1
ATOM 5732 C CA . ILE B 1 335 ? -14.688 2.566 11.297 1 93.06 335 ILE B CA 1
ATOM 5733 C C . ILE B 1 335 ? -14.891 2.746 9.789 1 93.06 335 ILE B C 1
ATOM 5735 O O . ILE B 1 335 ? -15.422 3.768 9.352 1 93.06 335 ILE B O 1
ATOM 5739 N N . HIS B 1 336 ? -14.609 1.718 9.07 1 93.88 336 HIS B N 1
ATOM 5740 C CA . HIS B 1 336 ? -14.688 1.771 7.613 1 93.88 336 HIS B CA 1
ATOM 5741 C C . HIS B 1 336 ? -16.109 2.09 7.156 1 93.88 336 HIS B C 1
ATOM 5743 O O . HIS B 1 336 ? -16.297 2.871 6.219 1 93.88 336 HIS B O 1
ATOM 5749 N N . SER B 1 337 ? -17.125 1.62 7.855 1 92.12 337 SER B N 1
ATOM 5750 C CA . SER B 1 337 ? -18.516 1.731 7.422 1 92.12 337 SER B CA 1
ATOM 5751 C C . SER B 1 337 ? -19.031 3.162 7.57 1 92.12 337 SER B C 1
ATOM 5753 O O . SER B 1 337 ? -19.969 3.561 6.887 1 92.12 337 SER B O 1
ATOM 5755 N N . TRP B 1 338 ? -18.281 3.975 8.336 1 91.88 338 TRP B N 1
ATOM 5756 C CA . TRP B 1 338 ? -18.812 5.305 8.625 1 91.88 338 TRP B CA 1
ATOM 5757 C C . TRP B 1 338 ? -17.938 6.383 8 1 91.88 338 TRP B C 1
ATOM 5759 O O . TRP B 1 338 ? -18.25 7.57 8.07 1 91.88 338 TRP B O 1
ATOM 5769 N N . LEU B 1 339 ? -16.875 5.973 7.387 1 94.5 339 LEU B N 1
ATOM 5770 C CA . LEU B 1 339 ? -15.984 6.953 6.781 1 94.5 339 LEU B CA 1
ATOM 5771 C C . LEU B 1 339 ? -16.641 7.621 5.578 1 94.5 339 LEU B C 1
ATOM 5773 O O . LEU B 1 339 ? -17.047 6.941 4.633 1 94.5 339 LEU B O 1
ATOM 5777 N N . PRO B 1 340 ? -16.719 8.945 5.641 1 96.12 340 PRO B N 1
ATOM 5778 C CA . PRO B 1 340 ? -17.281 9.625 4.473 1 96.12 340 PRO B CA 1
ATOM 5779 C C . PRO B 1 340 ? -16.469 9.391 3.199 1 96.12 340 PRO B C 1
ATOM 5781 O O . PRO B 1 340 ? -17.047 9.312 2.109 1 96.12 340 PRO B O 1
ATOM 5784 N N . MET B 1 341 ? -15.203 9.227 3.334 1 97.62 341 MET B N 1
ATOM 5785 C CA . MET B 1 341 ? -14.312 9.039 2.191 1 97.62 341 MET B CA 1
ATOM 5786 C C . MET B 1 341 ? -14.617 7.723 1.476 1 97.62 341 MET B C 1
ATOM 5788 O O . MET B 1 341 ? -14.383 7.598 0.272 1 97.62 341 MET B O 1
ATOM 5792 N N . ARG B 1 342 ? -15.133 6.758 2.234 1 97.25 342 ARG B N 1
ATOM 5793 C CA . ARG B 1 342 ? -15.414 5.445 1.663 1 97.25 342 ARG B CA 1
ATOM 5794 C C . ARG B 1 342 ? -16.469 5.539 0.564 1 97.25 342 ARG B C 1
ATOM 5796 O O . ARG B 1 342 ? -16.359 4.867 -0.463 1 97.25 342 ARG B O 1
ATOM 5803 N N . PHE B 1 343 ? -17.453 6.395 0.768 1 97.62 343 PHE B N 1
ATOM 5804 C CA . PHE B 1 343 ? -18.547 6.531 -0.202 1 97.62 343 PHE B CA 1
ATOM 5805 C C . PHE B 1 343 ? -18.047 7.199 -1.478 1 97.62 343 PHE B C 1
ATOM 5807 O O . PHE B 1 343 ? -18.516 6.883 -2.574 1 97.62 343 PHE B O 1
ATOM 5814 N N . SER B 1 344 ? -17.109 8.109 -1.285 1 97.94 344 SER B N 1
ATOM 5815 C CA . SER B 1 344 ? -16.484 8.719 -2.461 1 97.94 344 SER B CA 1
ATOM 5816 C C . SER B 1 344 ? -15.68 7.695 -3.252 1 97.94 344 SER B C 1
ATOM 5818 O O . SER B 1 344 ? -15.742 7.668 -4.484 1 97.94 344 SER B O 1
ATOM 5820 N N . VAL B 1 345 ? -14.992 6.836 -2.582 1 97.5 345 VAL B N 1
ATOM 5821 C CA . VAL B 1 345 ? -14.18 5.812 -3.234 1 97.5 345 VAL B CA 1
ATOM 5822 C C . VAL B 1 345 ? -15.086 4.828 -3.975 1 97.5 345 VAL B C 1
ATOM 5824 O O . VAL B 1 345 ? -14.82 4.484 -5.129 1 97.5 345 VAL B O 1
ATOM 5827 N N . GLU B 1 346 ? -16.141 4.43 -3.338 1 96.12 346 GLU B N 1
ATOM 5828 C CA . GLU B 1 346 ? -17.062 3.471 -3.936 1 96.12 346 GLU B CA 1
ATOM 5829 C C . GLU B 1 346 ? -17.734 4.051 -5.18 1 96.12 346 GLU B C 1
ATOM 5831 O O . GLU B 1 346 ? -17.906 3.355 -6.184 1 96.12 346 GLU B O 1
ATOM 5836 N N . GLY B 1 347 ? -18.125 5.242 -5.066 1 96.81 347 GLY B N 1
ATOM 5837 C CA . GLY B 1 347 ? -18.719 5.887 -6.23 1 96.81 347 GLY B CA 1
ATOM 5838 C C . GLY B 1 347 ? -17.75 6.031 -7.387 1 96.81 347 GLY B C 1
ATOM 5839 O O . GLY B 1 347 ? -18.125 5.816 -8.547 1 96.81 347 GLY B O 1
ATOM 5840 N N . LEU B 1 348 ? -16.547 6.418 -7.078 1 96.75 348 LEU B N 1
ATOM 5841 C CA . LEU B 1 348 ? -15.523 6.555 -8.117 1 96.75 348 LEU B CA 1
ATOM 5842 C C . LEU B 1 348 ? -15.203 5.203 -8.742 1 96.75 348 LEU B C 1
ATOM 5844 O O . LEU B 1 348 ? -14.938 5.121 -9.945 1 96.75 348 LEU B O 1
ATOM 5848 N N . ARG B 1 349 ? -15.227 4.203 -7.914 1 95.75 349 ARG B N 1
ATOM 5849 C CA . ARG B 1 349 ? -15.008 2.855 -8.422 1 95.75 349 ARG B CA 1
ATOM 5850 C C . ARG B 1 349 ? -16.062 2.488 -9.469 1 95.75 349 ARG B C 1
ATOM 5852 O O . ARG B 1 349 ? -15.742 1.901 -10.5 1 95.75 349 ARG B O 1
ATOM 5859 N N . ASN B 1 350 ? -17.281 2.811 -9.18 1 95.75 350 ASN B N 1
ATOM 5860 C CA . ASN B 1 350 ? -18.359 2.557 -10.117 1 95.75 350 ASN B CA 1
ATOM 5861 C C . ASN B 1 350 ? -18.156 3.285 -11.438 1 95.75 350 ASN B C 1
ATOM 5863 O O . ASN B 1 350 ? -18.391 2.721 -12.508 1 95.75 350 ASN B O 1
ATOM 5867 N N . LEU B 1 351 ? -17.641 4.445 -11.344 1 95.5 351 LEU B N 1
ATOM 5868 C CA . LEU B 1 351 ? -17.5 5.297 -12.516 1 95.5 351 LEU B CA 1
ATOM 5869 C C . LEU B 1 351 ? -16.266 4.906 -13.328 1 95.5 351 LEU B C 1
ATOM 5871 O O . LEU B 1 351 ? -16.297 4.949 -14.562 1 95.5 351 LEU B O 1
ATOM 5875 N N . LEU B 1 352 ? -15.219 4.461 -12.656 1 95.44 352 LEU B N 1
ATOM 5876 C CA . LEU B 1 352 ? -13.945 4.23 -13.328 1 95.44 352 LEU B CA 1
ATOM 5877 C C . LEU B 1 352 ? -13.867 2.807 -13.867 1 95.44 352 LEU B C 1
ATOM 5879 O O . LEU B 1 352 ? -13.297 2.574 -14.938 1 95.44 352 LEU B O 1
ATOM 5883 N N . TYR B 1 353 ? -14.477 1.855 -13.141 1 95.25 353 TYR B N 1
ATOM 5884 C CA . TYR B 1 353 ? -14.156 0.47 -13.469 1 95.25 353 TYR B CA 1
ATOM 5885 C C . TYR B 1 353 ? -15.406 -0.291 -13.898 1 95.25 353 TYR B C 1
ATOM 5887 O O . TYR B 1 353 ? -15.312 -1.353 -14.516 1 95.25 353 TYR B O 1
ATOM 5895 N N . PHE B 1 354 ? -16.562 0.16 -13.648 1 94.06 354 PHE B N 1
ATOM 5896 C CA . PHE B 1 354 ? -17.75 -0.64 -13.891 1 94.06 354 PHE B CA 1
ATOM 5897 C C . PHE B 1 354 ? -18.641 0.019 -14.938 1 94.06 354 PHE B C 1
ATOM 5899 O O . PHE B 1 354 ? -19.781 -0.409 -15.156 1 94.06 354 PHE B O 1
ATOM 5906 N N . GLY B 1 355 ? -18.109 1.051 -15.586 1 85.75 355 GLY B N 1
ATOM 5907 C CA . GLY B 1 355 ? -18.781 1.664 -16.719 1 85.75 355 GLY B CA 1
ATOM 5908 C C . GLY B 1 355 ? -20.125 2.266 -16.359 1 85.75 355 GLY B C 1
ATOM 5909 O O . GLY B 1 355 ? -21 2.393 -17.219 1 85.75 355 GLY B O 1
ATOM 5910 N N . LYS B 1 356 ? -20.234 2.525 -15.195 1 82.69 356 LYS B N 1
ATOM 5911 C CA . LYS B 1 356 ? -21.484 3.121 -14.75 1 82.69 356 LYS B CA 1
ATOM 5912 C C . LYS B 1 356 ? -21.469 4.637 -14.922 1 82.69 356 LYS B C 1
ATOM 5914 O O . LYS B 1 356 ? -20.422 5.27 -14.773 1 82.69 356 LYS B O 1
ATOM 5919 N N . SER B 1 357 ? -22.578 5.16 -15.266 1 84.44 357 SER B N 1
ATOM 5920 C CA . SER B 1 357 ? -22.734 6.609 -15.305 1 84.44 357 SER B CA 1
ATOM 5921 C C . SER B 1 357 ? -23.141 7.156 -13.938 1 84.44 357 SER B C 1
ATOM 5923 O O . SER B 1 357 ? -23.438 6.391 -13.023 1 84.44 357 SER B O 1
ATOM 5925 N N . LEU B 1 358 ? -23.016 8.391 -13.914 1 88.56 358 LEU B N 1
ATOM 5926 C CA . LEU B 1 358 ? -23.438 9.023 -12.672 1 88.56 358 LEU B CA 1
ATOM 5927 C C . LEU B 1 358 ? -24.922 8.789 -12.43 1 88.56 358 LEU B C 1
ATOM 5929 O O . LEU B 1 358 ? -25.75 9.07 -13.297 1 88.56 358 LE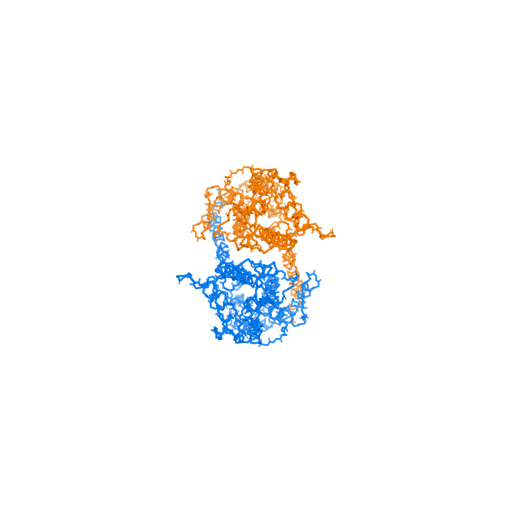U B O 1
ATOM 5933 N N . ARG B 1 359 ? -25.188 8.07 -11.344 1 85.69 359 ARG B N 1
ATOM 5934 C CA . ARG B 1 359 ? -26.562 7.762 -10.961 1 85.69 359 ARG B CA 1
ATOM 5935 C C . ARG B 1 359 ? -26.75 7.859 -9.453 1 85.69 359 ARG B C 1
ATOM 5937 O O . ARG B 1 359 ? -25.766 8.016 -8.711 1 85.69 359 ARG B O 1
ATOM 5944 N N . VAL B 1 360 ? -28.016 7.902 -9.133 1 88.38 360 VAL B N 1
ATOM 5945 C CA . VAL B 1 360 ? -28.344 7.922 -7.711 1 88.38 360 VAL B CA 1
ATOM 5946 C C . VAL B 1 360 ? -28.203 6.52 -7.129 1 88.38 360 VAL B C 1
ATOM 5948 O O . VAL B 1 360 ? -29.203 5.828 -6.902 1 88.38 360 VAL B O 1
ATOM 5951 N N . ASP B 1 361 ? -26.969 6.176 -6.91 1 89.56 361 ASP B N 1
ATOM 5952 C CA . ASP B 1 361 ? -26.688 4.879 -6.305 1 89.56 361 ASP B CA 1
ATOM 5953 C C . ASP B 1 361 ? -26.359 5.031 -4.824 1 89.56 361 ASP B C 1
ATOM 5955 O O . ASP B 1 361 ? -26.531 6.102 -4.246 1 89.56 361 ASP B O 1
ATOM 5959 N N . GLY B 1 362 ? -26.016 3.938 -4.23 1 90.38 362 GLY B N 1
ATOM 5960 C CA . GLY B 1 362 ? -25.766 3.9 -2.799 1 90.38 362 GLY B CA 1
ATOM 5961 C C . GLY B 1 362 ? -24.766 4.949 -2.342 1 90.38 362 GLY B C 1
ATOM 5962 O O . GLY B 1 362 ? -25.094 5.805 -1.519 1 90.38 362 GLY B O 1
ATOM 5963 N N . PRO B 1 363 ? -23.609 4.992 -2.996 1 93.94 363 PRO B N 1
ATOM 5964 C CA . PRO B 1 363 ? -22.594 5.965 -2.592 1 93.94 363 PRO B CA 1
ATOM 5965 C C . PRO B 1 363 ? -23.031 7.41 -2.822 1 93.94 363 PRO B C 1
ATOM 5967 O O . PRO B 1 363 ? -22.797 8.273 -1.972 1 93.94 363 PRO B O 1
ATOM 5970 N N . THR B 1 364 ? -23.641 7.699 -3.936 1 95.44 364 THR B N 1
ATOM 5971 C CA . THR B 1 364 ? -24.109 9.047 -4.238 1 95.44 364 THR B CA 1
ATOM 5972 C C . THR B 1 364 ? -25.156 9.5 -3.225 1 95.44 364 THR B C 1
ATOM 5974 O O . THR B 1 364 ? -25.109 10.633 -2.74 1 95.44 364 THR B O 1
ATOM 5977 N N . LEU B 1 365 ? -26.062 8.625 -2.881 1 95.94 365 LEU B N 1
ATOM 5978 C CA . LEU B 1 365 ? -27.094 8.938 -1.902 1 95.94 365 LEU B CA 1
ATOM 5979 C C . LEU B 1 365 ? -26.484 9.188 -0.528 1 95.94 365 LEU B C 1
ATOM 5981 O O . LEU B 1 365 ? -26.938 10.07 0.205 1 95.94 365 LEU B O 1
ATOM 5985 N N . ALA B 1 366 ? -25.547 8.375 -0.202 1 96.62 366 ALA B N 1
ATOM 5986 C CA . ALA B 1 366 ? -24.875 8.562 1.083 1 96.62 366 ALA B CA 1
ATOM 5987 C C . ALA B 1 366 ? -24.203 9.93 1.158 1 96.62 366 ALA B C 1
ATOM 5989 O O . ALA B 1 366 ? -24.328 10.633 2.164 1 96.62 366 ALA B O 1
ATOM 5990 N N . LEU B 1 367 ? -23.5 10.32 0.075 1 97.56 367 LEU B N 1
ATOM 5991 C CA . LEU B 1 367 ? -22.828 11.617 0.041 1 97.56 367 LEU B CA 1
ATOM 5992 C C . LEU B 1 367 ? -23.844 12.75 0.096 1 97.56 367 LEU B C 1
ATOM 5994 O O . LEU B 1 367 ? -23.625 13.75 0.789 1 97.56 367 LEU B O 1
ATOM 5998 N N . PHE B 1 368 ? -24.953 12.602 -0.565 1 96.81 368 PHE B N 1
ATOM 5999 C CA . PHE B 1 368 ? -26 13.602 -0.534 1 96.81 368 PHE B CA 1
ATOM 6000 C C . PHE B 1 368 ? -26.562 13.758 0.875 1 96.81 368 PHE B C 1
ATOM 6002 O O . PHE B 1 368 ? -26.797 14.875 1.342 1 96.81 368 PHE B O 1
ATOM 6009 N N . ASN B 1 369 ? -26.797 12.625 1.499 1 97.31 369 ASN B N 1
ATOM 6010 C CA . ASN B 1 369 ? -27.328 12.656 2.857 1 97.31 369 ASN B CA 1
ATOM 6011 C C . ASN B 1 369 ? -26.359 13.32 3.828 1 97.31 369 ASN B C 1
ATOM 6013 O O . ASN B 1 369 ? -26.766 14.125 4.668 1 97.31 369 ASN B O 1
ATOM 6017 N N . ILE B 1 370 ? -25.062 13.008 3.703 1 97.69 370 ILE B N 1
ATOM 6018 C CA . ILE B 1 370 ? -24.062 13.617 4.566 1 97.69 370 ILE B CA 1
ATOM 6019 C C . ILE B 1 370 ? -24.016 15.125 4.312 1 97.69 370 ILE B C 1
ATOM 6021 O O . ILE B 1 370 ? -23.922 15.914 5.254 1 97.69 370 ILE B O 1
ATOM 6025 N N . SER B 1 371 ? -24.109 15.492 3.047 1 97.56 371 SER B N 1
ATOM 6026 C CA . SER B 1 371 ? -24.094 16.906 2.691 1 97.56 371 SER B CA 1
ATOM 6027 C C . SER B 1 371 ? -25.297 17.641 3.297 1 97.56 371 SER B C 1
ATOM 6029 O O . SER B 1 371 ? -25.141 18.719 3.867 1 97.56 371 SER B O 1
ATOM 6031 N N . TRP B 1 372 ? -26.438 17 3.225 1 97.5 372 TRP B N 1
ATOM 6032 C CA . TRP B 1 372 ? -27.656 17.609 3.721 1 97.5 372 TRP B CA 1
ATOM 6033 C C . TRP B 1 372 ? -27.625 17.75 5.242 1 97.5 372 TRP B C 1
ATOM 6035 O O . TRP B 1 372 ? -28 18.781 5.789 1 97.5 372 TRP B O 1
ATOM 6045 N N . ILE B 1 373 ? -27.234 16.766 5.887 1 97.75 373 ILE B N 1
ATOM 6046 C CA . ILE B 1 373 ? -27.141 16.781 7.344 1 97.75 373 ILE B CA 1
ATOM 6047 C C . ILE B 1 373 ? -26.125 17.844 7.781 1 97.75 373 ILE B C 1
ATOM 6049 O O . ILE B 1 373 ? -26.375 18.594 8.719 1 97.75 373 ILE B O 1
ATOM 6053 N N . SER B 1 374 ? -24.984 17.891 7.086 1 98 374 SER B N 1
ATOM 6054 C CA . SER B 1 374 ? -23.969 18.906 7.398 1 98 374 SER B CA 1
ATOM 6055 C C . SER B 1 374 ? -24.5 20.312 7.191 1 98 374 SER B C 1
ATOM 6057 O O . SER B 1 374 ? -24.234 21.203 7.988 1 98 374 SER B O 1
ATOM 6059 N N . LEU B 1 375 ? -25.266 20.484 6.125 1 97.44 375 LEU B N 1
ATOM 6060 C CA . LEU B 1 375 ? -25.875 21.781 5.84 1 97.44 375 LEU B CA 1
ATOM 6061 C C . LEU B 1 375 ? -26.828 22.188 6.957 1 97.44 375 LEU B C 1
ATOM 6063 O O . LEU B 1 375 ? -26.828 23.344 7.387 1 97.44 375 LEU B O 1
ATOM 6067 N N . LEU B 1 376 ? -27.594 21.25 7.402 1 97.44 376 LEU B N 1
ATOM 6068 C CA . LEU B 1 376 ? -28.516 21.516 8.492 1 97.44 376 LEU B CA 1
ATOM 6069 C C . LEU B 1 376 ? -27.766 21.922 9.758 1 97.44 376 LEU B C 1
ATOM 6071 O O . LEU B 1 376 ? -28.156 22.875 10.438 1 97.44 376 LEU B O 1
ATOM 6075 N N . ILE B 1 377 ? -26.703 21.25 10.07 1 97.31 377 ILE B N 1
ATOM 6076 C CA . ILE B 1 377 ? -25.891 21.531 11.25 1 97.31 377 ILE B CA 1
ATOM 6077 C C . ILE B 1 377 ? -25.281 22.922 11.125 1 97.31 377 ILE B C 1
ATOM 6079 O O . ILE B 1 377 ? -25.203 23.672 12.109 1 97.31 377 ILE B O 1
ATOM 6083 N N . ILE B 1 378 ? -24.859 23.281 9.922 1 96.44 378 ILE B N 1
ATOM 6084 C CA . ILE B 1 378 ? -24.297 24.594 9.672 1 96.44 378 ILE B CA 1
ATOM 6085 C C . ILE B 1 378 ? -25.344 25.672 9.922 1 96.44 378 ILE B C 1
ATOM 6087 O O . ILE B 1 378 ? -25.094 26.656 10.625 1 96.44 378 ILE B O 1
ATOM 6091 N N . PHE B 1 379 ? -26.547 25.5 9.469 1 95.94 379 PHE B N 1
ATOM 6092 C CA . PHE B 1 379 ? -27.594 26.516 9.617 1 95.94 379 PHE B CA 1
ATOM 6093 C C . PHE B 1 379 ? -28.062 26.594 11.07 1 95.94 379 PHE B C 1
ATOM 6095 O O . PHE B 1 379 ? -28.422 27.656 11.547 1 95.94 379 PHE B O 1
ATOM 6102 N N . VAL B 1 380 ? -28.047 25.484 11.789 1 95.44 380 VAL B N 1
ATOM 6103 C CA . VAL B 1 380 ? -28.391 25.5 13.211 1 95.44 380 VAL B CA 1
ATOM 6104 C C . VAL B 1 380 ? -27.359 26.312 13.992 1 95.44 380 VAL B C 1
ATOM 6106 O O . VAL B 1 380 ? -27.703 26.938 15 1 95.44 380 VAL B O 1
ATOM 6109 N N . SER B 1 381 ? -26.156 26.312 13.523 1 93.38 381 SER B N 1
ATOM 6110 C CA . SER B 1 381 ? -25.109 27.047 14.203 1 93.38 381 SER B CA 1
ATOM 6111 C C . SER B 1 381 ? -25.344 28.562 14.125 1 93.38 381 SER B C 1
ATOM 6113 O O . SER B 1 381 ? -24.75 29.328 14.875 1 93.38 381 SER B O 1
ATOM 6115 N N . ALA B 1 382 ? -26.188 29.016 13.188 1 90.62 382 ALA B N 1
ATOM 6116 C CA . ALA B 1 382 ? -26.531 30.422 13.055 1 90.62 382 ALA B CA 1
ATOM 6117 C C . ALA B 1 382 ? -27.328 30.906 14.266 1 90.62 382 ALA B C 1
ATOM 6119 O O . ALA B 1 382 ? -27.422 32.125 14.516 1 90.62 382 ALA B O 1
ATOM 6120 N N . PHE B 1 383 ? -27.828 30 15.008 1 90.12 383 PHE B N 1
ATOM 6121 C CA . PHE B 1 383 ? -28.672 30.359 16.141 1 90.12 383 PHE B CA 1
ATOM 6122 C C . PHE B 1 383 ? -27.859 30.359 17.438 1 90.12 383 PHE B C 1
ATOM 6124 O O . PHE B 1 383 ? -28.422 30.562 18.516 1 90.12 383 PHE B O 1
ATOM 6131 N N . LYS B 1 384 ? -26.562 30.172 17.406 1 87.19 384 LYS B N 1
ATOM 6132 C CA . LYS B 1 384 ? -25.688 30.344 18.578 1 87.19 384 LYS B CA 1
ATOM 6133 C C . LYS B 1 384 ? -25.75 31.766 19.109 1 87.19 384 LYS B C 1
ATOM 6135 O O . LYS B 1 384 ? -25.953 32.719 18.344 1 87.19 384 LYS B O 1
ATOM 6140 N N . PRO B 1 385 ? -25.609 31.922 20.469 1 79.62 385 PRO B N 1
ATOM 6141 C CA . PRO B 1 385 ? -25.641 33.281 21.016 1 79.62 385 PRO B CA 1
ATOM 6142 C C . PRO B 1 385 ? -24.469 34.125 20.516 1 79.62 385 PRO B C 1
ATOM 6144 O O . PRO B 1 385 ? -23.344 33.656 20.406 1 79.62 385 PRO B O 1
ATOM 6147 N N . ILE B 1 386 ? -24.656 35.219 19.906 1 70.62 386 ILE B N 1
ATOM 6148 C CA . ILE B 1 386 ? -23.672 36.188 19.406 1 70.62 386 ILE B CA 1
ATOM 6149 C C . ILE B 1 386 ? -22.953 36.844 20.578 1 70.62 386 ILE B C 1
ATOM 6151 O O . ILE B 1 386 ? -23.594 37.344 21.516 1 70.62 386 ILE B O 1
ATOM 6155 N N . PRO B 1 387 ? -21.641 36.531 20.719 1 59.03 387 PRO B N 1
ATOM 6156 C CA . PRO B 1 387 ? -20.969 37.156 21.859 1 59.03 387 PRO B CA 1
ATOM 6157 C C . PRO B 1 387 ? -21.219 38.688 21.922 1 59.03 387 PRO B C 1
ATOM 6159 O O . PRO B 1 387 ? -21.328 39.344 20.891 1 59.03 387 PRO B O 1
ATOM 6162 N N . GLU B 1 388 ? -21.859 39.219 22.922 1 52.69 388 GLU B N 1
ATOM 6163 C CA . GLU B 1 388 ? -22.094 40.625 23.219 1 52.69 388 GLU B CA 1
ATOM 6164 C C . GLU B 1 388 ? -20.844 41.469 22.969 1 52.69 388 GLU B C 1
ATOM 6166 O O . GLU B 1 388 ? -19.75 41.125 23.438 1 52.69 388 GLU B O 1
ATOM 6171 N N . ASN B 1 389 ? -20.594 41.969 21.891 1 46.53 389 ASN B N 1
ATOM 6172 C CA . ASN B 1 389 ? -19.594 43 21.844 1 46.53 389 ASN B CA 1
ATOM 6173 C C . ASN B 1 389 ? -19.562 43.812 23.141 1 46.53 389 ASN B C 1
ATOM 6175 O O . ASN B 1 389 ? -20.625 44.156 23.688 1 46.53 389 ASN B O 1
ATOM 6179 N N . GLU B 1 390 ? -18.641 43.812 24.062 1 40.78 390 GLU B N 1
ATOM 6180 C CA . GLU B 1 390 ? -18.438 44.812 25.109 1 40.78 390 GLU B CA 1
ATOM 6181 C C . GLU B 1 390 ? -18.703 46.219 24.594 1 40.78 390 GLU B C 1
ATOM 6183 O O . GLU B 1 390 ? -17.922 46.75 23.812 1 40.78 390 GLU B O 1
ATOM 6188 N N . HIS B 1 391 ? -19.781 46.656 24.094 1 39.53 391 HIS B N 1
ATOM 6189 C CA . HIS B 1 391 ? -20.047 48.094 24.047 1 39.53 391 HIS B CA 1
ATOM 6190 C C . HIS B 1 391 ? -19.641 48.781 25.344 1 39.53 391 HIS B C 1
ATOM 6192 O O . HIS B 1 391 ? -19.906 48.25 26.438 1 39.53 391 HIS B O 1
ATOM 6198 N N . GLY B 1 392 ? -18.547 49.625 25.391 1 37.47 392 GLY B N 1
ATOM 6199 C CA . GLY B 1 392 ? -18.172 50.688 26.312 1 37.47 392 GLY B CA 1
ATOM 6200 C C . GLY B 1 392 ? -19.359 51.469 26.859 1 37.47 392 GLY B C 1
ATOM 6201 O O . GLY B 1 392 ? -20.094 52.094 26.109 1 37.47 392 GLY B O 1
ATOM 6202 N N . HIS B 1 393 ? -20.172 50.969 27.812 1 38.66 393 HIS B N 1
ATOM 6203 C CA . HIS B 1 393 ? -20.938 51.844 28.703 1 38.66 393 HIS B CA 1
ATOM 6204 C C . HIS B 1 393 ? -20.109 53.031 29.156 1 38.66 393 HIS B C 1
ATOM 6206 O O . HIS B 1 393 ? -19.359 52.938 30.125 1 38.66 393 HIS B O 1
ATOM 6212 N N . SER B 1 394 ? -19.297 53.75 28.281 1 37.22 394 SER B N 1
ATOM 6213 C CA . SER B 1 394 ? -18.891 55.062 28.766 1 37.22 394 SER B CA 1
ATOM 6214 C C . SER B 1 394 ? -20.109 55.938 29.031 1 37.22 394 SER B C 1
ATOM 6216 O O . SER B 1 394 ? -20.719 56.469 28.109 1 37.22 394 SER B O 1
ATOM 6218 N N . LYS B 1 395 ? -21.141 55.625 29.859 1 40.84 395 LYS B N 1
ATOM 6219 C CA . LYS B 1 395 ? -22.016 56.656 30.438 1 40.84 395 LYS B CA 1
ATOM 6220 C C . LYS B 1 395 ? -21.203 57.75 31.141 1 40.84 395 LYS B C 1
ATOM 6222 O O . LYS B 1 395 ? -20.438 57.438 32.062 1 40.84 395 LYS B O 1
ATOM 6227 N N . VAL B 1 396 ? -20.875 58.875 30.438 1 40.69 396 VAL B N 1
ATOM 6228 C CA . VAL B 1 396 ? -20.531 60.219 30.906 1 40.69 396 VAL B CA 1
ATOM 6229 C C . VAL B 1 396 ? -21.516 60.625 32 1 40.69 396 VAL B C 1
ATOM 6231 O O . VAL B 1 396 ? -22.734 60.719 31.766 1 40.69 396 VAL B O 1
ATOM 6234 N N . ASN B 1 397 ? -21.359 60.125 33.25 1 37.19 397 ASN B N 1
ATOM 6235 C CA . ASN B 1 397 ? -21.906 60.844 34.406 1 37.19 397 ASN B CA 1
ATOM 6236 C C . ASN B 1 397 ? -21.688 62.344 34.312 1 37.19 397 ASN B C 1
ATOM 6238 O O . ASN B 1 397 ? -20.578 62.812 34.531 1 37.19 397 ASN B O 1
ATOM 6242 N N . MET B 1 398 ? -22.188 63.031 33.281 1 35.5 398 MET B N 1
ATOM 6243 C CA . MET B 1 398 ? -22.281 64.5 33.156 1 35.5 398 MET B CA 1
ATOM 6244 C C . MET B 1 398 ? -22.969 65.062 34.375 1 35.5 398 MET B C 1
ATOM 6246 O O . MET B 1 398 ? -23.234 66.25 34.406 1 35.5 398 MET B O 1
ATOM 6250 N N . ASN B 1 399 ? -23.562 64.25 35.281 1 34.22 399 ASN B N 1
ATOM 6251 C CA . ASN B 1 399 ? -24.297 65 36.25 1 34.22 399 ASN B CA 1
ATOM 6252 C C . ASN B 1 399 ? -23.359 65.875 37.125 1 34.22 399 ASN B C 1
ATOM 6254 O O . ASN B 1 399 ? -23.812 66.562 38.062 1 34.22 399 ASN B O 1
ATOM 6258 N N . GLU B 1 400 ? -22.109 65.438 37.344 1 29.83 400 GLU B N 1
ATOM 6259 C CA . GLU B 1 400 ? -21.531 66.188 38.406 1 29.83 400 GLU B CA 1
ATOM 6260 C C . GLU B 1 400 ? -21.234 67.625 37.969 1 29.83 400 GLU B C 1
ATOM 6262 O O . GLU B 1 400 ? -20.578 68.375 38.688 1 29.83 400 GLU B O 1
ATOM 6267 N N . GLY B 1 401 ? -21.984 68.25 36.938 1 23.58 401 GLY B N 1
ATOM 6268 C CA . GLY B 1 401 ? -22.078 69.688 37.219 1 23.58 401 GLY B CA 1
ATOM 6269 C C . GLY B 1 401 ? -22.984 69.938 38.406 1 23.58 401 GLY B C 1
ATOM 6270 O O . GLY B 1 401 ? -23.844 69.125 38.75 1 23.58 401 GLY B O 1
#

pLDDT: mean 88.3, std 12.93, range [23.58, 98.69]

Nearest PDB structures (foldseek):
  8tun-assembly1_C  TM=4.794E-01  e=1.355E-01  Caldimonas thermodepolymerans
  6yvr-assembly1_BBB  TM=2.099E-01  e=6.899E-01  Rattus norvegicus
  4xes-assembly1_A  TM=2.087E-01  e=6.576E-01  Rattus norvegicus
  3v5y-assembly3_C  TM=2.805E-01  e=4.464E+00  Homo sapiens
  8tun-assembly1_C  TM=4.782E-01  e=1.135E-01  Caldimonas thermodepolymerans

Solvent-accessible surface area (backbone atoms only — not comparable to full-atom values): 41404 Å² total; per-residue (Å²): 113,80,63,71,68,34,67,68,55,61,43,37,59,58,51,29,41,47,42,24,49,55,46,49,58,43,42,56,70,56,30,58,62,47,68,35,51,39,38,32,34,36,26,61,48,38,71,29,32,79,42,88,96,74,44,79,44,49,50,42,58,52,48,52,52,52,58,57,45,66,49,52,67,61,77,94,46,85,34,49,57,33,80,40,83,40,78,41,70,68,60,48,52,51,34,46,72,66,58,64,29,30,22,32,41,40,36,43,47,55,28,19,47,22,48,60,23,56,82,42,95,76,54,39,64,21,55,36,38,39,40,22,21,24,40,71,38,30,66,60,5,51,51,45,42,50,50,51,50,51,52,51,49,50,47,32,50,50,50,27,51,52,52,46,50,54,36,46,74,67,68,48,60,41,50,50,78,56,48,55,41,44,61,51,45,53,42,76,45,78,45,73,38,44,59,48,70,69,47,14,31,73,46,39,46,38,51,63,50,45,60,17,44,53,54,17,23,51,50,45,34,48,53,53,53,57,57,52,67,71,51,89,68,84,47,61,69,49,30,46,49,49,47,49,50,51,51,51,51,42,51,53,44,11,49,51,40,11,44,47,48,46,46,43,42,36,71,74,69,47,34,72,60,82,47,59,68,48,49,17,52,51,41,14,50,44,31,33,26,51,24,33,46,52,40,26,43,26,70,73,62,34,77,70,38,54,56,55,55,56,50,46,46,58,54,42,54,69,55,65,78,45,57,64,43,29,42,55,72,63,49,39,66,68,43,54,69,68,38,71,64,46,33,48,28,52,41,39,33,37,39,56,28,60,74,39,70,79,58,93,41,73,33,48,47,51,45,49,51,51,28,49,53,20,47,51,49,39,55,57,51,35,71,53,84,70,82,74,71,81,70,79,81,71,72,75,75,65,63,84,108,115,81,62,72,69,34,67,67,57,62,43,37,59,59,50,29,41,48,43,24,48,56,47,50,57,42,42,57,72,54,30,58,61,47,66,35,52,39,39,31,34,36,27,59,48,37,71,30,30,78,41,88,96,73,44,78,43,49,51,42,58,52,48,51,52,51,56,58,45,67,49,51,68,61,76,94,47,86,33,48,57,32,80,41,83,41,77,42,72,69,60,48,54,52,36,45,73,67,58,64,28,31,21,34,41,40,36,41,47,55,28,19,48,22,49,58,23,56,81,43,96,74,55,40,65,21,54,37,37,36,40,21,21,24,40,73,38,29,65,60,5,50,50,43,40,49,52,50,51,51,52,50,50,51,48,32,50,49,50,27,52,51,52,46,51,53,37,47,74,67,68,48,59,41,50,50,77,56,47,58,42,43,60,50,44,52,42,76,47,79,43,72,38,44,57,48,71,70,47,16,30,75,47,38,45,40,52,62,51,45,60,17,42,52,55,19,23,52,51,46,36,49,53,52,52,58,55,51,66,72,49,89,68,84,49,61,67,49,31,46,49,49,47,49,49,51,50,51,52,41,51,53,45,12,48,52,39,10,44,48,48,45,45,45,42,36,72,72,68,47,32,73,60,82,47,61,65,47,49,16,51,50,41,13,51,45,31,32,25,50,24,31,44,51,40,26,43,25,70,72,62,34,76,69,39,53,57,56,56,55,51,46,47,58,53,42,53,68,54,65,77,43,57,65,43,29,43,55,72,62,49,40,66,69,42,54,68,68,40,72,65,46,34,50,27,54,41,40,33,38,36,56,29,61,76,40,70,80,58,92,40,71,31,48,47,50,47,50,49,51,29,50,53,19,48,50,50,38,58,56,50,36,71,53,86,69,80,74,70,82,71,79,80,72,74,77,76,67,64,83,109

Radius of gyration: 33.48 Å; Cα contacts (8 Å, |Δi|>4): 1275; chains: 2; bounding box: 60×127×70 Å

InterPro domains:
  IPR013525 ABC-2 type transporter, transmembrane domain [PF12698] (15-380)
  IPR051328 Type VII Secretion & ABC Transporter Permease [PTHR43077] (2-378)